Protein 9GH5 (pdb70)

Solvent-accessible surface area: 51980 Å² total; per-residue (Å²): 126,13,75,32,99,44,20,114,23,96,46,0,0,20,0,4,22,96,16,53,0,61,5,58,57,0,0,0,0,0,28,48,0,59,0,71,58,89,19,0,0,0,0,0,2,6,0,63,0,57,5,60,7,0,1,0,0,0,3,53,0,72,0,30,80,53,5,1,2,0,0,0,2,16,1,20,0,45,5,49,8,1,1,0,1,0,2,28,0,21,0,59,3,47,4,0,4,0,6,0,1,11,0,29,0,48,2,55,40,1,0,0,8,3,10,2,7,18,0,6,44,23,28,26,72,0,63,0,60,40,0,3,0,1,0,3,42,0,79,2,33,80,49,0,34,27,0,0,0,1,0,3,63,0,88,4,36,55,63,15,56,25,0,0,0,4,0,10,68,3,59,10,99,50,41,59,10,3,0,2,0,14,92,131,52,73,0,66,6,33,22,0,7,63,15,38,26,39,74,117,15,14,7,2,2,0,0,78,26,0,53,28,0,97,48,8,34,61,69,36,0,17,127,54,1,44,2,0,72,59,80,20,3,72,70,0,64,66,22,43,72,127,75,4,78,75,88,24,80,117,13,75,31,98,44,19,113,24,96,47,0,0,19,0,4,26,93,16,53,0,62,5,56,58,0,0,0,0,0,28,47,0,59,0,71,60,92,20,0,2,0,0,0,1,9,0,61,0,58,5,61,8,1,2,0,0,0,1,53,0,69,0,31,81,50,5,0,3,0,0,0,1,14,0,19,0,46,5,50,8,1,1,0,1,0,2,28,0,20,0,58,4,46,5,0,5,0,6,0,1,12,1,30,0,48,2,55,41,1,0,0,9,3,10,2,7,19,0,6,43,22,31,27,72,0,65,0,58,40,0,2,0,1,0,3,41,0,81,2,32,78,49,0,35,28,0,0,0,2,0,3,62,0,88,3,36,55,61,16,56,25,0,0,0,2,0,10,70,3,60,10,100,51,42,58,10,3,0,3,0,14,92,132,52,74,0,66,5,35,22,0,6,61,15,38,27,38,69,117,17,15,8,2,1,0,0,76,22,0,54,28,0,98,49,8,35,61,67,37,1,16,127,54,0,44,2,1,73,72,81,19,2,55,69,1,58,63,22,52,75,143,44,6,72,77,85,26,83,119,12,76,31,98,43,19,113,24,96,46,0,0,19,1,4,24,94,17,53,0,61,6,58,58,0,0,0,0,0,29,48,0,58,0,72,63,92,19,0,3,0,0,0,2,9,0,62,0,58,5,59,7,1,1,0,0,0,3,51,0,70,0,31,82,54,5,1,3,0,0,0,1,14,0,18,0,45,4,51,9,1,1,0,1,0,2,29,0,20,0,58,3,45,4,0,4,0,6,0,1,11,0,30,0,47,2,55,40,0,0,0,9,3,9,2,5,19,0,6,46,23,29,26,67,0,66,0,59,41,0,2,0,2,0,3,39,0,81,2,32,80,48,0,34,28,0,0,0,1,0,3,61,0,87,4,36,56,62,16,58,24,1,0,0,3,0,10,70,3,61,9,98,50,40,59,10,4,0,3,0,13,93,130,60,74,0,66,6,34,23,0,7,62,14,40,26,40,69,116,18,14,7,2,2,0,0,77,25,0,53,29,0,92,47,7,36,64,69,39,0,15,125,54,0,43,3,1,75,52,79,23,2,64,49,1,59,63,18,48,74,127,58,5,82,74,82,26,83,154,19,58,20,89,12,108,61,100,45,3,13,64,46,126,96,0,54,0,55,18,81,85,54,23,164,116,40,27,0,6,0,0,0,60,15,114,167,45,47,28,114,97,2,6,5,0,29,7,55,49,49,131,75,46,17,86,11,96,40,38,69,69,54,19,58,16,81,99,91,0,4,0,22,3,82,92,0,51,95,129,14,49,19,78,4,5,0,8,0,1,57,25,26,16,72,72,58,94,13,72,10,58,1,63,5,32,38,91,15,73,114,1,43,20,53,46,127,44,103,91,9,79,62,107,127,25,64,6,22,12,36,0,78,41,101,42,141,85,25,82,36,81,9,90,32,94,128,75,66,43,74,150,42,127,68,34,70,72,41,104,67,68,10,21,12,20,13,85,57,2,57,136,144,42,64,11,55,17,40,1,15,4,59,2,79,47,40,52,95,62,9,66,85,40,98,12,70,40,137,152,19,58,21,91,11,105,60,101,45,3,12,68,46,126,90,0,54,1,55,21,83,88,46,24,165,115,40,26,0,7,0,0,0,59,14,116,168,45,41,28,109,98,3,6,7,0,30,9,53,44,48,129,74,48,18,88,11,96,39,37,68,67,59,19,64,17,82,96,92,0,2,0,26,3,93,92,0,52,93,132,14,50,18,76,4,6,0,6,0,2,55,24,26,17,72,74,56,92,13,72,10,57,1,64,5,32,38,92,13,78,134,5,44,21,54,50,120,46,88,95,10,79,60,106,127,23,64,7,21,10,36,0,76,44,103,34,146,85,21,76,32,65,14,84,28,93,113,67,70,48,77,151,42,125,69,34,68,73,43,101,71,67,12,19,7,19,6,86,59,2,57,136,143,42,66,11,57,16,38,0,12,3,65,14,86,47,40,56,61,58,13,83,85,39,97,13,72,39,134,151,19,63,21,93,12,111,68,100,47,3,10,66,39,122,96,0,57,1,55,23,86,89,46,25,167,114,35,27,0,6,1,0,0,59,15,116,159,45,49,28,113,97,3,6,6,0,27,7,56,47,44,132,72,49,14,88,12,98,40,36,68,69,59,20,59,18,87,87,92,0,6,0,25,3,84,93,0,58,94,130,14,48,19,77,3,7,0,7,0,1,56,23,27,17,71,73,56,88,13,73,9,58,1,63,4,30,39,86,13,82,127,7,45,24,50,49,129,42,92,90,9,79,62,106,125,26,63,3,22,6,34,0,75,45,93,42,144,88,28,81,35,50,13,58,35,92,123,76,60,42,81,149,44,126,64,34,68,76,48,103,66,65,11,25,12,21,10,82,56,1,57,136,142,46,61,12,59,16,40,0,7,5,69,11,83,45,36,60,60,84,14,90,83,46,94,14,79,39,136

Structure (mmCIF, N/CA/C/O backbone):
data_9GH5
#
_entry.id   9GH5
#
_cell.length_a   1.00
_cell.length_b   1.00
_cell.length_c   1.00
_cell.angle_alpha   90.00
_cell.angle_beta   90.00
_cell.angle_gamma   90.00
#
_symmetry.space_group_name_H-M   'P 1'
#
loop_
_entity.id
_entity.type
_entity.pdbx_description
1 polymer 'Cell surface protein'
2 polymer 'Carcinoembry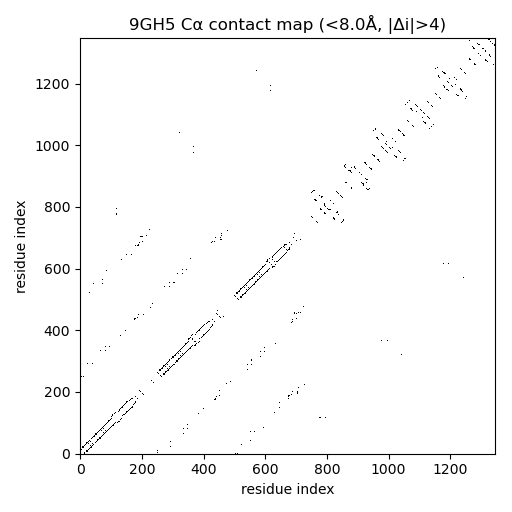onic antigen-related cell adhesion molecule 1'
3 non-polymer 2-acetamido-2-deoxy-beta-D-glucopyranose
4 water water
#
loop_
_atom_site.group_PDB
_atom_site.id
_atom_site.type_symbol
_atom_site.label_atom_id
_atom_site.label_alt_id
_atom_site.label_comp_id
_atom_site.label_asym_id
_atom_site.label_entity_id
_atom_site.label_seq_id
_atom_site.pdbx_PDB_ins_code
_atom_site.Cartn_x
_atom_site.Cartn_y
_atom_site.Cartn_z
_atom_site.occupancy
_atom_site.B_iso_or_equiv
_atom_site.auth_seq_id
_atom_site.auth_comp_id
_atom_site.auth_asym_id
_atom_site.auth_atom_id
_atom_site.pdbx_PDB_model_num
ATOM 1 N N . ALA A 1 24 ? 155.324 148.268 127.233 1.00 111.26 26 ALA A N 1
ATOM 2 C CA . ALA A 1 24 ? 156.481 149.077 127.595 1.00 113.43 26 ALA A CA 1
ATOM 3 C C . ALA A 1 24 ? 156.056 150.322 128.363 1.00 114.88 26 ALA A C 1
ATOM 4 O O . ALA A 1 24 ? 154.984 150.872 128.113 1.00 115.50 26 ALA A O 1
ATOM 6 N N . PRO A 1 25 ? 156.890 150.756 129.306 1.00 110.48 27 PRO A N 1
ATOM 7 C CA . PRO A 1 25 ? 156.580 151.976 130.059 1.00 107.81 27 PRO A CA 1
ATOM 8 C C . PRO A 1 25 ? 156.473 153.179 129.136 1.00 108.83 27 PRO A C 1
ATOM 9 O O . PRO A 1 25 ? 157.167 153.273 128.122 1.00 105.65 27 PRO A O 1
ATOM 13 N N . VAL A 1 26 ? 155.586 154.104 129.495 1.00 107.62 28 VAL A N 1
ATOM 14 C CA . VAL A 1 26 ? 155.323 155.283 128.684 1.00 105.71 28 VAL A CA 1
ATOM 15 C C . VAL A 1 26 ? 155.122 156.484 129.596 1.00 104.20 28 VAL A C 1
ATOM 16 O O . VAL A 1 26 ? 154.755 156.348 130.767 1.00 103.24 28 VAL A O 1
ATOM 20 N N . ILE A 1 27 ? 155.382 157.669 129.050 1.00 101.00 29 ILE A N 1
ATOM 21 C CA . ILE A 1 27 ? 155.073 158.939 129.696 1.00 97.15 29 ILE A CA 1
ATOM 22 C C . ILE A 1 27 ? 153.931 159.585 128.921 1.00 100.17 29 ILE A C 1
ATOM 23 O O . ILE A 1 27 ? 153.979 159.677 127.688 1.00 105.13 29 ILE A O 1
ATOM 28 N N . LYS A 1 28 ? 152.878 159.972 129.634 1.00 95.73 30 LYS A N 1
ATOM 29 C CA . LYS A 1 28 ? 151.689 160.488 128.973 1.00 94.28 30 LYS A CA 1
ATOM 30 C C . LYS A 1 28 ? 150.877 161.303 129.966 1.00 99.79 30 LYS A C 1
ATOM 31 O O . LYS A 1 28 ? 151.058 161.200 131.181 1.00 98.17 30 LYS A O 1
ATOM 37 N N . ALA A 1 29 ? 149.977 162.115 129.424 1.00 102.62 31 ALA A N 1
ATOM 38 C CA . ALA A 1 29 ? 149.085 162.916 130.245 1.00 103.43 31 ALA A CA 1
ATOM 39 C C . ALA A 1 29 ? 147.973 162.054 130.828 1.00 102.79 31 ALA A C 1
ATOM 40 O O . ALA A 1 29 ? 147.545 161.063 130.231 1.00 105.24 31 ALA A O 1
ATOM 42 N N . GLY A 1 30 ? 147.507 162.444 132.010 1.00 101.90 32 GLY A N 1
ATOM 43 C CA . GLY A 1 30 ? 146.387 161.768 132.632 1.00 103.27 32 GLY A CA 1
ATOM 44 C C . GLY A 1 30 ? 145.064 162.221 132.052 1.00 107.78 32 GLY A C 1
ATOM 45 O O . GLY A 1 30 ? 145.000 162.645 130.894 1.00 106.72 32 GLY A O 1
ATOM 46 N N . THR A 1 31 ? 143.998 162.140 132.845 1.00 110.55 33 THR A N 1
ATOM 47 C CA . THR A 1 31 ? 142.675 162.562 132.411 1.00 111.01 33 THR A CA 1
ATOM 48 C C . THR A 1 31 ? 142.342 163.986 132.829 1.00 113.54 33 THR A C 1
ATOM 49 O O . THR A 1 31 ? 141.217 164.439 132.592 1.00 115.65 33 THR A O 1
ATOM 53 N N . ALA A 1 32 ? 143.281 164.702 133.441 1.00 115.46 34 ALA A N 1
ATOM 54 C CA . ALA A 1 32 ? 143.067 166.066 133.894 1.00 113.61 34 ALA A CA 1
ATOM 55 C C . ALA A 1 32 ? 144.223 166.941 133.430 1.00 113.00 34 ALA A C 1
ATOM 56 O O . ALA A 1 32 ? 145.259 166.452 132.973 1.00 116.12 34 ALA A O 1
ATOM 58 N N . THR A 1 33 ? 144.027 168.252 133.544 1.00 110.07 35 THR A N 1
ATOM 59 C CA . THR A 1 33 ? 145.050 169.202 133.130 1.00 113.35 35 THR A CA 1
ATOM 60 C C . THR A 1 33 ? 146.308 169.043 133.974 1.00 114.62 35 THR A C 1
ATOM 61 O O . THR A 1 33 ? 146.239 168.962 135.204 1.00 114.37 35 THR A O 1
ATOM 65 N N . ASP A 1 34 ? 147.459 168.997 133.301 1.00 112.40 36 ASP A N 1
ATOM 66 C CA . ASP A 1 34 ? 148.764 168.893 133.956 1.00 109.36 36 ASP A CA 1
ATOM 67 C C . ASP A 1 34 ? 148.855 167.650 134.838 1.00 108.86 36 ASP A C 1
ATOM 68 O O . ASP A 1 34 ? 149.466 167.668 135.908 1.00 109.80 36 ASP A O 1
ATOM 73 N N . SER A 1 35 ? 148.253 166.557 134.383 1.00 105.68 37 SER A N 1
ATOM 74 C CA . SER A 1 35 ? 148.316 165.280 135.080 1.00 99.52 37 SER A CA 1
ATOM 75 C C . SER A 1 35 ? 149.272 164.357 134.337 1.00 101.07 37 SER A C 1
ATOM 76 O O . SER A 1 35 ? 149.203 164.245 133.110 1.00 106.77 37 SER A O 1
ATOM 79 N N . THR A 1 36 ? 150.157 163.701 135.081 1.00 98.19 38 THR A N 1
ATOM 80 C CA . THR A 1 36 ? 151.246 162.920 134.509 1.00 96.71 38 THR A CA 1
ATOM 81 C C . THR A 1 36 ? 151.118 161.461 134.918 1.00 99.49 38 THR A C 1
ATOM 82 O O . THR A 1 36 ? 150.835 161.160 136.082 1.00 102.66 38 THR A O 1
ATOM 86 N N . GLU A 1 37 ? 151.328 160.562 133.960 1.00 96.25 39 GLU A N 1
ATOM 87 C CA . GLU A 1 37 ? 151.414 159.130 134.214 1.00 93.54 39 GLU A CA 1
ATOM 88 C C . GLU A 1 37 ? 152.749 158.633 133.684 1.00 98.69 39 GLU A C 1
ATOM 89 O O . GLU A 1 37 ? 153.005 158.701 132.477 1.00 103.11 39 GLU A O 1
ATOM 95 N N . ALA A 1 38 ? 153.596 158.137 134.582 1.00 97.52 40 ALA A N 1
ATOM 96 C CA . ALA A 1 38 ? 154.921 157.645 134.224 1.00 90.68 40 ALA A CA 1
ATOM 97 C C . ALA A 1 38 ? 155.041 156.200 134.675 1.00 95.12 40 ALA A C 1
ATOM 98 O O . ALA A 1 38 ? 154.896 155.905 135.865 1.00 98.51 40 ALA A O 1
ATOM 100 N N . GLY A 1 39 ? 155.308 155.306 133.730 1.00 92.47 41 GLY A N 1
ATOM 101 C CA . GLY A 1 39 ? 155.417 153.900 134.052 1.00 96.25 41 GLY A CA 1
ATOM 102 C C . GLY A 1 39 ? 154.426 153.052 133.287 1.00 103.19 41 GLY A C 1
ATOM 103 O O . GLY A 1 39 ? 154.062 153.378 132.154 1.00 108.11 41 GLY A O 1
ATOM 104 N N . VAL A 1 40 ? 153.977 151.962 133.901 1.00 103.09 42 VAL A N 1
ATOM 105 C CA . VAL A 1 40 ? 153.065 151.015 133.273 1.00 106.49 42 VAL A CA 1
ATOM 106 C C . VAL A 1 40 ? 151.819 150.893 134.137 1.00 107.59 42 VAL A C 1
ATOM 107 O O . VAL A 1 40 ? 151.918 150.690 135.353 1.00 107.36 42 VAL A O 1
ATOM 111 N N . ASP A 1 41 ? 150.650 151.038 133.508 1.00 109.29 43 ASP A N 1
ATOM 112 C CA . ASP A 1 41 ? 149.352 150.844 134.155 1.00 111.27 43 ASP A CA 1
ATOM 113 C C . ASP A 1 41 ? 149.138 151.847 135.291 1.00 110.90 43 ASP A C 1
ATOM 114 O O . ASP A 1 41 ? 148.794 151.488 136.417 1.00 108.95 43 ASP A O 1
ATOM 119 N N . ASN A 1 42 ? 149.330 153.121 134.971 1.00 105.17 44 ASN A N 1
ATOM 120 C CA . ASN A 1 42 ? 149.125 154.202 135.921 1.00 96.71 44 ASN A CA 1
ATOM 121 C C . ASN A 1 42 ? 147.855 154.970 135.578 1.00 99.52 44 ASN A C 1
ATOM 122 O O . ASN A 1 42 ? 147.430 155.013 134.420 1.00 107.60 44 ASN A O 1
ATOM 127 N N . VAL A 1 43 ? 147.250 155.570 136.599 1.00 97.56 45 VAL A N 1
ATOM 128 C CA . VAL A 1 43 ? 146.046 156.377 136.443 1.00 92.88 45 VAL A CA 1
ATOM 129 C C . VAL A 1 43 ? 146.226 157.668 137.226 1.00 94.05 45 VAL A C 1
ATOM 130 O O . VAL A 1 43 ? 146.523 157.635 138.425 1.00 95.61 45 VAL A O 1
ATOM 134 N N . ALA A 1 44 ? 146.047 158.801 136.550 1.00 95.87 46 ALA A N 1
ATOM 135 C CA . ALA A 1 44 ? 146.083 160.113 137.184 1.00 97.61 46 ALA A CA 1
ATOM 136 C C . ALA A 1 44 ? 144.843 160.880 136.758 1.00 103.62 46 ALA A C 1
ATOM 137 O O . ALA A 1 44 ? 144.656 161.144 135.566 1.00 107.37 46 ALA A O 1
ATOM 139 N N . ASN A 1 45 ? 144.001 161.241 137.727 1.00 100.41 47 ASN A N 1
ATOM 140 C CA . ASN A 1 45 ? 142.726 161.877 137.436 1.00 94.64 47 ASN A CA 1
ATOM 141 C C . ASN A 1 45 ? 142.578 163.278 138.005 1.00 101.16 47 ASN A C 1
ATOM 142 O O . ASN A 1 45 ? 141.722 164.027 137.523 1.00 107.45 47 ASN A O 1
ATOM 147 N N . GLY A 1 46 ? 143.364 163.651 139.008 1.00 100.92 48 GLY A N 1
ATOM 148 C CA . GLY A 1 46 ? 143.284 164.985 139.555 1.00 97.48 48 GLY A CA 1
ATOM 149 C C . GLY A 1 46 ? 144.073 166.000 138.751 1.00 100.55 48 GLY A C 1
ATOM 150 O O . GLY A 1 46 ? 145.004 165.662 138.024 1.00 105.06 48 GLY A O 1
ATOM 151 N N . VAL A 1 47 ? 143.682 167.266 138.889 1.00 98.45 49 VAL A N 1
ATOM 152 C CA . VAL A 1 47 ? 144.418 168.347 138.249 1.00 96.67 49 VAL A CA 1
ATOM 153 C C . VAL A 1 47 ? 145.762 168.513 138.942 1.00 97.47 49 VAL A C 1
ATOM 154 O O . VAL A 1 47 ? 145.844 168.516 140.177 1.00 102.81 49 VAL A O 1
ATOM 158 N N . LYS A 1 48 ? 146.824 168.645 138.146 1.00 95.38 50 LYS A N 1
ATOM 159 C CA . LYS A 1 48 ? 148.192 168.758 138.653 1.00 93.27 50 LYS A CA 1
ATOM 160 C C . LYS A 1 48 ? 148.582 167.554 139.505 1.00 97.68 50 LYS A C 1
ATOM 161 O O . LYS A 1 48 ? 149.360 167.676 140.453 1.00 103.88 50 LYS A O 1
ATOM 167 N N . SER A 1 49 ? 148.048 166.385 139.173 1.00 96.08 51 SER A N 1
ATOM 168 C CA . SER A 1 49 ? 148.372 165.146 139.861 1.00 89.56 51 SER A CA 1
ATOM 169 C C . SER A 1 49 ? 149.379 164.346 139.045 1.00 93.30 51 SER A C 1
ATOM 170 O O . SER A 1 49 ? 149.620 164.623 137.868 1.00 100.81 51 SER A O 1
ATOM 173 N N . SER A 1 50 ? 149.976 163.346 139.687 1.00 91.92 52 SER A N 1
ATOM 174 C CA . SER A 1 50 ? 150.993 162.541 139.029 1.00 91.75 52 SER A CA 1
ATOM 175 C C . SER A 1 50 ? 151.060 161.165 139.672 1.00 90.73 52 SER A C 1
ATOM 176 O O . SER A 1 50 ? 150.978 161.038 140.895 1.00 91.44 52 SER A O 1
ATOM 179 N N . ALA A 1 51 ? 151.215 160.142 138.834 1.00 85.80 53 ALA A N 1
ATOM 180 C CA . ALA A 1 51 ? 151.374 158.762 139.282 1.00 83.29 53 ALA A CA 1
ATOM 181 C C . ALA A 1 51 ? 152.607 158.188 138.600 1.00 88.62 53 ALA A C 1
ATOM 182 O O . ALA A 1 51 ? 152.611 157.994 137.381 1.00 92.63 53 ALA A O 1
ATOM 184 N N . PHE A 1 52 ? 153.649 157.919 139.382 1.00 87.24 54 PHE A N 1
ATOM 185 C CA . PHE A 1 52 ? 154.923 157.436 138.868 1.00 83.09 54 PHE A CA 1
ATOM 186 C C . PHE A 1 52 ? 155.203 156.056 139.441 1.00 86.72 54 PHE A C 1
ATOM 187 O O . PHE A 1 52 ? 155.178 155.871 140.662 1.00 88.72 54 PHE A O 1
ATOM 195 N N . GLY A 1 53 ? 155.475 155.095 138.564 1.00 88.34 55 GLY A N 1
ATOM 196 C CA . GLY A 1 53 ? 155.762 153.744 139.001 1.00 86.76 55 GLY A CA 1
ATOM 197 C C . GLY A 1 53 ? 154.907 152.704 138.309 1.00 89.78 55 GLY A C 1
ATOM 198 O O . GLY A 1 53 ? 154.699 152.773 137.095 1.00 90.84 55 GLY A O 1
ATOM 199 N N . TYR A 1 54 ? 154.408 151.732 139.069 1.00 93.10 56 TYR A N 1
ATOM 200 C CA . TYR A 1 54 ? 153.563 150.674 138.533 1.00 94.71 56 TYR A CA 1
ATOM 201 C C . TYR A 1 54 ? 152.262 150.608 139.317 1.00 96.78 56 TYR A C 1
ATOM 202 O O . TYR A 1 54 ? 152.282 150.513 140.548 1.00 97.06 56 TYR A O 1
ATOM 211 N N . ASP A 1 55 ? 151.140 150.644 138.597 1.00 94.04 57 ASP A N 1
ATOM 212 C CA . ASP A 1 55 ? 149.808 150.479 139.183 1.00 94.02 57 ASP A CA 1
ATOM 213 C C . ASP A 1 55 ? 149.518 151.538 140.243 1.00 97.82 57 ASP A C 1
ATOM 214 O O . ASP A 1 55 ? 148.987 151.240 141.314 1.00 97.20 57 ASP A O 1
ATOM 219 N N . ASN A 1 56 ? 149.847 152.788 139.938 1.00 93.59 58 ASN A N 1
ATOM 220 C CA . ASN A 1 56 ? 149.619 153.899 140.850 1.00 88.98 58 ASN A CA 1
ATOM 221 C C . ASN A 1 56 ? 148.392 154.687 140.414 1.00 92.90 58 ASN A C 1
ATOM 222 O O . ASN A 1 56 ? 148.157 154.879 139.218 1.00 98.85 58 ASN A O 1
ATOM 227 N N . LYS A 1 57 ? 147.607 155.137 141.392 1.00 91.45 59 LYS A N 1
ATOM 228 C CA . LYS A 1 57 ? 146.419 155.940 141.136 1.00 87.45 59 LYS A CA 1
ATOM 229 C C . LYS A 1 57 ? 146.489 157.226 141.944 1.00 93.39 59 LYS A C 1
ATOM 230 O O . LYS A 1 57 ? 146.647 157.188 143.168 1.00 97.12 59 LYS A O 1
ATOM 236 N N . ALA A 1 58 ? 146.371 158.358 141.255 1.00 93.03 60 ALA A N 1
ATOM 237 C CA . ALA A 1 58 ? 146.270 159.674 141.877 1.00 90.28 60 ALA A CA 1
ATOM 238 C C . ALA A 1 58 ? 145.000 160.323 141.346 1.00 95.44 60 ALA A C 1
ATOM 239 O O . ALA A 1 58 ? 144.954 160.752 140.188 1.00 99.29 60 ALA A O 1
ATOM 241 N N . ILE A 1 59 ? 143.973 160.399 142.189 1.00 95.59 61 ILE A N 1
ATOM 242 C CA . ILE A 1 59 ? 142.626 160.729 141.735 1.00 95.12 61 ILE A CA 1
ATOM 243 C C . ILE A 1 59 ? 142.165 162.109 142.178 1.00 102.34 61 ILE A C 1
ATOM 244 O O . ILE A 1 59 ? 141.096 162.558 141.733 1.00 105.69 61 ILE A O 1
ATOM 249 N N . GLU A 1 60 ? 142.922 162.801 143.019 1.00 102.59 62 GLU A N 1
ATOM 250 C CA . GLU A 1 60 ? 142.519 164.109 143.511 1.00 103.07 62 GLU A CA 1
ATOM 251 C C . GLU A 1 60 ? 143.512 165.180 143.079 1.00 101.58 62 GLU A C 1
ATOM 252 O O . GLU A 1 60 ? 144.608 164.894 142.591 1.00 104.01 62 GLU A O 1
ATOM 258 N N . LYS A 1 61 ? 143.097 166.432 143.264 1.00 98.63 63 LYS A N 1
ATOM 259 C CA . LYS A 1 61 ? 143.899 167.572 142.844 1.00 93.47 63 LYS A CA 1
ATOM 260 C C . LYS A 1 61 ? 145.223 167.615 143.596 1.00 95.30 63 LYS A C 1
ATOM 261 O O . LYS A 1 61 ? 145.257 167.492 144.823 1.00 99.15 63 LYS A O 1
ATOM 267 N N . GLU A 1 62 ? 146.312 167.803 142.847 1.00 92.71 64 GLU A N 1
ATOM 268 C CA . GLU A 1 62 ? 147.661 167.914 143.408 1.00 90.45 64 GLU A CA 1
ATOM 269 C C . GLU A 1 62 ? 147.982 166.744 144.333 1.00 93.60 64 GLU A C 1
ATOM 270 O O . GLU A 1 62 ? 148.564 166.912 145.406 1.00 97.97 64 GLU A O 1
ATOM 276 N N . SER A 1 63 ? 147.597 165.544 143.912 1.00 92.15 65 SER A N 1
ATOM 277 C CA . SER A 1 63 ? 147.894 164.322 144.641 1.00 86.91 65 SER A CA 1
ATOM 278 C C . SER A 1 63 ? 148.931 163.518 143.871 1.00 91.29 65 SER A C 1
ATOM 279 O O . SER A 1 63 ? 148.862 163.415 142.643 1.00 97.77 65 SER A O 1
ATOM 282 N N . SER A 1 64 ? 149.890 162.950 144.595 1.00 88.67 66 SER A N 1
ATOM 283 C CA . SER A 1 64 ? 150.990 162.220 143.987 1.00 85.48 66 SER A CA 1
ATOM 284 C C . SER A 1 64 ? 151.066 160.819 144.569 1.00 86.59 66 SER A C 1
ATOM 285 O O . SER A 1 64 ? 150.945 160.632 145.782 1.00 87.81 66 SER A O 1
ATOM 288 N N . ALA A 1 65 ? 151.270 159.837 143.695 1.00 84.81 67 ALA A N 1
ATOM 289 C CA . ALA A 1 65 ? 151.446 158.445 144.090 1.00 80.83 67 ALA A CA 1
ATOM 290 C C . ALA A 1 65 ? 152.692 157.921 143.393 1.00 85.31 67 ALA A C 1
ATOM 291 O O . ALA A 1 65 ? 152.674 157.681 142.182 1.00 92.62 67 ALA A O 1
ATOM 293 N N . PHE A 1 66 ? 153.769 157.746 144.151 1.00 82.22 68 PHE A N 1
ATOM 294 C CA . PHE A 1 66 ? 155.052 157.316 143.615 1.00 76.28 68 PHE A CA 1
ATOM 295 C C . PHE A 1 66 ? 155.424 155.977 144.232 1.00 79.95 68 PHE A C 1
ATOM 296 O O . PHE A 1 66 ? 155.422 155.834 145.458 1.00 81.96 68 PHE A O 1
ATOM 304 N N . GLY A 1 67 ? 155.748 155.005 143.386 1.00 80.55 69 GLY A N 1
ATOM 305 C CA . GLY A 1 67 ? 156.114 153.690 143.871 1.00 79.64 69 GLY A CA 1
ATOM 306 C C . GLY A 1 67 ? 155.380 152.568 143.170 1.00 81.72 69 GLY A C 1
ATOM 307 O O . GLY A 1 67 ? 155.207 152.602 141.949 1.00 85.02 69 GLY A O 1
ATOM 308 N N . THR A 1 68 ? 154.940 151.567 143.929 1.00 85.00 70 THR A N 1
ATOM 309 C CA . THR A 1 68 ? 154.258 150.403 143.379 1.00 88.51 70 THR A CA 1
ATOM 310 C C . THR A 1 68 ? 152.904 150.246 144.055 1.00 85.88 70 THR A C 1
ATOM 311 O O . THR A 1 68 ? 152.834 150.040 145.271 1.00 88.20 70 THR A O 1
ATOM 315 N N . GLY A 1 69 ? 151.838 150.332 143.266 1.00 83.24 71 GLY A N 1
ATOM 316 C CA . GLY A 1 69 ? 150.498 150.079 143.773 1.00 85.06 71 GLY A CA 1
ATOM 317 C C . GLY A 1 69 ? 150.018 151.046 144.832 1.00 86.86 71 GLY A C 1
ATOM 318 O O . GLY A 1 69 ? 149.315 150.639 145.764 1.00 85.92 71 GLY A O 1
ATOM 319 N N . ASN A 1 70 ? 150.367 152.321 144.707 1.00 84.88 72 ASN A N 1
ATOM 320 C CA . ASN A 1 70 ? 149.944 153.321 145.674 1.00 79.19 72 ASN A CA 1
ATOM 321 C C . ASN A 1 70 ? 148.622 153.949 145.256 1.00 83.77 72 ASN A C 1
ATOM 322 O O . ASN A 1 70 ? 148.263 153.963 144.076 1.00 89.81 72 ASN A O 1
ATOM 327 N N . ARG A 1 71 ? 147.895 154.467 146.243 1.00 82.63 73 ARG A N 1
ATOM 328 C CA . ARG A 1 71 ? 146.619 155.130 146.013 1.00 80.54 73 ARG A CA 1
ATOM 329 C C . ARG A 1 71 ? 146.596 156.447 146.770 1.00 88.48 73 ARG A C 1
ATOM 330 O O . ARG A 1 71 ? 146.806 156.471 147.986 1.00 92.80 73 ARG A O 1
ATOM 338 N N . ALA A 1 72 ? 146.338 157.536 146.052 1.00 87.33 74 ALA A N 1
ATOM 339 C CA . ALA A 1 72 ? 146.214 158.868 146.637 1.00 84.05 74 ALA A CA 1
ATOM 340 C C . ALA A 1 72 ? 144.837 159.400 146.260 1.00 90.72 74 ALA A C 1
ATOM 341 O O . ALA A 1 72 ? 144.644 159.921 145.157 1.00 95.47 74 ALA A O 1
ATOM 343 N N . THR A 1 73 ? 143.880 159.271 147.179 1.00 89.73 75 THR A N 1
ATOM 344 C CA . THR A 1 73 ? 142.487 159.606 146.916 1.00 90.90 75 THR A CA 1
ATOM 345 C C . THR A 1 73 ? 142.048 160.878 147.631 1.00 93.92 75 THR A C 1
ATOM 346 O O . THR A 1 73 ? 140.847 161.152 147.719 1.00 100.19 75 THR A O 1
ATOM 350 N N . GLY A 1 74 ? 142.990 161.657 148.143 1.00 89.89 76 GLY A N 1
ATOM 351 C CA . GLY A 1 74 ? 142.668 162.908 148.796 1.00 88.52 76 GLY A CA 1
ATOM 352 C C . GLY A 1 74 ? 143.468 164.047 148.202 1.00 93.54 76 GLY A C 1
ATOM 353 O O . GLY A 1 74 ? 144.551 163.853 147.651 1.00 97.20 76 GLY A O 1
ATOM 354 N N . GLU A 1 75 ? 142.905 165.248 148.308 1.00 95.15 77 GLU A N 1
ATOM 355 C CA . GLU A 1 75 ? 143.594 166.434 147.823 1.00 94.40 77 GLU A CA 1
ATOM 356 C C . GLU A 1 75 ? 144.914 166.609 148.560 1.00 92.01 77 GLU A C 1
ATOM 357 O O . GLU A 1 75 ? 145.031 166.290 149.743 1.00 97.32 77 GLU A O 1
ATOM 363 N N . PHE A 1 76 ? 145.925 167.084 147.831 1.00 87.98 78 PHE A N 1
ATOM 364 C CA . PHE A 1 76 ? 147.235 167.405 148.403 1.00 86.01 78 PHE A CA 1
ATOM 365 C C . PHE A 1 76 ? 147.821 166.233 149.188 1.00 89.98 78 PHE A C 1
ATOM 366 O O . PHE A 1 76 ? 148.646 166.420 150.085 1.00 98.34 78 PHE A O 1
ATOM 374 N N . SER A 1 77 ? 147.400 165.018 148.862 1.00 88.55 79 SER A N 1
ATOM 375 C CA . SER A 1 77 ? 147.853 163.827 149.562 1.00 83.96 79 SER A CA 1
ATOM 376 C C . SER A 1 77 ? 148.902 163.097 148.736 1.00 83.31 79 SER A C 1
ATOM 377 O O . SER A 1 77 ? 148.867 163.090 147.504 1.00 91.03 79 SER A O 1
ATOM 380 N N . SER A 1 78 ? 149.844 162.474 149.438 1.00 78.87 80 SER A N 1
ATOM 381 C CA . SER A 1 78 ? 150.952 161.787 148.794 1.00 79.16 80 SER A CA 1
ATOM 382 C C . SER A 1 78 ? 151.109 160.403 149.400 1.00 83.17 80 SER A C 1
ATOM 383 O O . SER A 1 78 ? 151.061 160.247 150.623 1.00 87.21 80 SER A O 1
ATOM 386 N N . ALA A 1 79 ? 151.295 159.406 148.539 1.00 79.34 81 ALA A N 1
ATOM 387 C CA . ALA A 1 79 ? 151.544 158.031 148.956 1.00 74.51 81 ALA A CA 1
ATOM 388 C C . ALA A 1 79 ? 152.804 157.557 148.249 1.00 78.37 81 ALA A C 1
ATOM 389 O O . ALA A 1 79 ? 152.792 157.338 147.034 1.00 83.81 81 ALA A O 1
ATOM 391 N N . PHE A 1 80 ? 153.887 157.402 149.004 1.00 75.31 82 PHE A N 1
ATOM 392 C CA . PHE A 1 80 ? 155.186 157.040 148.456 1.00 70.31 82 PHE A CA 1
ATOM 393 C C . PHE A 1 80 ? 155.623 155.709 149.044 1.00 74.73 82 PHE A C 1
ATOM 394 O O . PHE A 1 80 ? 155.670 155.553 150.268 1.00 82.28 82 PHE A O 1
ATOM 402 N N . GLY A 1 81 ? 155.946 154.755 148.177 1.00 71.73 83 GLY A N 1
ATOM 403 C CA . GLY A 1 81 ? 156.417 153.467 148.643 1.00 73.54 83 GLY A CA 1
ATOM 404 C C . GLY A 1 81 ? 155.746 152.284 147.978 1.00 75.87 83 GLY A C 1
ATOM 405 O O . GLY A 1 81 ? 155.736 152.175 146.749 1.00 79.20 83 GLY A O 1
ATOM 406 N N . PHE A 1 82 ? 155.180 151.389 148.785 1.00 77.70 84 PHE A N 1
ATOM 407 C CA . PHE A 1 82 ? 154.590 150.150 148.294 1.00 77.93 84 PHE A CA 1
ATOM 408 C C . PHE A 1 82 ? 153.206 149.977 148.898 1.00 80.96 84 PHE A C 1
ATOM 409 O O . PHE A 1 82 ? 153.072 149.847 150.119 1.00 85.46 84 PHE A O 1
ATOM 417 N N . HIS A 1 83 ? 152.185 149.969 148.041 1.00 79.06 85 HIS A N 1
ATOM 418 C CA . HIS A 1 83 ? 150.803 149.702 148.440 1.00 79.55 85 HIS A CA 1
ATOM 419 C C . HIS A 1 83 ? 150.342 150.645 149.548 1.00 83.81 85 HIS A C 1
ATOM 420 O O . HIS A 1 83 ? 149.746 150.233 150.544 1.00 87.39 85 HIS A O 1
ATOM 427 N N . ASN A 1 84 ? 150.614 151.930 149.362 1.00 81.16 86 ASN A N 1
ATOM 428 C CA . ASN A 1 84 ? 150.249 152.951 150.331 1.00 78.89 86 ASN A CA 1
ATOM 429 C C . ASN A 1 84 ? 148.934 153.608 149.932 1.00 81.18 86 ASN A C 1
ATOM 430 O O . ASN A 1 84 ? 148.594 153.690 148.749 1.00 89.74 86 ASN A O 1
ATOM 435 N N . ILE A 1 85 ? 148.191 154.074 150.933 1.00 78.44 87 ILE A N 1
ATOM 436 C CA . ILE A 1 85 ? 146.894 154.705 150.720 1.00 79.20 87 ILE A CA 1
ATOM 437 C C . ILE A 1 85 ? 146.834 155.996 151.523 1.00 86.35 87 ILE A C 1
ATOM 438 O O . ILE A 1 85 ? 147.046 155.986 152.740 1.00 91.03 87 ILE A O 1
ATOM 443 N N . ALA A 1 86 ? 146.544 157.103 150.841 1.00 85.05 88 ALA A N 1
ATOM 444 C CA . ALA A 1 86 ? 146.297 158.393 151.471 1.00 82.33 88 ALA A CA 1
ATOM 445 C C . ALA A 1 86 ? 144.933 158.885 151.017 1.00 89.09 88 ALA A C 1
ATOM 446 O O . ALA A 1 86 ? 144.637 158.872 149.818 1.00 94.02 88 ALA A O 1
ATOM 448 N N . SER A 1 87 ? 144.102 159.321 151.966 1.00 85.85 89 SER A N 1
ATOM 449 C CA . SER A 1 87 ? 142.694 159.551 151.676 1.00 82.17 89 SER A CA 1
ATOM 450 C C . SER A 1 87 ? 142.149 160.914 152.082 1.00 88.80 89 SER A C 1
ATOM 451 O O . SER A 1 87 ? 140.957 161.154 151.868 1.00 95.21 89 SER A O 1
ATOM 454 N N . LYS A 1 88 ? 142.954 161.808 152.656 1.00 88.44 90 LYS A N 1
ATOM 455 C CA . LYS A 1 88 ? 142.385 163.059 153.145 1.00 87.44 90 LYS A CA 1
ATOM 456 C C . LYS A 1 88 ? 143.135 164.290 152.646 1.00 91.13 90 LYS A C 1
ATOM 457 O O . LYS A 1 88 ? 144.020 164.186 151.791 1.00 94.81 90 LYS A O 1
ATOM 463 N N . ILE A 1 89 ? 142.781 165.461 153.185 1.00 90.19 91 ILE A N 1
ATOM 464 C CA . ILE A 1 89 ? 143.169 166.733 152.580 1.00 89.82 91 ILE A CA 1
ATOM 465 C C . ILE A 1 89 ? 144.671 166.974 152.686 1.00 91.64 91 ILE A C 1
ATOM 466 O O . ILE A 1 89 ? 145.242 167.722 151.884 1.00 98.62 91 ILE A O 1
ATOM 471 N N . HIS A 1 90 ? 145.336 166.381 153.674 1.00 82.31 92 HIS A N 1
ATOM 472 C CA . HIS A 1 90 ? 146.800 166.406 153.741 1.00 78.40 92 HIS A CA 1
ATOM 473 C C . HIS A 1 90 ? 147.220 165.100 154.408 1.00 86.38 92 HIS A C 1
ATOM 474 O O . HIS A 1 90 ? 147.298 165.014 155.634 1.00 97.37 92 HIS A O 1
ATOM 481 N N . SER A 1 91 ? 147.508 164.090 153.598 1.00 81.49 93 SER A N 1
ATOM 482 C CA . SER A 1 91 ? 147.822 162.768 154.114 1.00 79.98 93 SER A CA 1
ATOM 483 C C . SER A 1 91 ? 149.128 162.278 153.515 1.00 86.53 93 SER A C 1
ATOM 484 O O . SER A 1 91 ? 149.367 162.427 152.314 1.00 93.71 93 SER A O 1
ATOM 487 N N . SER A 1 92 ? 149.969 161.692 154.361 1.00 82.92 94 SER A N 1
ATOM 488 C CA . SER A 1 92 ? 151.249 161.144 153.938 1.00 81.28 94 SER A CA 1
ATOM 489 C C . SER A 1 92 ? 151.317 159.692 154.375 1.00 83.71 94 SER A C 1
ATOM 490 O O . SER A 1 92 ? 151.173 159.391 155.564 1.00 88.58 94 SER A O 1
ATOM 493 N N . ALA A 1 93 ? 151.531 158.797 153.416 1.00 77.31 95 ALA A N 1
ATOM 494 C CA . ALA A 1 93 ? 151.710 157.372 153.680 1.00 72.54 95 ALA A CA 1
ATOM 495 C C . ALA A 1 93 ? 153.019 156.967 153.016 1.00 78.33 95 ALA A C 1
ATOM 496 O O . ALA A 1 93 ? 153.046 156.654 151.822 1.00 88.64 95 ALA A O 1
ATOM 498 N N . PHE A 1 94 ? 154.102 156.977 153.785 1.00 74.78 96 PHE A N 1
ATOM 499 C CA . PHE A 1 94 ? 155.436 156.700 153.273 1.00 72.48 96 PHE A CA 1
ATOM 500 C C . PHE A 1 94 ? 155.930 155.396 153.883 1.00 75.05 96 PHE A C 1
ATOM 501 O O . PHE A 1 94 ? 156.029 155.280 155.109 1.00 80.42 96 PHE A O 1
ATOM 509 N N . GLY A 1 95 ? 156.242 154.425 153.032 1.00 71.34 97 GLY A N 1
ATOM 510 C CA . GLY A 1 95 ? 156.687 153.131 153.506 1.00 74.53 97 GLY A CA 1
ATOM 511 C C . GLY A 1 95 ? 156.016 151.978 152.792 1.00 79.23 97 GLY A C 1
ATOM 512 O O . GLY A 1 95 ? 155.905 151.983 151.563 1.00 82.10 97 GLY A O 1
ATOM 513 N N . SER A 1 96 ? 155.560 150.983 153.549 1.00 79.43 98 SER A N 1
ATOM 514 C CA . SER A 1 96 ? 154.932 149.792 152.991 1.00 78.28 98 SER A CA 1
ATOM 515 C C . SER A 1 96 ? 153.568 149.588 153.634 1.00 80.09 98 SER A C 1
ATOM 516 O O . SER A 1 96 ? 153.469 149.464 154.860 1.00 82.59 98 SER A O 1
ATOM 519 N N . ASN A 1 97 ? 152.525 149.549 152.803 1.00 78.38 99 ASN A N 1
ATOM 520 C CA . ASN A 1 97 ? 151.165 149.214 153.232 1.00 76.52 99 ASN A CA 1
ATOM 521 C C . ASN A 1 97 ? 150.659 150.142 154.333 1.00 79.25 99 ASN A C 1
ATOM 522 O O . ASN A 1 97 ? 149.933 149.722 155.235 1.00 85.11 99 ASN A O 1
ATOM 527 N N . ASN A 1 98 ? 151.026 151.415 154.256 1.00 77.72 100 ASN A N 1
ATOM 528 C CA . ASN A 1 98 ? 150.522 152.405 155.195 1.00 74.30 100 ASN A CA 1
ATOM 529 C C . ASN A 1 98 ? 149.224 153.002 154.673 1.00 79.09 100 ASN A C 1
ATOM 530 O O . ASN A 1 98 ? 149.079 153.254 153.474 1.00 88.02 100 ASN A O 1
ATOM 535 N N . ALA A 1 99 ? 148.279 153.221 155.582 1.00 76.26 101 ALA A N 1
ATOM 536 C CA . ALA A 1 99 ? 146.987 153.813 155.255 1.00 77.01 101 ALA A CA 1
ATOM 537 C C . ALA A 1 99 ? 146.781 155.024 156.152 1.00 83.80 101 ALA A C 1
ATOM 538 O O . ALA A 1 99 ? 146.503 154.877 157.346 1.00 87.03 101 ALA A O 1
ATOM 540 N N . ALA A 1 100 ? 146.914 156.216 155.581 1.00 87.22 102 ALA A N 1
ATOM 541 C CA . ALA A 1 100 ? 146.728 157.464 156.318 1.00 84.34 102 ALA A CA 1
ATOM 542 C C . ALA A 1 100 ? 145.376 158.037 155.913 1.00 90.99 102 ALA A C 1
ATOM 543 O O . ALA A 1 100 ? 145.253 158.742 154.912 1.00 93.37 102 ALA A O 1
ATOM 545 N N . ASP A 1 101 ? 144.352 157.731 156.704 1.00 91.69 103 ASP A N 1
ATOM 546 C CA . ASP A 1 101 ? 142.997 158.210 156.457 1.00 88.05 103 ASP A CA 1
ATOM 547 C C . ASP A 1 101 ? 142.632 159.155 157.596 1.00 93.34 103 ASP A C 1
ATOM 548 O O . ASP A 1 101 ? 141.976 158.778 158.565 1.00 94.59 103 ASP A O 1
ATOM 553 N N . GLY A 1 102 ? 143.047 160.408 157.455 1.00 91.34 104 GLY A N 1
ATOM 554 C CA . GLY A 1 102 ? 142.813 161.416 158.467 1.00 83.14 104 GLY A CA 1
ATOM 555 C C . GLY A 1 102 ? 143.369 162.753 158.032 1.00 87.22 104 GLY A C 1
ATOM 556 O O . GLY A 1 102 ? 144.398 162.808 157.353 1.00 90.53 104 GLY A O 1
ATOM 557 N N . VAL A 1 103 ? 142.696 163.840 158.405 1.00 89.76 105 VAL A N 1
ATOM 558 C CA . VAL A 1 103 ? 143.137 165.164 157.992 1.00 86.88 105 VAL A CA 1
ATOM 559 C C . VAL A 1 103 ? 144.460 165.490 158.669 1.00 86.68 105 VAL A C 1
ATOM 560 O O . VAL A 1 103 ? 144.596 165.361 159.893 1.00 91.67 105 VAL A O 1
ATOM 564 N N . ASN A 1 104 ? 145.442 165.912 157.871 1.00 78.99 106 ASN A N 1
ATOM 565 C CA . ASN A 1 104 ? 146.775 166.256 158.365 1.00 78.39 106 ASN A CA 1
ATOM 566 C C . ASN A 1 104 ? 147.388 165.103 159.155 1.00 86.58 106 ASN A C 1
ATOM 567 O O . ASN A 1 104 ? 148.040 165.300 160.182 1.00 95.31 106 ASN A O 1
ATOM 572 N N . SER A 1 105 ? 147.180 163.884 158.667 1.00 84.97 107 SER A N 1
ATOM 573 C CA . SER A 1 105 ? 147.656 162.678 159.327 1.00 83.49 107 SER A CA 1
ATOM 574 C C . SER A 1 105 ? 148.792 162.057 158.528 1.00 86.17 107 SER A C 1
ATOM 575 O O . SER A 1 105 ? 148.789 162.094 157.294 1.00 91.44 107 SER A O 1
ATOM 578 N N . SER A 1 106 ? 149.762 161.484 159.238 1.00 81.68 108 SER A N 1
ATOM 579 C CA . SER A 1 106 ? 150.946 160.900 158.624 1.00 75.62 108 SER A CA 1
ATOM 580 C C . SER A 1 106 ? 151.131 159.478 159.128 1.00 77.08 108 SER A C 1
ATOM 581 O O . SER A 1 106 ? 151.076 159.232 160.337 1.00 82.05 108 SER A O 1
ATOM 584 N N . ALA A 1 107 ? 151.351 158.548 158.203 1.00 75.11 109 ALA A N 1
ATOM 585 C CA . ALA A 1 107 ? 151.626 157.151 158.523 1.00 71.28 109 ALA A CA 1
ATOM 586 C C . ALA A 1 107 ? 152.943 156.772 157.862 1.00 74.51 109 ALA A C 1
ATOM 587 O O . ALA A 1 107 ? 153.016 156.657 156.635 1.00 81.09 109 ALA A O 1
ATOM 589 N N . PHE A 1 108 ? 153.980 156.579 158.672 1.00 70.88 110 PHE A N 1
ATOM 590 C CA . PHE A 1 108 ? 155.318 156.288 158.176 1.00 69.07 110 PHE A CA 1
ATOM 591 C C . PHE A 1 108 ? 155.785 154.969 158.767 1.00 75.83 110 PHE A C 1
ATOM 592 O O . PHE A 1 108 ? 155.625 154.734 159.968 1.00 83.62 110 PHE A O 1
ATOM 600 N N . GLY A 1 109 ? 156.361 154.108 157.926 1.00 72.83 111 GLY A N 1
ATOM 601 C CA . GLY A 1 109 ? 156.866 152.819 158.357 1.00 74.36 111 GLY A CA 1
ATOM 602 C C . GLY A 1 109 ? 156.218 151.683 157.580 1.00 77.74 111 GLY A C 1
ATOM 603 O O . GLY A 1 109 ? 156.015 151.780 156.364 1.00 81.62 111 GLY A O 1
ATOM 604 N N . PHE A 1 110 ? 155.894 150.608 158.292 1.00 76.42 112 PHE A N 1
ATOM 605 C CA . PHE A 1 110 ? 155.324 149.406 157.698 1.00 75.05 112 PHE A CA 1
ATOM 606 C C . PHE A 1 110 ? 153.948 149.145 158.293 1.00 79.66 112 PHE A C 1
ATOM 607 O O . PHE A 1 110 ? 153.819 148.975 159.509 1.00 81.40 112 PHE A O 1
ATOM 615 N N . LYS A 1 111 ? 152.934 149.094 157.431 1.00 79.80 113 LYS A N 1
ATOM 616 C CA . LYS A 1 111 ? 151.556 148.769 157.803 1.00 78.26 113 LYS A CA 1
ATOM 617 C C . LYS A 1 111 ? 151.106 149.569 159.029 1.00 80.02 113 LYS A C 1
ATOM 618 O O . LYS A 1 111 ? 150.822 149.035 160.099 1.00 84.06 113 LYS A O 1
ATOM 624 N N . ASN A 1 112 ? 151.062 150.881 158.844 1.00 77.17 114 ASN A N 1
ATOM 625 C CA . ASN A 1 112 ? 150.548 151.792 159.855 1.00 77.02 114 ASN A CA 1
ATOM 626 C C . ASN A 1 112 ? 149.255 152.410 159.349 1.00 81.19 114 ASN A C 1
ATOM 627 O O . ASN A 1 112 ? 149.191 152.879 158.208 1.00 89.17 114 ASN A O 1
ATOM 632 N N . THR A 1 113 ? 148.228 152.403 160.192 1.00 77.85 115 THR A N 1
ATOM 633 C CA . THR A 1 113 ? 146.929 152.972 159.854 1.00 79.56 115 THR A CA 1
ATOM 634 C C . THR A 1 113 ? 146.639 154.107 160.824 1.00 80.69 115 THR A C 1
ATOM 635 O O . THR A 1 113 ? 146.591 153.894 162.039 1.00 85.80 115 THR A O 1
ATOM 639 N N . VAL A 1 114 ? 146.449 155.308 160.292 1.00 79.49 116 VAL A N 1
ATOM 640 C CA . VAL A 1 114 ? 146.103 156.478 161.088 1.00 79.76 116 VAL A CA 1
ATOM 641 C C . VAL A 1 114 ? 144.728 156.947 160.644 1.00 84.00 116 VAL A C 1
ATOM 642 O O . VAL A 1 114 ? 144.541 157.338 159.485 1.00 87.37 116 VAL A O 1
ATOM 646 N N . SER A 1 115 ? 143.767 156.909 161.563 1.00 83.19 117 SER A N 1
ATOM 647 C CA . SER A 1 115 ? 142.388 157.265 161.260 1.00 85.42 117 SER A CA 1
ATOM 648 C C . SER A 1 115 ? 141.938 158.529 161.977 1.00 88.66 117 SER A C 1
ATOM 649 O O . SER A 1 115 ? 140.760 158.894 161.886 1.00 99.89 117 SER A O 1
ATOM 652 N N . GLY A 1 116 ? 142.840 159.209 162.684 1.00 84.94 118 GLY A N 1
ATOM 653 C CA . GLY A 1 116 ? 142.486 160.363 163.476 1.00 86.98 118 GLY A CA 1
ATOM 654 C C . GLY A 1 116 ? 142.825 161.682 162.797 1.00 89.26 118 GLY A C 1
ATOM 655 O O . GLY A 1 116 ? 143.333 161.742 161.681 1.00 91.72 118 GLY A O 1
ATOM 656 N N . PHE A 1 117 ? 142.529 162.758 163.518 1.00 89.15 119 PHE A N 1
ATOM 657 C CA . PHE A 1 117 ? 142.738 164.117 163.035 1.00 86.81 119 PHE A CA 1
ATOM 658 C C . PHE A 1 117 ? 144.069 164.638 163.564 1.00 86.41 119 PHE A C 1
ATOM 659 O O . PHE A 1 117 ? 144.284 164.680 164.780 1.00 94.01 119 PHE A O 1
ATOM 667 N N . ASN A 1 118 ? 144.962 165.023 162.648 1.00 79.40 120 ASN A N 1
ATOM 668 C CA . ASN A 1 118 ? 146.289 165.538 162.992 1.00 79.51 120 ASN A CA 1
ATOM 669 C C . ASN A 1 118 ? 147.109 164.530 163.792 1.00 84.04 120 ASN A C 1
ATOM 670 O O . ASN A 1 118 ? 147.940 164.912 164.619 1.00 90.76 120 ASN A O 1
ATOM 675 N N . SER A 1 119 ? 146.894 163.242 163.554 1.00 83.72 121 SER A N 1
ATOM 676 C CA . SER A 1 119 ? 147.598 162.193 164.276 1.00 80.59 121 SER A CA 1
ATOM 677 C C . SER A 1 119 ? 148.682 161.578 163.401 1.00 83.50 121 SER A C 1
ATOM 678 O O . SER A 1 119 ? 148.601 161.599 162.171 1.00 90.45 121 SER A O 1
ATOM 681 N N . SER A 1 120 ? 149.698 161.020 164.053 1.00 81.07 122 SER A N 1
ATOM 682 C CA . SER A 1 120 ? 150.862 160.477 163.372 1.00 75.87 122 SER A CA 1
ATOM 683 C C . SER A 1 120 ? 151.178 159.093 163.919 1.00 75.78 122 SER A C 1
ATOM 684 O O . SER A 1 120 ? 150.772 158.733 165.025 1.00 82.42 122 SER A O 1
ATOM 687 N N . ALA A 1 121 ? 151.903 158.312 163.122 1.00 74.87 123 ALA A N 1
ATOM 688 C CA . ALA A 1 121 ? 152.331 156.987 163.548 1.00 73.26 123 ALA A CA 1
ATOM 689 C C . ALA A 1 121 ? 153.605 156.619 162.808 1.00 75.62 123 ALA A C 1
ATOM 690 O O . ALA A 1 121 ? 153.672 156.755 161.583 1.00 83.07 123 ALA A O 1
ATOM 692 N N . PHE A 1 122 ? 154.609 156.161 163.551 1.00 69.00 124 PHE A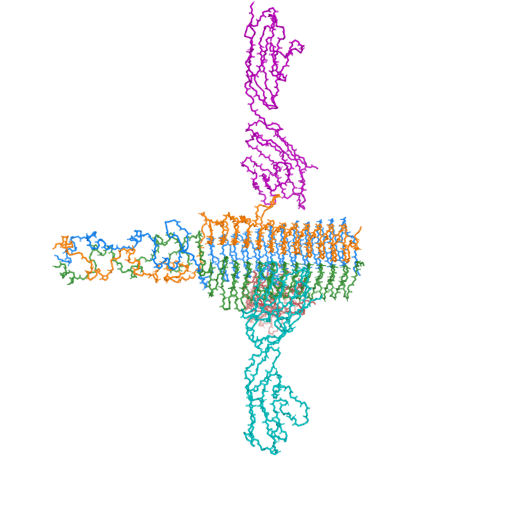 N 1
ATOM 693 C CA . PHE A 1 122 ? 155.864 155.699 162.978 1.00 67.28 124 PHE A CA 1
ATOM 694 C C . PHE A 1 122 ? 156.215 154.358 163.598 1.00 75.05 124 PHE A C 1
ATOM 695 O O . PHE A 1 122 ? 156.147 154.201 164.820 1.00 80.43 124 PHE A O 1
ATOM 703 N N . GLY A 1 123 ? 156.587 153.396 162.761 1.00 73.89 125 GLY A N 1
ATOM 704 C CA . GLY A 1 123 ? 156.892 152.066 163.248 1.00 74.75 125 GLY A CA 1
ATOM 705 C C . GLY A 1 123 ? 156.294 150.976 162.386 1.00 81.75 125 GLY A C 1
ATOM 706 O O . GLY A 1 123 ? 156.223 151.119 161.162 1.00 90.19 125 GLY A O 1
ATOM 707 N N . SER A 1 124 ? 155.859 149.881 163.006 1.00 78.77 126 SER A N 1
ATOM 708 C CA . SER A 1 124 ? 155.304 148.757 162.266 1.00 80.14 126 SER A CA 1
ATOM 709 C C . SER A 1 124 ? 154.032 148.263 162.936 1.00 80.83 126 SER A C 1
ATOM 710 O O . SER A 1 124 ? 154.008 148.058 164.152 1.00 84.92 126 SER A O 1
ATOM 713 N N . GLN A 1 125 ? 152.983 148.078 162.133 1.00 78.83 127 GLN A N 1
ATOM 714 C CA . GLN A 1 125 ? 151.756 147.400 162.557 1.00 79.37 127 GLN A CA 1
ATOM 715 C C . GLN A 1 125 ? 151.096 148.103 163.743 1.00 83.05 127 GLN A C 1
ATOM 716 O O . GLN A 1 125 ? 150.743 147.480 164.745 1.00 88.65 127 GLN A O 1
ATOM 722 N N . TYR A 1 126 ? 150.913 149.414 163.616 1.00 82.39 128 TYR A N 1
ATOM 723 C CA . TYR A 1 126 ? 150.271 150.213 164.649 1.00 79.29 128 TYR A CA 1
ATOM 724 C C . TYR A 1 126 ? 149.106 150.985 164.052 1.00 80.49 128 TYR A C 1
ATOM 725 O O . TYR A 1 126 ? 149.173 151.439 162.906 1.00 85.68 128 TYR A O 1
ATOM 734 N N . GLN A 1 127 ? 148.038 151.130 164.832 1.00 76.96 129 GLN A N 1
ATOM 735 C CA . GLN A 1 127 ? 146.864 151.886 164.425 1.00 76.19 129 GLN A CA 1
ATOM 736 C C . GLN A 1 127 ? 146.583 152.986 165.437 1.00 80.61 129 GLN A C 1
ATOM 737 O O . GLN A 1 127 ? 146.669 152.765 166.648 1.00 86.15 129 GLN A O 1
ATOM 743 N N . VAL A 1 128 ? 146.249 154.171 164.934 1.00 81.93 130 VAL A N 1
ATOM 744 C CA . VAL A 1 128 ? 145.965 155.337 165.765 1.00 81.20 130 VAL A CA 1
ATOM 745 C C . VAL A 1 128 ? 144.622 155.890 165.307 1.00 82.42 130 VAL A C 1
ATOM 746 O O . VAL A 1 128 ? 144.544 156.582 164.286 1.00 85.18 130 VAL A O 1
ATOM 750 N N . THR A 1 129 ? 143.563 155.587 166.053 1.00 82.50 131 THR A N 1
ATOM 751 C CA . THR A 1 129 ? 142.239 156.110 165.753 1.00 83.70 131 THR A CA 1
ATOM 752 C C . THR A 1 129 ? 141.890 157.349 166.564 1.00 88.60 131 THR A C 1
ATOM 753 O O . THR A 1 129 ? 140.836 157.947 166.327 1.00 94.01 131 THR A O 1
ATOM 757 N N . GLY A 1 130 ? 142.741 157.748 167.506 1.00 87.43 132 GLY A N 1
ATOM 758 C CA . GLY A 1 130 ? 142.471 158.924 168.302 1.00 86.80 132 GLY A CA 1
ATOM 759 C C . GLY A 1 130 ? 142.801 160.210 167.574 1.00 89.17 132 GLY A C 1
ATOM 760 O O . GLY A 1 130 ? 143.441 160.224 166.524 1.00 90.82 132 GLY A O 1
ATOM 761 N N . ASN A 1 131 ? 142.355 161.315 168.160 1.00 90.44 133 ASN A N 1
ATOM 762 C CA . ASN A 1 131 ? 142.569 162.642 167.601 1.00 87.60 133 ASN A CA 1
ATOM 763 C C . ASN A 1 131 ? 143.764 163.291 168.284 1.00 92.08 133 ASN A C 1
ATOM 764 O O . ASN A 1 131 ? 143.868 163.268 169.514 1.00 94.81 133 ASN A O 1
ATOM 769 N N . PHE A 1 132 ? 144.659 163.868 167.480 1.00 88.93 134 PHE A N 1
ATOM 770 C CA . PHE A 1 132 ? 145.888 164.486 167.978 1.00 84.95 134 PHE A CA 1
ATOM 771 C C . PHE A 1 132 ? 146.710 163.496 168.797 1.00 85.55 134 PHE A C 1
ATOM 772 O O . PHE A 1 132 ? 147.299 163.846 169.821 1.00 89.30 134 PHE A O 1
ATOM 780 N N . SER A 1 133 ? 146.749 162.249 168.346 1.00 84.40 135 SER A N 1
ATOM 781 C CA . SER A 1 133 ? 147.447 161.175 169.032 1.00 81.16 135 SER A CA 1
ATOM 782 C C . SER A 1 133 ? 148.629 160.707 168.191 1.00 83.19 135 SER A C 1
ATOM 783 O O . SER A 1 133 ? 148.829 161.142 167.055 1.00 91.47 135 SER A O 1
ATOM 786 N N . GLY A 1 134 ? 149.424 159.810 168.764 1.00 79.24 136 GLY A N 1
ATOM 787 C CA . GLY A 1 134 ? 150.586 159.300 168.064 1.00 73.45 136 GLY A CA 1
ATOM 788 C C . GLY A 1 134 ? 151.060 157.994 168.652 1.00 75.27 136 GLY A C 1
ATOM 789 O O . GLY A 1 134 ? 150.760 157.659 169.801 1.00 81.87 136 GLY A O 1
ATOM 790 N N . ALA A 1 135 ? 151.812 157.254 167.842 1.00 73.06 137 ALA A N 1
ATOM 791 C CA . ALA A 1 135 ? 152.378 155.980 168.253 1.00 70.66 137 ALA A CA 1
ATOM 792 C C . ALA A 1 135 ? 153.728 155.795 167.583 1.00 75.21 137 ALA A C 1
ATOM 793 O O . ALA A 1 135 ? 153.878 156.062 166.388 1.00 79.71 137 ALA A O 1
ATOM 795 N N . PHE A 1 136 ? 154.707 155.334 168.358 1.00 72.89 138 PHE A N 1
ATOM 796 C CA . PHE A 1 136 ? 156.060 155.102 167.854 1.00 68.39 138 PHE A CA 1
ATOM 797 C C . PHE A 1 136 ? 156.537 153.772 168.425 1.00 72.49 138 PHE A C 1
ATOM 798 O O . PHE A 1 136 ? 156.930 153.695 169.592 1.00 77.55 138 PHE A O 1
ATOM 806 N N . GLY A 1 137 ? 156.502 152.735 167.603 1.00 70.95 139 GLY A N 1
ATOM 807 C CA . GLY A 1 137 ? 156.883 151.407 168.052 1.00 74.23 139 GLY A CA 1
ATOM 808 C C . GLY A 1 137 ? 156.300 150.350 167.131 1.00 81.52 139 GLY A C 1
ATOM 809 O O . GLY A 1 137 ? 156.013 150.617 165.965 1.00 87.72 139 GLY A O 1
ATOM 810 N N . MET A 1 138 ? 156.135 149.152 167.682 1.00 79.16 140 MET A N 1
ATOM 811 C CA . MET A 1 138 ? 155.603 148.019 166.943 1.00 80.23 140 MET A CA 1
ATOM 812 C C . MET A 1 138 ? 154.369 147.471 167.643 1.00 84.61 140 MET A C 1
ATOM 813 O O . MET A 1 138 ? 154.374 147.266 168.860 1.00 88.30 140 MET A O 1
ATOM 818 N N . GLY A 1 139 ? 153.316 147.236 166.868 1.00 80.83 141 GLY A N 1
ATOM 819 C CA . GLY A 1 139 ? 152.126 146.593 167.385 1.00 81.35 141 GLY A CA 1
ATOM 820 C C . GLY A 1 139 ? 151.997 145.177 166.866 1.00 90.36 141 GLY A C 1
ATOM 821 O O . GLY A 1 139 ? 152.971 144.419 166.880 1.00 96.21 141 GLY A O 1
ATOM 822 N N . GLU A 1 140 ? 150.807 144.804 166.404 1.00 93.48 142 GLU A N 1
ATOM 823 C CA . GLU A 1 140 ? 150.600 143.479 165.842 1.00 92.68 142 GLU A CA 1
ATOM 824 C C . GLU A 1 140 ? 149.408 143.515 164.899 1.00 93.32 142 GLU A C 1
ATOM 825 O O . GLU A 1 140 ? 148.399 144.164 165.186 1.00 97.19 142 GLU A O 1
ATOM 831 N N . PHE A 1 141 ? 149.535 142.814 163.774 1.00 88.05 143 PHE A N 1
ATOM 832 C CA . PHE A 1 141 ? 148.480 142.751 162.764 1.00 88.69 143 PHE A CA 1
ATOM 833 C C . PHE A 1 141 ? 148.432 141.326 162.222 1.00 97.01 143 PHE A C 1
ATOM 834 O O . PHE A 1 141 ? 149.180 140.982 161.304 1.00 104.57 143 PHE A O 1
ATOM 842 N N . ASN A 1 142 ? 147.558 140.499 162.798 1.00 94.28 144 ASN A N 1
ATOM 843 C CA . ASN A 1 142 ? 147.356 139.157 162.263 1.00 94.47 144 ASN A CA 1
ATOM 844 C C . ASN A 1 142 ? 146.399 139.190 161.077 1.00 94.19 144 ASN A C 1
ATOM 845 O O . ASN A 1 142 ? 146.771 138.833 159.955 1.00 99.22 144 ASN A O 1
ATOM 850 N N . GLY A 1 143 ? 145.159 139.605 161.314 1.00 95.09 145 GLY A N 1
ATOM 851 C CA . GLY A 1 143 ? 144.244 139.950 160.245 1.00 96.28 145 GLY A CA 1
ATOM 852 C C . GLY A 1 143 ? 143.584 141.280 160.539 1.00 97.82 145 GLY A C 1
ATOM 853 O O . GLY A 1 143 ? 142.982 141.907 159.663 1.00 94.32 145 GLY A O 1
ATOM 854 N N . GLN A 1 144 ? 143.702 141.712 161.793 1.00 99.56 146 GLN A N 1
ATOM 855 C CA . GLN A 1 144 ? 143.220 143.004 162.252 1.00 92.95 146 GLN A CA 1
ATOM 856 C C . GLN A 1 144 ? 144.245 143.583 163.212 1.00 89.55 146 GLN A C 1
ATOM 857 O O . GLN A 1 144 ? 145.048 142.852 163.797 1.00 94.91 146 GLN A O 1
ATOM 863 N N . TYR A 1 145 ? 144.217 144.902 163.368 1.00 85.04 147 TYR A N 1
ATOM 864 C CA . TYR A 1 145 ? 145.115 145.556 164.309 1.00 85.66 147 TYR A CA 1
ATOM 865 C C . TYR A 1 145 ? 144.727 145.176 165.732 1.00 88.90 147 TYR A C 1
ATOM 866 O O . TYR A 1 145 ? 143.629 145.503 166.193 1.00 94.45 147 TYR A O 1
ATOM 875 N N . GLN A 1 146 ? 145.626 144.480 166.425 1.00 86.69 148 GLN A N 1
ATOM 876 C CA . GLN A 1 146 ? 145.360 144.029 167.783 1.00 89.79 148 GLN A CA 1
ATOM 877 C C . GLN A 1 146 ? 145.684 145.079 168.833 1.00 92.98 148 GLN A C 1
ATOM 878 O O . GLN A 1 146 ? 145.088 145.056 169.916 1.00 93.04 148 GLN A O 1
ATOM 884 N N . TYR A 1 147 ? 146.606 145.993 168.545 1.00 92.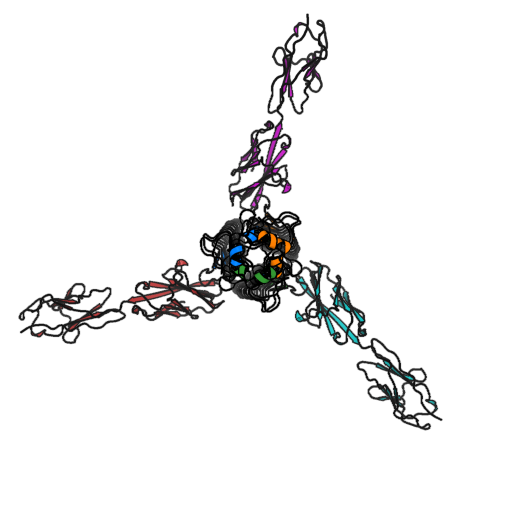34 149 TYR A N 1
ATOM 885 C CA . TYR A 1 147 ? 146.992 147.044 169.477 1.00 94.89 149 TYR A CA 1
ATOM 886 C C . TYR A 1 147 ? 146.820 148.384 168.782 1.00 92.14 149 TYR A C 1
ATOM 887 O O . TYR A 1 147 ? 147.480 148.649 167.773 1.00 93.26 149 TYR A O 1
ATOM 896 N N . LYS A 1 148 ? 145.940 149.224 169.320 1.00 86.74 150 LYS A N 1
ATOM 897 C CA . LYS A 1 148 ? 145.616 150.496 168.695 1.00 86.75 150 LYS A CA 1
ATOM 898 C C . LYS A 1 148 ? 145.547 151.587 169.751 1.00 90.05 150 LYS A C 1
ATOM 899 O O . LYS A 1 148 ? 145.277 151.330 170.926 1.00 91.27 150 LYS A O 1
ATOM 905 N N . ASN A 1 149 ? 145.793 152.817 169.310 1.00 87.83 151 ASN A N 1
ATOM 906 C CA . ASN A 1 149 ? 145.656 154.003 170.146 1.00 84.72 151 ASN A CA 1
ATOM 907 C C . ASN A 1 149 ? 144.321 154.659 169.815 1.00 88.76 151 ASN A C 1
ATOM 908 O O . ASN A 1 149 ? 144.167 155.264 168.750 1.00 91.62 151 ASN A O 1
ATOM 913 N N . GLU A 1 150 ? 143.359 154.540 170.727 1.00 87.89 152 GLU A N 1
ATOM 914 C CA . GLU A 1 150 ? 142.028 155.097 170.531 1.00 90.72 152 GLU A CA 1
ATOM 915 C C . GLU A 1 150 ? 141.769 156.319 171.400 1.00 93.73 152 GLU A C 1
ATOM 916 O O . GLU A 1 150 ? 140.641 156.819 171.429 1.00 102.68 152 GLU A O 1
ATOM 922 N N . GLY A 1 151 ? 142.780 156.811 172.106 1.00 87.88 153 GLY A N 1
ATOM 923 C CA . GLY A 1 151 ? 142.630 157.961 172.973 1.00 93.13 153 GLY A CA 1
ATOM 924 C C . GLY A 1 151 ? 143.041 159.250 172.287 1.00 95.88 153 GLY A C 1
ATOM 925 O O . GLY A 1 151 ? 143.878 159.254 171.389 1.00 102.04 153 GLY A O 1
ATOM 926 N N . ASN A 1 152 ? 142.435 160.349 172.724 1.00 94.00 154 ASN A N 1
ATOM 927 C CA . ASN A 1 152 ? 142.754 161.665 172.195 1.00 89.64 154 ASN A CA 1
ATOM 928 C C . ASN A 1 152 ? 143.906 162.276 172.979 1.00 92.92 154 ASN A C 1
ATOM 929 O O . ASN A 1 152 ? 144.004 162.100 174.197 1.00 97.56 154 ASN A O 1
ATOM 934 N N . ASN A 1 153 ? 144.774 162.997 172.269 1.00 88.20 155 ASN A N 1
ATOM 935 C CA . ASN A 1 153 ? 145.918 163.678 172.876 1.00 85.38 155 ASN A CA 1
ATOM 936 C C . ASN A 1 153 ? 146.783 162.707 173.675 1.00 88.21 155 ASN A C 1
ATOM 937 O O . ASN A 1 153 ? 147.259 163.023 174.766 1.00 98.34 155 ASN A O 1
ATOM 942 N N . SER A 1 154 ? 146.991 161.513 173.126 1.00 84.34 156 SER A N 1
ATOM 943 C CA . SER A 1 154 ? 147.727 160.460 173.807 1.00 81.15 156 SER A CA 1
ATOM 944 C C . SER A 1 154 ? 148.823 159.925 172.898 1.00 78.86 156 SER A C 1
ATOM 945 O O . SER A 1 154 ? 148.668 159.873 171.676 1.00 83.10 156 SER A O 1
ATOM 948 N N . TYR A 1 155 ? 149.935 159.520 173.507 1.00 78.48 157 TYR A N 1
ATOM 949 C CA . TYR A 1 155 ? 151.097 159.062 172.761 1.00 74.36 157 TYR A CA 1
ATOM 950 C C . TYR A 1 155 ? 151.661 157.807 173.406 1.00 75.90 157 TYR A C 1
ATOM 951 O O . TYR A 1 155 ? 151.753 157.716 174.632 1.00 81.77 157 TYR A O 1
ATOM 960 N N . MET A 1 156 ? 152.038 156.842 172.570 1.00 73.25 158 MET A N 1
ATOM 961 C CA . MET A 1 156 ? 152.615 155.585 173.026 1.00 72.37 158 MET A CA 1
ATOM 962 C C . MET A 1 156 ? 153.948 155.364 172.331 1.00 75.60 158 MET A C 1
ATOM 963 O O . MET A 1 156 ? 154.031 155.442 171.102 1.00 80.66 158 MET A O 1
ATOM 968 N N . ILE A 1 157 ? 154.986 155.089 173.116 1.00 75.18 159 ILE A N 1
ATOM 969 C CA . ILE A 1 157 ? 156.295 154.715 172.596 1.00 71.36 159 ILE A CA 1
ATOM 970 C C . ILE A 1 157 ? 156.650 153.373 173.218 1.00 76.83 159 ILE A C 1
ATOM 971 O O . ILE A 1 157 ? 156.851 153.283 174.436 1.00 83.44 159 ILE A O 1
ATOM 976 N N . GLY A 1 158 ? 156.727 152.340 172.398 1.00 69.47 160 GLY A N 1
ATOM 977 C CA . GLY A 1 158 ? 157.006 151.007 172.884 1.00 75.02 160 GLY A CA 1
ATOM 978 C C . GLY A 1 158 ? 156.350 149.973 171.994 1.00 79.94 160 GLY A C 1
ATOM 979 O O . GLY A 1 158 ? 155.870 150.275 170.907 1.00 82.53 160 GLY A O 1
ATOM 980 N N . ASN A 1 159 ? 156.335 148.739 172.488 1.00 82.08 161 ASN A N 1
ATOM 981 C CA . ASN A 1 159 ? 155.846 147.593 171.736 1.00 81.51 161 ASN A CA 1
ATOM 982 C C . ASN A 1 159 ? 154.551 147.080 172.346 1.00 85.09 161 ASN A C 1
ATOM 983 O O . ASN A 1 159 ? 154.461 146.907 173.566 1.00 86.45 161 ASN A O 1
ATOM 988 N N . LYS A 1 160 ? 153.556 146.833 171.492 1.00 84.45 162 LYS A N 1
ATOM 989 C CA . LYS A 1 160 ? 152.308 146.178 171.881 1.00 87.29 162 LYS A CA 1
ATOM 990 C C . LYS A 1 160 ? 151.617 146.931 173.020 1.00 89.19 162 LYS A C 1
ATOM 991 O O . LYS A 1 160 ? 151.402 146.406 174.113 1.00 93.64 162 LYS A O 1
ATOM 997 N N . ASN A 1 161 ? 151.266 148.181 172.738 1.00 82.61 163 ASN A N 1
ATOM 998 C CA . ASN A 1 161 ? 150.623 149.055 173.706 1.00 82.34 163 ASN A CA 1
ATOM 999 C C . ASN A 1 161 ? 149.194 149.344 173.270 1.00 89.13 163 ASN A C 1
ATOM 1000 O O . ASN A 1 161 ? 148.908 149.482 172.078 1.00 97.05 163 ASN A O 1
ATOM 1005 N N . LYS A 1 162 ? 148.298 149.437 174.249 1.00 87.16 164 LYS A N 1
ATOM 1006 C CA . LYS A 1 162 ? 146.882 149.646 173.992 1.00 84.36 164 LYS A CA 1
ATOM 1007 C C . LYS A 1 162 ? 146.360 150.800 174.831 1.00 89.11 164 LYS A C 1
ATOM 1008 O O . LYS A 1 162 ? 146.694 150.923 176.013 1.00 98.00 164 LYS A O 1
ATOM 1014 N N . ILE A 1 163 ? 145.538 151.644 174.212 1.00 84.44 165 ILE A N 1
ATOM 1015 C CA . ILE A 1 163 ? 144.810 152.698 174.906 1.00 89.67 165 ILE A CA 1
ATOM 1016 C C . ILE A 1 163 ? 143.350 152.597 174.489 1.00 98.71 165 ILE A C 1
ATOM 1017 O O . ILE A 1 163 ? 143.030 152.737 173.303 1.00 102.71 165 ILE A O 1
ATOM 1022 N N . ALA A 1 164 ? 142.472 152.355 175.457 1.00 101.07 166 ALA A N 1
ATOM 1023 C CA . ALA A 1 164 ? 141.062 152.177 175.157 1.00 103.46 166 ALA A CA 1
ATOM 1024 C C . ALA A 1 164 ? 140.413 153.509 174.796 1.00 108.61 166 ALA A C 1
ATOM 1025 O O . ALA A 1 164 ? 140.903 154.588 175.141 1.00 110.86 166 ALA A O 1
ATOM 1027 N N . SER A 1 165 ? 139.295 153.421 174.082 1.00 111.36 167 SER A N 1
ATOM 1028 C CA . SER A 1 165 ? 138.550 154.613 173.707 1.00 112.91 167 SER A CA 1
ATOM 1029 C C . SER A 1 165 ? 137.960 155.279 174.943 1.00 116.63 167 SER A C 1
ATOM 1030 O O . SER A 1 165 ? 137.468 154.609 175.855 1.00 116.39 167 SER A O 1
ATOM 1033 N N . GLY A 1 166 ? 138.010 156.608 174.969 1.00 113.49 168 GLY A N 1
ATOM 1034 C CA . GLY A 1 166 ? 137.557 157.379 176.104 1.00 111.66 168 GLY A CA 1
ATOM 1035 C C . GLY A 1 166 ? 138.629 157.687 177.127 1.00 112.06 168 GLY A C 1
ATOM 1036 O O . GLY A 1 166 ? 138.374 158.471 178.050 1.00 111.22 168 GLY A O 1
ATOM 1037 N N . SER A 1 167 ? 139.814 157.096 176.995 1.00 110.78 169 SER A N 1
ATOM 1038 C CA . SER A 1 167 ? 140.943 157.380 177.873 1.00 105.46 169 SER A CA 1
ATOM 1039 C C . SER A 1 167 ? 141.876 158.335 177.138 1.00 107.14 169 SER A C 1
ATOM 1040 O O . SER A 1 167 ? 142.550 157.941 176.182 1.00 109.63 169 SER A O 1
ATOM 1043 N N . ASP A 1 168 ? 141.918 159.585 177.587 1.00 104.85 170 ASP A N 1
ATOM 1044 C CA . ASP A 1 168 ? 142.612 160.649 176.880 1.00 104.54 170 ASP A CA 1
ATOM 1045 C C . ASP A 1 168 ? 143.738 161.215 177.736 1.00 104.86 170 ASP A C 1
ATOM 1046 O O . ASP A 1 168 ? 143.788 161.019 178.953 1.00 103.63 170 ASP A O 1
ATOM 1051 N N . ASP A 1 169 ? 144.645 161.931 177.071 1.00 105.86 171 ASP A N 1
ATOM 1052 C CA . ASP A 1 169 ? 145.796 162.570 177.711 1.00 103.14 171 ASP A CA 1
ATOM 1053 C C . ASP A 1 169 ? 146.635 161.559 178.489 1.00 100.05 171 ASP A C 1
ATOM 1054 O O . ASP A 1 169 ? 147.043 161.793 179.627 1.00 104.23 171 ASP A O 1
ATOM 1059 N N . ASN A 1 170 ? 146.898 160.421 177.856 1.00 93.97 172 ASN A N 1
ATOM 1060 C CA . ASN A 1 170 ? 147.700 159.359 178.446 1.00 87.17 172 ASN A CA 1
ATOM 1061 C C . ASN A 1 170 ? 148.998 159.211 177.670 1.00 84.29 172 ASN A C 1
ATOM 1062 O O . ASN A 1 170 ? 149.018 159.349 176.445 1.00 89.18 172 ASN A O 1
ATOM 1067 N N . PHE A 1 171 ? 150.084 158.935 178.383 1.00 80.25 173 PHE A N 1
ATOM 1068 C CA . PHE A 1 171 ? 151.384 158.755 177.757 1.00 74.43 173 PHE A CA 1
ATOM 1069 C C . PHE A 1 171 ? 152.008 157.458 178.241 1.00 75.82 173 PHE A C 1
ATOM 1070 O O . PHE A 1 171 ? 151.978 157.150 179.435 1.00 79.65 173 PHE A O 1
ATOM 1078 N N . ILE A 1 172 ? 152.569 156.699 177.304 1.00 74.36 174 ILE A N 1
ATOM 1079 C CA . ILE A 1 172 ? 153.135 155.387 177.583 1.00 74.23 174 ILE A CA 1
ATOM 1080 C C . ILE A 1 172 ? 154.571 155.361 177.084 1.00 78.05 174 ILE A C 1
ATOM 1081 O O . ILE A 1 172 ? 154.840 155.719 175.932 1.00 83.94 174 ILE A O 1
ATOM 1086 N N . LEU A 1 173 ? 155.489 154.937 177.951 1.00 72.95 175 LEU A N 1
ATOM 1087 C CA . LEU A 1 173 ? 156.883 154.687 177.587 1.00 73.15 175 LEU A CA 1
ATOM 1088 C C . LEU A 1 173 ? 157.219 153.295 178.112 1.00 80.14 175 LEU A C 1
ATOM 1089 O O . LEU A 1 173 ? 157.779 153.143 179.199 1.00 85.36 175 LEU A O 1
ATOM 1094 N N . GLY A 1 174 ? 156.871 152.280 177.334 1.00 79.65 176 GLY A N 1
ATOM 1095 C CA . GLY A 1 174 ? 157.066 150.912 177.764 1.00 84.90 176 GLY A CA 1
ATOM 1096 C C . GLY A 1 174 ? 156.396 149.952 176.807 1.00 89.21 176 GLY A C 1
ATOM 1097 O O . GLY A 1 174 ? 155.825 150.347 175.786 1.00 93.01 176 GLY A O 1
ATOM 1098 N N . ASN A 1 175 ? 156.475 148.675 177.162 1.00 86.95 177 ASN A N 1
ATOM 1099 C CA . ASN A 1 175 ? 155.893 147.604 176.370 1.00 84.04 177 ASN A CA 1
ATOM 1100 C C . ASN A 1 175 ? 154.783 146.913 177.149 1.00 89.28 177 ASN A C 1
ATOM 1101 O O . ASN A 1 175 ? 154.791 146.887 178.383 1.00 95.02 177 ASN A O 1
ATOM 1106 N N . ASN A 1 176 ? 153.828 146.352 176.406 1.00 87.95 178 ASN A N 1
ATOM 1107 C CA . ASN A 1 176 ? 152.741 145.553 176.974 1.00 90.88 178 ASN A CA 1
ATOM 1108 C C . ASN A 1 176 ? 151.949 146.340 178.014 1.00 93.39 178 ASN A C 1
ATOM 1109 O O . ASN A 1 176 ? 151.541 145.804 179.046 1.00 98.68 178 ASN A O 1
ATOM 1114 N N . VAL A 1 177 ? 151.728 147.621 177.744 1.00 85.81 179 VAL A N 1
ATOM 1115 C CA . VAL A 1 177 ? 150.965 148.488 178.632 1.00 86.62 179 VAL A CA 1
ATOM 1116 C C . VAL A 1 177 ? 149.586 148.692 178.026 1.00 92.80 179 VAL A C 1
ATOM 1117 O O . VAL A 1 177 ? 149.451 149.311 176.964 1.00 93.35 179 VAL A O 1
ATOM 1121 N N . HIS A 1 178 ? 148.563 148.176 178.698 1.00 94.52 180 HIS A N 1
ATOM 1122 C CA . HIS A 1 178 ? 147.182 148.313 178.261 1.00 91.86 180 HIS A CA 1
ATOM 1123 C C . HIS A 1 178 ? 146.449 149.246 179.212 1.00 93.65 180 HIS A C 1
ATOM 1124 O O . HIS A 1 178 ? 146.451 149.026 180.428 1.00 102.34 180 HIS A O 1
ATOM 1131 N N . ILE A 1 179 ? 145.825 150.280 178.659 1.00 90.90 181 ILE A N 1
ATOM 1132 C CA . ILE A 1 179 ? 145.076 151.261 179.435 1.00 94.94 181 ILE A CA 1
ATOM 1133 C C . ILE A 1 179 ? 143.598 151.052 179.145 1.00 100.65 181 ILE A C 1
ATOM 1134 O O . ILE A 1 179 ? 143.175 151.082 177.982 1.00 100.35 181 ILE A O 1
ATOM 1139 N N . GLY A 1 180 ? 142.815 150.838 180.196 1.00 101.98 182 GLY A N 1
ATOM 1140 C CA . GLY A 1 180 ? 141.394 150.603 180.058 1.00 104.20 182 GLY A CA 1
ATOM 1141 C C . GLY A 1 180 ? 140.619 151.893 179.897 1.00 112.68 182 GLY A C 1
ATOM 1142 O O . GLY A 1 180 ? 141.179 152.972 179.690 1.00 117.60 182 GLY A O 1
ATOM 1143 N N . GLY A 1 181 ? 139.299 151.772 179.992 1.00 113.79 183 GLY A N 1
ATOM 1144 C CA . GLY A 1 181 ? 138.426 152.916 179.848 1.00 113.05 183 GLY A CA 1
ATOM 1145 C C . GLY A 1 181 ? 138.394 153.787 181.091 1.00 116.53 183 GLY A C 1
ATOM 1146 O O . GLY A 1 181 ? 138.581 153.316 182.209 1.00 115.68 183 GLY A O 1
ATOM 1147 N N . GLY A 1 182 ? 138.148 155.075 180.875 1.00 114.42 184 GLY A N 1
ATOM 1148 C CA . GLY A 1 182 ? 138.043 156.015 181.981 1.00 111.42 184 GLY A CA 1
ATOM 1149 C C . GLY A 1 182 ? 139.322 156.207 182.764 1.00 110.79 184 GLY A C 1
ATOM 1150 O O . GLY A 1 182 ? 139.294 156.219 184.001 1.00 111.43 184 GLY A O 1
ATOM 1151 N N . ILE A 1 183 ? 140.450 156.354 182.073 1.00 109.40 185 ILE A N 1
ATOM 1152 C CA . ILE A 1 183 ? 141.745 156.593 182.703 1.00 105.10 185 ILE A CA 1
ATOM 1153 C C . ILE A 1 183 ? 142.389 157.752 181.953 1.00 106.68 185 ILE A C 1
ATOM 1154 O O . ILE A 1 183 ? 142.932 157.567 180.858 1.00 110.78 185 ILE A O 1
ATOM 1159 N N . ASN A 1 184 ? 142.325 158.947 182.529 1.00 105.31 186 ASN A N 1
ATOM 1160 C CA . ASN A 1 184 ? 142.864 160.149 181.915 1.00 101.50 186 ASN A CA 1
ATOM 1161 C C . ASN A 1 184 ? 144.048 160.672 182.717 1.00 101.07 186 ASN A C 1
ATOM 1162 O O . ASN A 1 184 ? 144.188 160.397 183.911 1.00 102.39 186 ASN A O 1
ATOM 1167 N N . ASN A 1 185 ? 144.903 161.436 182.034 1.00 98.59 187 ASN A N 1
ATOM 1168 C CA . ASN A 1 185 ? 146.029 162.128 182.663 1.00 96.17 187 ASN A CA 1
ATOM 1169 C C . ASN A 1 185 ? 146.950 161.153 183.394 1.00 98.27 187 ASN A C 1
ATOM 1170 O O . ASN A 1 185 ? 147.257 161.320 184.574 1.00 101.25 187 ASN A O 1
ATOM 1175 N N . SER A 1 186 ? 147.405 160.130 182.678 1.00 92.77 188 SER A N 1
ATOM 1176 C CA . SER A 1 186 ? 148.227 159.090 183.273 1.00 87.31 188 SER A CA 1
ATOM 1177 C C . SER A 1 186 ? 149.477 158.866 182.438 1.00 86.20 188 SER A C 1
ATOM 1178 O O . SER A 1 186 ? 149.471 159.044 181.218 1.00 92.99 188 SER A O 1
ATOM 1181 N N . VAL A 1 187 ? 150.555 158.478 183.115 1.00 80.12 189 VAL A N 1
ATOM 1182 C CA . VAL A 1 187 ? 151.833 158.182 182.480 1.00 76.17 189 VAL A CA 1
ATOM 1183 C C . VAL A 1 187 ? 152.277 156.797 182.923 1.00 79.41 189 VAL A C 1
ATOM 1184 O O . VAL A 1 187 ? 152.258 156.489 184.120 1.00 85.15 189 VAL A O 1
ATOM 1188 N N . ALA A 1 188 ? 152.674 155.966 181.964 1.00 75.75 190 ALA A N 1
ATOM 1189 C CA . ALA A 1 188 ? 153.185 154.631 182.236 1.00 76.32 190 ALA A CA 1
ATOM 1190 C C . ALA A 1 188 ? 154.622 154.542 181.747 1.00 80.80 190 ALA A C 1
ATOM 1191 O O . ALA A 1 188 ? 154.910 154.872 180.593 1.00 84.38 190 ALA A O 1
ATOM 1193 N N . LEU A 1 189 ? 155.517 154.094 182.622 1.00 78.01 191 LEU A N 1
ATOM 1194 C CA . LEU A 1 189 ? 156.938 154.008 182.320 1.00 76.23 191 LEU A CA 1
ATOM 1195 C C . LEU A 1 189 ? 157.421 152.581 182.523 1.00 83.07 191 LEU A C 1
ATOM 1196 O O . LEU A 1 189 ? 157.116 151.957 183.544 1.00 90.03 191 LEU A O 1
ATOM 1201 N N . GLY A 1 190 ? 158.171 152.070 181.554 1.00 82.14 192 GLY A N 1
ATOM 1202 C CA . GLY A 1 190 ? 158.878 150.816 181.704 1.00 87.38 192 GLY A CA 1
ATOM 1203 C C . GLY A 1 190 ? 158.137 149.638 181.096 1.00 91.35 192 GLY A C 1
ATOM 1204 O O . GLY A 1 190 ? 156.955 149.701 180.751 1.00 90.95 192 GLY A O 1
ATOM 1205 N N . ASN A 1 191 ? 158.877 148.540 180.974 1.00 94.06 193 ASN A N 1
ATOM 1206 C CA . ASN A 1 191 ? 158.327 147.295 180.459 1.00 93.95 193 ASN A CA 1
ATOM 1207 C C . ASN A 1 191 ? 157.255 146.747 181.392 1.00 97.48 193 ASN A C 1
ATOM 1208 O O . ASN A 1 191 ? 157.423 146.726 182.614 1.00 101.39 193 ASN A O 1
ATOM 1213 N N . ASN A 1 192 ? 156.144 146.304 180.801 1.00 92.80 194 ASN A N 1
ATOM 1214 C CA . ASN A 1 192 ? 155.071 145.621 181.525 1.00 95.35 194 ASN A CA 1
ATOM 1215 C C . ASN A 1 192 ? 154.495 146.475 182.650 1.00 99.56 194 ASN A C 1
ATOM 1216 O O . ASN A 1 192 ? 154.110 145.955 183.700 1.00 102.65 194 ASN A O 1
ATOM 1221 N N . SER A 1 193 ? 154.431 147.787 182.449 1.00 99.19 195 SER A N 1
ATOM 1222 C CA . SER A 1 193 ? 153.831 148.657 183.445 1.00 99.56 195 SER A CA 1
ATOM 1223 C C . SER A 1 193 ? 152.310 148.538 183.408 1.00 103.44 195 SER A C 1
ATOM 1224 O O . SER A 1 193 ? 151.724 148.021 182.453 1.00 104.25 195 SER A O 1
ATOM 1227 N N . THR A 1 194 ? 151.670 149.027 184.467 1.00 104.06 196 THR A N 1
ATOM 1228 C CA . THR A 1 194 ? 150.226 148.908 184.614 1.00 111.14 196 THR A CA 1
ATOM 1229 C C . THR A 1 194 ? 149.655 150.211 185.147 1.00 111.09 196 THR A C 1
ATOM 1230 O O . THR A 1 194 ? 150.153 150.747 186.140 1.00 118.40 196 THR A O 1
ATOM 1234 N N . VAL A 1 195 ? 148.609 150.709 184.493 1.00 108.19 197 VAL A N 1
ATOM 1235 C CA . VAL A 1 195 ? 147.893 151.905 184.922 1.00 109.24 197 VAL A CA 1
ATOM 1236 C C . VAL A 1 195 ? 146.496 151.490 185.356 1.00 113.27 197 VAL A C 1
ATOM 1237 O O . VAL A 1 195 ? 145.789 150.797 184.614 1.00 117.05 197 VAL A O 1
ATOM 1241 N N . SER A 1 196 ? 146.097 151.914 186.555 1.00 110.07 198 SER A N 1
ATOM 1242 C CA . SER A 1 196 ? 144.808 151.530 187.108 1.00 117.26 198 SER A CA 1
ATOM 1243 C C . SER A 1 196 ? 143.959 152.705 187.571 1.00 118.29 198 SER A C 1
ATOM 1244 O O . SER A 1 196 ? 142.846 152.481 188.059 1.00 124.23 198 SER A O 1
ATOM 1247 N N . ALA A 1 197 ? 144.437 153.938 187.436 1.00 113.17 199 ALA A N 1
ATOM 1248 C CA . ALA A 1 197 ? 143.686 155.094 187.903 1.00 109.01 199 ALA A CA 1
ATOM 1249 C C . ALA A 1 197 ? 144.132 156.321 187.122 1.00 107.15 199 ALA A C 1
ATOM 1250 O O . ALA A 1 197 ? 145.116 156.288 186.379 1.00 110.51 199 ALA A O 1
ATOM 1252 N N . SER A 1 198 ? 143.389 157.406 187.300 1.00 103.66 200 SER A N 1
ATOM 1253 C CA . SER A 1 198 ? 143.676 158.667 186.637 1.00 101.88 200 SER A CA 1
ATOM 1254 C C . SER A 1 198 ? 144.594 159.531 187.495 1.00 103.03 200 SER A C 1
ATOM 1255 O O . SER A 1 198 ? 144.696 159.356 188.712 1.00 105.21 200 SER A O 1
ATOM 1258 N N . ASN A 1 199 ? 145.263 160.478 186.835 1.00 100.40 201 ASN A N 1
ATOM 1259 C CA . ASN A 1 199 ? 146.162 161.426 187.495 1.00 97.98 201 ASN A CA 1
ATOM 1260 C C . ASN A 1 199 ? 147.238 160.708 188.305 1.00 98.65 201 ASN A C 1
ATOM 1261 O O . ASN A 1 199 ? 147.541 161.074 189.442 1.00 103.52 201 ASN A O 1
ATOM 1266 N N . THR A 1 200 ? 147.823 159.669 187.712 1.00 94.21 202 THR A N 1
ATOM 1267 C CA . THR A 1 200 ? 148.886 158.914 188.357 1.00 93.05 202 THR A CA 1
ATOM 1268 C C . THR A 1 200 ? 150.004 158.659 187.358 1.00 87.31 202 THR A C 1
ATOM 1269 O O . THR A 1 200 ? 149.786 158.616 186.146 1.00 87.85 202 THR A O 1
ATOM 1273 N N . VAL A 1 201 ? 151.211 158.490 187.888 1.00 83.13 203 VAL A N 1
ATOM 1274 C CA . VAL A 1 201 ? 152.367 158.062 187.112 1.00 78.16 203 VAL A CA 1
ATOM 1275 C C . VAL A 1 201 ? 152.747 156.676 187.606 1.00 84.71 203 VAL A C 1
ATOM 1276 O O . VAL A 1 201 ? 153.077 156.501 188.785 1.00 90.46 203 VAL A O 1
ATOM 1280 N N . SER A 1 202 ? 152.697 155.694 186.714 1.00 83.58 204 SER A N 1
ATOM 1281 C CA . SER A 1 202 ? 152.932 154.305 187.077 1.00 83.75 204 SER A CA 1
ATOM 1282 C C . SER A 1 202 ? 154.327 153.891 186.634 1.00 88.44 204 SER A C 1
ATOM 1283 O O . SER A 1 202 ? 154.719 154.133 185.488 1.00 89.50 204 SER A O 1
ATOM 1286 N N . VAL A 1 203 ? 155.067 153.264 187.545 1.00 89.40 205 VAL A N 1
ATOM 1287 C CA . VAL A 1 203 ? 156.438 152.845 187.306 1.00 85.33 205 VAL A CA 1
ATOM 1288 C C . VAL A 1 203 ? 156.543 151.332 187.145 1.00 91.69 205 VAL A C 1
ATOM 1289 O O . VAL A 1 203 ? 157.520 150.833 186.585 1.00 94.39 205 VAL A O 1
ATOM 1293 N N . GLY A 1 204 ? 155.527 150.596 187.576 1.00 92.92 206 GLY A N 1
ATOM 1294 C CA . GLY A 1 204 ? 155.525 149.157 187.425 1.00 94.44 206 GLY A CA 1
ATOM 1295 C C . GLY A 1 204 ? 154.119 148.616 187.583 1.00 102.96 206 GLY A C 1
ATOM 1296 O O . GLY A 1 204 ? 153.140 149.365 187.561 1.00 102.58 206 GLY A O 1
ATOM 1297 N N . SER A 1 205 ? 154.040 147.301 187.735 1.00 107.40 207 SER A N 1
ATOM 1298 C CA . SER A 1 205 ? 152.779 146.606 187.949 1.00 105.63 207 SER A CA 1
ATOM 1299 C C . SER A 1 205 ? 152.731 146.071 189.376 1.00 108.82 207 SER A C 1
ATOM 1300 O O . SER A 1 205 ? 153.647 146.279 190.174 1.00 112.34 207 SER A O 1
ATOM 1303 N N . SER A 1 206 ? 151.639 145.374 189.695 1.00 111.70 208 SER A N 1
ATOM 1304 C CA . SER A 1 206 ? 151.499 144.783 191.020 1.00 116.26 208 SER A CA 1
ATOM 1305 C C . SER A 1 206 ? 152.495 143.657 191.259 1.00 119.51 208 SER A C 1
ATOM 1306 O O . SER A 1 206 ? 152.772 143.327 192.417 1.00 120.59 208 SER A O 1
ATOM 1309 N N . THR A 1 207 ? 153.038 143.064 190.198 1.00 118.63 209 THR A N 1
ATOM 1310 C CA . THR A 1 207 ? 154.015 141.989 190.310 1.00 120.11 209 THR A CA 1
ATOM 1311 C C . THR A 1 207 ? 155.450 142.502 190.300 1.00 122.72 209 THR A C 1
ATOM 1312 O O . THR A 1 207 ? 156.265 142.078 191.123 1.00 121.31 209 THR A O 1
ATOM 1316 N N . LEU A 1 208 ? 155.773 143.408 189.382 1.00 121.08 210 LEU A N 1
ATOM 1317 C CA . LEU A 1 208 ? 157.103 143.993 189.280 1.00 115.68 210 LEU A CA 1
ATOM 1318 C C . LEU A 1 208 ? 157.022 145.467 189.646 1.00 113.44 210 LEU A C 1
ATOM 1319 O O . LEU A 1 208 ? 156.345 146.244 188.963 1.00 113.51 210 LEU A O 1
ATOM 1324 N N . LYS A 1 209 ? 157.710 145.848 190.717 1.00 109.53 211 LYS A N 1
ATOM 1325 C CA . LYS A 1 209 ? 157.753 147.225 191.183 1.00 105.12 211 LYS A CA 1
ATOM 1326 C C . LYS A 1 209 ? 159.181 147.739 191.080 1.00 105.86 211 LYS A C 1
ATOM 1327 O O . LYS A 1 209 ? 160.106 147.121 191.616 1.00 105.54 211 LYS A O 1
ATOM 1333 N N . ARG A 1 210 ? 159.355 148.863 190.396 1.00 101.63 212 ARG A N 1
ATOM 1334 C CA . ARG A 1 210 ? 160.677 149.420 190.160 1.00 91.75 212 ARG A CA 1
ATOM 1335 C C . ARG A 1 210 ? 161.052 150.407 191.256 1.00 93.76 212 ARG A C 1
ATOM 1336 O O . ARG A 1 210 ? 160.191 151.037 191.876 1.00 95.40 212 ARG A O 1
ATOM 1344 N N . LYS A 1 211 ? 162.352 150.536 191.487 1.00 93.90 213 LYS A N 1
ATOM 1345 C CA . LYS A 1 211 ? 162.882 151.563 192.367 1.00 90.03 213 LYS A CA 1
ATOM 1346 C C . LYS A 1 211 ? 163.195 152.816 191.562 1.00 97.38 213 LYS A C 1
ATOM 1347 O O . LYS A 1 211 ? 163.490 152.751 190.366 1.00 105.38 213 LYS A O 1
ATOM 1353 N N . ILE A 1 212 ? 163.131 153.962 192.229 1.00 94.87 214 ILE A N 1
ATOM 1354 C CA . ILE A 1 212 ? 163.516 155.236 191.635 1.00 96.63 214 ILE A CA 1
ATOM 1355 C C . ILE A 1 212 ? 164.813 155.663 192.306 1.00 101.79 214 ILE A C 1
ATOM 1356 O O . ILE A 1 212 ? 164.827 155.998 193.497 1.00 104.32 214 ILE A O 1
ATOM 1361 N N . VAL A 1 213 ? 165.899 155.656 191.545 1.00 98.38 215 VAL A N 1
ATOM 1362 C CA . VAL A 1 213 ? 167.221 155.891 192.082 1.00 98.15 215 VAL A CA 1
ATOM 1363 C C . VAL A 1 213 ? 167.696 157.278 191.665 1.00 103.19 215 VAL A C 1
ATOM 1364 O O . VAL A 1 213 ? 167.125 157.917 190.785 1.00 109.07 215 VAL A O 1
ATOM 1368 N N . ASN A 1 214 ? 168.764 157.750 192.312 1.00 97.95 216 ASN A N 1
ATOM 1369 C CA . ASN A 1 214 ? 169.397 159.027 191.979 1.00 102.15 216 ASN A CA 1
ATOM 1370 C C . ASN A 1 214 ? 168.409 160.186 192.077 1.00 107.82 216 ASN A C 1
ATOM 1371 O O . ASN A 1 214 ? 168.352 161.054 191.205 1.00 109.17 216 ASN A O 1
ATOM 1376 N N . VAL A 1 215 ? 167.626 160.200 193.148 1.00 108.20 217 VAL A N 1
ATOM 1377 C CA . VAL A 1 215 ? 166.654 161.259 193.389 1.00 108.16 217 VAL A CA 1
ATOM 1378 C C . VAL A 1 215 ? 167.289 162.309 194.287 1.00 115.47 217 VAL A C 1
ATOM 1379 O O . VAL A 1 215 ? 167.899 161.979 195.310 1.00 117.18 217 VAL A O 1
ATOM 1383 N N . GLY A 1 216 ? 167.154 163.575 193.903 1.00 114.08 218 GLY A N 1
ATOM 1384 C CA . GLY A 1 216 ? 167.642 164.647 194.739 1.00 115.06 218 GLY A CA 1
ATOM 1385 C C . GLY A 1 216 ? 166.844 164.775 196.021 1.00 121.89 218 GLY A C 1
ATOM 1386 O O . GLY A 1 216 ? 165.710 164.310 196.134 1.00 127.29 218 GLY A O 1
ATOM 1387 N N . ASP A 1 217 ? 167.462 165.416 197.009 1.00 121.43 219 ASP A N 1
ATOM 1388 C CA . ASP A 1 217 ? 166.821 165.572 198.307 1.00 119.91 219 ASP A CA 1
ATOM 1389 C C . ASP A 1 217 ? 165.545 166.391 198.180 1.00 122.30 219 ASP A C 1
ATOM 1390 O O . ASP A 1 217 ? 165.471 167.342 197.399 1.00 128.49 219 ASP A O 1
ATOM 1395 N N . GLY A 1 218 ? 164.535 166.012 198.957 1.00 117.71 220 GLY A N 1
ATOM 1396 C CA . GLY A 1 218 ? 163.267 166.710 198.929 1.00 115.92 220 GLY A CA 1
ATOM 1397 C C . GLY A 1 218 ? 163.322 168.066 199.600 1.00 120.29 220 GLY A C 1
ATOM 1398 O O . GLY A 1 218 ? 164.401 168.635 199.788 1.00 128.66 220 GLY A O 1
ATOM 1399 N N . ALA A 1 219 ? 162.159 168.589 199.970 1.00 110.84 221 ALA A N 1
ATOM 1400 C CA . ALA A 1 219 ? 162.017 169.931 200.521 1.00 109.85 221 ALA A CA 1
ATOM 1401 C C . ALA A 1 219 ? 161.116 169.909 201.745 1.00 112.20 221 ALA A C 1
ATOM 1402 O O . ALA A 1 219 ? 160.145 170.661 201.834 1.00 120.76 221 ALA A O 1
ATOM 1404 N N . ILE A 1 220 ? 161.421 169.024 202.698 1.00 110.27 222 ILE A N 1
ATOM 1405 C CA . ILE A 1 220 ? 160.551 168.752 203.841 1.00 111.42 222 ILE A CA 1
ATOM 1406 C C . ILE A 1 220 ? 160.072 170.055 204.464 1.00 119.01 222 ILE A C 1
ATOM 1407 O O . ILE A 1 220 ? 160.876 170.870 204.931 1.00 121.23 222 ILE A O 1
ATOM 1412 N N . SER A 1 221 ? 158.758 170.247 204.482 1.00 120.28 223 SER A N 1
ATOM 1413 C CA . SER A 1 221 ? 158.137 171.502 204.891 1.00 115.91 223 SER A CA 1
ATOM 1414 C C . SER A 1 221 ? 156.634 171.267 204.987 1.00 118.44 223 SER A C 1
ATOM 1415 O O . SER A 1 221 ? 156.147 170.150 204.788 1.00 122.13 223 SER A O 1
ATOM 1418 N N . ALA A 1 222 ? 155.898 172.340 205.280 1.00 120.80 224 ALA A N 1
ATOM 1419 C CA . ALA A 1 222 ? 154.464 172.211 205.513 1.00 121.77 224 ALA A CA 1
ATOM 1420 C C . ALA A 1 222 ? 153.700 171.954 204.220 1.00 121.46 224 ALA A C 1
ATOM 1421 O O . ALA A 1 222 ? 152.715 171.207 204.215 1.00 122.96 224 ALA A O 1
ATOM 1423 N N . ASN A 1 223 ? 154.132 172.560 203.116 1.00 120.44 225 ASN A N 1
ATOM 1424 C CA . ASN A 1 223 ? 153.362 172.540 201.881 1.00 121.94 225 ASN A CA 1
ATOM 1425 C C . ASN A 1 223 ? 154.109 171.959 200.691 1.00 122.94 225 ASN A C 1
ATOM 1426 O O . ASN A 1 223 ? 153.534 171.887 199.599 1.00 124.39 225 ASN A O 1
ATOM 1431 N N . SER A 1 224 ? 155.363 171.550 200.857 1.00 120.02 226 SER A N 1
ATOM 1432 C CA . SER A 1 224 ? 156.145 171.083 199.723 1.00 121.18 226 SER A CA 1
ATOM 1433 C C . SER A 1 224 ? 155.593 169.774 199.178 1.00 123.52 226 SER A C 1
ATOM 1434 O O . SER A 1 224 ? 155.210 168.877 199.934 1.00 128.58 226 SER A O 1
ATOM 1437 N N . SER A 1 225 ? 155.556 169.668 197.853 1.00 117.46 227 SER A N 1
ATOM 1438 C CA . SER A 1 225 ? 155.169 168.444 197.159 1.00 115.15 227 SER A CA 1
ATOM 1439 C C . SER A 1 225 ? 156.403 167.958 196.408 1.00 115.80 227 SER A C 1
ATOM 1440 O O . SER A 1 225 ? 156.595 168.272 195.231 1.00 118.87 227 SER A O 1
ATOM 1443 N N . ASP A 1 226 ? 157.237 167.186 197.098 1.00 113.52 228 ASP A N 1
ATOM 1444 C CA . ASP A 1 226 ? 158.464 166.659 196.520 1.00 109.95 228 ASP A CA 1
ATOM 1445 C C . ASP A 1 226 ? 158.519 165.153 196.722 1.00 111.04 228 ASP A C 1
ATOM 1446 O O . ASP A 1 226 ? 157.514 164.537 197.085 1.00 117.19 228 ASP A O 1
ATOM 1451 N N . ALA A 1 227 ? 159.674 164.547 196.474 1.00 105.79 229 ALA A N 1
ATOM 1452 C CA . ALA A 1 227 ? 159.877 163.123 196.716 1.00 96.27 229 ALA A CA 1
ATOM 1453 C C . ALA A 1 227 ? 161.028 162.974 197.700 1.00 102.44 229 ALA A C 1
ATOM 1454 O O . ALA A 1 227 ? 162.187 163.210 197.344 1.00 114.34 229 ALA A O 1
ATOM 1456 N N . VAL A 1 228 ? 160.711 162.587 198.937 1.00 96.22 230 VAL A N 1
ATOM 1457 C CA . VAL A 1 228 ? 161.762 162.398 199.924 1.00 100.18 230 VAL A CA 1
ATOM 1458 C C . VAL A 1 228 ? 162.578 161.159 199.572 1.00 103.40 230 VAL A C 1
ATOM 1459 O O . VAL A 1 228 ? 162.109 160.233 198.898 1.00 105.38 230 VAL A O 1
ATOM 1463 N N . THR A 1 229 ? 163.827 161.151 200.019 1.00 105.20 231 THR A N 1
ATOM 1464 C CA . THR A 1 229 ? 164.769 160.105 199.660 1.00 101.02 231 THR A CA 1
ATOM 1465 C C . THR A 1 229 ? 165.051 159.213 200.863 1.00 99.37 231 THR A C 1
ATOM 1466 O O . THR A 1 229 ? 164.518 159.411 201.958 1.00 100.19 231 THR A O 1
ATOM 1470 N N . GLY A 1 230 ? 165.900 158.210 200.640 1.00 95.80 232 GLY A N 1
ATOM 1471 C CA . GLY A 1 230 ? 166.244 157.294 201.713 1.00 96.59 232 GLY A CA 1
ATOM 1472 C C . GLY A 1 230 ? 166.979 157.976 202.850 1.00 99.18 232 GLY A C 1
ATOM 1473 O O . GLY A 1 230 ? 166.705 157.716 204.022 1.00 101.04 232 GLY A O 1
ATOM 1474 N N . ARG A 1 231 ? 167.923 158.859 202.519 1.00 98.06 233 ARG A N 1
ATOM 1475 C CA . ARG A 1 231 ? 168.670 159.563 203.556 1.00 99.19 233 ARG A CA 1
ATOM 1476 C C . ARG A 1 231 ? 167.774 160.516 204.336 1.00 102.42 233 ARG A C 1
ATOM 1477 O O . ARG A 1 231 ? 167.945 160.684 205.549 1.00 102.76 233 ARG A O 1
ATOM 1485 N N . GLN A 1 232 ? 166.820 161.155 203.656 1.00 103.13 234 GLN A N 1
ATOM 1486 C CA . GLN A 1 232 ? 165.921 162.088 204.328 1.00 98.27 234 GLN A CA 1
ATOM 1487 C C . GLN A 1 232 ? 165.074 161.378 205.375 1.00 100.45 234 GLN A C 1
ATOM 1488 O O . GLN A 1 232 ? 164.929 161.856 206.505 1.00 101.65 234 GLN A O 1
ATOM 1494 N N . LEU A 1 233 ? 164.502 160.229 205.012 1.00 101.90 235 LEU A N 1
ATOM 1495 C CA . LEU A 1 233 ? 163.712 159.462 205.967 1.00 102.03 235 LEU A CA 1
ATOM 1496 C C . LEU A 1 233 ? 164.601 158.805 207.015 1.00 101.62 235 LEU A C 1
ATOM 1497 O O . LEU A 1 233 ? 164.161 158.580 208.148 1.00 103.01 235 LEU A O 1
ATOM 1502 N N . TYR A 1 234 ? 165.849 158.497 206.659 1.00 99.67 236 TYR A N 1
ATOM 1503 C CA . TYR A 1 234 ? 166.776 157.901 207.614 1.00 99.88 236 TYR A CA 1
ATOM 1504 C C . TYR A 1 234 ? 167.123 158.881 208.726 1.00 103.33 236 TYR A C 1
ATOM 1505 O O . TYR A 1 234 ? 167.032 158.551 209.914 1.00 102.70 236 TYR A O 1
ATOM 1514 N N . SER A 1 235 ? 167.526 160.096 208.358 1.00 103.80 237 SER A N 1
ATOM 1515 C CA . SER A 1 235 ? 167.920 161.101 209.335 1.00 100.70 237 SER A CA 1
ATOM 1516 C C . SER A 1 235 ? 166.725 161.854 209.902 1.00 104.58 237 SER A C 1
ATOM 1517 O O . SER A 1 235 ? 166.709 162.182 211.093 1.00 105.82 237 SER A O 1
ATOM 1520 N N . GLY A 1 236 ? 165.722 162.134 209.074 1.00 108.11 238 GLY A N 1
ATOM 1521 C CA . GLY A 1 236 ? 164.545 162.834 209.547 1.00 109.49 238 GLY A CA 1
ATOM 1522 C C . GLY A 1 236 ? 164.742 164.314 209.773 1.00 107.64 238 GLY A C 1
ATOM 1523 O O . GLY A 1 236 ? 164.026 164.910 210.582 1.00 108.10 238 GLY A O 1
ATOM 1524 N N . ASN A 1 237 ? 165.715 164.922 209.101 1.00 110.93 239 ASN A N 1
ATOM 1525 C CA . ASN A 1 237 ? 165.955 166.348 209.270 1.00 112.17 239 ASN A CA 1
ATOM 1526 C C . ASN A 1 237 ? 164.790 167.156 208.715 1.00 116.44 239 ASN A C 1
ATOM 1527 O O . ASN A 1 237 ? 164.261 166.859 207.641 1.00 117.83 239 ASN A O 1
ATOM 1532 N N . GLY A 1 238 ? 164.391 168.185 209.457 1.00 114.22 240 GLY A N 1
ATOM 1533 C CA . GLY A 1 238 ? 163.345 169.084 209.022 1.00 116.14 240 GLY A CA 1
ATOM 1534 C C . GLY A 1 238 ? 161.930 168.638 209.316 1.00 114.07 240 GLY A C 1
ATOM 1535 O O . GLY A 1 238 ? 160.988 169.320 208.894 1.00 116.33 240 GLY A O 1
ATOM 1536 N N . ILE A 1 239 ? 161.744 167.521 210.022 1.00 112.01 241 ILE A N 1
ATOM 1537 C CA . ILE A 1 239 ? 160.394 167.093 210.370 1.00 106.65 241 ILE A CA 1
ATOM 1538 C C . ILE A 1 239 ? 159.788 168.058 211.383 1.00 106.63 241 ILE A C 1
ATOM 1539 O O . ILE A 1 239 ? 160.483 168.818 212.066 1.00 107.85 241 ILE A O 1
ATOM 1544 N N . ASP A 1 240 ? 158.464 168.020 211.480 1.00 103.87 242 ASP A N 1
ATOM 1545 C CA . ASP A 1 240 ? 157.752 168.814 212.476 1.00 107.90 242 ASP A CA 1
ATOM 1546 C C . ASP A 1 240 ? 157.969 168.169 213.835 1.00 108.21 242 ASP A C 1
ATOM 1547 O O . ASP A 1 240 ? 157.269 167.227 214.211 1.00 113.11 242 ASP A O 1
ATOM 1552 N N . THR A 1 241 ? 158.950 168.678 214.582 1.00 105.53 243 THR A N 1
ATOM 1553 C CA . THR A 1 241 ? 159.281 168.105 215.880 1.00 107.48 243 THR A CA 1
ATOM 1554 C C . THR A 1 241 ? 158.159 168.253 216.896 1.00 110.26 243 THR A C 1
ATOM 1555 O O . THR A 1 241 ? 158.190 167.570 217.922 1.00 110.06 243 THR A O 1
ATOM 1559 N N . ALA A 1 242 ? 157.181 169.120 216.647 1.00 111.31 244 ALA A N 1
ATOM 1560 C CA . ALA A 1 242 ? 156.045 169.283 217.545 1.00 110.47 244 ALA A CA 1
ATOM 1561 C C . ALA A 1 242 ? 154.849 168.431 217.148 1.00 112.29 244 ALA A C 1
ATOM 1562 O O . ALA A 1 242 ? 154.190 167.855 218.019 1.00 111.64 244 ALA A O 1
ATOM 1564 N N . ALA A 1 243 ? 154.547 168.342 215.850 1.00 114.45 245 ALA A N 1
ATOM 1565 C CA . ALA A 1 243 ? 153.448 167.491 215.405 1.00 115.13 245 ALA A CA 1
ATOM 1566 C C . ALA A 1 243 ? 153.751 166.019 215.655 1.00 114.44 245 ALA A C 1
ATOM 1567 O O . ALA A 1 243 ? 152.881 165.270 216.116 1.00 113.20 245 ALA A O 1
ATOM 1569 N N . TRP A 1 244 ? 154.977 165.586 215.352 1.00 110.79 246 TRP A N 1
ATOM 1570 C CA . TRP A 1 244 ? 155.358 164.197 215.577 1.00 100.16 246 TRP A CA 1
ATOM 1571 C C . TRP A 1 244 ? 155.329 163.827 217.052 1.00 100.29 246 TRP A C 1
ATOM 1572 O O . TRP A 1 244 ? 155.082 162.663 217.385 1.00 104.14 246 TRP A O 1
ATOM 1583 N N . GLN A 1 245 ? 155.572 164.786 217.939 1.00 99.88 247 GLN A N 1
ATOM 1584 C CA . GLN A 1 245 ? 155.547 164.551 219.374 1.00 102.52 247 GLN A CA 1
ATOM 1585 C C . GLN A 1 245 ? 154.135 164.470 219.934 1.00 108.32 247 GLN A C 1
ATOM 1586 O O . GLN A 1 245 ? 153.971 164.174 221.122 1.00 109.95 247 GLN A O 1
ATOM 1592 N N . ASN A 1 246 ? 153.120 164.737 219.119 1.00 110.47 248 ASN A N 1
ATOM 1593 C CA . ASN A 1 246 ? 151.729 164.525 219.498 1.00 111.75 248 ASN A CA 1
ATOM 1594 C C . ASN A 1 246 ? 151.146 163.256 218.903 1.00 114.19 248 ASN A C 1
ATOM 1595 O O . ASN A 1 246 ? 150.371 162.567 219.569 1.00 117.24 248 ASN A O 1
ATOM 1600 N N . LYS A 1 247 ? 151.500 162.936 217.656 1.00 111.61 249 LYS A N 1
ATOM 1601 C CA . LYS A 1 247 ? 151.104 161.657 217.077 1.00 110.97 249 LYS A CA 1
ATOM 1602 C C . LYS A 1 247 ? 151.714 160.500 217.853 1.00 106.15 249 LYS A C 1
ATOM 1603 O O . LYS A 1 247 ? 151.030 159.519 218.166 1.00 108.99 249 LYS A O 1
ATOM 1609 N N . LEU A 1 248 ? 152.999 160.599 218.171 1.00 99.00 250 LEU A N 1
ATOM 1610 C CA . LEU A 1 248 ? 153.657 159.694 219.100 1.00 96.68 250 LEU A CA 1
ATOM 1611 C C . LEU A 1 248 ? 153.704 160.391 220.451 1.00 100.90 250 LEU A C 1
ATOM 1612 O O . LEU A 1 248 ? 154.318 161.454 220.581 1.00 107.78 250 LEU A O 1
ATOM 1617 N N . ASN A 1 249 ? 153.054 159.803 221.452 1.00 97.79 251 ASN A N 1
ATOM 1618 C CA . ASN A 1 249 ? 153.001 160.417 222.777 1.00 103.07 251 ASN A CA 1
ATOM 1619 C C . ASN A 1 249 ? 154.371 160.256 223.424 1.00 109.64 251 ASN A C 1
ATOM 1620 O O . ASN A 1 249 ? 154.617 159.357 224.229 1.00 116.73 251 ASN A O 1
ATOM 1625 N N . VAL A 1 250 ? 155.286 161.139 223.056 1.00 106.40 252 VAL A N 1
ATOM 1626 C CA . VAL A 1 250 ? 156.628 161.095 223.611 1.00 96.83 252 VAL A CA 1
ATOM 1627 C C . VAL A 1 250 ? 156.644 161.867 224.922 1.00 100.18 252 VAL A C 1
ATOM 1628 O O . VAL A 1 250 ? 155.782 162.705 225.197 1.00 108.11 252 VAL A O 1
ATOM 1632 N N . THR A 1 251 ? 157.639 161.572 225.744 1.00 99.70 253 THR A N 1
ATOM 1633 C CA . THR A 1 251 ? 157.892 162.293 226.986 1.00 110.35 253 THR A CA 1
ATOM 1634 C C . THR A 1 251 ? 159.229 163.002 226.824 1.00 127.10 253 THR A C 1
ATOM 1635 O O . THR A 1 251 ? 160.287 162.372 226.900 1.00 136.31 253 THR A O 1
ATOM 1639 N N . ARG A 1 252 ? 159.176 164.310 226.590 1.00 126.27 254 ARG A N 1
ATOM 1640 C CA . ARG A 1 252 ? 160.397 165.067 226.363 1.00 127.86 254 ARG A CA 1
ATOM 1641 C C . ARG A 1 252 ? 161.303 164.992 227.583 1.00 136.65 254 ARG A C 1
ATOM 1642 O O . ARG A 1 252 ? 160.842 165.040 228.727 1.00 137.02 254 ARG A O 1
ATOM 1650 N N . LYS A 1 253 ? 162.605 164.855 227.327 1.00 135.85 255 LYS A N 1
ATOM 1651 C CA . LYS A 1 253 ? 163.573 164.714 228.407 1.00 139.60 255 LYS A CA 1
ATOM 1652 C C . LYS A 1 253 ? 163.579 165.922 229.331 1.00 145.29 255 LYS A C 1
ATOM 1653 O O . LYS A 1 253 ? 163.926 165.785 230.509 1.00 145.44 255 LYS A O 1
ATOM 1659 N N . ASN A 1 254 ? 163.206 167.098 228.823 1.00 147.39 256 ASN A N 1
ATOM 1660 C CA . ASN A 1 254 ? 163.112 168.278 229.675 1.00 146.04 256 ASN A CA 1
ATOM 1661 C C . ASN A 1 254 ? 162.049 168.109 230.751 1.00 152.36 256 ASN A C 1
ATOM 1662 O O . ASN A 1 254 ? 162.310 168.387 231.927 1.00 155.17 256 ASN A O 1
ATOM 1667 N N . ASP A 1 255 ? 160.853 167.656 230.374 1.00 154.71 257 ASP A N 1
ATOM 1668 C CA . ASP A 1 255 ? 159.795 167.388 231.341 1.00 158.66 257 ASP A CA 1
ATOM 1669 C C . ASP A 1 255 ? 160.115 166.188 232.221 1.00 156.16 257 ASP A C 1
ATOM 1670 O O . ASP A 1 255 ? 159.800 166.196 233.416 1.00 160.70 257 ASP A O 1
ATOM 1675 N N . TYR A 1 256 ? 160.727 165.151 231.645 1.00 147.97 258 TYR A N 1
ATOM 1676 C CA . TYR A 1 256 ? 161.107 163.983 232.431 1.00 147.84 258 TYR A CA 1
ATOM 1677 C C . TYR A 1 256 ? 162.092 164.374 233.524 1.00 149.73 258 TYR A C 1
ATOM 1678 O O . TYR A 1 256 ? 161.957 163.949 234.678 1.00 145.79 258 TYR A O 1
ATOM 1687 N N . LYS A 1 257 ? 163.079 165.200 233.181 1.00 150.26 259 LYS A N 1
ATOM 1688 C CA . LYS A 1 257 ? 164.079 165.658 234.134 1.00 150.87 259 LYS A CA 1
ATOM 1689 C C . LYS A 1 257 ? 163.549 166.723 235.084 1.00 158.13 259 LYS A C 1
ATOM 1690 O O . LYS A 1 257 ? 164.231 167.052 236.060 1.00 159.05 259 LYS A O 1
ATOM 1696 N N . ASP A 1 258 ? 162.353 167.266 234.833 1.00 161.86 260 ASP A N 1
ATOM 1697 C CA . ASP A 1 258 ? 161.819 168.348 235.653 1.00 165.23 260 ASP A CA 1
ATOM 1698 C C . ASP A 1 258 ? 160.410 168.050 236.158 1.00 165.43 260 ASP A C 1
ATOM 1699 O O . ASP A 1 258 ? 159.760 168.938 236.719 1.00 168.23 260 ASP A O 1
ATOM 1704 N N . ALA A 1 259 ? 159.934 166.815 235.982 1.00 163.39 261 ALA A N 1
ATOM 1705 C CA . ALA A 1 259 ? 158.658 166.352 236.533 1.00 164.20 261 ALA A CA 1
ATOM 1706 C C . ALA A 1 259 ? 157.475 167.181 236.043 1.00 165.67 261 ALA A C 1
ATOM 1707 O O . ALA A 1 259 ? 156.465 167.306 236.738 1.00 160.99 261 ALA A O 1
ATOM 1709 N N . ASN A 1 260 ? 157.583 167.763 234.854 1.00 167.28 262 ASN A N 1
ATOM 1710 C CA . ASN A 1 260 ? 156.435 168.432 234.263 1.00 168.42 262 ASN A CA 1
ATOM 1711 C C . ASN A 1 260 ? 155.401 167.405 233.823 1.00 175.59 262 ASN A C 1
ATOM 1712 O O . ASN A 1 260 ? 155.746 166.325 233.334 1.00 177.92 262 ASN A O 1
ATOM 1717 N N . ASP A 1 261 ? 154.124 167.747 234.008 1.00 180.47 263 ASP A N 1
ATOM 1718 C CA . ASP A 1 261 ? 152.996 166.935 233.551 1.00 183.43 263 ASP A CA 1
ATOM 1719 C C . ASP A 1 261 ? 153.036 165.539 234.187 1.00 179.93 263 ASP A C 1
ATOM 1720 O O . ASP A 1 261 ? 153.204 164.515 233.522 1.00 181.20 263 ASP A O 1
ATOM 1725 N N . ILE A 1 262 ? 152.897 165.531 235.514 1.00 174.13 264 ILE A N 1
ATOM 1726 C CA . ILE A 1 262 ? 152.780 164.297 236.279 1.00 168.20 264 ILE A CA 1
ATOM 1727 C C . ILE A 1 262 ? 151.618 164.427 237.252 1.00 168.85 264 ILE A C 1
ATOM 1728 O O . ILE A 1 262 ? 151.167 165.527 237.582 1.00 173.72 264 ILE A O 1
ATOM 1733 N N . ASP A 1 263 ? 151.127 163.278 237.702 1.00 166.71 265 ASP A N 1
ATOM 1734 C CA . ASP A 1 263 ? 150.203 163.224 238.822 1.00 169.78 265 ASP A CA 1
ATOM 1735 C C . ASP A 1 263 ? 150.987 163.063 240.116 1.00 172.17 265 ASP A C 1
ATOM 1736 O O . ASP A 1 263 ? 151.928 162.271 240.198 1.00 175.77 265 ASP A O 1
ATOM 1741 N N . VAL A 1 264 ? 150.603 163.836 241.129 1.00 172.10 266 VAL A N 1
ATOM 1742 C CA . VAL A 1 264 ? 151.281 163.795 242.412 1.00 173.95 266 VAL A CA 1
ATOM 1743 C C . VAL A 1 264 ? 150.493 163.026 243.468 1.00 175.75 266 VAL A C 1
ATOM 1744 O O . VAL A 1 264 ? 151.090 162.543 244.437 1.00 172.95 266 VAL A O 1
ATOM 1748 N N . ASN A 1 265 ? 149.175 162.892 243.310 1.00 178.80 267 ASN A N 1
ATOM 1749 C CA . ASN A 1 265 ? 148.373 162.200 244.310 1.00 181.58 267 ASN A CA 1
ATOM 1750 C C . ASN A 1 265 ? 148.529 160.687 244.248 1.00 180.45 267 ASN A C 1
ATOM 1751 O O . ASN A 1 265 ? 148.195 160.004 245.222 1.00 180.33 267 ASN A O 1
ATOM 1756 N N . LYS A 1 266 ? 149.025 160.147 243.136 1.00 175.90 268 LYS A N 1
ATOM 1757 C CA . LYS A 1 266 ? 149.073 158.699 242.973 1.00 174.45 268 LYS A CA 1
ATOM 1758 C C . LYS A 1 266 ? 150.474 158.213 242.621 1.00 173.44 268 LYS A C 1
ATOM 1759 O O . LYS A 1 266 ? 150.785 157.031 242.797 1.00 170.15 268 LYS A O 1
ATOM 1765 N N . TRP A 1 267 ? 151.327 159.108 242.117 1.00 173.35 269 TRP A N 1
ATOM 1766 C CA . TRP A 1 267 ? 152.751 158.794 242.077 1.00 168.23 269 TRP A CA 1
ATOM 1767 C C . TRP A 1 267 ? 153.299 158.619 243.485 1.00 170.89 269 TRP A C 1
ATOM 1768 O O . TRP A 1 267 ? 154.164 157.767 243.717 1.00 170.94 269 TRP A O 1
ATOM 1779 N N . LYS A 1 268 ? 152.804 159.416 244.435 1.00 173.48 270 LYS A N 1
ATOM 1780 C CA . LYS A 1 268 ? 153.123 159.232 245.844 1.00 171.26 270 LYS A CA 1
ATOM 1781 C C . LYS A 1 268 ? 152.604 157.912 246.396 1.00 171.49 270 LYS A C 1
ATOM 1782 O O . LYS A 1 268 ? 153.085 157.470 247.443 1.00 168.98 270 LYS A O 1
ATOM 1788 N N . ALA A 1 269 ? 151.636 157.282 245.730 1.00 174.10 271 ALA A N 1
ATOM 1789 C CA . ALA A 1 269 ? 151.099 156.015 246.216 1.00 172.99 271 ALA A CA 1
ATOM 1790 C C . ALA A 1 269 ? 152.058 154.866 245.929 1.00 173.54 271 ALA A C 1
ATOM 1791 O O . ALA A 1 269 ? 152.476 154.147 246.843 1.00 170.95 271 ALA A O 1
ATOM 1793 N N . LYS A 1 270 ? 152.411 154.674 244.656 1.00 172.94 272 LYS A N 1
ATOM 1794 C CA . LYS A 1 270 ? 153.334 153.602 244.298 1.00 167.97 272 LYS A CA 1
ATOM 1795 C C . LYS A 1 270 ? 154.719 153.841 244.886 1.00 164.73 272 LYS A C 1
ATOM 1796 O O . LYS A 1 270 ? 155.389 152.894 245.315 1.00 159.84 272 LYS A O 1
ATOM 1802 N N . LEU A 1 271 ? 155.165 155.094 244.916 1.00 165.17 273 LEU A N 1
ATOM 1803 C CA . LEU A 1 271 ? 156.494 155.432 245.404 1.00 164.64 273 LEU A CA 1
ATOM 1804 C C . LEU A 1 271 ? 156.520 155.792 246.884 1.00 165.70 273 LEU A C 1
ATOM 1805 O O . LEU A 1 271 ? 157.582 156.161 247.396 1.00 166.39 273 LEU A O 1
ATOM 1810 N N . GLY A 1 272 ? 155.393 155.697 247.581 1.00 164.58 274 GLY A N 1
ATOM 1811 C CA . GLY A 1 272 ? 155.354 156.002 248.999 1.00 157.97 274 GLY A CA 1
ATOM 1812 C C . GLY A 1 272 ? 155.530 157.478 249.298 1.00 150.32 274 GLY A C 1
ATOM 1813 O O . GLY A 1 272 ? 155.532 157.892 250.457 1.00 129.49 274 GLY A O 1
ATOM 1814 N N . ALA B 1 24 ? 151.783 168.410 127.250 1.00 122.30 26 ALA B N 1
ATOM 1815 C CA . ALA B 1 24 ? 151.904 167.002 127.604 1.00 124.59 26 ALA B CA 1
ATOM 1816 C C . ALA B 1 24 ? 153.195 166.743 128.371 1.00 121.62 26 ALA B C 1
ATOM 1817 O O . ALA B 1 24 ? 154.205 167.404 128.130 1.00 118.47 26 ALA B O 1
ATOM 1819 N N . PRO B 1 25 ? 153.157 165.791 129.301 1.00 116.98 27 PRO B N 1
ATOM 1820 C CA . PRO B 1 25 ? 154.369 165.445 130.050 1.00 113.46 27 PRO B CA 1
ATOM 1821 C C . PRO B 1 25 ? 155.466 164.948 129.122 1.00 112.83 27 PRO B C 1
ATOM 1822 O O . PRO B 1 25 ? 155.202 164.324 128.093 1.00 108.59 27 PRO B O 1
ATOM 1826 N N . VAL B 1 26 ? 156.711 165.236 129.496 1.00 111.47 28 VAL B N 1
ATOM 1827 C CA . VAL B 1 26 ? 157.865 164.886 128.682 1.00 108.13 28 VAL B CA 1
ATOM 1828 C C . VAL B 1 26 ? 159.015 164.483 129.594 1.00 105.26 28 VAL B C 1
ATOM 1829 O O . VAL B 1 26 ? 159.086 164.891 130.758 1.00 105.50 28 VAL B O 1
ATOM 1833 N N . ILE B 1 27 ? 159.911 163.658 129.059 1.00 101.78 29 ILE B N 1
ATOM 1834 C CA . ILE B 1 27 ? 161.167 163.305 129.708 1.00 98.37 29 ILE B CA 1
ATOM 1835 C C . ILE B 1 27 ? 162.294 163.972 128.930 1.00 103.18 29 ILE B C 1
ATOM 1836 O O . ILE B 1 27 ? 162.344 163.889 127.697 1.00 106.03 29 ILE B O 1
ATOM 1841 N N . LYS B 1 28 ? 163.165 164.681 129.642 1.00 98.93 30 LYS B N 1
ATOM 1842 C CA . LYS B 1 28 ? 164.202 165.459 128.981 1.00 98.00 30 LYS B CA 1
ATOM 1843 C C . LYS B 1 28 ? 165.314 165.759 129.972 1.00 104.04 30 LYS B C 1
ATOM 1844 O O . LYS B 1 28 ? 165.132 165.669 131.188 1.00 102.03 30 LYS B O 1
ATOM 1850 N N . ALA B 1 29 ? 166.471 166.120 129.427 1.00 108.02 31 ALA B N 1
ATOM 1851 C CA . ALA B 1 29 ? 167.611 166.497 130.245 1.00 108.27 31 ALA B CA 1
ATOM 1852 C C . ALA B 1 29 ? 167.422 167.893 130.822 1.00 106.05 31 ALA B C 1
ATOM 1853 O O . ALA B 1 29 ? 166.808 168.767 130.205 1.00 106.88 31 ALA B O 1
ATOM 1855 N N . GLY B 1 30 ? 167.958 168.096 132.021 1.00 106.49 32 GLY B N 1
ATOM 1856 C CA . GLY B 1 30 ? 167.928 169.404 132.641 1.00 109.21 32 GLY B CA 1
ATOM 1857 C C . GLY B 1 30 ? 168.976 170.331 132.061 1.00 115.60 32 GLY B C 1
ATOM 1858 O O . GLY B 1 30 ? 169.362 170.189 130.898 1.00 115.96 32 GLY B O 1
ATOM 1859 N N . THR B 1 31 ? 169.447 171.285 132.860 1.00 116.81 33 THR B N 1
ATOM 1860 C CA . THR B 1 31 ? 170.470 172.225 132.427 1.00 117.69 33 THR B CA 1
ATOM 1861 C C . THR B 1 31 ? 171.873 171.803 132.835 1.00 120.67 33 THR B C 1
ATOM 1862 O O . THR B 1 31 ? 172.826 172.548 132.583 1.00 125.16 33 THR B O 1
ATOM 1866 N N . ALA B 1 32 ? 172.028 170.636 133.453 1.00 121.65 34 ALA B N 1
ATOM 1867 C CA . ALA B 1 32 ? 173.321 170.141 133.895 1.00 120.41 34 ALA B CA 1
ATOM 1868 C C . ALA B 1 32 ? 173.499 168.704 133.429 1.00 120.88 34 ALA B C 1
ATOM 1869 O O . ALA B 1 32 ? 172.558 168.053 132.968 1.00 123.52 34 ALA B O 1
ATOM 1871 N N . THR B 1 33 ? 174.731 168.214 133.546 1.00 117.76 35 THR B N 1
ATOM 1872 C CA . THR B 1 33 ? 175.041 166.854 133.128 1.00 119.36 35 THR B CA 1
ATOM 1873 C C . THR B 1 33 ? 174.277 165.843 133.973 1.00 121.06 35 THR B C 1
ATOM 1874 O O . THR B 1 33 ? 174.245 165.941 135.203 1.00 121.26 35 THR B O 1
ATOM 1878 N N . ASP B 1 34 ? 173.662 164.868 133.301 1.00 119.64 36 ASP B N 1
ATOM 1879 C CA . ASP B 1 34 ? 172.924 163.787 133.956 1.00 117.89 36 ASP B CA 1
ATOM 1880 C C . ASP B 1 34 ? 171.802 164.325 134.841 1.00 117.31 36 ASP B C 1
ATOM 1881 O O . ASP B 1 34 ? 171.516 163.785 135.911 1.00 116.31 36 ASP B O 1
ATOM 1886 N N . SER B 1 35 ? 171.153 165.393 134.388 1.00 113.45 37 SER B N 1
ATOM 1887 C CA . SER B 1 35 ? 170.017 165.974 135.089 1.00 104.91 37 SER B CA 1
ATOM 1888 C C . SER B 1 35 ? 168.738 165.610 134.347 1.00 106.59 37 SER B C 1
ATOM 1889 O O . SER B 1 35 ? 168.675 165.726 133.120 1.00 110.89 37 SER B O 1
ATOM 1892 N N . THR B 1 36 ? 167.727 165.173 135.091 1.00 104.40 38 THR B N 1
ATOM 1893 C CA . THR B 1 36 ? 166.505 164.628 134.519 1.00 101.52 38 THR B CA 1
ATOM 1894 C C . THR B 1 36 ? 165.302 165.464 134.927 1.00 100.84 38 THR B C 1
ATOM 1895 O O . THR B 1 36 ? 165.174 165.863 136.089 1.00 103.87 38 THR B O 1
ATOM 1899 N N . GLU B 1 37 ? 164.422 165.727 133.964 1.00 98.01 39 GLU B N 1
ATOM 1900 C CA . GLU B 1 37 ? 163.137 166.366 134.214 1.00 95.45 39 GLU B CA 1
ATOM 1901 C C . GLU B 1 37 ? 162.041 165.450 133.692 1.00 100.13 39 GLU B C 1
ATOM 1902 O O . GLU B 1 37 ? 161.986 165.167 132.491 1.00 103.55 39 GLU B O 1
ATOM 1908 N N . ALA B 1 38 ? 161.174 164.990 134.590 1.00 98.37 40 ALA B N 1
ATOM 1909 C CA . ALA B 1 38 ? 160.077 164.098 134.240 1.00 92.66 40 ALA B CA 1
ATOM 1910 C C . ALA B 1 38 ? 158.774 164.732 134.693 1.00 97.88 40 ALA B C 1
ATOM 1911 O O . ALA B 1 38 ? 158.651 165.142 135.852 1.00 102.76 40 ALA B O 1
ATOM 1913 N N . GLY B 1 39 ? 157.802 164.807 133.785 1.00 97.24 41 GLY B N 1
ATOM 1914 C CA . GLY B 1 39 ? 156.537 165.450 134.061 1.00 99.48 41 GLY B CA 1
ATOM 1915 C C . GLY B 1 39 ? 156.371 166.715 133.239 1.00 104.52 41 GLY B C 1
ATOM 1916 O O . GLY B 1 39 ? 156.889 166.821 132.121 1.00 109.57 41 GLY B O 1
ATOM 1917 N N . VAL B 1 40 ? 155.647 167.673 133.808 1.00 103.84 42 VAL B N 1
ATOM 1918 C CA . VAL B 1 40 ? 155.371 168.945 133.155 1.00 109.47 42 VAL B CA 1
ATOM 1919 C C . VAL B 1 40 ? 155.835 170.075 134.065 1.00 108.92 42 VAL B C 1
ATOM 1920 O O . VAL B 1 40 ? 155.641 170.020 135.286 1.00 107.52 42 VAL B O 1
ATOM 1924 N N . ASP B 1 41 ? 156.498 171.069 133.471 1.00 110.72 43 ASP B N 1
ATOM 1925 C CA . ASP B 1 41 ? 156.940 172.280 134.164 1.00 110.09 43 ASP B CA 1
ATOM 1926 C C . ASP B 1 41 ? 157.920 171.953 135.293 1.00 112.27 43 ASP B C 1
ATOM 1927 O O . ASP B 1 41 ? 157.752 172.369 136.438 1.00 109.70 43 ASP B O 1
ATOM 1932 N N . ASN B 1 42 ? 158.967 171.212 134.945 1.00 108.64 44 ASN B N 1
ATOM 1933 C CA . ASN B 1 42 ? 160.005 170.843 135.894 1.00 100.29 44 ASN B CA 1
ATOM 1934 C C . ASN B 1 42 ? 161.307 171.556 135.555 1.00 102.14 44 ASN B C 1
ATOM 1935 O O . ASN B 1 42 ? 161.562 171.907 134.400 1.00 108.60 44 ASN B O 1
ATOM 1940 N N . VAL B 1 43 ? 162.128 171.772 136.580 1.00 99.65 45 VAL B N 1
ATOM 1941 C CA . VAL B 1 43 ? 163.433 172.405 136.432 1.00 95.97 45 VAL B CA 1
ATOM 1942 C C . VAL B 1 43 ? 164.452 171.596 137.219 1.00 98.60 45 VAL B C 1
ATOM 1943 O O . VAL B 1 43 ? 164.261 171.342 138.413 1.00 100.05 45 VAL B O 1
ATOM 1947 N N . ALA B 1 44 ? 165.531 171.191 136.552 1.00 101.60 46 ALA B N 1
ATOM 1948 C CA . ALA B 1 44 ? 166.638 170.484 137.187 1.00 102.06 46 ALA B CA 1
ATOM 1949 C C . ALA B 1 44 ? 167.931 171.162 136.761 1.00 108.24 46 ALA B C 1
ATOM 1950 O O . ALA B 1 44 ? 168.271 171.164 135.573 1.00 112.31 46 ALA B O 1
ATOM 1952 N N . ASN B 1 45 ? 168.654 171.734 137.725 1.00 105.35 47 ASN B N 1
ATOM 1953 C CA . ASN B 1 45 ? 169.842 172.520 137.430 1.00 100.80 47 ASN B CA 1
ATOM 1954 C C . ASN B 1 45 ? 171.132 171.946 137.990 1.00 107.84 47 ASN B C 1
ATOM 1955 O O . ASN B 1 45 ? 172.207 172.339 137.526 1.00 112.84 47 ASN B O 1
ATOM 1960 N N . GLY B 1 46 ? 171.066 171.045 138.965 1.00 107.57 48 GLY B N 1
ATOM 1961 C CA . GLY B 1 46 ? 172.267 170.463 139.517 1.00 102.65 48 GLY B CA 1
ATOM 1962 C C . GLY B 1 46 ? 172.754 169.260 138.731 1.00 104.85 48 GLY B C 1
ATOM 1963 O O . GLY B 1 46 ? 171.998 168.607 138.016 1.00 109.96 48 GLY B O 1
ATOM 1964 N N . VAL B 1 47 ? 174.049 168.975 138.871 1.00 102.87 49 VAL B N 1
ATOM 1965 C CA . VAL B 1 47 ? 174.625 167.795 138.240 1.00 101.61 49 VAL B CA 1
ATOM 1966 C C . VAL B 1 47 ? 174.099 166.550 138.939 1.00 104.33 49 VAL B C 1
ATOM 1967 O O . VAL B 1 47 ? 174.060 166.484 140.174 1.00 110.10 49 VAL B O 1
ATOM 1971 N N . LYS B 1 48 ? 173.688 165.559 138.147 1.00 103.30 50 LYS B N 1
ATOM 1972 C CA . LYS B 1 48 ? 173.108 164.316 138.659 1.00 100.03 50 LYS B CA 1
ATOM 1973 C C . LYS B 1 48 ? 171.873 164.577 139.515 1.00 103.50 50 LYS B C 1
ATOM 1974 O O . LYS B 1 48 ? 171.594 163.840 140.463 1.00 107.88 50 LYS B O 1
ATOM 1980 N N . SER B 1 49 ? 171.125 165.624 139.190 1.00 102.63 51 SER B N 1
ATOM 1981 C CA . SER B 1 49 ? 169.890 165.956 139.881 1.00 96.07 51 SER B CA 1
ATOM 1982 C C . SER B 1 49 ? 168.694 165.491 139.061 1.00 99.41 51 SER B C 1
ATOM 1983 O O . SER B 1 49 ? 168.818 165.124 137.891 1.00 106.16 51 SER B O 1
ATOM 1986 N N . SER B 1 50 ? 167.523 165.503 139.693 1.00 97.54 52 SER B N 1
ATOM 1987 C CA . SER B 1 50 ? 166.314 165.036 139.034 1.00 97.67 52 SER B CA 1
ATOM 1988 C C . SER B 1 50 ? 165.095 165.673 139.680 1.00 95.70 52 SER B C 1
ATOM 1989 O O . SER B 1 50 ? 165.049 165.848 140.900 1.00 94.49 52 SER B O 1
ATOM 1992 N N . ALA B 1 51 ? 164.111 166.013 138.850 1.00 90.23 53 ALA B N 1
ATOM 1993 C CA . ALA B 1 51 ? 162.844 166.577 139.302 1.00 87.19 53 ALA B CA 1
ATOM 1994 C C . ALA B 1 51 ? 161.721 165.816 138.613 1.00 92.65 53 ALA B C 1
ATOM 1995 O O . ALA B 1 51 ? 161.539 165.940 137.398 1.00 99.04 53 ALA B O 1
ATOM 1997 N N . PHE B 1 52 ? 160.973 165.033 139.384 1.00 88.29 54 PHE B N 1
ATOM 1998 C CA . PHE B 1 52 ? 159.917 164.178 138.860 1.00 84.16 54 PHE B CA 1
ATOM 1999 C C . PHE B 1 52 ? 158.581 164.626 139.433 1.00 87.66 54 PHE B C 1
ATOM 2000 O O . PHE B 1 52 ? 158.429 164.731 140.654 1.00 93.90 54 PHE B O 1
ATOM 2008 N N . GLY B 1 53 ? 157.617 164.883 138.554 1.00 87.26 55 GLY B N 1
ATOM 2009 C CA . GLY B 1 53 ? 156.302 165.306 138.988 1.00 87.99 55 GLY B CA 1
ATOM 2010 C C . GLY B 1 53 ? 155.828 166.573 138.309 1.00 91.68 55 GLY B C 1
ATOM 2011 O O . GLY B 1 53 ? 156.000 166.735 137.098 1.00 91.60 55 GLY B O 1
ATOM 2012 N N . TYR B 1 54 ? 155.227 167.479 139.078 1.00 95.72 56 TYR B N 1
ATOM 2013 C CA . TYR B 1 54 ? 154.726 168.742 138.554 1.00 95.89 56 TYR B CA 1
ATOM 2014 C C . TYR B 1 54 ? 155.321 169.899 139.342 1.00 98.32 56 TYR B C 1
ATOM 2015 O O . TYR B 1 54 ? 155.231 169.925 140.573 1.00 100.32 56 TYR B O 1
ATOM 2024 N N . ASP B 1 55 ? 155.909 170.857 138.624 1.00 95.56 57 ASP B N 1
ATOM 2025 C CA . ASP B 1 55 ? 156.430 172.092 139.213 1.00 95.71 57 ASP B CA 1
ATOM 2026 C C . ASP B 1 55 ? 157.500 171.814 140.266 1.00 98.26 57 ASP B C 1
ATOM 2027 O O . ASP B 1 55 ? 157.543 172.456 141.316 1.00 99.36 57 ASP B O 1
ATOM 2032 N N . ASN B 1 56 ? 158.385 170.867 139.976 1.00 94.61 58 ASN B N 1
ATOM 2033 C CA . ASN B 1 56 ? 159.467 170.508 140.880 1.00 91.94 58 ASN B CA 1
ATOM 2034 C C . ASN B 1 56 ? 160.763 171.169 140.430 1.00 96.97 58 ASN B C 1
ATOM 2035 O O . ASN B 1 56 ? 161.052 171.242 139.232 1.00 100.83 58 ASN B O 1
ATOM 2040 N N . LYS B 1 57 ? 161.538 171.656 141.398 1.00 96.67 59 LYS B N 1
ATOM 2041 C CA . LYS B 1 57 ? 162.823 172.291 141.131 1.00 92.18 59 LYS B CA 1
ATOM 2042 C C . LYS B 1 57 ? 163.902 171.592 141.942 1.00 98.59 59 LYS B C 1
ATOM 2043 O O . LYS B 1 57 ? 163.806 171.514 143.170 1.00 101.63 59 LYS B O 1
ATOM 2049 N N . ALA B 1 58 ? 164.925 171.090 141.255 1.00 97.62 60 ALA B N 1
ATOM 2050 C CA . ALA B 1 58 ? 166.115 170.523 141.882 1.00 95.40 60 ALA B CA 1
ATOM 2051 C C . ALA B 1 58 ? 167.313 171.295 141.350 1.00 102.76 60 ALA B C 1
ATOM 2052 O O . ALA B 1 58 ? 167.718 171.106 140.198 1.00 105.97 60 ALA B O 1
ATOM 2054 N N . ILE B 1 59 ? 167.884 172.159 142.187 1.00 104.38 61 ILE B N 1
ATOM 2055 C CA . ILE B 1 59 ? 168.839 173.162 141.727 1.00 101.95 61 ILE B CA 1
ATOM 2056 C C . ILE B 1 59 ? 170.270 172.867 142.151 1.00 106.93 61 ILE B C 1
ATOM 2057 O O . ILE B 1 59 ? 171.195 173.520 141.640 1.00 110.98 61 ILE B O 1
ATOM 2062 N N . GLU B 1 60 ? 170.493 171.911 143.043 1.00 106.37 62 GLU B N 1
ATOM 2063 C CA . GLU B 1 60 ? 171.828 171.625 143.542 1.00 107.86 62 GLU B CA 1
ATOM 2064 C C . GLU B 1 60 ? 172.280 170.235 143.111 1.00 107.90 62 GLU B C 1
ATOM 2065 O O . GLU B 1 60 ? 171.496 169.418 142.622 1.00 111.22 62 GLU B O 1
ATOM 2071 N N . LYS B 1 61 ? 173.574 169.984 143.298 1.00 105.25 63 LYS B N 1
ATOM 2072 C CA . LYS B 1 61 ? 174.176 168.726 142.876 1.00 97.54 63 LYS B CA 1
ATOM 2073 C C . LYS B 1 61 ? 173.569 167.549 143.628 1.00 100.66 63 LYS B C 1
ATOM 2074 O O . LYS B 1 61 ? 173.451 167.576 144.856 1.00 104.98 63 LYS B O 1
ATOM 2080 N N . GLU B 1 62 ? 173.193 166.511 142.879 1.00 97.25 64 GLU B N 1
ATOM 2081 C CA . GLU B 1 62 ? 172.627 165.284 143.441 1.00 95.23 64 GLU B CA 1
ATOM 2082 C C . GLU B 1 62 ? 171.442 165.579 144.356 1.00 97.82 64 GLU B C 1
ATOM 2083 O O . GLU B 1 62 ? 171.300 164.999 145.434 1.00 102.02 64 GLU B O 1
ATOM 2089 N N . SER B 1 63 ? 170.579 166.490 143.920 1.00 96.42 65 SER B N 1
ATOM 2090 C CA . SER B 1 63 ? 169.372 166.841 144.651 1.00 92.23 65 SER B CA 1
ATOM 2091 C C . SER B 1 63 ? 168.159 166.285 143.919 1.00 94.40 65 SER B C 1
ATOM 2092 O O . SER B 1 63 ? 168.111 166.290 142.686 1.00 97.92 65 SER B O 1
ATOM 2095 N N . SER B 1 64 ? 167.184 165.804 144.683 1.00 92.33 66 SER B N 1
ATOM 2096 C CA . SER B 1 64 ? 166.000 165.164 144.131 1.00 86.28 66 SER B CA 1
ATOM 2097 C C . SER B 1 64 ? 164.747 165.856 144.644 1.00 88.13 66 SER B C 1
ATOM 2098 O O . SER B 1 64 ? 164.651 166.191 145.828 1.00 93.32 66 SER B O 1
ATOM 2101 N N . ALA B 1 65 ? 163.789 166.067 143.744 1.00 83.85 67 ALA B N 1
ATOM 2102 C CA . ALA B 1 65 ? 162.503 166.668 144.092 1.00 82.82 67 ALA B CA 1
ATOM 2103 C C . ALA B 1 65 ? 161.424 165.851 143.390 1.00 88.91 67 ALA B C 1
ATOM 2104 O O . ALA B 1 65 ? 161.205 166.008 142.186 1.00 95.38 67 ALA B O 1
ATOM 2106 N N . PHE B 1 66 ? 160.757 164.983 144.144 1.00 84.74 68 PHE B N 1
ATOM 2107 C CA . PHE B 1 66 ? 159.746 164.083 143.607 1.00 76.87 68 PHE B CA 1
ATOM 2108 C C . PHE B 1 66 ? 158.399 164.420 144.228 1.00 80.64 68 PHE B C 1
ATOM 2109 O O . PHE B 1 66 ? 158.267 164.445 145.455 1.00 83.85 68 PHE B O 1
ATOM 2117 N N . GLY B 1 67 ? 157.403 164.669 143.383 1.00 79.96 69 GLY B N 1
ATOM 2118 C CA . GLY B 1 67 ? 156.079 164.994 143.872 1.00 78.15 69 GLY B CA 1
ATOM 2119 C C . GLY B 1 67 ? 155.453 166.180 143.170 1.00 80.92 69 GLY B C 1
ATOM 2120 O O . GLY B 1 67 ? 155.492 166.270 141.941 1.00 81.67 69 GLY B O 1
ATOM 2121 N N . THR B 1 68 ? 154.871 167.098 143.939 1.00 86.20 70 THR B N 1
ATOM 2122 C CA . THR B 1 68 ? 154.191 168.263 143.386 1.00 86.78 70 THR B CA 1
ATOM 2123 C C . THR B 1 68 ? 154.721 169.521 144.058 1.00 86.51 70 THR B C 1
ATOM 2124 O O . THR B 1 68 ? 154.558 169.695 145.270 1.00 90.36 70 THR B O 1
ATOM 2128 N N . GLY B 1 69 ? 155.343 170.393 143.272 1.00 84.89 71 GLY B N 1
ATOM 2129 C CA . GLY B 1 69 ? 155.779 171.686 143.774 1.00 86.48 71 GLY B CA 1
ATOM 2130 C C . GLY B 1 69 ? 156.859 171.631 144.833 1.00 87.47 71 GLY B C 1
ATOM 2131 O O . GLY B 1 69 ? 156.851 172.446 145.763 1.00 86.74 71 GLY B O 1
ATOM 2132 N N . ASN B 1 70 ? 157.797 170.700 144.708 1.00 84.84 72 ASN B N 1
ATOM 2133 C CA . ASN B 1 70 ? 158.880 170.581 145.671 1.00 79.87 72 ASN B CA 1
ATOM 2134 C C . ASN B 1 70 ? 160.080 171.410 145.236 1.00 86.12 72 ASN B C 1
ATOM 2135 O O . ASN B 1 70 ? 160.257 171.711 144.053 1.00 91.73 72 ASN B O 1
ATOM 2140 N N . ARG B 1 71 ? 160.905 171.782 146.212 1.00 84.00 73 ARG B N 1
ATOM 2141 C CA . ARG B 1 71 ? 162.125 172.541 145.965 1.00 82.36 73 ARG B CA 1
ATOM 2142 C C . ARG B 1 71 ? 163.264 171.913 146.751 1.00 92.65 73 ARG B C 1
ATOM 2143 O O . ARG B 1 71 ? 163.185 171.799 147.978 1.00 97.67 73 ARG B O 1
ATOM 2151 N N . ALA B 1 72 ? 164.317 171.512 146.047 1.00 91.44 74 ALA B N 1
ATOM 2152 C CA . ALA B 1 72 ? 165.529 170.970 146.656 1.00 89.41 74 ALA B CA 1
ATOM 2153 C C . ALA B 1 72 ? 166.677 171.898 146.278 1.00 98.28 74 ALA B C 1
ATOM 2154 O O . ALA B 1 72 ? 167.236 171.790 145.182 1.00 103.84 74 ALA B O 1
ATOM 2156 N N . THR B 1 73 ? 167.026 172.809 147.185 1.00 99.05 75 THR B N 1
ATOM 2157 C CA . THR B 1 73 ? 168.007 173.851 146.915 1.00 100.51 75 THR B CA 1
ATOM 2158 C C . THR B 1 73 ? 169.343 173.586 147.600 1.00 102.44 75 THR B C 1
ATOM 2159 O O . THR B 1 73 ? 170.209 174.466 147.622 1.00 109.79 75 THR B O 1
ATOM 2163 N N . GLY B 1 74 ? 169.527 172.398 148.158 1.00 98.47 76 GLY B N 1
ATOM 2164 C CA . GLY B 1 74 ? 170.778 172.046 148.795 1.00 96.86 76 GLY B CA 1
ATOM 2165 C C . GLY B 1 74 ? 171.348 170.777 148.199 1.00 101.67 76 GLY B C 1
ATOM 2166 O O . GLY B 1 74 ? 170.626 169.943 147.654 1.00 106.03 76 GLY B O 1
ATOM 2167 N N . GLU B 1 75 ? 172.669 170.650 148.296 1.00 100.85 77 GLU B N 1
ATOM 2168 C CA . GLU B 1 75 ? 173.336 169.455 147.803 1.00 100.17 77 GLU B CA 1
ATOM 2169 C C . GLU B 1 75 ? 172.826 168.230 148.547 1.00 97.08 77 GLU B C 1
ATOM 2170 O O . GLU B 1 75 ? 172.464 168.302 149.722 1.00 102.77 77 GLU B O 1
ATOM 2176 N N . PHE B 1 76 ? 172.758 167.105 147.833 1.00 91.05 78 PHE B N 1
ATOM 2177 C CA . PHE B 1 76 ? 172.382 165.814 148.416 1.00 90.87 78 PHE B CA 1
ATOM 2178 C C . PHE B 1 76 ? 171.078 165.898 149.206 1.00 95.25 78 PHE B C 1
ATOM 2179 O O . PHE B 1 76 ? 170.849 165.122 150.135 1.00 102.42 78 PHE B O 1
ATOM 2187 N N . SER B 1 77 ? 170.216 166.840 148.847 1.00 93.93 79 SER B N 1
ATOM 2188 C CA . SER B 1 77 ? 168.963 167.053 149.553 1.00 88.77 79 SER B CA 1
ATOM 2189 C C . SER B 1 77 ? 167.797 166.531 148.727 1.00 87.69 79 SER B C 1
ATOM 2190 O O . SER B 1 77 ? 167.803 166.578 147.495 1.00 94.35 79 SER B O 1
ATOM 2193 N N . SER B 1 78 ? 166.784 166.030 149.428 1.00 82.78 80 SER B N 1
ATOM 2194 C CA . SER B 1 78 ? 165.635 165.415 148.784 1.00 82.48 80 SER B CA 1
ATOM 2195 C C . SER B 1 78 ? 164.357 165.953 149.402 1.00 85.24 80 SER B C 1
ATOM 2196 O O . SER B 1 78 ? 164.233 166.014 150.628 1.00 88.87 80 SER B O 1
ATOM 2199 N N . ALA B 1 79 ? 163.413 166.340 148.549 1.00 81.13 81 ALA B N 1
ATOM 2200 C CA . ALA B 1 79 ? 162.091 166.790 148.968 1.00 78.28 81 ALA B CA 1
ATOM 2201 C C . ALA B 1 79 ? 161.063 165.924 148.254 1.00 82.62 81 ALA B C 1
ATOM 2202 O O . ALA B 1 79 ? 160.881 166.046 147.039 1.00 87.92 81 ALA B O 1
ATOM 2204 N N . PHE B 1 80 ? 160.397 165.053 149.005 1.00 79.16 82 PHE B N 1
ATOM 2205 C CA . PHE B 1 80 ? 159.443 164.100 148.452 1.00 73.18 82 PHE B CA 1
ATOM 2206 C C . PHE B 1 80 ? 158.071 164.384 149.040 1.00 76.52 82 PHE B C 1
ATOM 2207 O O . PHE B 1 80 ? 157.905 164.375 150.264 1.00 81.38 82 PHE B O 1
ATOM 2215 N N . GLY B 1 81 ? 157.092 164.629 148.176 1.00 73.77 83 GLY B N 1
ATOM 2216 C CA . GLY B 1 81 ? 155.743 164.872 148.641 1.00 75.05 83 GLY B CA 1
ATOM 2217 C C . GLY B 1 81 ? 155.060 166.047 147.976 1.00 78.25 83 GLY B C 1
ATOM 2218 O O . GLY B 1 81 ? 155.004 166.129 146.746 1.00 80.42 83 GLY B O 1
ATOM 2219 N N . PHE B 1 82 ? 154.536 166.967 148.783 1.00 81.74 84 PHE B N 1
ATOM 2220 C CA . PHE B 1 82 ? 153.758 168.097 148.291 1.00 81.87 84 PHE B CA 1
ATOM 2221 C C . PHE B 1 82 ? 154.301 169.383 148.892 1.00 83.33 84 PHE B C 1
ATOM 2222 O O . PHE B 1 82 ? 154.252 169.567 150.112 1.00 86.51 84 PHE B O 1
ATOM 2230 N N . HIS B 1 83 ? 154.810 170.267 148.034 1.00 81.47 85 HIS B N 1
ATOM 2231 C CA . HIS B 1 83 ? 155.271 171.598 148.432 1.00 82.27 85 HIS B CA 1
ATOM 2232 C C . HIS B 1 83 ? 156.311 171.525 149.547 1.00 85.37 85 HIS B C 1
ATOM 2233 O O . HIS B 1 83 ? 156.222 172.218 150.562 1.00 89.58 85 HIS B O 1
ATOM 2240 N N . ASN B 1 84 ? 157.316 170.682 149.347 1.00 82.51 86 ASN B N 1
ATOM 2241 C CA . ASN B 1 84 ? 158.370 170.480 150.329 1.00 80.07 86 ASN B CA 1
ATOM 2242 C C . ASN B 1 84 ? 159.609 171.270 149.934 1.00 82.73 86 ASN B C 1
ATOM 2243 O O . ASN B 1 84 ? 159.869 171.481 148.746 1.00 87.87 86 ASN B O 1
ATOM 2248 N N . ILE B 1 85 ? 160.370 171.709 150.934 1.00 82.26 87 ILE B N 1
ATOM 2249 C CA . ILE B 1 85 ? 161.570 172.506 150.716 1.00 82.41 87 ILE B CA 1
ATOM 2250 C C . ILE B 1 85 ? 162.714 171.907 151.522 1.00 90.89 87 ILE B C 1
ATOM 2251 O O . ILE B 1 85 ? 162.597 171.736 152.740 1.00 96.23 87 ILE B O 1
ATOM 2256 N N . ALA B 1 86 ? 163.814 171.591 150.842 1.00 88.04 88 ALA B N 1
ATOM 2257 C CA . ALA B 1 86 ? 165.052 171.156 151.474 1.00 86.34 88 ALA B CA 1
ATOM 2258 C C . ALA B 1 86 ? 166.164 172.083 151.014 1.00 93.27 88 ALA B C 1
ATOM 2259 O O . ALA B 1 86 ? 166.303 172.337 149.813 1.00 99.00 88 ALA B O 1
ATOM 2261 N N . SER B 1 87 ? 166.958 172.589 151.960 1.00 91.23 89 SER B N 1
ATOM 2262 C CA . SER B 1 87 ? 167.853 173.699 151.667 1.00 90.46 89 SER B CA 1
ATOM 2263 C C . SER B 1 87 ? 169.308 173.503 152.068 1.00 95.81 89 SER B C 1
ATOM 2264 O O . SER B 1 87 ? 170.108 174.412 151.825 1.00 101.36 89 SER B O 1
ATOM 2267 N N . LYS B 1 88 ? 169.687 172.378 152.664 1.00 96.06 90 LYS B N 1
ATOM 2268 C CA . LYS B 1 88 ? 171.044 172.244 153.179 1.00 93.67 90 LYS B CA 1
ATOM 2269 C C . LYS B 1 88 ? 171.705 170.964 152.658 1.00 95.40 90 LYS B C 1
ATOM 2270 O O . LYS B 1 88 ? 171.162 170.258 151.805 1.00 98.58 90 LYS B O 1
ATOM 2276 N N . ILE B 1 89 ? 172.894 170.676 153.195 1.00 92.23 91 ILE B N 1
ATOM 2277 C CA . ILE B 1 89 ? 173.799 169.705 152.583 1.00 90.18 91 ILE B CA 1
ATOM 2278 C C . ILE B 1 89 ? 173.258 168.282 152.683 1.00 92.63 91 ILE B C 1
ATOM 2279 O O . ILE B 1 89 ? 173.583 167.430 151.849 1.00 100.94 91 ILE B O 1
ATOM 2284 N N . HIS B 1 90 ? 172.472 167.976 153.711 1.00 84.60 92 HIS B N 1
ATOM 2285 C CA . HIS B 1 90 ? 171.756 166.699 153.766 1.00 82.14 92 HIS B CA 1
ATOM 2286 C C . HIS B 1 90 ? 170.407 166.978 154.421 1.00 89.36 92 HIS B C 1
ATOM 2287 O O . HIS B 1 90 ? 170.273 166.906 155.643 1.00 98.88 92 HIS B O 1
ATOM 2294 N N . SER B 1 91 ? 169.404 167.276 153.604 1.00 83.73 93 SER B N 1
ATOM 2295 C CA . SER B 1 91 ? 168.097 167.654 154.114 1.00 82.70 93 SER B CA 1
ATOM 2296 C C . SER B 1 91 ? 167.028 166.762 153.507 1.00 88.43 93 SER B C 1
ATOM 2297 O O . SER B 1 91 ? 167.054 166.472 152.308 1.00 95.47 93 SER B O 1
ATOM 2300 N N . SER B 1 92 ? 166.089 166.333 154.344 1.00 84.22 94 SER B N 1
ATOM 2301 C CA . SER B 1 92 ? 164.985 165.486 153.917 1.00 82.23 94 SER B CA 1
ATOM 2302 C C . SER B 1 92 ? 163.685 166.125 154.373 1.00 86.32 94 SER B C 1
ATOM 2303 O O . SER B 1 92 ? 163.480 166.330 155.573 1.00 91.93 94 SER B O 1
ATOM 2306 N N . ALA B 1 93 ? 162.818 166.442 153.419 1.00 78.49 95 ALA B N 1
ATOM 2307 C CA . ALA B 1 93 ? 161.494 166.991 153.695 1.00 73.37 95 ALA B CA 1
ATOM 2308 C C . ALA B 1 93 ? 160.485 166.068 153.025 1.00 79.43 95 ALA B C 1
ATOM 2309 O O . ALA B 1 93 ? 160.187 166.220 151.837 1.00 88.30 95 ALA B O 1
ATOM 2311 N N . PHE B 1 94 ? 159.962 165.112 153.785 1.00 76.83 96 PHE B N 1
ATOM 2312 C CA . PHE B 1 94 ? 159.048 164.104 153.269 1.00 74.23 96 PHE B CA 1
ATOM 2313 C C . PHE B 1 94 ? 157.674 164.335 153.881 1.00 75.37 96 PHE B C 1
ATOM 2314 O O . PHE B 1 94 ? 157.535 164.359 155.108 1.00 80.12 96 PHE B O 1
ATOM 2322 N N . GLY B 1 95 ? 156.666 164.497 153.030 1.00 71.72 97 GLY B N 1
ATOM 2323 C CA . GLY B 1 95 ? 155.325 164.770 153.504 1.00 75.12 97 GLY B CA 1
ATOM 2324 C C . GLY B 1 95 ? 154.671 165.932 152.788 1.00 79.22 97 GLY B C 1
ATOM 2325 O O . GLY B 1 95 ? 154.758 166.039 151.562 1.00 82.07 97 GLY B O 1
ATOM 2326 N N . SER B 1 96 ? 154.016 166.812 153.540 1.00 78.99 98 SER B N 1
ATOM 2327 C CA . SER B 1 96 ? 153.297 167.949 152.978 1.00 78.75 98 SER B CA 1
ATOM 2328 C C . SER B 1 96 ? 153.789 169.233 153.628 1.00 80.58 98 SER B C 1
ATOM 2329 O O . SER B 1 96 ? 153.735 169.371 154.855 1.00 82.11 98 SER B O 1
ATOM 2332 N N . ASN B 1 97 ? 154.263 170.167 152.802 1.00 80.12 99 ASN B N 1
ATOM 2333 C CA . ASN B 1 97 ? 154.651 171.510 153.238 1.00 77.29 99 ASN B CA 1
ATOM 2334 C C . ASN B 1 97 ? 155.717 171.490 154.328 1.00 79.11 99 ASN B C 1
ATOM 2335 O O . ASN B 1 97 ? 155.728 172.348 155.212 1.00 86.90 99 ASN B O 1
ATOM 2340 N N . ASN B 1 98 ? 156.632 170.529 154.273 1.00 77.26 100 ASN B N 1
ATOM 2341 C CA . ASN B 1 98 ? 157.742 170.486 155.211 1.00 73.90 100 ASN B CA 1
ATOM 2342 C C . ASN B 1 98 ? 158.901 171.318 154.683 1.00 81.66 100 ASN B C 1
ATOM 2343 O O . ASN B 1 98 ? 159.176 171.332 153.481 1.00 90.96 100 ASN B O 1
ATOM 2348 N N . ALA B 1 99 ? 159.575 172.017 155.592 1.00 79.26 101 ALA B N 1
ATOM 2349 C CA . ALA B 1 99 ? 160.730 172.841 155.255 1.00 81.17 101 ALA B CA 1
ATOM 2350 C C . ALA B 1 99 ? 161.884 172.427 156.154 1.00 88.90 101 ALA B C 1
ATOM 2351 O O . ALA B 1 99 ? 161.887 172.740 157.348 1.00 91.55 101 ALA B O 1
ATOM 2353 N N . ALA B 1 100 ? 162.859 171.729 155.586 1.00 91.02 102 ALA B N 1
ATOM 2354 C CA . ALA B 1 100 ? 164.029 171.260 156.322 1.00 89.77 102 ALA B CA 1
ATOM 2355 C C . ALA B 1 100 ? 165.207 172.141 155.919 1.00 96.64 102 ALA B C 1
ATOM 2356 O O . ALA B 1 100 ? 165.899 171.868 154.938 1.00 99.42 102 ALA B O 1
ATOM 2358 N N . ASP B 1 101 ? 165.431 173.203 156.687 1.00 99.38 103 ASP B N 1
ATOM 2359 C CA . ASP B 1 101 ? 166.528 174.133 156.443 1.00 98.48 103 ASP B CA 1
ATOM 2360 C C . ASP B 1 101 ? 167.524 173.973 157.586 1.00 100.62 103 ASP B C 1
ATOM 2361 O O . ASP B 1 101 ? 167.525 174.731 158.555 1.00 98.83 103 ASP B O 1
ATOM 2366 N N . GLY B 1 102 ? 168.397 172.982 157.450 1.00 98.89 104 GLY B N 1
ATOM 2367 C CA . GLY B 1 102 ? 169.376 172.675 158.469 1.00 90.10 104 GLY B CA 1
ATOM 2368 C C . GLY B 1 102 ? 170.263 171.528 158.039 1.00 94.30 104 GLY B C 1
ATOM 2369 O O . GLY B 1 102 ? 169.800 170.602 157.367 1.00 99.90 104 GLY B O 1
ATOM 2370 N N . VAL B 1 103 ? 171.541 171.580 158.407 1.00 96.17 105 VAL B N 1
ATOM 2371 C CA . VAL B 1 103 ? 172.476 170.541 157.996 1.00 92.08 105 VAL B CA 1
ATOM 2372 C C . VAL B 1 103 ? 172.102 169.230 158.671 1.00 93.71 105 VAL B C 1
ATOM 2373 O O . VAL B 1 103 ? 171.914 169.175 159.893 1.00 98.82 105 VAL B O 1
ATOM 2377 N N . ASN B 1 104 ? 171.990 168.167 157.872 1.00 85.53 106 ASN B N 1
ATOM 2378 C CA . ASN B 1 104 ? 171.634 166.835 158.362 1.00 87.12 106 ASN B CA 1
ATOM 2379 C C . ASN B 1 104 ? 170.318 166.858 159.136 1.00 93.83 106 ASN B C 1
ATOM 2380 O O . ASN B 1 104 ? 170.150 166.157 160.135 1.00 101.46 106 ASN B O 1
ATOM 2385 N N . SER B 1 105 ? 169.372 167.666 158.667 1.00 90.17 107 SER B N 1
ATOM 2386 C CA . SER B 1 105 ? 168.081 167.826 159.317 1.00 88.43 107 SER B CA 1
ATOM 2387 C C . SER B 1 105 ? 166.995 167.123 158.515 1.00 90.28 107 SER B C 1
ATOM 2388 O O . SER B 1 105 ? 167.079 167.008 157.289 1.00 94.59 107 SER B O 1
ATOM 2391 N N . SER B 1 106 ? 165.968 166.657 159.221 1.00 86.43 108 SER B N 1
ATOM 2392 C CA . SER B 1 106 ? 164.876 165.906 158.616 1.00 81.48 108 SER B CA 1
ATOM 2393 C C . SER B 1 106 ? 163.547 166.439 159.125 1.00 82.80 108 SER B C 1
ATOM 2394 O O . SER B 1 106 ? 163.355 166.584 160.336 1.00 87.73 108 SER B O 1
ATOM 2397 N N . ALA B 1 107 ? 162.635 166.728 158.201 1.00 76.55 109 ALA B N 1
ATOM 2398 C CA . ALA B 1 107 ? 161.283 167.173 158.523 1.00 71.11 109 ALA B CA 1
ATOM 2399 C C . ALA B 1 107 ? 160.305 166.214 157.862 1.00 79.50 109 ALA B C 1
ATOM 2400 O O . ALA B 1 107 ? 160.174 166.202 156.634 1.00 86.36 109 ALA B O 1
ATOM 2402 N N . PHE B 1 108 ? 159.622 165.410 158.672 1.00 77.50 110 PHE B N 1
ATOM 2403 C CA . PHE B 1 108 ? 158.703 164.395 158.177 1.00 75.34 110 PHE B CA 1
ATOM 2404 C C . PHE B 1 108 ? 157.327 164.650 158.768 1.00 79.94 110 PHE B C 1
ATOM 2405 O O . PHE B 1 108 ? 157.208 164.938 159.963 1.00 87.74 110 PHE B O 1
ATOM 2413 N N . GLY B 1 109 ? 156.290 164.549 157.935 1.00 74.98 111 GLY B N 1
ATOM 2414 C CA . GLY B 1 109 ? 154.923 164.764 158.366 1.00 76.05 111 GLY B CA 1
ATOM 2415 C C . GLY B 1 109 ? 154.269 165.895 157.585 1.00 78.70 111 GLY B C 1
ATOM 2416 O O . GLY B 1 109 ? 154.440 166.009 156.369 1.00 81.48 111 GLY B O 1
ATOM 2417 N N . PHE B 1 110 ? 153.518 166.730 158.302 1.00 78.03 112 PHE B N 1
ATOM 2418 C CA . PHE B 1 110 ? 152.760 167.822 157.704 1.00 74.34 112 PHE B CA 1
ATOM 2419 C C . PHE B 1 110 ? 153.226 169.145 158.293 1.00 80.67 112 PHE B C 1
ATOM 2420 O O . PHE B 1 110 ? 153.152 169.344 159.510 1.00 83.62 112 PHE B O 1
ATOM 2428 N N . LYS B 1 111 ? 153.681 170.047 157.426 1.00 80.94 113 LYS B N 1
ATOM 2429 C CA . LYS B 1 111 ? 154.091 171.402 157.797 1.00 79.10 113 LYS B CA 1
ATOM 2430 C C . LYS B 1 111 ? 155.019 171.395 159.012 1.00 81.81 113 LYS B C 1
ATOM 2431 O O . LYS B 1 111 ? 154.698 171.901 160.086 1.00 86.77 113 LYS B O 1
ATOM 2437 N N . ASN B 1 112 ? 156.187 170.794 158.827 1.00 77.16 114 ASN B N 1
ATOM 2438 C CA . ASN B 1 112 ? 157.229 170.791 159.842 1.00 77.29 114 ASN B CA 1
ATOM 2439 C C . ASN B 1 112 ? 158.410 171.606 159.340 1.00 83.74 114 ASN B C 1
ATOM 2440 O O . ASN B 1 112 ? 158.862 171.417 158.207 1.00 91.51 114 ASN B O 1
ATOM 2445 N N . THR B 1 113 ? 158.900 172.512 160.179 1.00 80.88 115 THR B N 1
ATOM 2446 C CA . THR B 1 113 ? 160.046 173.346 159.848 1.00 82.87 115 THR B CA 1
ATOM 2447 C C . THR B 1 113 ? 161.170 173.032 160.821 1.00 83.81 115 THR B C 1
ATOM 2448 O O . THR B 1 113 ? 161.009 173.193 162.034 1.00 87.06 115 THR B O 1
ATOM 2452 N N . VAL B 1 114 ? 162.303 172.584 160.291 1.00 81.26 116 VAL B N 1
ATOM 2453 C CA . VAL B 1 114 ? 163.483 172.286 161.091 1.00 81.84 116 VAL B CA 1
ATOM 2454 C C . VAL B 1 114 ? 164.587 173.233 160.651 1.00 87.21 116 VAL B C 1
ATOM 2455 O O . VAL B 1 114 ? 165.020 173.200 159.493 1.00 93.20 116 VAL B O 1
ATOM 2459 N N . SER B 1 115 ? 165.042 174.076 161.575 1.00 88.10 117 SER B N 1
ATOM 2460 C CA . SER B 1 115 ? 166.048 175.080 161.276 1.00 93.11 117 SER B CA 1
ATOM 2461 C C . SER B 1 115 ? 167.370 174.834 161.984 1.00 94.85 117 SER B C 1
ATOM 2462 O O . SER B 1 115 ? 168.290 175.648 161.845 1.00 103.66 117 SER B O 1
ATOM 2465 N N . GLY B 1 116 ? 167.497 173.740 162.734 1.00 89.17 118 GLY B N 1
ATOM 2466 C CA . GLY B 1 116 ? 168.686 173.470 163.508 1.00 89.43 118 GLY B CA 1
ATOM 2467 C C . GLY B 1 116 ? 169.653 172.528 162.806 1.00 95.47 118 GLY B C 1
ATOM 2468 O O . GLY B 1 116 ? 169.450 172.089 161.677 1.00 100.76 118 GLY B O 1
ATOM 2469 N N . PHE B 1 117 ? 170.730 172.219 163.520 1.00 94.79 119 PHE B N 1
ATOM 2470 C CA . PHE B 1 117 ? 171.799 171.362 163.028 1.00 90.89 119 PHE B CA 1
ATOM 2471 C C . PHE B 1 117 ? 171.588 169.950 163.561 1.00 91.40 119 PHE B C 1
ATOM 2472 O O . PHE B 1 117 ? 171.527 169.747 164.779 1.00 98.92 119 PHE B O 1
ATOM 2480 N N . ASN B 1 118 ? 171.465 168.983 162.648 1.00 83.59 120 ASN B N 1
ATOM 2481 C CA . ASN B 1 118 ? 171.237 167.578 162.996 1.00 85.64 120 ASN B CA 1
ATOM 2482 C C . ASN B 1 118 ? 169.955 167.385 163.800 1.00 89.61 120 ASN B C 1
ATOM 2483 O O . ASN B 1 118 ? 169.864 166.480 164.631 1.00 96.56 120 ASN B O 1
ATOM 2488 N N . SER B 1 119 ? 168.952 168.223 163.561 1.00 89.15 121 SER B N 1
ATOM 2489 C CA . SER B 1 119 ? 167.691 168.144 164.280 1.00 88.22 121 SER B CA 1
ATOM 2490 C C . SER B 1 119 ? 166.614 167.520 163.402 1.00 88.43 121 SER B C 1
ATOM 2491 O O . SER B 1 119 ? 166.670 167.591 162.173 1.00 93.38 121 SER B O 1
ATOM 2494 N N . SER B 1 120 ? 165.626 166.909 164.050 1.00 86.71 122 SER B N 1
ATOM 2495 C CA . SER B 1 120 ? 164.573 166.179 163.365 1.00 81.93 122 SER B CA 1
ATOM 2496 C C . SER B 1 120 ? 163.218 166.583 163.926 1.00 80.54 122 SER B C 1
ATOM 2497 O O . SER B 1 120 ? 163.112 167.090 165.044 1.00 87.90 122 SER B O 1
ATOM 2500 N N . ALA B 1 121 ? 162.176 166.360 163.129 1.00 79.48 123 ALA B N 1
ATOM 2501 C CA . ALA B 1 121 ? 160.816 166.643 163.565 1.00 78.32 123 ALA B CA 1
ATOM 2502 C C . ALA B 1 121 ? 159.859 165.736 162.811 1.00 81.76 123 ALA B C 1
ATOM 2503 O O . ALA B 1 121 ? 159.933 165.640 161.583 1.00 87.09 123 ALA B O 1
ATOM 2505 N N . PHE B 1 122 ? 158.969 165.074 163.546 1.00 75.58 124 PHE B N 1
ATOM 2506 C CA . PHE B 1 122 ? 157.946 164.220 162.961 1.00 75.31 124 PHE B CA 1
ATOM 2507 C C . PHE B 1 122 ? 156.606 164.563 163.590 1.00 81.92 124 PHE B C 1
ATOM 2508 O O . PHE B 1 122 ? 156.497 164.639 164.816 1.00 87.61 124 PHE B O 1
ATOM 2516 N N . GLY B 1 123 ? 155.593 164.766 162.755 1.00 78.13 125 GLY B N 1
ATOM 2517 C CA . GLY B 1 123 ? 154.285 165.139 163.252 1.00 77.75 125 GLY B CA 1
ATOM 2518 C C . GLY B 1 123 ? 153.604 166.177 162.387 1.00 84.96 125 GLY B C 1
ATOM 2519 O O . GLY B 1 123 ? 153.697 166.122 161.158 1.00 90.86 125 GLY B O 1
ATOM 2520 N N . SER B 1 124 ? 152.915 167.129 163.012 1.00 82.39 126 SER B N 1
ATOM 2521 C CA . SER B 1 124 ? 152.200 168.161 162.275 1.00 79.12 126 SER B CA 1
ATOM 2522 C C . SER B 1 124 ? 152.407 169.514 162.935 1.00 83.23 126 SER B C 1
ATOM 2523 O O . SER B 1 124 ? 152.239 169.646 164.150 1.00 88.50 126 SER B O 1
ATOM 2526 N N . GLN B 1 125 ? 152.770 170.511 162.126 1.00 81.68 127 GLN B N 1
ATOM 2527 C CA . GLN B 1 125 ? 152.806 171.912 162.547 1.00 82.00 127 GLN B CA 1
ATOM 2528 C C . GLN B 1 125 ? 153.742 172.127 163.735 1.00 85.95 127 GLN B C 1
ATOM 2529 O O . GLN B 1 125 ? 153.366 172.707 164.755 1.00 93.32 127 GLN B O 1
ATOM 2535 N N . TYR B 1 126 ? 154.981 171.666 163.593 1.00 81.33 128 TYR B N 1
ATOM 2536 C CA . TYR B 1 126 ? 155.992 171.817 164.628 1.00 79.90 128 TYR B CA 1
ATOM 2537 C C . TYR B 1 126 ? 157.244 172.446 164.038 1.00 82.27 128 TYR B C 1
ATOM 2538 O O . TYR B 1 126 ? 157.621 172.148 162.901 1.00 87.70 128 TYR B O 1
ATOM 2547 N N . GLN B 1 127 ? 157.885 173.314 164.815 1.00 80.30 129 GLN B N 1
ATOM 2548 C CA . GLN B 1 127 ? 159.129 173.955 164.418 1.00 78.21 129 GLN B CA 1
ATOM 2549 C C . GLN B 1 127 ? 160.219 173.629 165.427 1.00 85.38 129 GLN B C 1
ATOM 2550 O O . GLN B 1 127 ? 159.986 173.657 166.638 1.00 91.34 129 GLN B O 1
ATOM 2556 N N . VAL B 1 128 ? 161.409 173.317 164.922 1.00 87.62 130 VAL B N 1
ATOM 2557 C CA . VAL B 1 128 ? 162.559 172.969 165.750 1.00 84.05 130 VAL B CA 1
ATOM 2558 C C . VAL B 1 128 ? 163.714 173.850 165.295 1.00 87.39 130 VAL B C 1
ATOM 2559 O O . VAL B 1 128 ? 164.347 173.573 164.270 1.00 91.61 130 VAL B O 1
ATOM 2563 N N . THR B 1 129 ? 163.991 174.912 166.047 1.00 86.83 131 THR B N 1
ATOM 2564 C CA . THR B 1 129 ? 165.102 175.802 165.748 1.00 90.16 131 THR B CA 1
ATOM 2565 C C . THR B 1 129 ? 166.349 175.496 166.565 1.00 93.00 131 THR B C 1
ATOM 2566 O O . THR B 1 129 ? 167.392 176.112 166.324 1.00 94.47 131 THR B O 1
ATOM 2570 N N . GLY B 1 130 ? 166.270 174.569 167.515 1.00 90.91 132 GLY B N 1
ATOM 2571 C CA . GLY B 1 130 ? 167.425 174.220 168.311 1.00 90.67 132 GLY B CA 1
ATOM 2572 C C . GLY B 1 130 ? 168.369 173.283 167.587 1.00 94.52 132 GLY B C 1
ATOM 2573 O O . GLY B 1 130 ? 168.054 172.708 166.547 1.00 96.47 132 GLY B O 1
ATOM 2574 N N . ASN B 1 131 ? 169.554 173.125 168.166 1.00 97.87 133 ASN B N 1
ATOM 2575 C CA . ASN B 1 131 ? 170.594 172.275 167.606 1.00 91.05 133 ASN B CA 1
ATOM 2576 C C . ASN B 1 131 ? 170.554 170.913 168.283 1.00 96.35 133 ASN B C 1
ATOM 2577 O O . ASN B 1 131 ? 170.471 170.830 169.513 1.00 101.82 133 ASN B O 1
ATOM 2582 N N . PHE B 1 132 ? 170.612 169.853 167.476 1.00 92.39 134 PHE B N 1
ATOM 2583 C CA . PHE B 1 132 ? 170.531 168.476 167.967 1.00 92.44 134 PHE B CA 1
ATOM 2584 C C . PHE B 1 132 ? 169.265 168.257 168.789 1.00 92.92 134 PHE B C 1
ATOM 2585 O O . PHE B 1 132 ? 169.281 167.582 169.820 1.00 96.08 134 PHE B O 1
ATOM 2593 N N . SER B 1 133 ? 168.159 168.831 168.332 1.00 88.04 135 SER B N 1
ATOM 2594 C CA . SER B 1 133 ? 166.882 168.750 169.022 1.00 87.42 135 SER B CA 1
ATOM 2595 C C . SER B 1 133 ? 165.886 167.956 168.189 1.00 89.53 135 SER B C 1
ATOM 2596 O O . SER B 1 133 ? 166.154 167.575 167.048 1.00 96.40 135 SER B O 1
ATOM 2599 N N . GLY B 1 134 ? 164.722 167.703 168.777 1.00 85.82 136 GLY B N 1
ATOM 2600 C CA . GLY B 1 134 ? 163.698 166.945 168.087 1.00 78.73 136 GLY B CA 1
ATOM 2601 C C . GLY B 1 134 ? 162.327 167.213 168.657 1.00 78.47 136 GLY B C 1
ATOM 2602 O O . GLY B 1 134 ? 162.181 167.678 169.792 1.00 85.72 136 GLY B O 1
ATOM 2603 N N . ALA B 1 135 ? 161.315 166.910 167.850 1.00 78.19 137 ALA B N 1
ATOM 2604 C CA . ALA B 1 135 ? 159.928 167.070 168.257 1.00 74.26 137 ALA B CA 1
ATOM 2605 C C . ALA B 1 135 ? 159.096 165.986 167.593 1.00 80.75 137 ALA B C 1
ATOM 2606 O O . ALA B 1 135 ? 159.282 165.689 166.410 1.00 86.60 137 ALA B O 1
ATOM 2608 N N . PHE B 1 136 ? 158.177 165.403 168.359 1.00 77.40 138 PHE B N 1
ATOM 2609 C CA . PHE B 1 136 ? 157.302 164.342 167.860 1.00 74.12 138 PHE B CA 1
ATOM 2610 C C . PHE B 1 136 ? 155.909 164.596 168.424 1.00 78.08 138 PHE B C 1
ATOM 2611 O O . PHE B 1 136 ? 155.631 164.269 169.581 1.00 83.96 138 PHE B O 1
ATOM 2619 N N . GLY B 1 137 ? 155.041 165.176 167.607 1.00 76.69 139 GLY B N 1
ATOM 2620 C CA . GLY B 1 137 ? 153.702 165.510 168.051 1.00 77.05 139 GLY B CA 1
ATOM 2621 C C . GLY B 1 137 ? 153.083 166.542 167.127 1.00 83.06 139 GLY B C 1
ATOM 2622 O O . GLY B 1 137 ? 153.463 166.659 165.965 1.00 89.81 139 GLY B O 1
ATOM 2623 N N . MET B 1 138 ? 152.124 167.282 167.675 1.00 81.05 140 MET B N 1
ATOM 2624 C CA . MET B 1 138 ? 151.403 168.306 166.934 1.00 82.58 140 MET B CA 1
ATOM 2625 C C . MET B 1 138 ? 151.541 169.645 167.641 1.00 87.87 140 MET B C 1
ATOM 2626 O O . MET B 1 138 ? 151.368 169.728 168.861 1.00 91.98 140 MET B O 1
ATOM 2631 N N . GLY B 1 139 ? 151.851 170.686 166.874 1.00 84.38 141 GLY B N 1
ATOM 2632 C CA . GLY B 1 139 ? 151.870 172.035 167.401 1.00 85.11 141 GLY B CA 1
ATOM 2633 C C . GLY B 1 139 ? 150.715 172.854 166.866 1.00 93.15 141 GLY B C 1
ATOM 2634 O O . GLY B 1 139 ? 149.575 172.383 166.842 1.00 99.71 141 GLY B O 1
ATOM 2635 N N . GLU B 1 140 ? 150.991 174.082 166.433 1.00 95.17 142 GLU B N 1
ATOM 2636 C CA . GLU B 1 140 ? 149.957 174.933 165.865 1.00 97.36 142 GLU B CA 1
ATOM 2637 C C . GLU B 1 140 ? 150.596 175.923 164.904 1.00 99.02 142 GLU B C 1
ATOM 2638 O O . GLU B 1 140 ? 151.678 176.454 165.166 1.00 102.12 142 GLU B O 1
ATOM 2644 N N . PHE B 1 141 ? 149.912 176.166 163.786 1.00 93.44 143 PHE B N 1
ATOM 2645 C CA . PHE B 1 141 ? 150.399 177.102 162.775 1.00 91.90 143 PHE B CA 1
ATOM 2646 C C . PHE B 1 141 ? 149.197 177.873 162.238 1.00 99.67 143 PHE B C 1
ATOM 2647 O O . PHE B 1 141 ? 148.514 177.401 161.324 1.00 105.17 143 PHE B O 1
ATOM 2655 N N . ASN B 1 142 ? 148.940 179.049 162.811 1.00 97.75 144 ASN B N 1
ATOM 2656 C CA . ASN B 1 142 ? 147.893 179.914 162.277 1.00 96.17 144 ASN B CA 1
ATOM 2657 C C . ASN B 1 142 ? 148.412 180.710 161.085 1.00 97.13 144 ASN B C 1
ATOM 2658 O O . ASN B 1 142 ? 147.910 180.571 159.966 1.00 101.80 144 ASN B O 1
ATOM 2663 N N . GLY B 1 143 ? 149.409 181.559 161.314 1.00 99.08 145 GLY B N 1
ATOM 2664 C CA . GLY B 1 143 ? 150.173 182.153 160.235 1.00 99.51 145 GLY B CA 1
ATOM 2665 C C . GLY B 1 143 ? 151.655 182.036 160.518 1.00 101.63 145 GLY B C 1
ATOM 2666 O O . GLY B 1 143 ? 152.494 182.204 159.628 1.00 101.54 145 GLY B O 1
ATOM 2667 N N . GLN B 1 144 ? 151.978 181.744 161.776 1.00 102.03 146 GLN B N 1
ATOM 2668 C CA . GLN B 1 144 ? 153.335 181.467 162.219 1.00 97.64 146 GLN B CA 1
ATOM 2669 C C . GLN B 1 144 ? 153.290 180.329 163.226 1.00 94.82 146 GLN B C 1
ATOM 2670 O O . GLN B 1 144 ? 152.255 180.057 163.837 1.00 100.07 146 GLN B O 1
ATOM 2676 N N . TYR B 1 145 ? 154.427 179.662 163.390 1.00 90.21 147 TYR B N 1
ATOM 2677 C CA . TYR B 1 145 ? 154.519 178.572 164.350 1.00 90.51 147 TYR B CA 1
ATOM 2678 C C . TYR B 1 145 ? 154.393 179.125 165.764 1.00 95.15 147 TYR B C 1
ATOM 2679 O O . TYR B 1 145 ? 155.239 179.906 166.211 1.00 103.36 147 TYR B O 1
ATOM 2688 N N . GLN B 1 146 ? 153.334 178.725 166.463 1.00 94.35 148 GLN B N 1
ATOM 2689 C CA . GLN B 1 146 ? 153.097 179.191 167.821 1.00 94.66 148 GLN B CA 1
ATOM 2690 C C . GLN B 1 146 ? 153.833 178.371 168.868 1.00 97.09 148 GLN B C 1
ATOM 2691 O O . GLN B 1 146 ? 154.094 178.881 169.963 1.00 96.21 148 GLN B O 1
ATOM 2697 N N . TYR B 1 147 ? 154.172 177.121 168.562 1.00 97.27 149 TYR B N 1
ATOM 2698 C CA . TYR B 1 147 ? 154.891 176.251 169.483 1.00 101.02 149 TYR B CA 1
ATOM 2699 C C . TYR B 1 147 ? 156.131 175.732 168.773 1.00 99.65 149 TYR B C 1
ATOM 2700 O O . TYR B 1 147 ? 156.021 175.074 167.734 1.00 99.50 149 TYR B O 1
ATOM 2709 N N . LYS B 1 148 ? 157.304 176.025 169.330 1.00 95.68 150 LYS B N 1
ATOM 2710 C CA . LYS B 1 148 ? 158.561 175.679 168.686 1.00 94.95 150 LYS B CA 1
ATOM 2711 C C . LYS B 1 148 ? 159.554 175.171 169.720 1.00 96.65 150 LYS B C 1
ATOM 2712 O O . LYS B 1 148 ? 159.449 175.460 170.913 1.00 97.74 150 LYS B O 1
ATOM 2718 N N . ASN B 1 149 ? 160.528 174.402 169.237 1.00 93.73 151 ASN B N 1
ATOM 2719 C CA . ASN B 1 149 ? 161.633 173.908 170.054 1.00 88.36 151 ASN B CA 1
ATOM 2720 C C . ASN B 1 149 ? 162.844 174.784 169.764 1.00 93.11 151 ASN B C 1
ATOM 2721 O O . ASN B 1 149 ? 163.465 174.672 168.704 1.00 97.93 151 ASN B O 1
ATOM 2726 N N . GLU B 1 150 ? 163.183 175.656 170.709 1.00 92.40 152 GLU B N 1
ATOM 2727 C CA . GLU B 1 150 ? 164.307 176.566 170.557 1.00 97.44 152 GLU B CA 1
ATOM 2728 C C . GLU B 1 150 ? 165.503 176.168 171.410 1.00 99.06 152 GLU B C 1
ATOM 2729 O O . GLU B 1 150 ? 166.507 176.887 171.425 1.00 106.16 152 GLU B O 1
ATOM 2735 N N . GLY B 1 151 ? 165.422 175.046 172.115 1.00 94.75 153 GLY B N 1
ATOM 2736 C CA . GLY B 1 151 ? 166.496 174.591 172.973 1.00 97.92 153 GLY B CA 1
ATOM 2737 C C . GLY B 1 151 ? 167.396 173.585 172.281 1.00 101.11 153 GLY B C 1
ATOM 2738 O O . GLY B 1 151 ? 166.984 172.892 171.355 1.00 108.12 153 GLY B O 1
ATOM 2739 N N . ASN B 1 152 ? 168.640 173.516 172.744 1.00 100.60 154 ASN B N 1
ATOM 2740 C CA . ASN B 1 152 ? 169.614 172.581 172.204 1.00 94.95 154 ASN B CA 1
ATOM 2741 C C . ASN B 1 152 ? 169.582 171.278 172.989 1.00 98.91 154 ASN B C 1
ATOM 2742 O O . ASN B 1 152 ? 169.387 171.279 174.207 1.00 104.99 154 ASN B O 1
ATOM 2747 N N . ASN B 1 153 ? 169.775 170.167 172.277 1.00 93.99 155 ASN B N 1
ATOM 2748 C CA . ASN B 1 153 ? 169.806 168.838 172.887 1.00 93.55 155 ASN B CA 1
ATOM 2749 C C . ASN B 1 153 ? 168.535 168.569 173.688 1.00 95.14 155 ASN B C 1
ATOM 2750 O O . ASN B 1 153 ? 168.569 167.984 174.772 1.00 101.60 155 ASN B O 1
ATOM 2755 N N . SER B 1 154 ? 167.399 169.000 173.147 1.00 90.11 156 SER B N 1
ATOM 2756 C CA . SER B 1 154 ? 166.121 168.899 173.832 1.00 87.88 156 SER B CA 1
ATOM 2757 C C . SER B 1 154 ? 165.103 168.223 172.927 1.00 86.50 156 SER B C 1
ATOM 2758 O O . SER B 1 154 ? 165.118 168.403 171.708 1.00 89.27 156 SER B O 1
ATOM 2761 N N . TYR B 1 155 ? 164.213 167.441 173.536 1.00 82.29 157 TYR B N 1
ATOM 2762 C CA . TYR B 1 155 ? 163.238 166.662 172.786 1.00 76.27 157 TYR B CA 1
ATOM 2763 C C . TYR B 1 155 ? 161.858 166.800 173.409 1.00 76.85 157 TYR B C 1
ATOM 2764 O O . TYR B 1 155 ? 161.717 166.841 174.634 1.00 85.33 157 TYR B O 1
ATOM 2773 N N . MET B 1 156 ? 160.846 166.871 172.549 1.00 76.92 158 MET B N 1
ATOM 2774 C CA . MET B 1 156 ? 159.456 167.027 172.949 1.00 76.51 158 MET B CA 1
ATOM 2775 C C . MET B 1 156 ? 158.618 165.943 172.295 1.00 79.08 158 MET B C 1
ATOM 2776 O O . MET B 1 156 ? 158.716 165.727 171.083 1.00 82.30 158 MET B O 1
ATOM 2781 N N . ILE B 1 157 ? 157.798 165.264 173.092 1.00 77.51 159 ILE B N 1
ATOM 2782 C CA . ILE B 1 157 ? 156.831 164.296 172.591 1.00 75.15 159 ILE B CA 1
ATOM 2783 C C . ILE B 1 157 ? 155.489 164.656 173.210 1.00 82.73 159 ILE B C 1
ATOM 2784 O O . ILE B 1 157 ? 155.290 164.472 174.417 1.00 87.74 159 ILE B O 1
ATOM 2789 N N . GLY B 1 158 ? 154.581 165.174 172.401 1.00 77.99 160 GLY B N 1
ATOM 2790 C CA . GLY B 1 158 ? 153.286 165.595 172.888 1.00 80.06 160 GLY B CA 1
ATOM 2791 C C . GLY B 1 158 ? 152.711 166.677 171.998 1.00 83.85 160 GLY B C 1
ATOM 2792 O O . GLY B 1 158 ? 153.198 166.932 170.902 1.00 87.15 160 GLY B O 1
ATOM 2793 N N . ASN B 1 159 ? 151.659 167.315 172.503 1.00 86.23 161 ASN B N 1
ATOM 2794 C CA . ASN B 1 159 ? 150.907 168.312 171.756 1.00 86.41 161 ASN B CA 1
ATOM 2795 C C . ASN B 1 159 ? 151.108 169.689 172.371 1.00 90.57 161 ASN B C 1
ATOM 2796 O O . ASN B 1 159 ? 151.011 169.846 173.592 1.00 94.94 161 ASN B O 1
ATOM 2801 N N . LYS B 1 160 ? 151.383 170.677 171.522 1.00 87.74 162 LYS B N 1
ATOM 2802 C CA . LYS B 1 160 ? 151.427 172.085 171.911 1.00 90.22 162 LYS B CA 1
ATOM 2803 C C . LYS B 1 160 ? 152.401 172.315 173.066 1.00 93.05 162 LYS B C 1
ATOM 2804 O O . LYS B 1 160 ? 152.036 172.779 174.146 1.00 98.19 162 LYS B O 1
ATOM 2810 N N . ASN B 1 161 ? 153.663 171.985 172.816 1.00 86.86 163 ASN B N 1
ATOM 2811 C CA . ASN B 1 161 ? 154.717 172.118 173.807 1.00 87.21 163 ASN B CA 1
ATOM 2812 C C . ASN B 1 161 ? 155.703 173.188 173.358 1.00 93.82 163 ASN B C 1
ATOM 2813 O O . ASN B 1 161 ? 155.946 173.366 172.162 1.00 100.13 163 ASN B O 1
ATOM 2818 N N . LYS B 1 162 ? 156.258 173.913 174.325 1.00 95.26 164 LYS B N 1
ATOM 2819 C CA . LYS B 1 162 ? 157.160 175.020 174.043 1.00 91.21 164 LYS B CA 1
ATOM 2820 C C . LYS B 1 162 ? 158.431 174.895 174.868 1.00 93.23 164 LYS B C 1
ATOM 2821 O O . LYS B 1 162 ? 158.385 174.543 176.050 1.00 99.05 164 LYS B O 1
ATOM 2827 N N . ILE B 1 163 ? 159.566 175.184 174.235 1.00 88.75 165 ILE B N 1
ATOM 2828 C CA . ILE B 1 163 ? 160.852 175.291 174.913 1.00 93.51 165 ILE B CA 1
ATOM 2829 C C . ILE B 1 163 ? 161.490 176.604 174.486 1.00 102.24 165 ILE B C 1
ATOM 2830 O O . ILE B 1 163 ? 161.761 176.808 173.297 1.00 107.47 165 ILE B O 1
ATOM 2835 N N . ALA B 1 164 ? 161.729 177.489 175.449 1.00 105.61 166 ALA B N 1
ATOM 2836 C CA . ALA B 1 164 ? 162.276 178.799 175.143 1.00 107.81 166 ALA B CA 1
ATOM 2837 C C . ALA B 1 164 ? 163.756 178.699 174.785 1.00 111.54 166 ALA B C 1
ATOM 2838 O O . ALA B 1 164 ? 164.448 177.740 175.134 1.00 114.59 166 ALA B O 1
ATOM 2840 N N . SER B 1 165 ? 164.235 179.713 174.070 1.00 112.84 167 SER B N 1
ATOM 2841 C CA . SER B 1 165 ? 165.641 179.768 173.698 1.00 116.56 167 SER B CA 1
ATOM 2842 C C . SER B 1 165 ? 166.511 179.956 174.934 1.00 120.63 167 SER B C 1
ATOM 2843 O O . SER B 1 165 ? 166.172 180.718 175.843 1.00 120.89 167 SER B O 1
ATOM 2846 N N . GLY B 1 166 ? 167.642 179.256 174.962 1.00 118.02 168 GLY B N 1
ATOM 2847 C CA . GLY B 1 166 ? 168.537 179.272 176.097 1.00 119.39 168 GLY B CA 1
ATOM 2848 C C . GLY B 1 166 ? 168.272 178.196 177.127 1.00 118.86 168 GLY B C 1
ATOM 2849 O O . GLY B 1 166 ? 169.072 178.042 178.057 1.00 116.86 168 GLY B O 1
ATOM 2850 N N . SER B 1 167 ? 167.177 177.452 176.992 1.00 116.20 169 SER B N 1
ATOM 2851 C CA . SER B 1 167 ? 166.865 176.333 177.872 1.00 109.32 169 SER B CA 1
ATOM 2852 C C . SER B 1 167 ? 167.219 175.047 177.134 1.00 111.53 169 SER B C 1
ATOM 2853 O O . SER B 1 167 ? 166.545 174.675 176.169 1.00 117.40 169 SER B O 1
ATOM 2856 N N . ASP B 1 168 ? 168.266 174.370 177.590 1.00 108.45 170 ASP B N 1
ATOM 2857 C CA . ASP B 1 168 ? 168.833 173.235 176.880 1.00 108.55 170 ASP B CA 1
ATOM 2858 C C . ASP B 1 168 ? 168.756 171.975 177.735 1.00 108.79 170 ASP B C 1
ATOM 2859 O O . ASP B 1 168 ? 168.555 172.029 178.950 1.00 108.86 170 ASP B O 1
ATOM 2864 N N . ASP B 1 169 ? 168.926 170.832 177.069 1.00 109.11 171 ASP B N 1
ATOM 2865 C CA . ASP B 1 169 ? 168.892 169.515 177.707 1.00 107.70 171 ASP B CA 1
ATOM 2866 C C . ASP B 1 169 ? 167.597 169.305 178.488 1.00 104.65 171 ASP B C 1
ATOM 2867 O O . ASP B 1 169 ? 167.596 168.848 179.632 1.00 108.62 171 ASP B O 1
ATOM 2872 N N . ASN B 1 170 ? 166.479 169.639 177.852 1.00 97.85 172 ASN B N 1
ATOM 2873 C CA . ASN B 1 170 ? 165.161 169.482 178.448 1.00 92.34 172 ASN B CA 1
ATOM 2874 C C . ASN B 1 170 ? 164.373 168.440 177.670 1.00 89.36 172 ASN B C 1
ATOM 2875 O O . ASN B 1 170 ? 164.446 168.384 176.441 1.00 93.04 172 ASN B O 1
ATOM 2880 N N . PHE B 1 171 ? 163.620 167.612 178.387 1.00 83.26 173 PHE B N 1
ATOM 2881 C CA . PHE B 1 171 ? 162.826 166.564 177.764 1.00 77.64 173 PHE B CA 1
ATOM 2882 C C . PHE B 1 171 ? 161.389 166.667 178.241 1.00 80.56 173 PHE B C 1
ATOM 2883 O O . PHE B 1 171 ? 161.136 166.798 179.443 1.00 83.40 173 PHE B O 1
ATOM 2891 N N . ILE B 1 172 ? 160.453 166.614 177.299 1.00 79.22 174 ILE B N 1
ATOM 2892 C CA . ILE B 1 172 ? 159.033 166.770 177.579 1.00 79.01 174 ILE B CA 1
ATOM 2893 C C . ILE B 1 172 ? 158.301 165.538 177.073 1.00 83.37 174 ILE B C 1
ATOM 2894 O O . ILE B 1 172 ? 158.481 165.132 175.919 1.00 87.04 174 ILE B O 1
ATOM 2899 N N . LEU B 1 173 ? 157.479 164.945 177.937 1.00 81.12 175 LEU B N 1
ATOM 2900 C CA . LEU B 1 173 ? 156.572 163.858 177.568 1.00 82.86 175 LEU B CA 1
ATOM 2901 C C . LEU B 1 173 ? 155.195 164.249 178.095 1.00 87.85 175 LEU B C 1
ATOM 2902 O O . LEU B 1 173 ? 154.786 163.833 179.180 1.00 92.65 175 LEU B O 1
ATOM 2907 N N . GLY B 1 174 ? 154.483 165.053 177.317 1.00 85.05 176 GLY B N 1
ATOM 2908 C CA . GLY B 1 174 ? 153.195 165.556 177.744 1.00 87.98 176 GLY B CA 1
ATOM 2909 C C . GLY B 1 174 ? 152.711 166.636 176.803 1.00 92.82 176 GLY B C 1
ATOM 2910 O O . GLY B 1 174 ? 153.353 166.957 175.799 1.00 98.38 176 GLY B O 1
ATOM 2911 N N . ASN B 1 175 ? 151.558 167.197 177.153 1.00 89.31 177 ASN B N 1
ATOM 2912 C CA . ASN B 1 175 ? 150.933 168.249 176.370 1.00 85.97 177 ASN B CA 1
ATOM 2913 C C . ASN B 1 175 ? 150.904 169.550 177.158 1.00 91.92 177 ASN B C 1
ATOM 2914 O O . ASN B 1 175 ? 150.895 169.549 178.392 1.00 97.86 177 ASN B O 1
ATOM 2919 N N . ASN B 1 176 ? 150.887 170.662 176.422 1.00 90.41 178 ASN B N 1
ATOM 2920 C CA . ASN B 1 176 ? 150.738 171.999 176.998 1.00 95.22 178 ASN B CA 1
ATOM 2921 C C . ASN B 1 176 ? 151.817 172.290 178.037 1.00 95.01 178 ASN B C 1
ATOM 2922 O O . ASN B 1 176 ? 151.558 172.905 179.073 1.00 99.68 178 ASN B O 1
ATOM 2927 N N . VAL B 1 177 ? 153.038 171.846 177.761 1.00 87.87 179 VAL B N 1
ATOM 2928 C CA . VAL B 1 177 ? 154.172 172.078 178.645 1.00 88.52 179 VAL B CA 1
ATOM 2929 C C . VAL B 1 177 ? 155.035 173.169 178.031 1.00 94.60 179 VAL B C 1
ATOM 2930 O O . VAL B 1 177 ? 155.638 172.972 176.969 1.00 96.28 179 VAL B O 1
ATOM 2934 N N . HIS B 1 178 ? 155.097 174.318 178.696 1.00 97.63 180 HIS B N 1
ATOM 2935 C CA . HIS B 1 178 ? 155.907 175.443 178.254 1.00 97.08 180 HIS B CA 1
ATOM 2936 C C . HIS B 1 178 ? 157.077 175.618 179.209 1.00 98.79 180 HIS B C 1
ATOM 2937 O O . HIS B 1 178 ? 156.880 175.736 180.423 1.00 105.16 180 HIS B O 1
ATOM 2944 N N . ILE B 1 179 ? 158.287 175.639 178.661 1.00 96.84 181 ILE B N 1
ATOM 2945 C CA . ILE B 1 179 ? 159.508 175.799 179.440 1.00 98.22 181 ILE B CA 1
ATOM 2946 C C . ILE B 1 179 ? 160.061 177.186 179.152 1.00 103.46 181 ILE B C 1
ATOM 2947 O O . ILE B 1 179 ? 160.317 177.533 177.993 1.00 104.26 181 ILE B O 1
ATOM 2952 N N . GLY B 1 180 ? 160.244 177.978 180.203 1.00 104.84 182 GLY B N 1
ATOM 2953 C CA . GLY B 1 180 ? 160.739 179.330 180.066 1.00 106.23 182 GLY B CA 1
ATOM 2954 C C . GLY B 1 180 ? 162.242 179.368 179.886 1.00 112.73 182 GLY B C 1
ATOM 2955 O O . GLY B 1 180 ? 162.894 178.358 179.609 1.00 118.96 182 GLY B O 1
ATOM 2956 N N . GLY B 1 181 ? 162.798 180.564 180.047 1.00 112.58 183 GLY B N 1
ATOM 2957 C CA . GLY B 1 181 ? 164.223 180.758 179.890 1.00 115.92 183 GLY B CA 1
ATOM 2958 C C . GLY B 1 181 ? 165.010 180.325 181.115 1.00 121.55 183 GLY B C 1
ATOM 2959 O O . GLY B 1 181 ? 164.525 180.381 182.241 1.00 119.41 183 GLY B O 1
ATOM 2960 N N . GLY B 1 182 ? 166.242 179.892 180.873 1.00 122.18 184 GLY B N 1
ATOM 2961 C CA . GLY B 1 182 ? 167.131 179.494 181.951 1.00 119.30 184 GLY B CA 1
ATOM 2962 C C . GLY B 1 182 ? 166.681 178.283 182.738 1.00 115.88 184 GLY B C 1
ATOM 2963 O O . GLY B 1 182 ? 166.765 178.287 183.972 1.00 115.10 184 GLY B O 1
ATOM 2964 N N . ILE B 1 183 ? 166.203 177.244 182.058 1.00 111.73 185 ILE B N 1
ATOM 2965 C CA . ILE B 1 183 ? 165.775 176.003 182.696 1.00 107.78 185 ILE B CA 1
ATOM 2966 C C . ILE B 1 183 ? 166.461 174.867 181.947 1.00 110.82 185 ILE B C 1
ATOM 2967 O O . ILE B 1 183 ? 166.046 174.504 180.841 1.00 116.27 185 ILE B O 1
ATOM 2972 N N . ASN B 1 184 ? 167.512 174.310 182.538 1.00 109.88 186 ASN B N 1
ATOM 2973 C CA . ASN B 1 184 ? 168.291 173.247 181.923 1.00 105.93 186 ASN B CA 1
ATOM 2974 C C . ASN B 1 184 ? 168.156 171.958 182.722 1.00 104.59 186 ASN B C 1
ATOM 2975 O O . ASN B 1 184 ? 167.842 171.970 183.915 1.00 105.40 186 ASN B O 1
ATOM 2980 N N . ASN B 1 185 ? 168.399 170.838 182.039 1.00 102.71 187 ASN B N 1
ATOM 2981 C CA . ASN B 1 185 ? 168.444 169.516 182.664 1.00 99.80 187 ASN B CA 1
ATOM 2982 C C . ASN B 1 185 ? 167.140 169.194 183.392 1.00 101.19 187 ASN B C 1
ATOM 2983 O O . ASN B 1 185 ? 167.133 168.801 184.558 1.00 105.15 187 ASN B O 1
ATOM 2988 N N . SER B 1 186 ? 166.023 169.352 182.688 1.00 94.61 188 SER B N 1
ATOM 2989 C CA . SER B 1 186 ? 164.712 169.157 183.283 1.00 90.58 188 SER B CA 1
ATOM 2990 C C . SER B 1 186 ? 163.893 168.186 182.446 1.00 90.23 188 SER B C 1
ATOM 2991 O O . SER B 1 186 ? 164.051 168.104 181.226 1.00 97.95 188 SER B O 1
ATOM 2994 N N . VAL B 1 187 ? 163.018 167.445 183.122 1.00 83.86 189 VAL B N 1
ATOM 2995 C CA . VAL B 1 187 ? 162.125 166.486 182.484 1.00 80.78 189 VAL B CA 1
ATOM 2996 C C . VAL B 1 187 ? 160.703 166.784 182.931 1.00 84.62 189 VAL B C 1
ATOM 2997 O O . VAL B 1 187 ? 160.447 166.951 184.128 1.00 90.58 189 VAL B O 1
ATOM 3001 N N . ALA B 1 188 ? 159.782 166.851 181.974 1.00 81.44 190 ALA B N 1
ATOM 3002 C CA . ALA B 1 188 ? 158.369 167.071 182.249 1.00 81.14 190 ALA B CA 1
ATOM 3003 C C . ALA B 1 188 ? 157.574 165.874 181.753 1.00 86.26 190 ALA B C 1
ATOM 3004 O O . ALA B 1 188 ? 157.721 165.463 180.598 1.00 89.51 190 ALA B O 1
ATOM 3006 N N . LEU B 1 189 ? 156.734 165.322 182.623 1.00 84.86 191 LEU B N 1
ATOM 3007 C CA . LEU B 1 189 ? 155.944 164.142 182.310 1.00 82.11 191 LEU B CA 1
ATOM 3008 C C . LEU B 1 189 ? 154.464 164.433 182.506 1.00 86.22 191 LEU B C 1
ATOM 3009 O O . LEU B 1 189 ? 154.064 165.011 183.521 1.00 89.85 191 LEU B O 1
ATOM 3014 N N . GLY B 1 190 ? 153.656 164.029 181.531 1.00 85.60 192 GLY B N 1
ATOM 3015 C CA . GLY B 1 190 ? 152.217 164.052 181.671 1.00 89.78 192 GLY B CA 1
ATOM 3016 C C . GLY B 1 190 ? 151.559 165.284 181.078 1.00 94.22 192 GLY B C 1
ATOM 3017 O O . GLY B 1 190 ? 152.198 166.283 180.738 1.00 94.21 192 GLY B O 1
ATOM 3018 N N . ASN B 1 191 ? 150.238 165.193 180.959 1.00 94.36 193 ASN B N 1
ATOM 3019 C CA . ASN B 1 191 ? 149.434 166.293 180.450 1.00 93.31 193 ASN B CA 1
ATOM 3020 C C . ASN B 1 191 ? 149.491 167.491 181.390 1.00 97.35 193 ASN B C 1
ATOM 3021 O O . ASN B 1 191 ? 149.392 167.347 182.612 1.00 102.79 193 ASN B O 1
ATOM 3026 N N . ASN B 1 192 ? 149.655 168.679 180.806 1.00 92.07 194 ASN B N 1
ATOM 3027 C CA . ASN B 1 192 ? 149.590 169.946 181.536 1.00 95.86 194 ASN B CA 1
ATOM 3028 C C . ASN B 1 192 ? 150.622 170.022 182.658 1.00 98.37 194 ASN B C 1
ATOM 3029 O O . ASN B 1 192 ? 150.373 170.629 183.702 1.00 101.25 194 ASN B O 1
ATOM 3034 N N . SER B 1 193 ? 151.784 169.409 182.460 1.00 96.38 195 SER B N 1
ATOM 3035 C CA . SER B 1 193 ? 152.843 169.496 183.450 1.00 97.46 195 SER B CA 1
ATOM 3036 C C . SER B 1 193 ? 153.504 170.870 183.403 1.00 103.07 195 SER B C 1
ATOM 3037 O O . SER B 1 193 ? 153.338 171.637 182.452 1.00 106.88 195 SER B O 1
ATOM 3040 N N . THR B 1 194 ? 154.265 171.177 184.451 1.00 101.59 196 THR B N 1
ATOM 3041 C CA . THR B 1 194 ? 154.886 172.487 184.591 1.00 109.05 196 THR B CA 1
ATOM 3042 C C . THR B 1 194 ? 156.298 172.329 185.131 1.00 112.69 196 THR B C 1
ATOM 3043 O O . THR B 1 194 ? 156.511 171.623 186.120 1.00 120.42 196 THR B O 1
ATOM 3047 N N . VAL B 1 195 ? 157.254 172.992 184.484 1.00 111.19 197 VAL B N 1
ATOM 3048 C CA . VAL B 1 195 ? 158.645 173.017 184.920 1.00 109.50 197 VAL B CA 1
ATOM 3049 C C . VAL B 1 195 ? 158.979 174.435 185.355 1.00 111.96 197 VAL B C 1
ATOM 3050 O O . VAL B 1 195 ? 158.733 175.392 184.612 1.00 116.01 197 VAL B O 1
ATOM 3054 N N . SER B 1 196 ? 159.540 174.571 186.555 1.00 110.58 198 SER B N 1
ATOM 3055 C CA . SER B 1 196 ? 159.844 175.878 187.116 1.00 118.21 198 SER B CA 1
ATOM 3056 C C . SER B 1 196 ? 161.285 176.027 187.580 1.00 117.10 198 SER B C 1
ATOM 3057 O O . SER B 1 196 ? 161.648 177.101 188.074 1.00 119.50 198 SER B O 1
ATOM 3060 N N . ALA B 1 197 ? 162.115 174.998 187.438 1.00 113.34 199 ALA B N 1
ATOM 3061 C CA . ALA B 1 197 ? 163.493 175.071 187.904 1.00 108.97 199 ALA B CA 1
ATOM 3062 C C . ALA B 1 197 ? 164.332 174.077 187.116 1.00 108.05 199 ALA B C 1
ATOM 3063 O O . ALA B 1 197 ? 163.813 173.243 186.372 1.00 112.83 199 ALA B O 1
ATOM 3065 N N . SER B 1 198 ? 165.644 174.181 187.292 1.00 104.82 200 SER B N 1
ATOM 3066 C CA . SER B 1 198 ? 166.591 173.303 186.626 1.00 104.81 200 SER B CA 1
ATOM 3067 C C . SER B 1 198 ? 166.879 172.073 187.481 1.00 106.38 200 SER B C 1
ATOM 3068 O O . SER B 1 198 ? 166.683 172.072 188.699 1.00 109.43 200 SER B O 1
ATOM 3071 N N . ASN B 1 199 ? 167.357 171.019 186.817 1.00 103.12 201 ASN B N 1
ATOM 3072 C CA . ASN B 1 199 ? 167.731 169.764 187.475 1.00 101.16 201 ASN B CA 1
ATOM 3073 C C . ASN B 1 199 ? 166.572 169.183 188.281 1.00 102.92 201 ASN B C 1
ATOM 3074 O O . ASN B 1 199 ? 166.744 168.739 189.418 1.00 107.71 201 ASN B O 1
ATOM 3079 N N . THR B 1 200 ? 165.379 169.186 187.691 1.00 97.82 202 THR B N 1
ATOM 3080 C CA . THR B 1 200 ? 164.196 168.646 188.343 1.00 97.99 202 THR B CA 1
ATOM 3081 C C . THR B 1 200 ? 163.410 167.798 187.355 1.00 92.41 202 THR B C 1
ATOM 3082 O O . THR B 1 200 ? 163.521 167.959 186.137 1.00 93.78 202 THR B O 1
ATOM 3086 N N . VAL B 1 201 ? 162.613 166.885 187.900 1.00 88.63 203 VAL B N 1
ATOM 3087 C CA . VAL B 1 201 ? 161.664 166.090 187.129 1.00 84.45 203 VAL B CA 1
ATOM 3088 C C . VAL B 1 201 ? 160.276 166.413 187.660 1.00 91.50 203 VAL B C 1
ATOM 3089 O O . VAL B 1 201 ? 160.009 166.242 188.855 1.00 100.32 203 VAL B O 1
ATOM 3093 N N . SER B 1 202 ? 159.397 166.880 186.781 1.00 86.00 204 SER B N 1
ATOM 3094 C CA . SER B 1 202 ? 158.072 167.333 187.178 1.00 84.27 204 SER B CA 1
ATOM 3095 C C . SER B 1 202 ? 157.016 166.372 186.653 1.00 89.50 204 SER B C 1
ATOM 3096 O O . SER B 1 202 ? 157.037 166.000 185.475 1.00 93.30 204 SER B O 1
ATOM 3099 N N . VAL B 1 203 ? 156.096 165.976 187.528 1.00 88.68 205 VAL B N 1
ATOM 3100 C CA . VAL B 1 203 ? 155.003 165.084 187.172 1.00 85.17 205 VAL B CA 1
ATOM 3101 C C . VAL B 1 203 ? 153.650 165.774 187.328 1.00 90.68 205 VAL B C 1
ATOM 3102 O O . VAL B 1 203 ? 152.642 165.118 187.548 1.00 95.50 205 VAL B O 1
ATOM 3106 N N . GLY B 1 204 ? 153.621 167.093 187.216 1.00 88.58 206 GLY B N 1
ATOM 3107 C CA . GLY B 1 204 ? 152.383 167.829 187.350 1.00 91.88 206 GLY B CA 1
ATOM 3108 C C . GLY B 1 204 ? 152.661 169.306 187.550 1.00 101.62 206 GLY B C 1
ATOM 3109 O O . GLY B 1 204 ? 153.805 169.756 187.512 1.00 102.48 206 GLY B O 1
ATOM 3110 N N . SER B 1 205 ? 151.580 170.046 187.763 1.00 104.24 207 SER B N 1
ATOM 3111 C CA . SER B 1 205 ? 151.634 171.481 188.001 1.00 104.52 207 SER B CA 1
ATOM 3112 C C . SER B 1 205 ? 151.162 171.773 189.424 1.00 110.29 207 SER B C 1
ATOM 3113 O O . SER B 1 205 ? 150.867 170.864 190.203 1.00 114.53 207 SER B O 1
ATOM 3116 N N . SER B 1 206 ? 151.095 173.063 189.761 1.00 113.03 208 SER B N 1
ATOM 3117 C CA . SER B 1 206 ? 150.632 173.460 191.085 1.00 117.37 208 SER B CA 1
ATOM 3118 C C . SER B 1 206 ? 149.156 173.156 191.298 1.00 122.53 208 SER B C 1
ATOM 3119 O O . SER B 1 206 ? 148.717 173.058 192.449 1.00 127.02 208 SER B O 1
ATOM 3122 N N . THR B 1 207 ? 148.384 173.005 190.223 1.00 119.40 209 THR B N 1
ATOM 3123 C CA . THR B 1 207 ? 146.961 172.701 190.314 1.00 120.88 209 THR B CA 1
ATOM 3124 C C . THR B 1 207 ? 146.684 171.204 190.311 1.00 122.16 209 THR B C 1
ATOM 3125 O O . THR B 1 207 ? 145.897 170.717 191.128 1.00 120.66 209 THR B O 1
ATOM 3129 N N . LEU B 1 208 ? 147.317 170.461 189.408 1.00 120.01 210 LEU B N 1
ATOM 3130 C CA . LEU B 1 208 ? 147.155 169.017 189.314 1.00 114.37 210 LEU B CA 1
ATOM 3131 C C . LEU B 1 208 ? 148.477 168.351 189.664 1.00 109.34 210 LEU B C 1
ATOM 3132 O O . LEU B 1 208 ? 149.491 168.587 188.998 1.00 109.87 210 LEU B O 1
ATOM 3137 N N . LYS B 1 209 ? 148.464 167.521 190.703 1.00 105.56 211 LYS B N 1
ATOM 3138 C CA . LYS B 1 209 ? 149.646 166.810 191.164 1.00 104.72 211 LYS B CA 1
ATOM 3139 C C . LYS B 1 209 ? 149.399 165.315 191.043 1.00 105.89 211 LYS B C 1
ATOM 3140 O O . LYS B 1 209 ? 148.385 164.808 191.534 1.00 108.56 211 LYS B O 1
ATOM 3146 N N . ARG B 1 210 ? 150.322 164.615 190.395 1.00 101.88 212 ARG B N 1
ATOM 3147 C CA . ARG B 1 210 ? 150.167 163.193 190.137 1.00 93.33 212 ARG B CA 1
ATOM 3148 C C . ARG B 1 210 ? 150.824 162.368 191.234 1.00 98.06 212 ARG B C 1
ATOM 3149 O O . ARG B 1 210 ? 151.810 162.783 191.848 1.00 98.97 212 ARG B O 1
ATOM 3157 N N . LYS B 1 211 ? 150.263 161.189 191.473 1.00 97.81 213 LYS B N 1
ATOM 3158 C CA . LYS B 1 211 ? 150.875 160.211 192.356 1.00 94.49 213 LYS B CA 1
ATOM 3159 C C . LYS B 1 211 ? 151.797 159.304 191.556 1.00 100.26 213 LYS B C 1
ATOM 3160 O O . LYS B 1 211 ? 151.586 159.068 190.364 1.00 104.12 213 LYS B O 1
ATOM 3166 N N . ILE B 1 212 ? 152.827 158.795 192.222 1.00 98.53 214 ILE B N 1
ATOM 3167 C CA . ILE B 1 212 ? 153.741 157.827 191.632 1.00 98.65 214 ILE B CA 1
ATOM 3168 C C . ILE B 1 212 ? 153.459 156.489 192.297 1.00 101.38 214 ILE B C 1
ATOM 3169 O O . ILE B 1 212 ? 153.770 156.292 193.478 1.00 103.14 214 ILE B O 1
ATOM 3174 N N . VAL B 1 213 ? 152.873 155.569 191.542 1.00 97.70 215 VAL B N 1
ATOM 3175 C CA . VAL B 1 213 ? 152.420 154.304 192.077 1.00 99.58 215 VAL B CA 1
ATOM 3176 C C . VAL B 1 213 ? 153.387 153.204 191.659 1.00 105.16 215 VAL B C 1
ATOM 3177 O O . VAL B 1 213 ? 154.217 153.378 190.770 1.00 109.80 215 VAL B O 1
ATOM 3181 N N . ASN B 1 214 ? 153.278 152.047 192.315 1.00 100.89 216 ASN B N 1
ATOM 3182 C CA . ASN B 1 214 ? 154.074 150.865 191.986 1.00 104.56 216 ASN B CA 1
ATOM 3183 C C . ASN B 1 214 ? 155.570 151.155 192.071 1.00 108.72 216 ASN B C 1
ATOM 3184 O O . ASN B 1 214 ? 156.338 150.836 191.162 1.00 109.24 216 ASN B O 1
ATOM 3189 N N . VAL B 1 215 ? 155.986 151.770 193.171 1.00 110.18 217 VAL B N 1
ATOM 3190 C CA . VAL B 1 215 ? 157.391 152.074 193.410 1.00 110.43 217 VAL B CA 1
ATOM 3191 C C . VAL B 1 215 ? 157.974 150.999 194.313 1.00 116.87 217 VAL B C 1
ATOM 3192 O O . VAL B 1 215 ? 157.376 150.639 195.334 1.00 119.13 217 VAL B O 1
ATOM 3196 N N . GLY B 1 216 ? 159.138 150.478 193.936 1.00 115.10 218 GLY B N 1
ATOM 3197 C CA . GLY B 1 216 ? 159.817 149.523 194.782 1.00 117.62 218 GLY B CA 1
ATOM 3198 C C . GLY B 1 216 ? 160.325 150.158 196.060 1.00 122.60 218 GLY B C 1
ATOM 3199 O O . GLY B 1 216 ? 160.491 151.374 196.165 1.00 126.70 218 GLY B O 1
ATOM 3200 N N . ASP B 1 217 ? 160.567 149.309 197.055 1.00 122.15 219 ASP B N 1
ATOM 3201 C CA . ASP B 1 217 ? 161.021 149.795 198.350 1.00 124.21 219 ASP B CA 1
ATOM 3202 C C . ASP B 1 217 ? 162.370 150.489 198.218 1.00 125.11 219 ASP B C 1
ATOM 3203 O O . ASP B 1 217 ? 163.232 150.069 197.443 1.00 127.83 219 ASP B O 1
ATOM 3208 N N . GLY B 1 218 ? 162.546 151.562 198.983 1.00 122.30 220 GLY B N 1
ATOM 3209 C CA . GLY B 1 218 ? 163.783 152.313 198.953 1.00 118.97 220 GLY B CA 1
ATOM 3210 C C . GLY B 1 218 ? 164.937 151.589 199.613 1.00 123.56 220 GLY B C 1
ATOM 3211 O O . GLY B 1 218 ? 164.901 150.368 199.788 1.00 130.40 220 GLY B O 1
ATOM 3212 N N . ALA B 1 219 ? 165.966 152.339 199.989 1.00 115.46 221 ALA B N 1
ATOM 3213 C CA . ALA B 1 219 ? 167.209 151.796 200.522 1.00 115.39 221 ALA B CA 1
ATOM 3214 C C . ALA B 1 219 ? 167.642 152.570 201.756 1.00 117.58 221 ALA B C 1
ATOM 3215 O O . ALA B 1 219 ? 168.774 153.049 201.841 1.00 127.21 221 ALA B O 1
ATOM 3217 N N . ILE B 1 220 ? 166.731 152.719 202.722 1.00 113.75 222 ILE B N 1
ATOM 3218 C CA . ILE B 1 220 ? 166.932 153.593 203.877 1.00 114.67 222 ILE B CA 1
ATOM 3219 C C . ILE B 1 220 ? 168.312 153.368 204.477 1.00 123.09 222 ILE B C 1
ATOM 3220 O O . ILE B 1 220 ? 168.636 152.264 204.929 1.00 126.95 222 ILE B O 1
ATOM 3225 N N . SER B 1 221 ? 169.122 154.420 204.494 1.00 122.54 223 SER B N 1
ATOM 3226 C CA . SER B 1 221 ? 170.527 154.341 204.881 1.00 119.15 223 SER B CA 1
ATOM 3227 C C . SER B 1 221 ? 171.063 155.764 204.978 1.00 123.11 223 SER B C 1
ATOM 3228 O O . SER B 1 221 ? 170.329 156.739 204.790 1.00 126.36 223 SER B O 1
ATOM 3231 N N . ALA B 1 222 ? 172.362 155.874 205.259 1.00 124.72 224 ALA B N 1
ATOM 3232 C CA . ALA B 1 222 ? 172.960 157.184 205.492 1.00 124.06 224 ALA B CA 1
ATOM 3233 C C . ALA B 1 222 ? 173.099 157.982 204.202 1.00 123.98 224 ALA B C 1
ATOM 3234 O O . ALA B 1 222 ? 172.907 159.203 204.200 1.00 126.98 224 ALA B O 1
ATOM 3236 N N . ASN B 1 223 ? 173.431 157.318 203.096 1.00 124.13 225 ASN B N 1
ATOM 3237 C CA . ASN B 1 223 ? 173.777 158.011 201.864 1.00 125.28 225 ASN B CA 1
ATOM 3238 C C . ASN B 1 223 ? 172.913 157.628 200.672 1.00 122.92 225 ASN B C 1
ATOM 3239 O O . ASN B 1 223 ? 173.153 158.134 199.570 1.00 124.03 225 ASN B O 1
ATOM 3244 N N . SER B 1 224 ? 171.927 156.755 200.849 1.00 120.33 226 SER B N 1
ATOM 3245 C CA . SER B 1 224 ? 171.130 156.302 199.719 1.00 122.13 226 SER B CA 1
ATOM 3246 C C . SER B 1 224 ? 170.267 157.430 199.171 1.00 122.67 226 SER B C 1
ATOM 3247 O O . SER B 1 224 ? 169.678 158.209 199.925 1.00 125.64 226 SER B O 1
ATOM 3250 N N . SER B 1 225 ? 170.195 157.512 197.846 1.00 116.90 227 SER B N 1
ATOM 3251 C CA . SER B 1 225 ? 169.325 158.455 197.150 1.00 114.51 227 SER B CA 1
ATOM 3252 C C . SER B 1 225 ? 168.291 157.623 196.401 1.00 116.99 227 SER B C 1
ATOM 3253 O O . SER B 1 225 ? 168.467 157.299 195.225 1.00 120.38 227 SER B O 1
ATOM 3256 N N . ASP B 1 226 ? 167.207 157.285 197.093 1.00 116.57 228 ASP B N 1
ATOM 3257 C CA . ASP B 1 226 ? 166.137 156.484 196.516 1.00 114.00 228 ASP B CA 1
ATOM 3258 C C . ASP B 1 226 ? 164.806 157.189 196.718 1.00 116.20 228 ASP B C 1
ATOM 3259 O O . ASP B 1 226 ? 164.775 158.364 197.089 1.00 121.59 228 ASP B O 1
ATOM 3264 N N . ALA B 1 227 ? 163.704 156.495 196.464 1.00 112.44 229 ALA B N 1
ATOM 3265 C CA . ALA B 1 227 ? 162.370 157.031 196.709 1.00 104.12 229 ALA B CA 1
ATOM 3266 C C . ALA B 1 227 ? 161.666 156.105 197.689 1.00 108.89 229 ALA B C 1
ATOM 3267 O O . ALA B 1 227 ? 161.365 154.955 197.354 1.00 119.87 229 ALA B O 1
ATOM 3269 N N . VAL B 1 228 ? 161.408 156.602 198.901 1.00 100.57 230 VAL B N 1
ATOM 3270 C CA . VAL B 1 228 ? 160.712 155.784 199.881 1.00 105.57 230 VAL B CA 1
ATOM 3271 C C . VAL B 1 228 ? 159.254 155.622 199.465 1.00 109.08 230 VAL B C 1
ATOM 3272 O O . VAL B 1 228 ? 158.707 156.402 198.678 1.00 113.02 230 VAL B O 1
ATOM 3276 N N . THR B 1 229 ? 158.619 154.589 200.000 1.00 107.74 231 THR B N 1
ATOM 3277 C CA . THR B 1 229 ? 157.240 154.278 199.662 1.00 105.26 231 THR B CA 1
ATOM 3278 C C . THR B 1 229 ? 156.349 154.466 200.884 1.00 103.52 231 THR B C 1
ATOM 3279 O O . THR B 1 229 ? 156.812 154.792 201.981 1.00 102.88 231 THR B O 1
ATOM 3283 N N . GLY B 1 230 ? 155.049 154.260 200.677 1.00 100.85 232 GLY B N 1
ATOM 3284 C CA . GLY B 1 230 ? 154.105 154.414 201.770 1.00 102.22 232 GLY B CA 1
ATOM 3285 C C . GLY B 1 230 ? 154.355 153.437 202.900 1.00 104.64 232 GLY B C 1
ATOM 3286 O O . GLY B 1 230 ? 154.311 153.808 204.075 1.00 105.76 232 GLY B O 1
ATOM 3287 N N . ARG B 1 231 ? 154.627 152.175 202.562 1.00 101.86 233 ARG B N 1
ATOM 3288 C CA . ARG B 1 231 ? 154.888 151.177 203.593 1.00 104.09 233 ARG B CA 1
ATOM 3289 C C . ARG B 1 231 ? 156.180 151.478 204.342 1.00 106.84 233 ARG B C 1
ATOM 3290 O O . ARG B 1 231 ? 156.281 151.213 205.546 1.00 107.62 233 ARG B O 1
ATOM 3298 N N . GLN B 1 232 ? 157.178 152.030 203.648 1.00 107.61 234 GLN B N 1
ATOM 3299 C CA . GLN B 1 232 ? 158.456 152.321 204.287 1.00 100.53 234 GLN B CA 1
ATOM 3300 C C . GLN B 1 232 ? 158.299 153.354 205.393 1.00 102.71 234 GLN B C 1
ATOM 3301 O O . GLN B 1 232 ? 158.820 153.178 206.499 1.00 105.85 234 GLN B O 1
ATOM 3307 N N . LEU B 1 233 ? 157.583 154.443 205.115 1.00 103.69 235 LEU B N 1
ATOM 3308 C CA . LEU B 1 233 ? 157.366 155.451 206.144 1.00 103.80 235 LEU B CA 1
ATOM 3309 C C . LEU B 1 233 ? 156.327 154.994 207.161 1.00 104.02 235 LEU B C 1
ATOM 3310 O O . LEU B 1 233 ? 156.397 155.384 208.331 1.00 104.99 235 LEU B O 1
ATOM 3315 N N . TYR B 1 234 ? 155.373 154.160 206.740 1.00 102.34 236 TYR B N 1
ATOM 3316 C CA . TYR B 1 234 ? 154.389 153.622 207.672 1.00 103.50 236 TYR B CA 1
ATOM 3317 C C . TYR B 1 234 ? 155.063 152.792 208.757 1.00 108.99 236 TYR B C 1
ATOM 3318 O O . TYR B 1 234 ? 154.806 152.980 209.951 1.00 111.64 236 TYR B O 1
ATOM 3327 N N . SER B 1 235 ? 155.939 151.872 208.357 1.00 108.78 237 SER B N 1
ATOM 3328 C CA . SER B 1 235 ? 156.652 151.034 209.311 1.00 107.04 237 SER B CA 1
ATOM 3329 C C . SER B 1 235 ? 157.922 151.689 209.829 1.00 111.18 237 SER B C 1
ATOM 3330 O O . SER B 1 235 ? 158.274 151.502 210.999 1.00 107.83 237 SER B O 1
ATOM 3333 N N . GLY B 1 236 ? 158.616 152.451 208.987 1.00 115.82 238 GLY B N 1
ATOM 3334 C CA . GLY B 1 236 ? 159.817 153.131 209.424 1.00 117.42 238 GLY B CA 1
ATOM 3335 C C . GLY B 1 236 ? 161.012 152.236 209.637 1.00 115.16 238 GLY B C 1
ATOM 3336 O O . GLY B 1 236 ? 161.892 152.577 210.428 1.00 116.90 238 GLY B O 1
ATOM 3337 N N . ASN B 1 237 ? 161.059 151.083 208.977 1.00 116.83 239 ASN B N 1
ATOM 3338 C CA . ASN B 1 237 ? 162.161 150.155 209.187 1.00 117.46 239 ASN B CA 1
ATOM 3339 C C . ASN B 1 237 ? 163.461 150.731 208.645 1.00 118.65 239 ASN B C 1
ATOM 3340 O O . ASN B 1 237 ? 163.503 151.295 207.548 1.00 118.95 239 ASN B O 1
ATOM 3345 N N . GLY B 1 238 ? 164.529 150.584 209.425 1.00 114.91 240 GLY B N 1
ATOM 3346 C CA . GLY B 1 238 ? 165.843 151.036 209.026 1.00 116.78 240 GLY B CA 1
ATOM 3347 C C . GLY B 1 238 ? 166.158 152.486 209.320 1.00 117.60 240 GLY B C 1
ATOM 3348 O O . GLY B 1 238 ? 167.214 152.967 208.891 1.00 121.48 240 GLY B O 1
ATOM 3349 N N . ILE B 1 239 ? 165.286 153.202 210.033 1.00 115.40 241 ILE B N 1
ATOM 3350 C CA . ILE B 1 239 ? 165.588 154.587 210.377 1.00 110.88 241 ILE B CA 1
ATOM 3351 C C . ILE B 1 239 ? 166.711 154.635 211.406 1.00 111.33 241 ILE B C 1
ATOM 3352 O O . ILE B 1 239 ? 167.009 153.657 212.101 1.00 111.29 241 ILE B O 1
ATOM 3357 N N . ASP B 1 240 ? 167.342 155.800 211.505 1.00 108.75 242 ASP B N 1
ATOM 3358 C CA . ASP B 1 240 ? 168.369 156.029 212.516 1.00 110.63 242 ASP B CA 1
ATOM 3359 C C . ASP B 1 240 ? 167.680 156.189 213.862 1.00 112.07 242 ASP B C 1
ATOM 3360 O O . ASP B 1 240 ? 167.214 157.275 214.212 1.00 116.60 242 ASP B O 1
ATOM 3365 N N . THR B 1 241 ? 167.613 155.099 214.628 1.00 110.88 243 THR B N 1
ATOM 3366 C CA . THR B 1 241 ? 166.935 155.128 215.918 1.00 113.71 243 THR B CA 1
ATOM 3367 C C . THR B 1 241 ? 167.604 156.061 216.917 1.00 114.47 243 THR B C 1
ATOM 3368 O O . THR B 1 241 ? 166.959 156.450 217.895 1.00 112.52 243 THR B O 1
ATOM 3372 N N . ALA B 1 242 ? 168.865 156.426 216.703 1.00 115.28 244 ALA B N 1
ATOM 3373 C CA . ALA B 1 242 ? 169.570 157.339 217.593 1.00 114.87 244 ALA B CA 1
ATOM 3374 C C . ALA B 1 242 ? 169.434 158.796 217.176 1.00 117.97 244 ALA B C 1
ATOM 3375 O O . ALA B 1 242 ? 169.268 159.666 218.035 1.00 117.75 244 ALA B O 1
ATOM 3377 N N . ALA B 1 243 ? 169.511 159.085 215.875 1.00 120.20 245 ALA B N 1
ATOM 3378 C CA . ALA B 1 243 ? 169.317 160.455 215.412 1.00 119.96 245 ALA B CA 1
ATOM 3379 C C . ALA B 1 243 ? 167.890 160.926 215.658 1.00 117.82 245 ALA B C 1
ATOM 3380 O O . ALA B 1 243 ? 167.671 162.065 216.087 1.00 114.74 245 ALA B O 1
ATOM 3382 N N . TRP B 1 244 ? 166.906 160.065 215.390 1.00 113.64 246 TRP B N 1
ATOM 3383 C CA . TRP B 1 244 ? 165.512 160.426 215.617 1.00 102.34 246 TRP B CA 1
ATOM 3384 C C . TRP B 1 244 ? 165.208 160.639 217.092 1.00 105.11 246 TRP B C 1
ATOM 3385 O O . TRP B 1 244 ? 164.294 161.402 217.423 1.00 109.47 246 TRP B O 1
ATOM 3396 N N . GLN B 1 245 ? 165.951 159.988 217.981 1.00 106.03 247 GLN B N 1
ATOM 3397 C CA . GLN B 1 245 ? 165.759 160.127 219.417 1.00 108.58 247 GLN B CA 1
ATOM 3398 C C . GLN B 1 245 ? 166.399 161.387 219.981 1.00 113.20 247 GLN B C 1
ATOM 3399 O O . GLN B 1 245 ? 166.248 161.661 221.176 1.00 115.32 247 GLN B O 1
ATOM 3405 N N . ASN B 1 246 ? 167.116 162.150 219.161 1.00 115.32 248 ASN B N 1
ATOM 3406 C CA . ASN B 1 246 ? 167.630 163.455 219.555 1.00 116.63 248 ASN B CA 1
ATOM 3407 C C . ASN B 1 246 ? 166.803 164.598 218.988 1.00 119.18 248 ASN B C 1
ATOM 3408 O O . ASN B 1 246 ? 166.581 165.599 219.676 1.00 121.07 248 ASN B O 1
ATOM 3413 N N . LYS B 1 247 ? 166.345 164.464 217.742 1.00 116.99 249 LYS B N 1
ATOM 3414 C CA . LYS B 1 247 ? 165.456 165.463 217.158 1.00 116.13 249 LYS B CA 1
ATOM 3415 C C . LYS B 1 247 ? 164.138 165.528 217.915 1.00 112.52 249 LYS B C 1
ATOM 3416 O O . LYS B 1 247 ? 163.622 166.617 218.191 1.00 113.76 249 LYS B O 1
ATOM 3422 N N . LEU B 1 248 ? 163.583 164.373 218.259 1.00 106.62 250 LEU B N 1
ATOM 3423 C CA . LEU B 1 248 ? 162.489 164.276 219.213 1.00 103.17 250 LEU B CA 1
ATOM 3424 C C . LEU B 1 248 ? 163.095 163.902 220.557 1.00 107.07 250 LEU B C 1
ATOM 3425 O O . LEU B 1 248 ? 163.776 162.877 220.666 1.00 111.51 250 LEU B O 1
ATOM 3430 N N . ASN B 1 249 ? 162.858 164.725 221.575 1.00 105.15 251 ASN B N 1
ATOM 3431 C CA . ASN B 1 249 ? 163.415 164.412 222.883 1.00 108.40 251 ASN B CA 1
ATOM 3432 C C . ASN B 1 249 ? 162.673 163.215 223.452 1.00 113.42 251 ASN B C 1
ATOM 3433 O O . ASN B 1 249 ? 161.629 163.366 224.091 1.00 121.73 251 ASN B O 1
ATOM 3438 N N . VAL B 1 250 ? 163.200 162.020 223.211 1.00 110.37 252 VAL B N 1
ATOM 3439 C CA . VAL B 1 250 ? 162.532 160.778 223.571 1.00 103.18 252 VAL B CA 1
ATOM 3440 C C . VAL B 1 250 ? 163.108 160.271 224.882 1.00 108.46 252 VAL B C 1
ATOM 3441 O O . VAL B 1 250 ? 164.326 160.088 225.007 1.00 119.95 252 VAL B O 1
ATOM 3445 N N . THR B 1 251 ? 162.236 160.042 225.859 1.00 108.79 253 THR B N 1
ATOM 3446 C CA . THR B 1 251 ? 162.617 159.382 227.104 1.00 118.04 253 THR B CA 1
ATOM 3447 C C . THR B 1 251 ? 162.557 157.882 226.856 1.00 133.02 253 THR B C 1
ATOM 3448 O O . THR B 1 251 ? 161.477 157.286 226.849 1.00 139.49 253 THR B O 1
ATOM 3452 N N . ARG B 1 252 ? 163.719 157.273 226.642 1.00 134.80 254 ARG B N 1
ATOM 3453 C CA . ARG B 1 252 ? 163.764 155.854 226.327 1.00 135.06 254 ARG B CA 1
ATOM 3454 C C . ARG B 1 252 ? 163.224 155.034 227.491 1.00 141.80 254 ARG B C 1
ATOM 3455 O O . ARG B 1 252 ? 163.450 155.357 228.660 1.00 141.53 254 ARG B O 1
ATOM 3463 N N . LYS B 1 253 ? 162.489 153.969 227.158 1.00 141.94 255 LYS B N 1
ATOM 3464 C CA . LYS B 1 253 ? 161.866 153.148 228.191 1.00 143.79 255 LYS B CA 1
ATOM 3465 C C . LYS B 1 253 ? 162.901 152.509 229.104 1.00 147.22 255 LYS B C 1
ATOM 3466 O O . LYS B 1 253 ? 162.604 152.219 230.267 1.00 148.14 255 LYS B O 1
ATOM 3472 N N . ASN B 1 254 ? 164.116 152.278 228.601 1.00 148.37 256 ASN B N 1
ATOM 3473 C CA . ASN B 1 254 ? 165.176 151.757 229.457 1.00 147.60 256 ASN B CA 1
ATOM 3474 C C . ASN B 1 254 ? 165.527 152.734 230.571 1.00 154.93 256 ASN B C 1
ATOM 3475 O O . ASN B 1 254 ? 165.659 152.329 231.732 1.00 157.80 256 ASN B O 1
ATOM 3480 N N . ASP B 1 255 ? 165.677 154.020 230.246 1.00 157.16 257 ASP B N 1
ATOM 3481 C CA . ASP B 1 255 ? 165.919 155.021 231.279 1.00 160.73 257 ASP B CA 1
ATOM 3482 C C . ASP B 1 255 ? 164.691 155.224 232.156 1.00 159.06 257 ASP B C 1
ATOM 3483 O O . ASP B 1 255 ? 164.816 155.396 233.373 1.00 161.76 257 ASP B O 1
ATOM 3488 N N . TYR B 1 256 ? 163.499 155.210 231.555 1.00 152.80 258 TYR B N 1
ATOM 3489 C CA . TYR B 1 256 ? 162.263 155.318 232.317 1.00 151.58 258 TYR B CA 1
ATOM 3490 C C . TYR B 1 256 ? 162.083 154.132 233.257 1.00 153.66 258 TYR B C 1
ATOM 3491 O O . TYR B 1 256 ? 161.282 154.206 234.193 1.00 151.82 258 TYR B O 1
ATOM 3500 N N . LYS B 1 257 ? 162.801 153.037 233.017 1.00 154.52 259 LYS B N 1
ATOM 3501 C CA . LYS B 1 257 ? 162.787 151.879 233.894 1.00 156.01 259 LYS B CA 1
ATOM 3502 C C . LYS B 1 257 ? 163.929 151.881 234.900 1.00 161.55 259 LYS B C 1
ATOM 3503 O O . LYS B 1 257 ? 163.766 151.341 235.999 1.00 160.19 259 LYS B O 1
ATOM 3509 N N . ASP B 1 258 ? 165.066 152.490 234.561 1.00 166.26 260 ASP B N 1
ATOM 3510 C CA . ASP B 1 258 ? 166.255 152.439 235.402 1.00 170.50 260 ASP B CA 1
ATOM 3511 C C . ASP B 1 258 ? 166.573 153.770 236.076 1.00 170.19 260 ASP B C 1
ATOM 3512 O O . ASP B 1 258 ? 167.634 153.895 236.699 1.00 173.50 260 ASP B O 1
ATOM 3517 N N . ALA B 1 259 ? 165.685 154.761 235.970 1.00 164.66 261 ALA B N 1
ATOM 3518 C CA . ALA B 1 259 ? 165.827 156.048 236.658 1.00 163.69 261 ALA B CA 1
ATOM 3519 C C . ALA B 1 259 ? 167.088 156.796 236.238 1.00 164.42 261 ALA B C 1
ATOM 3520 O O . ALA B 1 259 ? 167.656 157.563 237.020 1.00 159.20 261 ALA B O 1
ATOM 3522 N N . ASN B 1 260 ? 167.537 156.585 235.005 1.00 165.21 262 ASN B N 1
ATOM 3523 C CA . ASN B 1 260 ? 168.690 157.316 234.502 1.00 164.76 262 ASN B CA 1
ATOM 3524 C C . ASN B 1 260 ? 168.312 158.749 234.149 1.00 170.40 262 ASN B C 1
ATOM 3525 O O . ASN B 1 260 ? 167.219 159.014 233.640 1.00 172.81 262 ASN B O 1
ATOM 3530 N N . ASP B 1 261 ? 169.234 159.673 234.424 1.00 173.52 263 ASP B N 1
ATOM 3531 C CA . ASP B 1 261 ? 169.158 161.062 233.971 1.00 177.22 263 ASP B CA 1
ATOM 3532 C C . ASP B 1 261 ? 167.873 161.718 234.500 1.00 174.84 263 ASP B C 1
ATOM 3533 O O . ASP B 1 261 ? 166.910 161.985 233.778 1.00 175.60 263 ASP B O 1
ATOM 3538 N N . ILE B 1 262 ? 167.849 161.878 235.823 1.00 170.11 264 ILE B N 1
ATOM 3539 C CA . ILE B 1 262 ? 166.832 162.678 236.493 1.00 164.55 264 ILE B CA 1
ATOM 3540 C C . ILE B 1 262 ? 167.513 163.552 237.535 1.00 165.02 264 ILE B C 1
ATOM 3541 O O . ILE B 1 262 ? 168.623 163.261 237.991 1.00 169.35 264 ILE B O 1
ATOM 3546 N N . ASP B 1 263 ? 166.842 164.639 237.903 1.00 163.75 265 ASP B N 1
ATOM 3547 C CA . ASP B 1 263 ? 167.301 165.451 239.019 1.00 166.80 265 ASP B CA 1
ATOM 3548 C C . ASP B 1 263 ? 166.857 164.830 240.338 1.00 168.59 265 ASP B C 1
ATOM 3549 O O . ASP B 1 263 ? 165.758 164.285 240.455 1.00 171.37 265 ASP B O 1
ATOM 3554 N N . VAL B 1 264 ? 167.728 164.911 241.341 1.00 168.82 266 VAL B N 1
ATOM 3555 C CA . VAL B 1 264 ? 167.397 164.430 242.670 1.00 170.48 266 VAL B CA 1
ATOM 3556 C C . VAL B 1 264 ? 167.006 165.560 243.617 1.00 174.39 266 VAL B C 1
ATOM 3557 O O . VAL B 1 264 ? 166.213 165.332 244.538 1.00 170.15 266 VAL B O 1
ATOM 3561 N N . ASN B 1 265 ? 167.527 166.771 243.418 1.00 179.33 267 ASN B N 1
ATOM 3562 C CA . ASN B 1 265 ? 167.120 167.913 244.223 1.00 181.75 267 ASN B CA 1
ATOM 3563 C C . ASN B 1 265 ? 165.782 168.489 243.785 1.00 178.01 267 ASN B C 1
ATOM 3564 O O . ASN B 1 265 ? 165.223 169.329 244.498 1.00 179.02 267 ASN B O 1
ATOM 3569 N N . LYS B 1 266 ? 165.262 168.059 242.638 1.00 172.60 268 LYS B N 1
ATOM 3570 C CA . LYS B 1 266 ? 163.993 168.536 242.107 1.00 172.84 268 LYS B CA 1
ATOM 3571 C C . LYS B 1 266 ? 162.884 167.501 242.230 1.00 174.22 268 LYS B C 1
ATOM 3572 O O . LYS B 1 266 ? 161.762 167.844 242.616 1.00 171.48 268 LYS B O 1
ATOM 3578 N N . TRP B 1 267 ? 163.164 166.238 241.895 1.00 174.44 269 TRP B N 1
ATOM 3579 C CA . TRP B 1 267 ? 162.155 165.195 242.058 1.00 168.58 269 TRP B CA 1
ATOM 3580 C C . TRP B 1 267 ? 161.766 165.041 243.521 1.00 171.06 269 TRP B C 1
ATOM 3581 O O . TRP B 1 267 ? 160.592 164.822 243.841 1.00 171.08 269 TRP B O 1
ATOM 3592 N N . LYS B 1 268 ? 162.742 165.153 244.425 1.00 173.56 270 LYS B N 1
ATOM 3593 C CA . LYS B 1 268 ? 162.458 165.083 245.853 1.00 171.61 270 LYS B CA 1
ATOM 3594 C C . LYS B 1 268 ? 161.545 166.208 246.318 1.00 172.42 270 LYS B C 1
ATOM 3595 O O . LYS B 1 268 ? 160.902 166.075 247.364 1.00 168.92 270 LYS B O 1
ATOM 3601 N N . ALA B 1 269 ? 161.478 167.314 245.576 1.00 175.25 271 ALA B N 1
ATOM 3602 C CA . ALA B 1 269 ? 160.630 168.430 245.979 1.00 174.19 271 ALA B CA 1
ATOM 3603 C C . ALA B 1 269 ? 159.153 168.102 245.787 1.00 174.98 271 ALA B C 1
ATOM 3604 O O . ALA B 1 269 ? 158.371 168.121 246.743 1.00 173.07 271 ALA B O 1
ATOM 3606 N N . LYS B 1 270 ? 158.755 167.801 244.549 1.00 173.94 272 LYS B N 1
ATOM 3607 C CA . LYS B 1 270 ? 157.349 167.525 244.274 1.00 170.13 272 LYS B CA 1
ATOM 3608 C C . LYS B 1 270 ? 156.909 166.199 244.883 1.00 166.85 272 LYS B C 1
ATOM 3609 O O . LYS B 1 270 ? 155.757 166.059 245.310 1.00 161.81 272 LYS B O 1
ATOM 3615 N N . LEU B 1 271 ? 157.805 165.217 244.932 1.00 167.50 273 LEU B N 1
ATOM 3616 C CA . LEU B 1 271 ? 157.477 163.890 245.433 1.00 167.48 273 LEU B CA 1
ATOM 3617 C C . LEU B 1 271 ? 157.854 163.694 246.897 1.00 169.38 273 LEU B C 1
ATOM 3618 O O . LEU B 1 271 ? 157.733 162.577 247.409 1.00 171.80 273 LEU B O 1
ATOM 3623 N N . GLY B 1 272 ? 158.305 164.742 247.577 1.00 166.79 274 GLY B N 1
ATOM 3624 C CA . GLY B 1 272 ? 158.647 164.639 248.984 1.00 159.90 274 GLY B CA 1
ATOM 3625 C C . GLY B 1 272 ? 159.904 163.830 249.238 1.00 153.00 274 GLY B C 1
ATOM 3626 O O . GLY B 1 272 ? 160.072 163.246 250.308 1.00 132.43 274 GLY B O 1
ATOM 3627 N N . ALA C 1 24 ? 170.975 161.424 127.230 1.00 113.26 26 ALA C N 1
ATOM 3628 C CA . ALA C 1 24 ? 169.695 162.019 127.591 1.00 112.38 26 ALA C CA 1
ATOM 3629 C C . ALA C 1 24 ? 168.833 161.028 128.364 1.00 112.91 26 ALA C C 1
ATOM 3630 O O . ALA C 1 24 ? 168.900 159.823 128.123 1.00 113.30 26 ALA C O 1
ATOM 3632 N N . PRO C 1 25 ? 168.035 161.536 129.302 1.00 109.86 27 PRO C N 1
ATOM 3633 C CA . PRO C 1 25 ? 167.135 160.658 130.057 1.00 107.05 27 PRO C CA 1
ATOM 3634 C C . PRO C 1 25 ? 166.154 159.953 129.135 1.00 108.60 27 PRO C C 1
ATOM 3635 O O . PRO C 1 25 ? 165.726 160.499 128.116 1.00 105.23 27 PRO C O 1
ATOM 3639 N N . VAL C 1 26 ? 165.802 158.723 129.501 1.00 107.94 28 VAL C N 1
ATOM 3640 C CA . VAL C 1 26 ? 164.924 157.894 128.688 1.00 104.27 28 VAL C CA 1
ATOM 3641 C C . VAL C 1 26 ? 163.977 157.125 129.599 1.00 102.26 28 VAL C C 1
ATOM 3642 O O . VAL C 1 26 ? 164.267 156.888 130.775 1.00 101.28 28 VAL C O 1
ATOM 3646 N N . ILE C 1 27 ? 162.827 156.749 129.045 1.00 98.21 29 ILE C N 1
ATOM 3647 C CA . ILE C 1 27 ? 161.873 155.859 129.695 1.00 95.45 29 ILE C CA 1
ATOM 3648 C C . ILE C 1 27 ? 161.882 154.546 128.921 1.00 98.69 29 ILE C C 1
ATOM 3649 O O . ILE C 1 27 ? 161.805 154.544 127.685 1.00 102.72 29 ILE C O 1
ATOM 3654 N N . LYS C 1 28 ? 162.051 153.438 129.636 1.00 94.81 30 LYS C N 1
ATOM 3655 C CA . LYS C 1 28 ? 162.191 152.149 128.976 1.00 93.53 30 LYS C CA 1
ATOM 3656 C C . LYS C 1 28 ? 161.884 151.040 129.969 1.00 102.04 30 LYS C C 1
ATOM 3657 O O . LYS C 1 28 ? 161.855 151.255 131.183 1.00 100.87 30 LYS C O 1
ATOM 3663 N N . ALA C 1 29 ? 161.658 149.848 129.428 1.00 104.13 31 ALA C N 1
ATOM 3664 C CA . ALA C 1 29 ? 161.415 148.674 130.248 1.00 103.11 31 ALA C CA 1
ATOM 3665 C C . ALA C 1 29 ? 162.720 148.141 130.823 1.00 101.57 31 ALA C C 1
ATOM 3666 O O . ALA C 1 29 ? 163.786 148.252 130.212 1.00 103.65 31 ALA C O 1
ATOM 3668 N N . GLY C 1 30 ? 162.627 147.558 132.014 1.00 102.05 32 GLY C N 1
ATOM 3669 C CA . GLY C 1 30 ? 163.778 146.930 132.629 1.00 103.93 32 GLY C CA 1
ATOM 3670 C C . GLY C 1 30 ? 164.049 145.557 132.051 1.00 109.20 32 GLY C C 1
ATOM 3671 O O . GLY C 1 30 ? 163.726 145.292 130.890 1.00 108.50 32 GLY C O 1
ATOM 3672 N N . THR C 1 31 ? 164.641 144.673 132.850 1.00 112.19 33 THR C N 1
ATOM 3673 C CA . THR C 1 31 ? 164.942 143.316 132.416 1.00 111.74 33 THR C CA 1
ATOM 3674 C C . THR C 1 31 ? 163.878 142.312 132.833 1.00 113.74 33 THR C C 1
ATOM 3675 O O . THR C 1 31 ? 164.054 141.112 132.597 1.00 115.79 33 THR C O 1
ATOM 3679 N N . ALA C 1 32 ? 162.786 142.764 133.441 1.00 115.82 34 ALA C N 1
ATOM 3680 C CA . ALA C 1 32 ? 161.713 141.891 133.890 1.00 114.30 34 ALA C CA 1
ATOM 3681 C C . ALA C 1 32 ? 160.377 142.448 133.422 1.00 115.17 34 ALA C C 1
ATOM 3682 O O . ALA C 1 32 ? 160.281 143.584 132.949 1.00 117.32 34 ALA C O 1
ATOM 3684 N N . THR C 1 33 ? 159.339 141.626 133.551 1.00 113.47 35 THR C N 1
ATOM 3685 C CA . THR C 1 33 ? 158.004 142.033 133.136 1.00 114.89 35 THR C CA 1
ATOM 3686 C C . THR C 1 33 ? 157.514 143.205 133.978 1.00 115.51 35 THR C C 1
ATOM 3687 O O . THR C 1 33 ? 157.627 143.192 135.207 1.00 114.89 35 THR C O 1
ATOM 3691 N N . ASP C 1 34 ? 156.969 144.219 133.303 1.00 114.60 36 ASP C N 1
ATOM 3692 C CA . ASP C 1 34 ? 156.407 145.403 133.957 1.00 111.74 36 ASP C CA 1
ATOM 3693 C C . ASP C 1 34 ? 157.440 146.106 134.834 1.00 110.51 36 ASP C C 1
ATOM 3694 O O . ASP C 1 34 ? 157.119 146.636 135.899 1.00 112.22 36 ASP C O 1
ATOM 3699 N N . SER C 1 35 ? 158.689 146.119 134.381 1.00 107.00 37 SER C N 1
ATOM 3700 C CA . SER C 1 35 ? 159.765 146.814 135.073 1.00 102.07 37 SER C CA 1
ATOM 3701 C C . SER C 1 35 ? 160.077 148.107 134.334 1.00 102.97 37 SER C C 1
ATOM 3702 O O . SER C 1 35 ? 160.195 148.110 133.105 1.00 108.35 37 SER C O 1
ATOM 3705 N N . THR C 1 36 ? 160.209 149.199 135.081 1.00 99.70 38 THR C N 1
ATOM 3706 C CA . THR C 1 36 ? 160.343 150.533 134.513 1.00 98.58 38 THR C CA 1
ATOM 3707 C C . THR C 1 36 ? 161.671 151.149 134.924 1.00 100.60 38 THR C C 1
ATOM 3708 O O . THR C 1 36 ? 162.078 151.042 136.085 1.00 103.65 38 THR C O 1
ATOM 3712 N N . GLU C 1 37 ? 162.340 151.791 133.970 1.00 96.76 39 GLU C N 1
ATOM 3713 C CA . GLU C 1 37 ? 163.541 152.576 134.226 1.00 94.06 39 GLU C CA 1
ATOM 3714 C C . GLU C 1 37 ? 163.306 153.986 133.707 1.00 97.93 39 GLU C C 1
ATOM 3715 O O . GLU C 1 37 ? 163.102 154.180 132.504 1.00 101.10 39 GLU C O 1
ATOM 3721 N N . ALA C 1 38 ? 163.335 154.964 134.609 1.00 96.72 40 ALA C N 1
ATOM 3722 C CA . ALA C 1 38 ? 163.110 156.361 134.261 1.00 90.00 40 ALA C CA 1
ATOM 3723 C C . ALA C 1 38 ? 164.314 157.174 134.702 1.00 94.28 40 ALA C C 1
ATOM 3724 O O . ALA C 1 38 ? 164.718 157.106 135.867 1.00 97.13 40 ALA C O 1
ATOM 3726 N N . GLY C 1 39 ? 164.883 157.943 133.775 1.00 93.08 41 GLY C N 1
ATOM 3727 C CA . GLY C 1 39 ? 166.055 158.743 134.053 1.00 96.19 41 GLY C CA 1
ATOM 3728 C C . GLY C 1 39 ? 167.249 158.274 133.242 1.00 102.67 41 GLY C C 1
ATOM 3729 O O . GLY C 1 39 ? 167.102 157.771 132.123 1.00 107.38 41 GLY C O 1
ATOM 3730 N N . VAL C 1 40 ? 168.431 158.439 133.826 1.00 101.61 42 VAL C N 1
ATOM 3731 C CA . VAL C 1 40 ? 169.687 158.082 133.181 1.00 106.03 42 VAL C CA 1
ATOM 3732 C C . VAL C 1 40 ? 170.434 157.097 134.072 1.00 106.09 42 VAL C C 1
ATOM 3733 O O . VAL C 1 40 ? 170.509 157.285 135.292 1.00 105.76 42 VAL C O 1
ATOM 3737 N N . ASP C 1 41 ? 170.946 156.028 133.460 1.00 107.59 43 ASP C N 1
ATOM 3738 C CA . ASP C 1 41 ? 171.764 155.020 134.135 1.00 107.84 43 ASP C CA 1
ATOM 3739 C C . ASP C 1 41 ? 170.993 154.343 135.270 1.00 109.68 43 ASP C C 1
ATOM 3740 O O . ASP C 1 41 ? 171.419 154.328 136.424 1.00 108.70 43 ASP C O 1
ATOM 3745 N N . ASN C 1 42 ? 169.853 153.760 134.918 1.00 103.83 44 ASN C N 1
ATOM 3746 C CA . ASN C 1 42 ? 169.016 153.052 135.875 1.00 94.84 44 ASN C CA 1
ATOM 3747 C C . ASN C 1 42 ? 168.980 151.566 135.549 1.00 98.12 44 ASN C C 1
ATOM 3748 O O . ASN C 1 42 ? 169.183 151.158 134.401 1.00 105.94 44 ASN C O 1
ATOM 3753 N N . VAL C 1 43 ? 168.727 150.757 136.575 1.00 96.50 45 VAL C N 1
ATOM 3754 C CA . VAL C 1 43 ? 168.621 149.309 136.433 1.00 93.82 45 VAL C CA 1
ATOM 3755 C C . VAL C 1 43 ? 167.405 148.836 137.214 1.00 94.44 45 VAL C C 1
ATOM 3756 O O . VAL C 1 43 ? 167.270 149.137 138.404 1.00 95.00 45 VAL C O 1
ATOM 3760 N N . ALA C 1 44 ? 166.520 148.098 136.547 1.00 97.60 46 ALA C N 1
ATOM 3761 C CA . ALA C 1 44 ? 165.354 147.493 137.181 1.00 99.02 46 ALA C CA 1
ATOM 3762 C C . ALA C 1 44 ? 165.296 146.033 136.756 1.00 104.19 46 ALA C C 1
ATOM 3763 O O . ALA C 1 44 ? 165.131 145.737 135.569 1.00 107.71 46 ALA C O 1
ATOM 3765 N N . ASN C 1 45 ? 165.428 145.122 137.722 1.00 101.48 47 ASN C N 1
ATOM 3766 C CA . ASN C 1 45 ? 165.513 143.700 137.428 1.00 96.05 47 ASN C CA 1
ATOM 3767 C C . ASN C 1 45 ? 164.372 142.871 137.994 1.00 102.98 47 ASN C C 1
ATOM 3768 O O . ASN C 1 45 ? 164.157 141.753 137.515 1.00 109.19 47 ASN C O 1
ATOM 3773 N N . GLY C 1 46 ? 163.647 143.369 138.989 1.00 103.98 48 GLY C N 1
ATOM 3774 C CA . GLY C 1 46 ? 162.539 142.626 139.541 1.00 100.29 48 GLY C CA 1
ATOM 3775 C C . GLY C 1 46 ? 161.258 142.802 138.749 1.00 101.76 48 GLY C C 1
ATOM 3776 O O . GLY C 1 46 ? 161.075 143.781 138.029 1.00 105.85 48 GLY C O 1
ATOM 3777 N N . VAL C 1 47 ? 160.362 141.826 138.888 1.00 98.77 49 VAL C N 1
ATOM 3778 C CA . VAL C 1 47 ? 159.056 141.915 138.250 1.00 97.93 49 VAL C CA 1
ATOM 3779 C C . VAL C 1 47 ? 158.235 142.992 138.943 1.00 100.08 49 VAL C C 1
ATOM 3780 O O . VAL C 1 47 ? 158.184 143.056 140.178 1.00 104.56 49 VAL C O 1
ATOM 3784 N N . LYS C 1 48 ? 157.594 143.849 138.147 1.00 98.23 50 LYS C N 1
ATOM 3785 C CA . LYS C 1 48 ? 156.805 144.973 138.654 1.00 94.16 50 LYS C CA 1
ATOM 3786 C C . LYS C 1 48 ? 157.646 145.915 139.511 1.00 97.72 50 LYS C C 1
ATOM 3787 O O . LYS C 1 48 ? 157.139 146.543 140.442 1.00 101.56 50 LYS C O 1
ATOM 3793 N N . SER C 1 49 ? 158.933 146.020 139.203 1.00 98.41 51 SER C N 1
ATOM 3794 C CA . SER C 1 49 ? 159.837 146.926 139.894 1.00 92.71 51 SER C CA 1
ATOM 3795 C C . SER C 1 49 ? 160.043 148.187 139.067 1.00 96.43 51 SER C C 1
ATOM 3796 O O . SER C 1 49 ? 159.727 148.236 137.877 1.00 102.74 51 SER C O 1
ATOM 3799 N N . SER C 1 50 ? 160.575 149.220 139.714 1.00 94.78 52 SER C N 1
ATOM 3800 C CA . SER C 1 50 ? 160.775 150.496 139.045 1.00 94.01 52 SER C CA 1
ATOM 3801 C C . SER C 1 50 ? 161.937 151.236 139.686 1.00 91.90 52 SER C C 1
ATOM 3802 O O . SER C 1 50 ? 162.113 151.196 140.906 1.00 92.23 52 SER C O 1
ATOM 3805 N N . ALA C 1 51 ? 162.724 151.913 138.852 1.00 85.65 53 ALA C N 1
ATOM 3806 C CA . ALA C 1 51 ? 163.847 152.729 139.300 1.00 81.77 53 ALA C CA 1
ATOM 3807 C C . ALA C 1 51 ? 163.748 154.082 138.611 1.00 86.01 53 ALA C C 1
ATOM 3808 O O . ALA C 1 51 ? 163.921 154.175 137.391 1.00 91.01 53 ALA C O 1
ATOM 3810 N N . PHE C 1 52 ? 163.471 155.125 139.387 1.00 84.10 54 PHE C N 1
ATOM 3811 C CA . PHE C 1 52 ? 163.263 156.469 138.867 1.00 80.42 54 PHE C CA 1
ATOM 3812 C C . PHE C 1 52 ? 164.328 157.395 139.433 1.00 85.42 54 PHE C C 1
ATOM 3813 O O . PHE C 1 52 ? 164.509 157.465 140.653 1.00 89.27 54 PHE C O 1
ATOM 3821 N N . GLY C 1 53 ? 165.023 158.107 138.551 1.00 85.69 55 GLY C N 1
ATOM 3822 C CA . GLY C 1 53 ? 166.056 159.028 138.982 1.00 85.19 55 GLY C CA 1
ATOM 3823 C C . GLY C 1 53 ? 167.389 158.787 138.307 1.00 89.89 55 GLY C C 1
ATOM 3824 O O . GLY C 1 53 ? 167.442 158.517 137.104 1.00 92.06 55 GLY C O 1
ATOM 3825 N N . TYR C 1 54 ? 168.476 158.885 139.070 1.00 93.45 56 TYR C N 1
ATOM 3826 C CA . TYR C 1 54 ? 169.821 158.679 138.549 1.00 95.24 56 TYR C CA 1
ATOM 3827 C C . TYR C 1 54 ? 170.518 157.585 139.343 1.00 96.92 56 TYR C C 1
ATOM 3828 O O . TYR C 1 54 ? 170.578 157.652 140.575 1.00 98.07 56 TYR C O 1
ATOM 3837 N N . ASP C 1 55 ? 171.051 156.592 138.630 1.00 94.44 57 ASP C N 1
ATOM 3838 C CA . ASP C 1 55 ? 171.858 155.525 139.225 1.00 93.97 57 ASP C CA 1
ATOM 3839 C C . ASP C 1 55 ? 171.075 154.737 140.272 1.00 98.00 57 ASP C C 1
ATOM 3840 O O . ASP C 1 55 ? 171.596 154.397 141.335 1.00 98.62 57 ASP C O 1
ATOM 3845 N N . ASN C 1 56 ? 169.823 154.423 139.963 1.00 93.99 58 ASN C N 1
ATOM 3846 C CA . ASN C 1 56 ? 168.962 153.674 140.866 1.00 88.08 58 ASN C CA 1
ATOM 3847 C C . ASN C 1 56 ? 168.875 152.221 140.419 1.00 92.01 58 ASN C C 1
ATOM 3848 O O . ASN C 1 56 ? 168.789 151.933 139.221 1.00 97.75 58 ASN C O 1
ATOM 3853 N N . LYS C 1 57 ? 168.905 151.309 141.387 1.00 91.01 59 LYS C N 1
ATOM 3854 C CA . LYS C 1 57 ? 168.814 149.877 141.127 1.00 86.47 59 LYS C CA 1
ATOM 3855 C C . LYS C 1 57 ? 167.666 149.293 141.936 1.00 93.62 59 LYS C C 1
ATOM 3856 O O . LYS C 1 57 ? 167.641 149.419 143.165 1.00 96.03 59 LYS C O 1
ATOM 3862 N N . ALA C 1 58 ? 166.724 148.655 141.246 1.00 94.35 60 ALA C N 1
ATOM 3863 C CA . ALA C 1 58 ? 165.633 147.912 141.870 1.00 89.88 60 ALA C CA 1
ATOM 3864 C C . ALA C 1 58 ? 165.708 146.484 141.348 1.00 95.52 60 ALA C C 1
ATOM 3865 O O . ALA C 1 58 ? 165.326 146.217 140.204 1.00 99.44 60 ALA C O 1
ATOM 3867 N N . ILE C 1 59 ? 166.192 145.570 142.185 1.00 97.93 61 ILE C N 1
ATOM 3868 C CA . ILE C 1 59 ? 166.588 144.241 141.731 1.00 97.74 61 ILE C CA 1
ATOM 3869 C C . ILE C 1 59 ? 165.624 143.147 142.164 1.00 102.96 61 ILE C C 1
ATOM 3870 O O . ILE C 1 59 ? 165.734 142.016 141.664 1.00 104.94 61 ILE C O 1
ATOM 3875 N N . GLU C 1 60 ? 164.684 143.434 143.056 1.00 104.35 62 GLU C N 1
ATOM 3876 C CA . GLU C 1 60 ? 163.762 142.424 143.550 1.00 104.62 62 GLU C CA 1
ATOM 3877 C C . GLU C 1 60 ? 162.335 142.741 143.119 1.00 103.70 62 GLU C C 1
ATOM 3878 O O . GLU C 1 60 ? 162.030 143.832 142.632 1.00 105.86 62 GLU C O 1
ATOM 3884 N N . LYS C 1 61 ? 161.462 141.753 143.303 1.00 100.15 63 LYS C N 1
ATOM 3885 C CA . LYS C 1 61 ? 160.074 141.874 142.875 1.00 94.34 63 LYS C CA 1
ATOM 3886 C C . LYS C 1 61 ? 159.367 142.995 143.625 1.00 96.55 63 LYS C C 1
ATOM 3887 O O . LYS C 1 61 ? 159.456 143.089 144.853 1.00 101.01 63 LYS C O 1
ATOM 3893 N N . GLU C 1 62 ? 158.650 143.834 142.876 1.00 93.68 64 GLU C N 1
ATOM 3894 C CA . GLU C 1 62 ? 157.869 144.940 143.435 1.00 90.68 64 GLU C CA 1
ATOM 3895 C C . GLU C 1 62 ? 158.716 145.817 144.352 1.00 93.56 64 GLU C C 1
ATOM 3896 O O . GLU C 1 62 ? 158.281 146.230 145.429 1.00 97.02 64 GLU C O 1
ATOM 3902 N N . SER C 1 63 ? 159.938 146.106 143.920 1.00 93.03 65 SER C N 1
ATOM 3903 C CA . SER C 1 63 ? 160.849 146.969 144.654 1.00 88.10 65 SER C CA 1
ATOM 3904 C C . SER C 1 63 ? 160.987 148.296 143.924 1.00 90.57 65 SER C C 1
ATOM 3905 O O . SER C 1 63 ? 161.063 148.332 142.692 1.00 96.12 65 SER C O 1
ATOM 3908 N N . SER C 1 64 ? 161.017 149.384 144.687 1.00 87.22 66 SER C N 1
ATOM 3909 C CA . SER C 1 64 ? 161.063 150.729 144.134 1.00 84.68 66 SER C CA 1
ATOM 3910 C C . SER C 1 64 ? 162.295 151.458 144.645 1.00 86.80 66 SER C C 1
ATOM 3911 O O . SER C 1 64 ? 162.628 151.383 145.831 1.00 89.79 66 SER C O 1
ATOM 3914 N N . ALA C 1 65 ? 162.970 152.165 143.740 1.00 82.38 67 ALA C N 1
ATOM 3915 C CA . ALA C 1 65 ? 164.138 152.973 144.085 1.00 78.08 67 ALA C CA 1
ATOM 3916 C C . ALA C 1 65 ? 163.973 154.318 143.387 1.00 83.36 67 ALA C C 1
ATOM 3917 O O . ALA C 1 65 ? 164.213 154.430 142.182 1.00 90.48 67 ALA C O 1
ATOM 3919 N N . PHE C 1 66 ? 163.563 155.331 144.144 1.00 81.64 68 PHE C N 1
ATOM 3920 C CA . PHE C 1 66 ? 163.296 156.659 143.612 1.00 76.24 68 PHE C CA 1
ATOM 3921 C C . PHE C 1 66 ? 164.267 157.651 144.233 1.00 81.28 68 PHE C C 1
ATOM 3922 O O . PHE C 1 66 ? 164.376 157.730 145.460 1.00 83.09 68 PHE C O 1
ATOM 3930 N N . GLY C 1 67 ? 164.962 158.407 143.390 1.00 82.47 69 GLY C N 1
ATOM 3931 C CA . GLY C 1 67 ? 165.902 159.394 143.880 1.00 80.88 69 GLY C CA 1
ATOM 3932 C C . GLY C 1 67 ? 167.240 159.357 143.175 1.00 83.42 69 GLY C C 1
ATOM 3933 O O . GLY C 1 67 ? 167.297 159.320 141.943 1.00 85.55 69 GLY C O 1
ATOM 3934 N N . THR C 1 68 ? 168.327 159.366 143.943 1.00 85.88 70 THR C N 1
ATOM 3935 C CA . THR C 1 68 ? 169.676 159.372 143.391 1.00 87.62 70 THR C CA 1
ATOM 3936 C C . THR C 1 68 ? 170.500 158.289 144.069 1.00 84.87 70 THR C C 1
ATOM 3937 O O . THR C 1 68 ? 170.737 158.352 145.279 1.00 86.99 70 THR C O 1
ATOM 3941 N N . GLY C 1 69 ? 170.940 157.307 143.289 1.00 82.47 71 GLY C N 1
ATOM 3942 C CA . GLY C 1 69 ? 171.824 156.273 143.805 1.00 83.86 71 GLY C CA 1
ATOM 3943 C C . GLY C 1 69 ? 171.212 155.377 144.858 1.00 86.79 71 GLY C C 1
ATOM 3944 O O . GLY C 1 69 ? 171.907 154.957 145.791 1.00 85.02 71 GLY C O 1
ATOM 3945 N N . ASN C 1 70 ? 169.929 155.059 144.726 1.00 85.89 72 ASN C N 1
ATOM 3946 C CA . ASN C 1 70 ? 169.259 154.192 145.682 1.00 79.67 72 ASN C CA 1
ATOM 3947 C C . ASN C 1 70 ? 169.338 152.738 145.237 1.00 84.10 72 ASN C C 1
ATOM 3948 O O . ASN C 1 70 ? 169.399 152.435 144.042 1.00 90.77 72 ASN C O 1
ATOM 3953 N N . ARG C 1 71 ? 169.341 151.837 146.215 1.00 81.93 73 ARG C N 1
ATOM 3954 C CA . ARG C 1 71 ? 169.369 150.403 145.962 1.00 79.91 73 ARG C CA 1
ATOM 3955 C C . ARG C 1 71 ? 168.256 149.732 146.749 1.00 87.73 73 ARG C C 1
ATOM 3956 O O . ARG C 1 71 ? 168.174 149.887 147.971 1.00 91.54 73 ARG C O 1
ATOM 3964 N N . ALA C 1 72 ? 167.406 148.987 146.049 1.00 86.86 74 ALA C N 1
ATOM 3965 C CA . ALA C 1 72 ? 166.326 148.214 146.659 1.00 82.08 74 ALA C CA 1
ATOM 3966 C C . ALA C 1 72 ? 166.550 146.754 146.285 1.00 89.84 74 ALA C C 1
ATOM 3967 O O . ALA C 1 72 ? 166.148 146.314 145.204 1.00 96.20 74 ALA C O 1
ATOM 3969 N N . THR C 1 73 ? 167.191 146.004 147.181 1.00 89.33 75 THR C N 1
ATOM 3970 C CA . THR C 1 73 ? 167.601 144.633 146.910 1.00 90.81 75 THR C CA 1
ATOM 3971 C C . THR C 1 73 ? 166.702 143.608 147.593 1.00 94.52 75 THR C C 1
ATOM 3972 O O . THR C 1 73 ? 167.030 142.418 147.612 1.00 100.47 75 THR C O 1
ATOM 3976 N N . GLY C 1 74 ? 165.575 144.044 148.154 1.00 90.11 76 GLY C N 1
ATOM 3977 C CA . GLY C 1 74 ? 164.649 143.137 148.790 1.00 87.47 76 GLY C CA 1
ATOM 3978 C C . GLY C 1 74 ? 163.262 143.281 148.197 1.00 93.63 76 GLY C C 1
ATOM 3979 O O . GLY C 1 74 ? 162.900 144.320 147.647 1.00 99.29 76 GLY C O 1
ATOM 3980 N N . GLU C 1 75 ? 162.490 142.202 148.307 1.00 93.61 77 GLU C N 1
ATOM 3981 C CA . GLU C 1 75 ? 161.119 142.219 147.820 1.00 93.52 77 GLU C CA 1
ATOM 3982 C C . GLU C 1 75 ? 160.318 143.284 148.553 1.00 90.80 77 GLU C C 1
ATOM 3983 O O . GLU C 1 75 ? 160.568 143.577 149.723 1.00 96.30 77 GLU C O 1
ATOM 3989 N N . PHE C 1 76 ? 159.377 143.898 147.835 1.00 87.55 78 PHE C N 1
ATOM 3990 C CA . PHE C 1 76 ? 158.444 144.872 148.409 1.00 86.07 78 PHE C CA 1
ATOM 3991 C C . PHE C 1 76 ? 159.164 145.963 149.198 1.00 88.09 78 PHE C C 1
ATOM 3992 O O . PHE C 1 76 ? 158.597 146.562 150.114 1.00 95.26 78 PHE C O 1
ATOM 4000 N N . SER C 1 77 ? 160.417 146.229 148.853 1.00 85.39 79 SER C N 1
ATOM 4001 C CA . SER C 1 77 ? 161.223 147.212 149.556 1.00 82.81 79 SER C CA 1
ATOM 4002 C C . SER C 1 77 ? 161.335 148.488 148.734 1.00 84.24 79 SER C C 1
ATOM 4003 O O . SER C 1 77 ? 161.336 148.466 147.502 1.00 92.56 79 SER C O 1
ATOM 4006 N N . SER C 1 78 ? 161.432 149.611 149.439 1.00 79.42 80 SER C N 1
ATOM 4007 C CA . SER C 1 78 ? 161.470 150.916 148.800 1.00 79.47 80 SER C CA 1
ATOM 4008 C C . SER C 1 78 ? 162.587 151.747 149.407 1.00 82.91 80 SER C C 1
ATOM 4009 O O . SER C 1 78 ? 162.712 151.824 150.633 1.00 86.37 80 SER C O 1
ATOM 4012 N N . ALA C 1 79 ? 163.390 152.365 148.547 1.00 79.43 81 ALA C N 1
ATOM 4013 C CA . ALA C 1 79 ? 164.453 153.276 148.955 1.00 74.86 81 ALA C CA 1
ATOM 4014 C C . ALA C 1 79 ? 164.219 154.601 148.246 1.00 78.83 81 ALA C C 1
ATOM 4015 O O . ALA C 1 79 ? 164.394 154.697 147.027 1.00 83.43 81 ALA C O 1
ATOM 4017 N N . PHE C 1 80 ? 163.822 155.619 149.005 1.00 76.40 82 PHE C N 1
ATOM 4018 C CA . PHE C 1 80 ? 163.468 156.921 148.457 1.00 71.69 82 PHE C CA 1
ATOM 4019 C C . PHE C 1 80 ? 164.400 157.969 149.044 1.00 75.79 82 PHE C C 1
ATOM 4020 O O . PHE C 1 80 ? 164.493 158.103 150.268 1.00 81.18 82 PHE C O 1
ATOM 4028 N N . GLY C 1 81 ? 165.081 158.711 148.177 1.00 74.50 83 GLY C N 1
ATOM 4029 C CA . GLY C 1 81 ? 165.961 159.764 148.640 1.00 75.01 83 GLY C CA 1
ATOM 4030 C C . GLY C 1 81 ? 167.323 159.768 147.980 1.00 76.56 83 GLY C C 1
ATOM 4031 O O . GLY C 1 81 ? 167.427 159.808 146.751 1.00 80.86 83 GLY C O 1
ATOM 4032 N N . PHE C 1 82 ? 168.378 159.726 148.790 1.00 77.88 84 PHE C N 1
ATOM 4033 C CA . PHE C 1 82 ? 169.748 159.837 148.305 1.00 79.49 84 PHE C CA 1
ATOM 4034 C C . PHE C 1 82 ? 170.586 158.721 148.907 1.00 81.23 84 PHE C C 1
ATOM 4035 O O . PHE C 1 82 ? 170.782 158.678 150.125 1.00 83.91 84 PHE C O 1
ATOM 4043 N N . HIS C 1 83 ? 171.083 157.827 148.049 1.00 79.88 85 HIS C N 1
ATOM 4044 C CA . HIS C 1 83 ? 171.992 156.751 148.450 1.00 80.51 85 HIS C CA 1
ATOM 4045 C C . HIS C 1 83 ? 171.394 155.889 149.560 1.00 82.52 85 HIS C C 1
ATOM 4046 O O . HIS C 1 83 ? 172.039 155.596 150.568 1.00 85.72 85 HIS C O 1
ATOM 4053 N N . ASN C 1 84 ? 170.149 155.471 149.364 1.00 79.48 86 ASN C N 1
ATOM 4054 C CA . ASN C 1 84 ? 169.436 154.661 150.339 1.00 77.88 86 ASN C CA 1
ATOM 4055 C C . ASN C 1 84 ? 169.500 153.192 149.942 1.00 82.05 86 ASN C C 1
ATOM 4056 O O . ASN C 1 84 ? 169.546 152.862 148.754 1.00 90.57 86 ASN C O 1
ATOM 4061 N N . ILE C 1 85 ? 169.508 152.313 150.942 1.00 79.16 87 ILE C N 1
ATOM 4062 C CA . ILE C 1 85 ? 169.607 150.875 150.723 1.00 78.31 87 ILE C CA 1
ATOM 4063 C C . ILE C 1 85 ? 168.522 150.176 151.530 1.00 86.58 87 ILE C C 1
ATOM 4064 O O . ILE C 1 85 ? 168.425 150.370 152.747 1.00 92.05 87 ILE C O 1
ATOM 4069 N N . ALA C 1 86 ? 167.712 149.366 150.852 1.00 83.61 88 ALA C N 1
ATOM 4070 C CA . ALA C 1 86 ? 166.720 148.506 151.485 1.00 80.89 88 ALA C CA 1
ATOM 4071 C C . ALA C 1 86 ? 166.965 147.081 151.018 1.00 86.79 88 ALA C C 1
ATOM 4072 O O . ALA C 1 86 ? 167.112 146.840 149.816 1.00 91.83 88 ALA C O 1
ATOM 4074 N N . SER C 1 87 ? 167.007 146.136 151.959 1.00 83.84 89 SER C N 1
ATOM 4075 C CA . SER C 1 87 ? 167.523 144.808 151.663 1.00 81.15 89 SER C CA 1
ATOM 4076 C C . SER C 1 87 ? 166.623 143.647 152.062 1.00 88.31 89 SER C C 1
ATOM 4077 O O . SER C 1 87 ? 167.003 142.497 151.819 1.00 94.11 89 SER C O 1
ATOM 4080 N N . LYS C 1 88 ? 165.461 143.886 152.660 1.00 87.54 90 LYS C N 1
ATOM 4081 C CA . LYS C 1 88 ? 164.662 142.781 153.176 1.00 85.44 90 LYS C CA 1
ATOM 4082 C C . LYS C 1 88 ? 163.224 142.852 152.655 1.00 89.81 90 LYS C C 1
ATOM 4083 O O . LYS C 1 88 ? 162.887 143.672 151.797 1.00 93.42 90 LYS C O 1
ATOM 4089 N N . ILE C 1 89 ? 162.376 141.972 153.195 1.00 88.41 91 ILE C N 1
ATOM 4090 C CA . ILE C 1 89 ? 161.083 141.675 152.582 1.00 87.54 91 ILE C CA 1
ATOM 4091 C C . ILE C 1 89 ? 160.124 142.858 152.675 1.00 91.01 91 ILE C C 1
ATOM 4092 O O . ILE C 1 89 ? 159.233 143.007 151.832 1.00 97.21 91 ILE C O 1
ATOM 4097 N N . HIS C 1 90 ? 160.246 143.690 153.705 1.00 81.79 92 HIS C N 1
ATOM 4098 C CA . HIS C 1 90 ? 159.497 144.949 153.756 1.00 76.91 92 HIS C CA 1
ATOM 4099 C C . HIS C 1 90 ? 160.412 145.977 154.415 1.00 84.82 92 HIS C C 1
ATOM 4100 O O . HIS C 1 90 ? 160.411 146.130 155.636 1.00 95.86 92 HIS C O 1
ATOM 4107 N N . SER C 1 91 ? 161.176 146.694 153.601 1.00 80.25 93 SER C N 1
ATOM 4108 C CA . SER C 1 91 ? 162.161 147.631 154.116 1.00 77.80 93 SER C CA 1
ATOM 4109 C C . SER C 1 91 ? 161.935 149.004 153.508 1.00 86.34 93 SER C C 1
ATOM 4110 O O . SER C 1 91 ? 161.700 149.130 152.303 1.00 94.98 93 SER C O 1
ATOM 4113 N N . SER C 1 92 ? 162.010 150.029 154.350 1.00 82.45 94 SER C N 1
ATOM 4114 C CA . SER C 1 92 ? 161.840 151.410 153.920 1.00 79.90 94 SER C CA 1
ATOM 4115 C C . SER C 1 92 ? 163.055 152.204 154.368 1.00 82.75 94 SER C C 1
ATOM 4116 O O . SER C 1 92 ? 163.376 152.232 155.560 1.00 88.06 94 SER C O 1
ATOM 4119 N N . ALA C 1 93 ? 163.727 152.842 153.414 1.00 77.00 95 ALA C N 1
ATOM 4120 C CA . ALA C 1 93 ? 164.866 153.712 153.690 1.00 72.10 95 ALA C CA 1
ATOM 4121 C C . ALA C 1 93 ? 164.573 155.049 153.021 1.00 78.89 95 ALA C C 1
ATOM 4122 O O . ALA C 1 93 ? 164.854 155.230 151.833 1.00 88.91 95 ALA C O 1
ATOM 4124 N N . PHE C 1 94 ? 164.006 155.979 153.780 1.00 75.41 96 PHE C N 1
ATOM 4125 C CA . PHE C 1 94 ? 163.594 157.277 153.263 1.00 73.99 96 PHE C CA 1
ATOM 4126 C C . PHE C 1 94 ? 164.483 158.348 153.878 1.00 75.43 96 PHE C C 1
ATOM 4127 O O . PHE C 1 94 ? 164.544 158.479 155.104 1.00 80.59 96 PHE C O 1
ATOM 4135 N N . GLY C 1 95 ? 165.162 159.113 153.029 1.00 71.58 97 GLY C N 1
ATOM 4136 C CA . GLY C 1 95 ? 166.056 160.147 153.507 1.00 72.87 97 GLY C CA 1
ATOM 4137 C C . GLY C 1 95 ? 167.390 160.158 152.792 1.00 76.90 97 GLY C C 1
ATOM 4138 O O . GLY C 1 95 ? 167.439 160.086 151.561 1.00 80.99 97 GLY C O 1
ATOM 4139 N N . SER C 1 96 ? 168.481 160.243 153.550 1.00 77.18 98 SER C N 1
ATOM 4140 C CA . SER C 1 96 ? 169.823 160.314 152.986 1.00 77.07 98 SER C CA 1
ATOM 4141 C C . SER C 1 96 ? 170.698 159.248 153.626 1.00 78.75 98 SER C C 1
ATOM 4142 O O . SER C 1 96 ? 170.851 159.222 154.852 1.00 81.18 98 SER C O 1
ATOM 4145 N N . ASN C 1 97 ? 171.269 158.376 152.794 1.00 78.37 99 ASN C N 1
ATOM 4146 C CA . ASN C 1 97 ? 172.237 157.364 153.223 1.00 76.97 99 ASN C CA 1
ATOM 4147 C C . ASN C 1 97 ? 171.690 156.456 154.319 1.00 79.03 99 ASN C C 1
ATOM 4148 O O . ASN C 1 97 ? 172.429 156.031 155.209 1.00 86.13 99 ASN C O 1
ATOM 4153 N N . ASN C 1 98 ? 170.404 156.133 154.263 1.00 77.59 100 ASN C N 1
ATOM 4154 C CA . ASN C 1 98 ? 169.820 155.188 155.202 1.00 73.35 100 ASN C CA 1
ATOM 4155 C C . ASN C 1 98 ? 169.994 153.769 154.682 1.00 78.62 100 ASN C C 1
ATOM 4156 O O . ASN C 1 98 ? 169.974 153.531 153.472 1.00 87.33 100 ASN C O 1
ATOM 4161 N N . ALA C 1 99 ? 170.170 152.829 155.606 1.00 76.24 101 ALA C N 1
ATOM 4162 C CA . ALA C 1 99 ? 170.338 151.416 155.274 1.00 76.44 101 ALA C CA 1
ATOM 4163 C C . ALA C 1 99 ? 169.401 150.613 156.167 1.00 82.38 101 ALA C C 1
ATOM 4164 O O . ALA C 1 99 ? 169.693 150.392 157.345 1.00 85.98 101 ALA C O 1
ATOM 4166 N N . ALA C 1 100 ? 168.278 150.175 155.607 1.00 83.49 102 ALA C N 1
ATOM 4167 C CA . ALA C 1 100 ? 167.295 149.381 156.339 1.00 82.16 102 ALA C CA 1
ATOM 4168 C C . ALA C 1 100 ? 167.479 147.926 155.925 1.00 88.25 102 ALA C C 1
ATOM 4169 O O . ALA C 1 100 ? 166.909 147.464 154.937 1.00 91.13 102 ALA C O 1
ATOM 4171 N N . ASP C 1 101 ? 168.285 147.200 156.693 1.00 89.00 103 ASP C N 1
ATOM 4172 C CA . ASP C 1 101 ? 168.549 145.787 156.443 1.00 85.49 103 ASP C CA 1
ATOM 4173 C C . ASP C 1 101 ? 167.920 144.995 157.584 1.00 89.86 103 ASP C C 1
ATOM 4174 O O . ASP C 1 101 ? 168.581 144.614 158.548 1.00 92.77 103 ASP C O 1
ATOM 4179 N N . GLY C 1 102 ? 166.627 144.729 157.451 1.00 88.26 104 GLY C N 1
ATOM 4180 C CA . GLY C 1 102 ? 165.879 144.017 158.465 1.00 81.27 104 GLY C CA 1
ATOM 4181 C C . GLY C 1 102 ? 164.444 143.818 158.035 1.00 84.43 104 GLY C C 1
ATOM 4182 O O . GLY C 1 102 ? 163.873 144.679 157.360 1.00 88.51 104 GLY C O 1
ATOM 4183 N N . VAL C 1 103 ? 163.850 142.686 158.407 1.00 86.78 105 VAL C N 1
ATOM 4184 C CA . VAL C 1 103 ? 162.484 142.396 157.996 1.00 84.51 105 VAL C CA 1
ATOM 4185 C C . VAL C 1 103 ? 161.535 143.374 158.672 1.00 85.56 105 VAL C C 1
ATOM 4186 O O . VAL C 1 103 ? 161.579 143.561 159.895 1.00 89.82 105 VAL C O 1
ATOM 4190 N N . ASN C 1 104 ? 160.674 144.007 157.873 1.00 79.00 106 ASN C N 1
ATOM 4191 C CA . ASN C 1 104 ? 159.704 144.987 158.364 1.00 78.83 106 ASN C CA 1
ATOM 4192 C C . ASN C 1 104 ? 160.390 146.108 159.142 1.00 84.97 106 ASN C C 1
ATOM 4193 O O . ASN C 1 104 ? 159.876 146.594 160.151 1.00 94.59 106 ASN C O 1
ATOM 4198 N N . SER C 1 105 ? 161.558 146.527 158.666 1.00 82.82 107 SER C N 1
ATOM 4199 C CA . SER C 1 105 ? 162.347 147.560 159.316 1.00 82.53 107 SER C CA 1
ATOM 4200 C C . SER C 1 105 ? 162.288 148.853 158.514 1.00 85.65 107 SER C C 1
ATOM 4201 O O . SER C 1 105 ? 162.186 148.837 157.284 1.00 91.33 107 SER C O 1
ATOM 4204 N N . SER C 1 106 ? 162.358 149.976 159.225 1.00 81.52 108 SER C N 1
ATOM 4205 C CA . SER C 1 106 ? 162.255 151.296 158.619 1.00 77.24 108 SER C CA 1
ATOM 4206 C C . SER C 1 106 ? 163.381 152.181 159.129 1.00 79.57 108 SER C C 1
ATOM 4207 O O . SER C 1 106 ? 163.604 152.270 160.340 1.00 83.80 108 SER C O 1
ATOM 4210 N N . ALA C 1 107 ? 164.083 152.833 158.206 1.00 77.65 109 ALA C N 1
ATOM 4211 C CA . ALA C 1 107 ? 165.149 153.775 158.531 1.00 71.02 109 ALA C CA 1
ATOM 4212 C C . ALA C 1 107 ? 164.818 155.103 157.868 1.00 74.51 109 ALA C C 1
ATOM 4213 O O . ALA C 1 107 ? 164.887 155.224 156.641 1.00 81.07 109 ALA C O 1
ATOM 4215 N N . PHE C 1 108 ? 164.457 156.097 158.675 1.00 70.97 110 PHE C N 1
ATOM 4216 C CA . PHE C 1 108 ? 164.038 157.399 158.177 1.00 69.83 110 PHE C CA 1
ATOM 4217 C C . PHE C 1 108 ? 164.945 158.466 158.766 1.00 76.38 110 PHE C C 1
ATOM 4218 O O . PHE C 1 108 ? 165.225 158.450 159.968 1.00 84.70 110 PHE C O 1
ATOM 4226 N N . GLY C 1 109 ? 165.406 159.390 157.922 1.00 71.91 111 GLY C N 1
ATOM 4227 C CA . GLY C 1 109 ? 166.274 160.470 158.349 1.00 73.52 111 GLY C CA 1
ATOM 4228 C C . GLY C 1 109 ? 167.585 160.463 157.574 1.00 77.62 111 GLY C C 1
ATOM 4229 O O . GLY C 1 109 ? 167.609 160.196 156.370 1.00 81.28 111 GLY C O 1
ATOM 4230 N N . PHE C 1 110 ? 168.672 160.758 158.282 1.00 76.00 112 PHE C N 1
ATOM 4231 C CA . PHE C 1 110 ? 169.999 160.856 157.688 1.00 74.82 112 PHE C CA 1
ATOM 4232 C C . PHE C 1 110 ? 170.906 159.790 158.287 1.00 80.22 112 PHE C C 1
ATOM 4233 O O . PHE C 1 110 ? 171.120 159.768 159.503 1.00 83.15 112 PHE C O 1
ATOM 4241 N N . LYS C 1 111 ? 171.449 158.929 157.428 1.00 80.32 113 LYS C N 1
ATOM 4242 C CA . LYS C 1 111 ? 172.410 157.890 157.804 1.00 78.30 113 LYS C CA 1
ATOM 4243 C C . LYS C 1 111 ? 171.938 157.108 159.034 1.00 80.85 113 LYS C C 1
ATOM 4244 O O . LYS C 1 111 ? 172.545 157.130 160.102 1.00 84.01 113 LYS C O 1
ATOM 4250 N N . ASN C 1 112 ? 170.821 156.417 158.851 1.00 77.82 114 ASN C N 1
ATOM 4251 C CA . ASN C 1 112 ? 170.291 155.516 159.862 1.00 76.41 114 ASN C CA 1
ATOM 4252 C C . ASN C 1 112 ? 170.403 154.087 159.356 1.00 80.39 114 ASN C C 1
ATOM 4253 O O . ASN C 1 112 ? 170.000 153.791 158.226 1.00 88.84 114 ASN C O 1
ATOM 4258 N N . THR C 1 113 ? 170.955 153.208 160.187 1.00 76.10 115 THR C N 1
ATOM 4259 C CA . THR C 1 113 ? 171.109 151.798 159.849 1.00 78.01 115 THR C CA 1
ATOM 4260 C C . THR C 1 113 ? 170.271 150.983 160.822 1.00 80.58 115 THR C C 1
ATOM 4261 O O . THR C 1 113 ? 170.482 151.047 162.036 1.00 84.55 115 THR C O 1
ATOM 4265 N N . VAL C 1 114 ? 169.321 150.221 160.292 1.00 79.82 116 VAL C N 1
ATOM 4266 C CA . VAL C 1 114 ? 168.477 149.343 161.090 1.00 79.64 116 VAL C CA 1
ATOM 4267 C C . VAL C 1 114 ? 168.746 147.915 160.645 1.00 83.25 116 VAL C C 1
ATOM 4268 O O . VAL C 1 114 ? 168.482 147.556 159.491 1.00 87.06 116 VAL C O 1
ATOM 4272 N N . SER C 1 115 ? 169.274 147.103 161.557 1.00 84.42 117 SER C N 1
ATOM 4273 C CA . SER C 1 115 ? 169.648 145.729 161.256 1.00 86.76 117 SER C CA 1
ATOM 4274 C C . SER C 1 115 ? 168.774 144.714 161.977 1.00 88.59 117 SER C C 1
ATOM 4275 O O . SER C 1 115 ? 169.011 143.508 161.853 1.00 96.43 117 SER C O 1
ATOM 4278 N N . GLY C 1 116 ? 167.768 145.168 162.723 1.00 85.16 118 GLY C N 1
ATOM 4279 C CA . GLY C 1 116 ? 166.935 144.290 163.510 1.00 86.05 118 GLY C CA 1
ATOM 4280 C C . GLY C 1 116 ? 165.635 143.917 162.812 1.00 88.14 118 GLY C C 1
ATOM 4281 O O . GLY C 1 116 ? 165.344 144.324 161.691 1.00 90.94 118 GLY C O 1
ATOM 4282 N N . PHE C 1 117 ? 164.843 143.121 163.522 1.00 88.69 119 PHE C N 1
ATOM 4283 C CA . PHE C 1 117 ? 163.568 142.616 163.032 1.00 87.05 119 PHE C CA 1
ATOM 4284 C C . PHE C 1 117 ? 162.447 143.501 163.562 1.00 86.24 119 PHE C C 1
ATOM 4285 O O . PHE C 1 117 ? 162.301 143.657 164.779 1.00 92.98 119 PHE C O 1
ATOM 4293 N N . ASN C 1 118 ? 161.670 144.086 162.648 1.00 79.97 120 ASN C N 1
ATOM 4294 C CA . ASN C 1 118 ? 160.556 144.973 162.992 1.00 79.62 120 ASN C CA 1
ATOM 4295 C C . ASN C 1 118 ? 161.012 146.190 163.790 1.00 84.42 120 ASN C C 1
ATOM 4296 O O . ASN C 1 118 ? 160.252 146.737 164.591 1.00 92.34 120 ASN C O 1
ATOM 4301 N N . SER C 1 119 ? 162.246 146.632 163.580 1.00 83.53 121 SER C N 1
ATOM 4302 C CA . SER C 1 119 ? 162.787 147.779 164.292 1.00 80.65 121 SER C CA 1
ATOM 4303 C C . SER C 1 119 ? 162.766 149.019 163.408 1.00 84.86 121 SER C C 1
ATOM 4304 O O . SER C 1 119 ? 162.752 148.938 162.178 1.00 91.53 121 SER C O 1
ATOM 4307 N N . SER C 1 120 ? 162.772 150.180 164.057 1.00 82.18 122 SER C N 1
ATOM 4308 C CA . SER C 1 120 ? 162.654 151.459 163.376 1.00 76.90 122 SER C CA 1
ATOM 4309 C C . SER C 1 120 ? 163.690 152.430 163.922 1.00 75.39 122 SER C C 1
ATOM 4310 O O . SER C 1 120 ? 164.224 152.250 165.018 1.00 80.87 122 SER C O 1
ATOM 4313 N N . ALA C 1 121 ? 163.979 153.464 163.136 1.00 75.03 123 ALA C N 1
ATOM 4314 C CA . ALA C 1 121 ? 164.911 154.500 163.559 1.00 74.19 123 ALA C CA 1
ATOM 4315 C C . ALA C 1 121 ? 164.592 155.784 162.813 1.00 77.21 123 ALA C C 1
ATOM 4316 O O . ALA C 1 121 ? 164.450 155.771 161.587 1.00 83.84 123 ALA C O 1
ATOM 4318 N N . PHE C 1 122 ? 164.476 156.884 163.552 1.00 71.41 124 PHE C N 1
ATOM 4319 C CA . PHE C 1 122 ? 164.252 158.200 162.972 1.00 67.78 124 PHE C CA 1
ATOM 4320 C C . PHE C 1 122 ? 165.226 159.182 163.600 1.00 75.64 124 PHE C C 1
ATOM 4321 O O . PHE C 1 122 ? 165.354 159.232 164.826 1.00 80.29 124 PHE C O 1
ATOM 4329 N N . GLY C 1 123 ? 165.907 159.960 162.765 1.00 73.66 125 GLY C N 1
ATOM 4330 C CA . GLY C 1 123 ? 166.885 160.905 163.262 1.00 75.25 125 GLY C CA 1
ATOM 4331 C C . GLY C 1 123 ? 168.121 160.982 162.394 1.00 80.89 125 GLY C C 1
ATOM 4332 O O . GLY C 1 123 ? 168.018 161.019 161.165 1.00 87.77 125 GLY C O 1
ATOM 4333 N N . SER C 1 124 ? 169.299 161.008 163.015 1.00 78.79 126 SER C N 1
ATOM 4334 C CA . SER C 1 124 ? 170.548 161.110 162.275 1.00 81.13 126 SER C CA 1
ATOM 4335 C C . SER C 1 124 ? 171.624 160.270 162.942 1.00 82.77 126 SER C C 1
ATOM 4336 O O . SER C 1 124 ? 171.806 160.344 164.160 1.00 85.31 126 SER C O 1
ATOM 4339 N N . GLN C 1 125 ? 172.331 159.475 162.136 1.00 80.93 127 GLN C N 1
ATOM 4340 C CA . GLN C 1 125 ? 173.533 158.761 162.567 1.00 79.92 127 GLN C CA 1
ATOM 4341 C C . GLN C 1 125 ? 173.256 157.839 163.753 1.00 82.88 127 GLN C C 1
ATOM 4342 O O . GLN C 1 125 ? 173.978 157.839 164.751 1.00 88.84 127 GLN C O 1
ATOM 4348 N N . TYR C 1 126 ? 172.202 157.037 163.634 1.00 82.13 128 TYR C N 1
ATOM 4349 C CA . TYR C 1 126 ? 171.829 156.080 164.665 1.00 79.39 128 TYR C CA 1
ATOM 4350 C C . TYR C 1 126 ? 171.737 154.688 164.061 1.00 80.19 128 TYR C C 1
ATOM 4351 O O . TYR C 1 126 ? 171.271 154.523 162.930 1.00 85.61 128 TYR C O 1
ATOM 4360 N N . GLN C 1 127 ? 172.181 153.690 164.820 1.00 76.99 129 GLN C N 1
ATOM 4361 C CA . GLN C 1 127 ? 172.111 152.298 164.404 1.00 76.06 129 GLN C CA 1
ATOM 4362 C C . GLN C 1 127 ? 171.293 151.501 165.408 1.00 79.89 129 GLN C C 1
ATOM 4363 O O . GLN C 1 127 ? 171.472 151.642 166.621 1.00 85.38 129 GLN C O 1
ATOM 4369 N N . VAL C 1 128 ? 170.394 150.666 164.897 1.00 81.39 130 VAL C N 1
ATOM 4370 C CA . VAL C 1 128 ? 169.539 149.818 165.719 1.00 81.95 130 VAL C CA 1
ATOM 4371 C C . VAL C 1 128 ? 169.733 148.390 165.229 1.00 84.73 130 VAL C C 1
ATOM 4372 O O . VAL C 1 128 ? 169.266 148.030 164.143 1.00 88.45 130 VAL C O 1
ATOM 4376 N N . THR C 1 129 ? 170.421 147.573 166.021 1.00 83.07 131 THR C N 1
ATOM 4377 C CA . THR C 1 129 ? 170.637 146.172 165.694 1.00 84.07 131 THR C CA 1
ATOM 4378 C C . THR C 1 129 ? 169.796 145.233 166.545 1.00 88.11 131 THR C C 1
ATOM 4379 O O . THR C 1 129 ? 169.811 144.022 166.306 1.00 93.54 131 THR C O 1
ATOM 4383 N N . GLY C 1 130 ? 169.065 145.757 167.525 1.00 87.21 132 GLY C N 1
ATOM 4384 C CA . GLY C 1 130 ? 168.193 144.928 168.325 1.00 89.47 132 GLY C CA 1
ATOM 4385 C C . GLY C 1 130 ? 166.906 144.587 167.605 1.00 90.17 132 GLY C C 1
ATOM 4386 O O . GLY C 1 130 ? 166.561 145.159 166.572 1.00 92.68 132 GLY C O 1
ATOM 4387 N N . ASN C 1 131 ? 166.179 143.634 168.176 1.00 89.47 133 ASN C N 1
ATOM 4388 C CA . ASN C 1 131 ? 164.923 143.164 167.611 1.00 86.06 133 ASN C CA 1
ATOM 4389 C C . ASN C 1 131 ? 163.764 143.877 168.292 1.00 89.87 133 ASN C C 1
ATOM 4390 O O . ASN C 1 131 ? 163.730 143.978 169.523 1.00 93.72 133 ASN C O 1
ATOM 4395 N N . PHE C 1 132 ? 162.821 144.368 167.487 1.00 87.01 134 PHE C N 1
ATOM 4396 C CA . PHE C 1 132 ? 161.669 145.123 167.982 1.00 83.84 134 PHE C CA 1
ATOM 4397 C C . PHE C 1 132 ? 162.112 146.331 168.802 1.00 85.70 134 PHE C C 1
ATOM 4398 O O . PHE C 1 132 ? 161.516 146.660 169.828 1.00 89.29 134 PHE C O 1
ATOM 4406 N N . SER C 1 133 ? 163.166 146.997 168.348 1.00 84.34 135 SER C N 1
ATOM 4407 C CA . SER C 1 133 ? 163.739 148.142 169.035 1.00 80.58 135 SER C CA 1
ATOM 4408 C C . SER C 1 133 ? 163.529 149.403 168.205 1.00 84.23 135 SER C C 1
ATOM 4409 O O . SER C 1 133 ? 162.996 149.365 167.094 1.00 92.99 135 SER C O 1
ATOM 4412 N N . GLY C 1 134 ? 163.953 150.534 168.758 1.00 80.17 136 GLY C N 1
ATOM 4413 C CA . GLY C 1 134 ? 163.799 151.799 168.068 1.00 75.66 136 GLY C CA 1
ATOM 4414 C C . GLY C 1 134 ? 164.697 152.862 168.651 1.00 76.08 136 GLY C C 1
ATOM 4415 O O . GLY C 1 134 ? 165.149 152.765 169.796 1.00 83.33 136 GLY C O 1
ATOM 4416 N N . ALA C 1 135 ? 164.951 153.888 167.844 1.00 73.02 137 ALA C N 1
ATOM 4417 C CA . ALA C 1 135 ? 165.769 155.014 168.264 1.00 70.43 137 ALA C CA 1
ATOM 4418 C C . ALA C 1 135 ? 165.251 156.275 167.593 1.00 75.00 137 ALA C C 1
ATOM 4419 O O . ALA C 1 135 ? 164.953 156.271 166.396 1.00 79.96 137 ALA C O 1
ATOM 4421 N N . PHE C 1 136 ? 165.151 157.351 168.369 1.00 73.01 138 PHE C N 1
ATOM 4422 C CA . PHE C 1 136 ? 164.673 158.639 167.865 1.00 69.29 138 PHE C CA 1
ATOM 4423 C C . PHE C 1 136 ? 165.589 159.721 168.426 1.00 74.72 138 PHE C C 1
ATOM 4424 O O . PHE C 1 136 ? 165.443 160.128 169.581 1.00 80.56 138 PHE C O 1
ATOM 4432 N N . GLY C 1 137 ? 166.522 160.181 167.608 1.00 71.80 139 GLY C N 1
ATOM 4433 C CA . GLY C 1 137 ? 167.482 161.178 168.050 1.00 73.09 139 GLY C CA 1
ATOM 4434 C C . GLY C 1 137 ? 168.686 161.199 167.124 1.00 80.98 139 GLY C C 1
ATOM 4435 O O . GLY C 1 137 ? 168.592 160.817 165.959 1.00 88.05 139 GLY C O 1
ATOM 4436 N N . MET C 1 138 ? 169.809 161.650 167.671 1.00 76.77 140 MET C N 1
ATOM 4437 C CA . MET C 1 138 ? 171.054 161.747 166.926 1.00 79.96 140 MET C CA 1
ATOM 4438 C C . MET C 1 138 ? 172.149 160.968 167.639 1.00 85.19 140 MET C C 1
ATOM 4439 O O . MET C 1 138 ? 172.285 161.046 168.864 1.00 87.37 140 MET C O 1
ATOM 4444 N N . GLY C 1 139 ? 172.922 160.211 166.867 1.00 81.91 141 GLY C N 1
ATOM 4445 C CA . GLY C 1 139 ? 174.082 159.525 167.397 1.00 81.07 141 GLY C CA 1
ATOM 4446 C C . GLY C 1 139 ? 175.368 160.118 166.863 1.00 89.39 141 GLY C C 1
ATOM 4447 O O . GLY C 1 139 ? 175.527 161.341 166.836 1.00 93.54 141 GLY C O 1
ATOM 4448 N N . GLU C 1 140 ? 176.295 159.266 166.434 1.00 92.52 142 GLU C N 1
ATOM 4449 C CA . GLU C 1 140 ? 177.541 159.739 165.852 1.00 92.07 142 GLU C CA 1
ATOM 4450 C C . GLU C 1 140 ? 178.075 158.684 164.896 1.00 92.71 142 GLU C C 1
ATOM 4451 O O . GLU C 1 140 ? 177.972 157.482 165.154 1.00 95.66 142 GLU C O 1
ATOM 4457 N N . PHE C 1 141 ? 178.648 159.149 163.786 1.00 88.09 143 PHE C N 1
ATOM 4458 C CA . PHE C 1 141 ? 179.213 158.253 162.780 1.00 88.60 143 PHE C CA 1
ATOM 4459 C C . PHE C 1 141 ? 180.476 158.912 162.232 1.00 95.56 143 PHE C C 1
ATOM 4460 O O . PHE C 1 141 ? 180.398 159.741 161.320 1.00 101.03 143 PHE C O 1
ATOM 4468 N N . ASN C 1 142 ? 181.628 158.548 162.795 1.00 94.50 144 ASN C N 1
ATOM 4469 C CA . ASN C 1 142 ? 182.896 159.026 162.253 1.00 94.63 144 ASN C CA 1
ATOM 4470 C C . ASN C 1 142 ? 183.325 158.176 161.063 1.00 96.60 144 ASN C C 1
ATOM 4471 O O . ASN C 1 142 ? 183.441 158.674 159.940 1.00 101.19 144 ASN C O 1
ATOM 4476 N N . GLY C 1 143 ? 183.574 156.892 161.299 1.00 96.69 145 GLY C N 1
ATOM 4477 C CA . GLY C 1 143 ? 183.707 155.923 160.230 1.00 96.17 145 GLY C CA 1
ATOM 4478 C C . GLY C 1 143 ? 182.878 154.696 160.539 1.00 98.16 145 GLY C C 1
ATOM 4479 O O . GLY C 1 143 ? 182.609 153.865 159.667 1.00 97.89 145 GLY C O 1
ATOM 4480 N N . GLN C 1 144 ? 182.469 154.585 161.801 1.00 98.72 146 GLN C N 1
ATOM 4481 C CA . GLN C 1 144 ? 181.581 153.534 162.272 1.00 93.17 146 GLN C CA 1
ATOM 4482 C C . GLN C 1 144 ? 180.578 154.151 163.233 1.00 90.47 146 GLN C C 1
ATOM 4483 O O . GLN C 1 144 ? 180.809 155.225 163.795 1.00 94.03 146 GLN C O 1
ATOM 4489 N N . TYR C 1 145 ? 179.457 153.464 163.417 1.00 86.78 147 TYR C N 1
ATOM 4490 C CA . TYR C 1 145 ? 178.447 153.930 164.357 1.00 84.91 147 TYR C CA 1
ATOM 4491 C C . TYR C 1 145 ? 178.966 153.782 165.781 1.00 87.78 147 TYR C C 1
ATOM 4492 O O . TYR C 1 145 ? 179.188 152.664 166.256 1.00 94.71 147 TYR C O 1
ATOM 4501 N N . GLN C 1 146 ? 179.165 154.910 166.459 1.00 84.83 148 GLN C N 1
ATOM 4502 C CA . GLN C 1 146 ? 179.669 154.903 167.824 1.00 89.22 148 GLN C CA 1
ATOM 4503 C C . GLN C 1 146 ? 178.585 154.646 168.859 1.00 93.99 148 GLN C C 1
ATOM 4504 O O . GLN C 1 146 ? 178.894 154.145 169.946 1.00 94.21 148 GLN C O 1
ATOM 4510 N N . TYR C 1 147 ? 177.333 154.974 168.553 1.00 94.62 149 TYR C N 1
ATOM 4511 C CA . TYR C 1 147 ? 176.221 154.784 169.476 1.00 96.39 149 TYR C CA 1
ATOM 4512 C C . TYR C 1 147 ? 175.151 153.968 168.770 1.00 92.41 149 TYR C C 1
ATOM 4513 O O . TYR C 1 147 ? 174.619 154.399 167.743 1.00 92.65 149 TYR C O 1
ATOM 4522 N N . LYS C 1 148 ? 174.834 152.797 169.319 1.00 87.42 150 LYS C N 1
ATOM 4523 C CA . LYS C 1 148 ? 173.905 151.880 168.678 1.00 87.30 150 LYS C CA 1
ATOM 4524 C C . LYS C 1 148 ? 172.976 151.269 169.715 1.00 89.04 150 LYS C C 1
ATOM 4525 O O . LYS C 1 148 ? 173.289 151.210 170.906 1.00 91.56 150 LYS C O 1
ATOM 4531 N N . ASN C 1 149 ? 171.821 150.810 169.238 1.00 85.12 151 ASN C N 1
ATOM 4532 C CA . ASN C 1 149 ? 170.841 150.106 170.061 1.00 83.36 151 ASN C CA 1
ATOM 4533 C C . ASN C 1 149 ? 171.004 148.614 169.798 1.00 90.69 151 ASN C C 1
ATOM 4534 O O . ASN C 1 149 ? 170.570 148.104 168.763 1.00 93.36 151 ASN C O 1
ATOM 4539 N N . GLU C 1 150 ? 171.628 147.912 170.740 1.00 91.30 152 GLU C N 1
ATOM 4540 C CA . GLU C 1 150 ? 171.872 146.484 170.610 1.00 94.76 152 GLU C CA 1
ATOM 4541 C C . GLU C 1 150 ? 170.899 145.645 171.427 1.00 97.98 152 GLU C C 1
ATOM 4542 O O . GLU C 1 150 ? 171.024 144.417 171.448 1.00 105.62 152 GLU C O 1
ATOM 4548 N N . GLY C 1 151 ? 169.937 146.272 172.093 1.00 92.01 153 GLY C N 1
ATOM 4549 C CA . GLY C 1 151 ? 169.004 145.569 172.948 1.00 94.93 153 GLY C CA 1
ATOM 4550 C C . GLY C 1 151 ? 167.683 145.284 172.259 1.00 95.56 153 GLY C C 1
ATOM 4551 O O . GLY C 1 151 ? 167.277 145.991 171.340 1.00 101.06 153 GLY C O 1
ATOM 4552 N N . ASN C 1 152 ? 167.013 144.232 172.720 1.00 95.30 154 ASN C N 1
ATOM 4553 C CA . ASN C 1 152 ? 165.714 143.849 172.191 1.00 91.25 154 ASN C CA 1
ATOM 4554 C C . ASN C 1 152 ? 164.605 144.533 172.977 1.00 93.50 154 ASN C C 1
ATOM 4555 O O . ASN C 1 152 ? 164.708 144.703 174.195 1.00 99.12 154 ASN C O 1
ATOM 4560 N N . ASN C 1 153 ? 163.543 144.918 172.269 1.00 87.04 155 ASN C N 1
ATOM 4561 C CA . ASN C 1 153 ? 162.376 145.557 172.879 1.00 85.27 155 ASN C CA 1
ATOM 4562 C C . ASN C 1 153 ? 162.775 146.791 173.683 1.00 88.04 155 ASN C C 1
ATOM 4563 O O . ASN C 1 153 ? 162.257 147.039 174.772 1.00 97.99 155 ASN C O 1
ATOM 4568 N N . SER C 1 154 ? 163.703 147.575 173.140 1.00 84.37 156 SER C N 1
ATOM 4569 C CA . SER C 1 154 ? 164.236 148.741 173.825 1.00 81.79 156 SER C CA 1
ATOM 4570 C C . SER C 1 154 ? 164.153 149.956 172.914 1.00 80.17 156 SER C C 1
ATOM 4571 O O . SER C 1 154 ? 164.311 149.849 171.696 1.00 84.14 156 SER C O 1
ATOM 4574 N N . TYR C 1 155 ? 163.909 151.118 173.516 1.00 79.19 157 TYR C N 1
ATOM 4575 C CA . TYR C 1 155 ? 163.713 152.351 172.767 1.00 74.76 157 TYR C CA 1
ATOM 4576 C C . TYR C 1 155 ? 164.524 153.481 173.379 1.00 76.05 157 TYR C C 1
ATOM 4577 O O . TYR C 1 155 ? 164.624 153.600 174.603 1.00 80.87 157 TYR C O 1
ATOM 4586 N N . MET C 1 156 ? 165.103 154.305 172.510 1.00 74.83 158 MET C N 1
ATOM 4587 C CA . MET C 1 156 ? 165.955 155.419 172.897 1.00 72.64 158 MET C CA 1
ATOM 4588 C C . MET C 1 156 ? 165.434 156.697 172.262 1.00 75.49 158 MET C C 1
ATOM 4589 O O . MET C 1 156 ? 165.181 156.733 171.054 1.00 79.36 158 MET C O 1
ATOM 4594 N N . ILE C 1 157 ? 165.275 157.740 173.071 1.00 74.57 159 ILE C N 1
ATOM 4595 C CA . ILE C 1 157 ? 164.943 159.073 172.584 1.00 71.38 159 ILE C CA 1
ATOM 4596 C C . ILE C 1 157 ? 165.941 160.033 173.213 1.00 77.51 159 ILE C C 1
ATOM 4597 O O . ILE C 1 157 ? 165.924 160.240 174.432 1.00 83.62 159 ILE C O 1
ATOM 4602 N N . GLY C 1 158 ? 166.805 160.611 172.397 1.00 69.71 160 GLY C N 1
ATOM 4603 C CA . GLY C 1 158 ? 167.820 161.517 172.888 1.00 75.74 160 GLY C CA 1
ATOM 4604 C C . GLY C 1 158 ? 169.040 161.483 171.993 1.00 80.50 160 GLY C C 1
ATOM 4605 O O . GLY C 1 158 ? 169.010 160.949 170.888 1.00 83.30 160 GLY C O 1
ATOM 4606 N N . ASN C 1 159 ? 170.123 162.063 172.501 1.00 82.62 161 ASN C N 1
ATOM 4607 C CA . ASN C 1 159 ? 171.363 162.213 171.754 1.00 82.37 161 ASN C CA 1
ATOM 4608 C C . ASN C 1 159 ? 172.453 161.348 172.368 1.00 85.50 161 ASN C C 1
ATOM 4609 O O . ASN C 1 159 ? 172.636 161.350 173.590 1.00 88.62 161 ASN C O 1
ATOM 4614 N N . LYS C 1 160 ? 173.174 160.618 171.516 1.00 84.27 162 LYS C N 1
ATOM 4615 C CA . LYS C 1 160 ? 174.378 159.884 171.904 1.00 87.58 162 LYS C CA 1
ATOM 4616 C C . LYS C 1 160 ? 174.101 158.932 173.070 1.00 90.75 162 LYS C C 1
ATOM 4617 O O . LYS C 1 160 ? 174.705 159.019 174.140 1.00 94.82 162 LYS C O 1
ATOM 4623 N N . ASN C 1 161 ? 173.176 158.008 172.839 1.00 86.18 163 ASN C N 1
ATOM 4624 C CA . ASN C 1 161 ? 172.783 157.029 173.839 1.00 86.33 163 ASN C CA 1
ATOM 4625 C C . ASN C 1 161 ? 173.198 155.640 173.376 1.00 91.79 163 ASN C C 1
ATOM 4626 O O . ASN C 1 161 ? 173.243 155.357 172.176 1.00 99.02 163 ASN C O 1
ATOM 4631 N N . LYS C 1 162 ? 173.514 154.775 174.337 1.00 90.75 164 LYS C N 1
ATOM 4632 C CA . LYS C 1 162 ? 174.018 153.442 174.044 1.00 86.54 164 LYS C CA 1
ATOM 4633 C C . LYS C 1 162 ? 173.281 152.401 174.871 1.00 90.55 164 LYS C C 1
ATOM 4634 O O . LYS C 1 162 ? 173.008 152.614 176.055 1.00 100.71 164 LYS C O 1
ATOM 4640 N N . ILE C 1 163 ? 172.962 151.275 174.238 1.00 85.55 165 ILE C N 1
ATOM 4641 C CA . ILE C 1 163 ? 172.412 150.107 174.916 1.00 92.26 165 ILE C CA 1
ATOM 4642 C C . ILE C 1 163 ? 173.233 148.900 174.490 1.00 102.17 165 ILE C C 1
ATOM 4643 O O . ILE C 1 163 ? 173.278 148.565 173.301 1.00 106.39 165 ILE C O 1
ATOM 4648 N N . ALA C 1 164 ? 173.878 148.250 175.454 1.00 103.33 166 ALA C N 1
ATOM 4649 C CA . ALA C 1 164 ? 174.736 147.118 175.148 1.00 105.50 166 ALA C CA 1
ATOM 4650 C C . ALA C 1 164 ? 173.907 145.889 174.791 1.00 111.36 166 ALA C C 1
ATOM 4651 O O . ALA C 1 164 ? 172.726 145.778 175.133 1.00 113.76 166 ALA C O 1
ATOM 4653 N N . SER C 1 165 ? 174.545 144.958 174.088 1.00 113.90 167 SER C N 1
ATOM 4654 C CA . SER C 1 165 ? 173.883 143.717 173.715 1.00 115.74 167 SER C CA 1
ATOM 4655 C C . SER C 1 165 ? 173.613 142.868 174.950 1.00 120.65 167 SER C C 1
ATOM 4656 O O . SER C 1 165 ? 174.439 142.790 175.863 1.00 120.39 167 SER C O 1
ATOM 4659 N N . GLY C 1 166 ? 172.448 142.227 174.973 1.00 116.43 168 GLY C N 1
ATOM 4660 C CA . GLY C 1 166 ? 172.016 141.444 176.108 1.00 113.39 168 GLY C CA 1
ATOM 4661 C C . GLY C 1 166 ? 171.206 142.209 177.132 1.00 113.69 168 GLY C C 1
ATOM 4662 O O . GLY C 1 166 ? 170.657 141.590 178.051 1.00 114.10 168 GLY C O 1
ATOM 4663 N N . SER C 1 167 ? 171.116 143.530 177.002 1.00 111.54 169 SER C N 1
ATOM 4664 C CA . SER C 1 167 ? 170.297 144.360 177.877 1.00 104.97 169 SER C CA 1
ATOM 4665 C C . SER C 1 167 ? 169.010 144.691 177.133 1.00 106.53 169 SER C C 1
ATOM 4666 O O . SER C 1 167 ? 169.028 145.446 176.157 1.00 111.77 169 SER C O 1
ATOM 4669 N N . ASP C 1 168 ? 167.897 144.134 177.596 1.00 104.28 170 ASP C N 1
ATOM 4670 C CA . ASP C 1 168 ? 166.631 144.206 176.884 1.00 105.74 170 ASP C CA 1
ATOM 4671 C C . ASP C 1 168 ? 165.575 144.894 177.740 1.00 104.81 170 ASP C C 1
ATOM 4672 O O . ASP C 1 168 ? 165.715 145.028 178.958 1.00 104.83 170 ASP C O 1
ATOM 4677 N N . ASP C 1 169 ? 164.504 145.325 177.073 1.00 104.24 171 ASP C N 1
ATOM 4678 C CA . ASP C 1 169 ? 163.377 146.006 177.712 1.00 101.46 171 ASP C CA 1
ATOM 4679 C C . ASP C 1 169 ? 163.837 147.235 178.492 1.00 99.28 171 ASP C C 1
ATOM 4680 O O . ASP C 1 169 ? 163.455 147.455 179.642 1.00 104.71 171 ASP C O 1
ATOM 4685 N N . ASN C 1 170 ? 164.665 148.051 177.847 1.00 92.55 172 ASN C N 1
ATOM 4686 C CA . ASN C 1 170 ? 165.169 149.279 178.439 1.00 87.96 172 ASN C CA 1
ATOM 4687 C C . ASN C 1 170 ? 164.635 150.476 177.666 1.00 86.74 172 ASN C C 1
ATOM 4688 O O . ASN C 1 170 ? 164.450 150.417 176.449 1.00 91.75 172 ASN C O 1
ATOM 4693 N N . PHE C 1 171 ? 164.380 151.565 178.381 1.00 80.94 173 PHE C N 1
ATOM 4694 C CA . PHE C 1 171 ? 163.875 152.782 177.766 1.00 74.77 173 PHE C CA 1
ATOM 4695 C C . PHE C 1 171 ? 164.686 153.972 178.246 1.00 76.51 173 PHE C C 1
ATOM 4696 O O . PHE C 1 171 ? 164.955 154.112 179.442 1.00 80.02 173 PHE C O 1
ATOM 4704 N N . ILE C 1 172 ? 165.078 154.825 177.305 1.00 74.70 174 ILE C N 1
ATOM 4705 C CA . ILE C 1 172 ? 165.933 155.970 177.583 1.00 75.73 174 ILE C CA 1
ATOM 4706 C C . ILE C 1 172 ? 165.236 157.229 177.094 1.00 80.23 174 ILE C C 1
ATOM 4707 O O . ILE C 1 172 ? 164.783 157.288 175.946 1.00 84.06 174 ILE C O 1
ATOM 4712 N N . LEU C 1 173 ? 165.152 158.233 177.965 1.00 75.72 175 LEU C N 1
ATOM 4713 C CA . LEU C 1 173 ? 164.659 159.565 177.615 1.00 75.45 175 LEU C CA 1
ATOM 4714 C C . LEU C 1 173 ? 165.698 160.556 178.132 1.00 80.35 175 LEU C C 1
ATOM 4715 O O . LEU C 1 173 ? 165.564 161.104 179.228 1.00 85.87 175 LEU C O 1
ATOM 4720 N N . GLY C 1 174 ? 166.733 160.783 177.336 1.00 78.22 176 GLY C N 1
ATOM 4721 C CA . GLY C 1 174 ? 167.823 161.638 177.757 1.00 84.70 176 GLY C CA 1
ATOM 4722 C C . GLY C 1 174 ? 168.995 161.511 176.811 1.00 88.83 176 GLY C C 1
ATOM 4723 O O . GLY C 1 174 ? 168.940 160.801 175.803 1.00 92.89 176 GLY C O 1
ATOM 4724 N N . ASN C 1 175 ? 170.065 162.216 177.161 1.00 85.68 177 ASN C N 1
ATOM 4725 C CA . ASN C 1 175 ? 171.284 162.233 176.370 1.00 83.85 177 ASN C CA 1
ATOM 4726 C C . ASN C 1 175 ? 172.433 161.616 177.155 1.00 89.53 177 ASN C C 1
ATOM 4727 O O . ASN C 1 175 ? 172.447 161.636 178.389 1.00 93.58 177 ASN C O 1
ATOM 4732 N N . ASN C 1 176 ? 173.397 161.065 176.416 1.00 89.68 178 ASN C N 1
ATOM 4733 C CA . ASN C 1 176 ? 174.632 160.527 176.988 1.00 92.55 178 ASN C CA 1
ATOM 4734 C C . ASN C 1 176 ? 174.347 159.446 178.026 1.00 93.71 178 ASN C C 1
ATOM 4735 O O . ASN C 1 176 ? 175.021 159.352 179.053 1.00 98.56 178 ASN C O 1
ATOM 4740 N N . VAL C 1 177 ? 173.341 158.621 177.760 1.00 86.42 179 VAL C N 1
ATOM 4741 C CA . VAL C 1 177 ? 172.974 157.523 178.644 1.00 87.16 179 VAL C CA 1
ATOM 4742 C C . VAL C 1 177 ? 173.478 156.229 178.025 1.00 93.18 179 VAL C C 1
ATOM 4743 O O . VAL C 1 177 ? 172.998 155.809 176.965 1.00 94.06 179 VAL C O 1
ATOM 4747 N N . HIS C 1 178 ? 174.442 155.595 178.683 1.00 95.19 180 HIS C N 1
ATOM 4748 C CA . HIS C 1 178 ? 175.003 154.329 178.236 1.00 91.37 180 HIS C CA 1
ATOM 4749 C C . HIS C 1 178 ? 174.575 153.229 179.195 1.00 91.64 180 HIS C C 1
ATOM 4750 O O . HIS C 1 178 ? 174.783 153.342 180.407 1.00 98.82 180 HIS C O 1
ATOM 4757 N N . ILE C 1 179 ? 173.983 152.172 178.651 1.00 90.94 181 ILE C N 1
ATOM 4758 C CA . ILE C 1 179 ? 173.513 151.037 179.435 1.00 95.23 181 ILE C CA 1
ATOM 4759 C C . ILE C 1 179 ? 174.430 149.859 179.143 1.00 100.59 181 ILE C C 1
ATOM 4760 O O . ILE C 1 179 ? 174.590 149.460 177.984 1.00 100.75 181 ILE C O 1
ATOM 4765 N N . GLY C 1 180 ? 175.031 149.306 180.191 1.00 101.13 182 GLY C N 1
ATOM 4766 C CA . GLY C 1 180 ? 175.947 148.196 180.050 1.00 103.64 182 GLY C CA 1
ATOM 4767 C C . GLY C 1 180 ? 175.221 146.878 179.884 1.00 112.09 182 GLY C C 1
ATOM 4768 O O . GLY C 1 180 ? 174.012 146.822 179.646 1.00 118.98 182 GLY C O 1
ATOM 4769 N N . GLY C 1 181 ? 175.982 145.796 180.012 1.00 111.37 183 GLY C N 1
ATOM 4770 C CA . GLY C 1 181 ? 175.431 144.467 179.862 1.00 112.24 183 GLY C CA 1
ATOM 4771 C C . GLY C 1 181 ? 174.687 143.999 181.100 1.00 116.07 183 GLY C C 1
ATOM 4772 O O . GLY C 1 181 ? 174.996 144.392 182.221 1.00 113.09 183 GLY C O 1
ATOM 4773 N N . GLY C 1 182 ? 173.696 143.144 180.877 1.00 115.28 184 GLY C N 1
ATOM 4774 C CA . GLY C 1 182 ? 172.922 142.577 181.968 1.00 111.97 184 GLY C CA 1
ATOM 4775 C C . GLY C 1 182 ? 172.101 143.576 182.754 1.00 111.08 184 GLY C C 1
ATOM 4776 O O . GLY C 1 182 ? 172.071 143.510 183.989 1.00 112.68 184 GLY C O 1
ATOM 4777 N N . ILE C 1 183 ? 171.434 144.503 182.071 1.00 108.50 185 ILE C N 1
ATOM 4778 C CA . ILE C 1 183 ? 170.572 145.495 182.708 1.00 104.82 185 ILE C CA 1
ATOM 4779 C C . ILE C 1 183 ? 169.248 145.468 181.955 1.00 106.24 185 ILE C C 1
ATOM 4780 O O . ILE C 1 183 ? 169.140 146.019 180.854 1.00 110.48 185 ILE C O 1
ATOM 4785 N N . ASN C 1 184 ? 168.240 144.827 182.538 1.00 105.26 186 ASN C N 1
ATOM 4786 C CA . ASN C 1 184 ? 166.934 144.680 181.916 1.00 102.15 186 ASN C CA 1
ATOM 4787 C C . ASN C 1 184 ? 165.879 145.436 182.712 1.00 100.92 186 ASN C C 1
ATOM 4788 O O . ASN C 1 184 ? 166.044 145.688 183.908 1.00 100.98 186 ASN C O 1
ATOM 4793 N N . ASN C 1 185 ? 164.791 145.793 182.029 1.00 99.78 187 ASN C N 1
ATOM 4794 C CA . ASN C 1 185 ? 163.624 146.416 182.656 1.00 97.14 187 ASN C CA 1
ATOM 4795 C C . ASN C 1 185 ? 164.003 147.701 183.391 1.00 98.54 187 ASN C C 1
ATOM 4796 O O . ASN C 1 185 ? 163.693 147.884 184.568 1.00 102.55 187 ASN C O 1
ATOM 4801 N N . SER C 1 186 ? 164.667 148.607 182.680 1.00 92.85 188 SER C N 1
ATOM 4802 C CA . SER C 1 186 ? 165.155 149.839 183.278 1.00 88.84 188 SER C CA 1
ATOM 4803 C C . SER C 1 186 ? 164.735 151.033 182.437 1.00 86.53 188 SER C C 1
ATOM 4804 O O . SER C 1 186 ? 164.590 150.935 181.216 1.00 91.79 188 SER C O 1
ATOM 4807 N N . VAL C 1 187 ? 164.533 152.165 183.108 1.00 79.23 189 VAL C N 1
ATOM 4808 C CA . VAL C 1 187 ? 164.163 153.418 182.464 1.00 75.22 189 VAL C CA 1
ATOM 4809 C C . VAL C 1 187 ? 165.136 154.495 182.917 1.00 79.59 189 VAL C C 1
ATOM 4810 O O . VAL C 1 187 ? 165.405 154.630 184.115 1.00 84.48 189 VAL C O 1
ATOM 4814 N N . ALA C 1 188 ? 165.663 155.257 181.963 1.00 76.72 190 ALA C N 1
ATOM 4815 C CA . ALA C 1 188 ? 166.556 156.372 182.243 1.00 76.74 190 ALA C CA 1
ATOM 4816 C C . ALA C 1 188 ? 165.912 157.658 181.750 1.00 81.38 190 ALA C C 1
ATOM 4817 O O . ALA C 1 188 ? 165.484 157.737 180.594 1.00 84.70 190 ALA C O 1
ATOM 4819 N N . LEU C 1 189 ? 165.848 158.659 182.623 1.00 78.10 191 LEU C N 1
ATOM 4820 C CA . LEU C 1 189 ? 165.211 159.931 182.315 1.00 77.24 191 LEU C CA 1
ATOM 4821 C C . LEU C 1 189 ? 166.204 161.064 182.519 1.00 83.62 191 LEU C C 1
ATOM 4822 O O . LEU C 1 189 ? 166.890 161.116 183.544 1.00 89.93 191 LEU C O 1
ATOM 4827 N N . GLY C 1 190 ? 166.276 161.966 181.547 1.00 81.81 192 GLY C N 1
ATOM 4828 C CA . GLY C 1 190 ? 167.006 163.206 181.697 1.00 86.67 192 GLY C CA 1
ATOM 4829 C C . GLY C 1 190 ? 168.399 163.155 181.093 1.00 89.58 192 GLY C C 1
ATOM 4830 O O . GLY C 1 190 ? 168.941 162.099 180.758 1.00 88.76 192 GLY C O 1
ATOM 4831 N N . ASN C 1 191 ? 168.974 164.347 180.961 1.00 91.00 193 ASN C N 1
ATOM 4832 C CA . ASN C 1 191 ? 170.329 164.495 180.451 1.00 91.85 193 ASN C CA 1
ATOM 4833 C C . ASN C 1 191 ? 171.338 163.844 181.388 1.00 95.58 193 ASN C C 1
ATOM 4834 O O . ASN C 1 191 ? 171.266 163.999 182.610 1.00 98.28 193 ASN C O 1
ATOM 4839 N N . ASN C 1 192 ? 172.284 163.108 180.802 1.00 91.03 194 ASN C N 1
ATOM 4840 C CA . ASN C 1 192 ? 173.413 162.528 181.530 1.00 91.83 194 ASN C CA 1
ATOM 4841 C C . ASN C 1 192 ? 172.963 161.596 182.651 1.00 95.68 194 ASN C C 1
ATOM 4842 O O . ASN C 1 192 ? 173.613 161.508 183.695 1.00 97.58 194 ASN C O 1
ATOM 4847 N N . SER C 1 193 ? 171.851 160.895 182.453 1.00 96.29 195 SER C N 1
ATOM 4848 C CA . SER C 1 193 ? 171.396 159.936 183.445 1.00 96.32 195 SER C CA 1
ATOM 4849 C C . SER C 1 193 ? 172.261 158.680 183.402 1.00 99.90 195 SER C C 1
ATOM 4850 O O . SER C 1 193 ? 173.009 158.439 182.452 1.00 102.86 195 SER C O 1
ATOM 4853 N N . THR C 1 194 ? 172.149 157.871 184.454 1.00 99.02 196 THR C N 1
ATOM 4854 C CA . THR C 1 194 ? 172.977 156.681 184.598 1.00 106.07 196 THR C CA 1
ATOM 4855 C C . THR C 1 194 ? 172.139 155.535 185.139 1.00 106.58 196 THR C C 1
ATOM 4856 O O . THR C 1 194 ? 171.433 155.699 186.137 1.00 112.26 196 THR C O 1
ATOM 4860 N N . VAL C 1 195 ? 172.229 154.379 184.486 1.00 103.98 197 VAL C N 1
ATOM 4861 C CA . VAL C 1 195 ? 171.551 153.162 184.917 1.00 104.86 197 VAL C CA 1
ATOM 4862 C C . VAL C 1 195 ? 172.608 152.160 185.353 1.00 107.61 197 VAL C C 1
ATOM 4863 O O . VAL C 1 195 ? 173.566 151.900 184.615 1.00 108.43 197 VAL C O 1
ATOM 4867 N N . SER C 1 196 ? 172.434 151.597 186.548 1.00 107.32 198 SER C N 1
ATOM 4868 C CA . SER C 1 196 ? 173.411 150.675 187.103 1.00 114.57 198 SER C CA 1
ATOM 4869 C C . SER C 1 196 ? 172.820 149.354 187.573 1.00 116.56 198 SER C C 1
ATOM 4870 O O . SER C 1 196 ? 173.570 148.505 188.066 1.00 121.05 198 SER C O 1
ATOM 4873 N N . ALA C 1 197 ? 171.512 149.151 187.439 1.00 112.04 199 ALA C N 1
ATOM 4874 C CA . ALA C 1 197 ? 170.888 147.920 187.903 1.00 108.16 199 ALA C CA 1
ATOM 4875 C C . ALA C 1 197 ? 169.602 147.694 187.123 1.00 106.46 199 ALA C C 1
ATOM 4876 O O . ALA C 1 197 ? 169.129 148.569 186.395 1.00 110.08 199 ALA C O 1
ATOM 4878 N N . SER C 1 198 ? 169.045 146.500 187.286 1.00 101.41 200 SER C N 1
ATOM 4879 C CA . SER C 1 198 ? 167.805 146.123 186.629 1.00 102.00 200 SER C CA 1
ATOM 4880 C C . SER C 1 198 ? 166.603 146.501 187.489 1.00 103.92 200 SER C C 1
ATOM 4881 O O . SER C 1 198 ? 166.710 146.684 188.704 1.00 106.86 200 SER C O 1
ATOM 4884 N N . ASN C 1 199 ? 165.447 146.612 186.832 1.00 100.24 201 ASN C N 1
ATOM 4885 C CA . ASN C 1 199 ? 164.180 146.929 187.495 1.00 97.08 201 ASN C CA 1
ATOM 4886 C C . ASN C 1 199 ? 164.272 148.224 188.297 1.00 99.67 201 ASN C C 1
ATOM 4887 O O . ASN C 1 199 ? 163.810 148.304 189.437 1.00 105.16 201 ASN C O 1
ATOM 4892 N N . THR C 1 200 ? 164.878 149.248 187.701 1.00 95.99 202 THR C N 1
ATOM 4893 C CA . THR C 1 200 ? 165.014 150.545 188.345 1.00 95.88 202 THR C CA 1
ATOM 4894 C C . THR C 1 200 ? 164.679 151.646 187.351 1.00 89.30 202 THR C C 1
ATOM 4895 O O . THR C 1 200 ? 164.757 151.460 186.134 1.00 88.87 202 THR C O 1
ATOM 4899 N N . VAL C 1 201 ? 164.297 152.800 187.889 1.00 83.22 203 VAL C N 1
ATOM 4900 C CA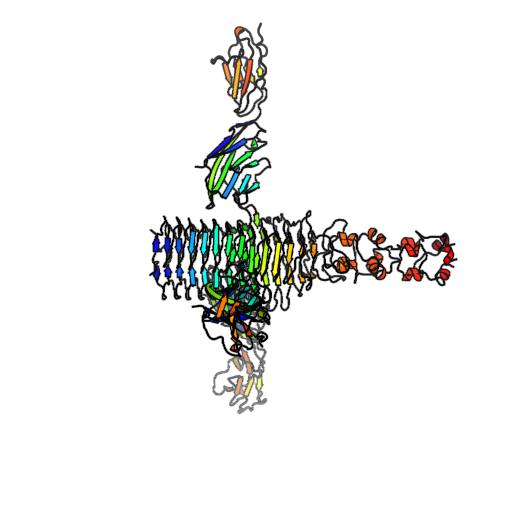 . VAL C 1 201 ? 164.097 154.016 187.111 1.00 77.52 203 VAL C CA 1
ATOM 4901 C C . VAL C 1 201 ? 165.059 155.061 187.653 1.00 84.68 203 VAL C C 1
ATOM 4902 O O . VAL C 1 201 ? 165.016 155.393 188.843 1.00 92.99 203 VAL C O 1
ATOM 4906 N N . SER C 1 202 ? 165.925 155.574 186.788 1.00 80.49 204 SER C N 1
ATOM 4907 C CA . SER C 1 202 ? 166.968 156.504 187.193 1.00 79.48 204 SER C CA 1
ATOM 4908 C C . SER C 1 202 ? 166.652 157.896 186.669 1.00 85.52 204 SER C C 1
ATOM 4909 O O . SER C 1 202 ? 166.344 158.064 185.485 1.00 87.25 204 SER C O 1
ATOM 4912 N N . VAL C 1 203 ? 166.732 158.888 187.552 1.00 86.15 205 VAL C N 1
ATOM 4913 C CA . VAL C 1 203 ? 166.496 160.278 187.195 1.00 82.32 205 VAL C CA 1
ATOM 4914 C C . VAL C 1 203 ? 167.771 161.108 187.326 1.00 88.86 205 VAL C C 1
ATOM 4915 O O . VAL C 1 203 ? 167.709 162.313 187.520 1.00 94.01 205 VAL C O 1
ATOM 4919 N N . GLY C 1 204 ? 168.926 160.468 187.223 1.00 87.50 206 GLY C N 1
ATOM 4920 C CA . GLY C 1 204 ? 170.185 161.172 187.336 1.00 91.17 206 GLY C CA 1
ATOM 4921 C C . GLY C 1 204 ? 171.324 160.193 187.542 1.00 99.29 206 GLY C C 1
ATOM 4922 O O . GLY C 1 204 ? 171.142 158.978 187.500 1.00 99.94 206 GLY C O 1
ATOM 4923 N N . SER C 1 205 ? 172.504 160.758 187.764 1.00 104.20 207 SER C N 1
ATOM 4924 C CA . SER C 1 205 ? 173.720 159.997 188.006 1.00 102.39 207 SER C CA 1
ATOM 4925 C C . SER C 1 205 ? 174.209 160.256 189.427 1.00 106.48 207 SER C C 1
ATOM 4926 O O . SER C 1 205 ? 173.573 160.967 190.208 1.00 110.57 207 SER C O 1
ATOM 4929 N N . SER C 1 206 ? 175.357 159.663 189.759 1.00 109.40 208 SER C N 1
ATOM 4930 C CA . SER C 1 206 ? 175.938 159.860 191.081 1.00 115.21 208 SER C CA 1
ATOM 4931 C C . SER C 1 206 ? 176.427 161.286 191.293 1.00 119.39 208 SER C C 1
ATOM 4932 O O . SER C 1 206 ? 176.605 161.701 192.443 1.00 120.73 208 SER C O 1
ATOM 4935 N N . THR C 1 207 ? 176.647 162.041 190.219 1.00 117.46 209 THR C N 1
ATOM 4936 C CA . THR C 1 207 ? 177.101 163.423 190.309 1.00 119.00 209 THR C CA 1
ATOM 4937 C C . THR C 1 207 ? 175.945 164.416 190.325 1.00 120.83 209 THR C C 1
ATOM 4938 O O . THR C 1 207 ? 175.915 165.318 191.165 1.00 119.79 209 THR C O 1
ATOM 4942 N N . LEU C 1 208 ? 174.992 164.266 189.410 1.00 118.21 210 LEU C N 1
ATOM 4943 C CA . LEU C 1 208 ? 173.818 165.126 189.340 1.00 114.45 210 LEU C CA 1
ATOM 4944 C C . LEU C 1 208 ? 172.585 164.304 189.683 1.00 112.52 210 LEU C C 1
ATOM 4945 O O . LEU C 1 208 ? 172.296 163.303 189.019 1.00 111.01 210 LEU C O 1
ATOM 4950 N N . LYS C 1 209 ? 171.862 164.729 190.715 1.00 109.92 211 LYS C N 1
ATOM 4951 C CA . LYS C 1 209 ? 170.652 164.058 191.166 1.00 106.09 211 LYS C CA 1
ATOM 4952 C C . LYS C 1 209 ? 169.483 165.023 191.048 1.00 107.18 211 LYS C C 1
ATOM 4953 O O . LYS C 1 209 ? 169.558 166.156 191.534 1.00 109.26 211 LYS C O 1
ATOM 4959 N N . ARG C 1 210 ? 168.411 164.574 190.407 1.00 101.48 212 ARG C N 1
ATOM 4960 C CA . ARG C 1 210 ? 167.255 165.414 190.139 1.00 93.37 212 ARG C CA 1
ATOM 4961 C C . ARG C 1 210 ? 166.200 165.245 191.223 1.00 94.78 212 ARG C C 1
ATOM 4962 O O . ARG C 1 210 ? 166.024 164.161 191.783 1.00 97.11 212 ARG C O 1
ATOM 4970 N N . LYS C 1 211 ? 165.500 166.335 191.512 1.00 92.35 213 LYS C N 1
ATOM 4971 C CA . LYS C 1 211 ? 164.341 166.297 192.387 1.00 89.01 213 LYS C CA 1
ATOM 4972 C C . LYS C 1 211 ? 163.100 165.948 191.578 1.00 94.87 213 LYS C C 1
ATOM 4973 O O . LYS C 1 211 ? 163.017 166.231 190.380 1.00 101.96 213 LYS C O 1
ATOM 4979 N N . ILE C 1 212 ? 162.132 165.329 192.244 1.00 91.43 214 ILE C N 1
ATOM 4980 C CA . ILE C 1 212 ? 160.840 165.028 191.643 1.00 93.98 214 ILE C CA 1
ATOM 4981 C C . ILE C 1 212 ? 159.818 165.940 192.305 1.00 99.06 214 ILE C C 1
ATOM 4982 O O . ILE C 1 212 ? 159.493 165.772 193.487 1.00 102.28 214 ILE C O 1
ATOM 4987 N N . VAL C 1 213 ? 159.311 166.903 191.547 1.00 96.46 215 VAL C N 1
ATOM 4988 C CA . VAL C 1 213 ? 158.442 167.930 192.078 1.00 97.95 215 VAL C CA 1
ATOM 4989 C C . VAL C 1 213 ? 157.005 167.641 191.659 1.00 103.98 215 VAL C C 1
ATOM 4990 O O . VAL C 1 213 ? 156.742 166.830 190.774 1.00 107.63 215 VAL C O 1
ATOM 4994 N N . ASN C 1 214 ? 156.058 168.321 192.308 1.00 100.20 216 ASN C N 1
ATOM 4995 C CA . ASN C 1 214 ? 154.636 168.228 191.975 1.00 102.75 216 ASN C CA 1
ATOM 4996 C C . ASN C 1 214 ? 154.135 166.788 192.066 1.00 107.88 216 ASN C C 1
ATOM 4997 O O . ASN C 1 214 ? 153.442 166.287 191.179 1.00 110.15 216 ASN C O 1
ATOM 5002 N N . VAL C 1 215 ? 154.492 166.121 193.156 1.00 108.22 217 VAL C N 1
ATOM 5003 C CA . VAL C 1 215 ? 154.070 164.748 193.402 1.00 108.68 217 VAL C CA 1
ATOM 5004 C C . VAL C 1 215 ? 152.845 164.768 194.303 1.00 116.32 217 VAL C C 1
ATOM 5005 O O . VAL C 1 215 ? 152.830 165.454 195.331 1.00 119.80 217 VAL C O 1
ATOM 5009 N N . GLY C 1 216 ? 151.815 164.024 193.915 1.00 113.64 218 GLY C N 1
ATOM 5010 C CA . GLY C 1 216 ? 150.642 163.908 194.751 1.00 115.14 218 GLY C CA 1
ATOM 5011 C C . GLY C 1 216 ? 150.928 163.146 196.028 1.00 122.48 218 GLY C C 1
ATOM 5012 O O . GLY C 1 216 ? 151.900 162.397 196.140 1.00 127.32 218 GLY C O 1
ATOM 5013 N N . ASP C 1 217 ? 150.061 163.352 197.016 1.00 121.14 219 ASP C N 1
ATOM 5014 C CA . ASP C 1 217 ? 150.243 162.710 198.310 1.00 120.44 219 ASP C CA 1
ATOM 5015 C C . ASP C 1 217 ? 150.176 161.196 198.171 1.00 125.14 219 ASP C C 1
ATOM 5016 O O . ASP C 1 217 ? 149.395 160.660 197.382 1.00 130.16 219 ASP C O 1
ATOM 5021 N N . GLY C 1 218 ? 151.006 160.507 198.947 1.00 122.57 220 GLY C N 1
ATOM 5022 C CA . GLY C 1 218 ? 151.032 159.059 198.918 1.00 119.20 220 GLY C CA 1
ATOM 5023 C C . GLY C 1 218 ? 149.825 158.437 199.585 1.00 121.39 220 GLY C C 1
ATOM 5024 O O . GLY C 1 218 ? 148.800 159.096 199.781 1.00 129.24 220 GLY C O 1
ATOM 5025 N N . ALA C 1 219 ? 149.938 157.164 199.943 1.00 111.87 221 ALA C N 1
ATOM 5026 C CA . ALA C 1 219 ? 148.840 156.381 200.497 1.00 113.22 221 ALA C CA 1
ATOM 5027 C C . ALA C 1 219 ? 149.307 155.607 201.718 1.00 114.51 221 ALA C C 1
ATOM 5028 O O . ALA C 1 219 ? 149.120 154.393 201.815 1.00 121.95 221 ALA C O 1
ATOM 5030 N N . ILE C 1 220 ? 149.940 156.309 202.663 1.00 111.64 222 ILE C N 1
ATOM 5031 C CA . ILE C 1 220 ? 150.626 155.691 203.796 1.00 112.24 222 ILE C CA 1
ATOM 5032 C C . ILE C 1 220 ? 149.740 154.631 204.437 1.00 118.51 222 ILE C C 1
ATOM 5033 O O . ILE C 1 220 ? 148.643 154.929 204.923 1.00 121.03 222 ILE C O 1
ATOM 5038 N N . SER C 1 221 ? 150.223 153.394 204.450 1.00 119.88 223 SER C N 1
ATOM 5039 C CA . SER C 1 221 ? 149.442 152.235 204.867 1.00 116.01 223 SER C CA 1
ATOM 5040 C C . SER C 1 221 ? 150.392 151.047 204.966 1.00 118.60 223 SER C C 1
ATOM 5041 O O . SER C 1 221 ? 151.605 151.180 204.783 1.00 122.13 223 SER C O 1
ATOM 5044 N N . ALA C 1 222 ? 149.822 149.874 205.246 1.00 121.43 224 ALA C N 1
ATOM 5045 C CA . ALA C 1 222 ? 150.643 148.691 205.482 1.00 122.58 224 ALA C CA 1
ATOM 5046 C C . ALA C 1 222 ? 151.273 148.171 204.195 1.00 122.26 224 ALA C C 1
ATOM 5047 O O . ALA C 1 222 ? 152.422 147.714 204.204 1.00 122.01 224 ALA C O 1
ATOM 5049 N N . ASN C 1 223 ? 150.545 148.230 203.082 1.00 122.18 225 ASN C N 1
ATOM 5050 C CA . ASN C 1 223 ? 150.978 147.586 201.851 1.00 121.94 225 ASN C CA 1
ATOM 5051 C C . ASN C 1 223 ? 151.071 148.526 200.659 1.00 120.35 225 ASN C C 1
ATOM 5052 O O . ASN C 1 223 ? 151.385 148.065 199.556 1.00 119.50 225 ASN C O 1
ATOM 5057 N N . SER C 1 224 ? 150.806 149.816 200.837 1.00 117.69 226 SER C N 1
ATOM 5058 C CA . SER C 1 224 ? 150.810 150.733 199.708 1.00 119.96 226 SER C CA 1
ATOM 5059 C C . SER C 1 224 ? 152.217 150.913 199.156 1.00 122.23 226 SER C C 1
ATOM 5060 O O . SER C 1 224 ? 153.188 151.034 199.908 1.00 126.76 226 SER C O 1
ATOM 5063 N N . SER C 1 225 ? 152.321 150.933 197.831 1.00 116.72 227 SER C N 1
ATOM 5064 C CA . SER C 1 225 ? 153.573 151.206 197.133 1.00 114.57 227 SER C CA 1
ATOM 5065 C C . SER C 1 225 ? 153.379 152.519 196.385 1.00 116.85 227 SER C C 1
ATOM 5066 O O . SER C 1 225 ? 153.009 152.534 195.210 1.00 118.91 227 SER C O 1
ATOM 5069 N N . ASP C 1 226 ? 153.638 153.624 197.079 1.00 115.57 228 ASP C N 1
ATOM 5070 C CA . ASP C 1 226 ? 153.486 154.954 196.509 1.00 113.04 228 ASP C CA 1
ATOM 5071 C C . ASP C 1 226 ? 154.769 155.744 196.713 1.00 111.51 228 ASP C C 1
ATOM 5072 O O . ASP C 1 226 ? 155.803 155.171 197.064 1.00 116.39 228 ASP C O 1
ATOM 5077 N N . ALA C 1 227 ? 154.725 157.050 196.478 1.00 105.04 229 ALA C N 1
ATOM 5078 C CA . ALA C 1 227 ? 155.860 157.928 196.735 1.00 98.12 229 ALA C CA 1
ATOM 5079 C C . ALA C 1 227 ? 155.413 158.994 197.724 1.00 105.93 229 ALA C C 1
ATOM 5080 O O . ALA C 1 227 ? 154.594 159.854 197.385 1.00 115.92 229 ALA C O 1
ATOM 5082 N N . VAL C 1 228 ? 155.944 158.936 198.947 1.00 100.50 230 VAL C N 1
ATOM 5083 C CA . VAL C 1 228 ? 155.587 159.946 199.933 1.00 102.59 230 VAL C CA 1
ATOM 5084 C C . VAL C 1 228 ? 156.201 161.284 199.537 1.00 105.40 230 VAL C C 1
ATOM 5085 O O . VAL C 1 228 ? 157.189 161.359 198.796 1.00 106.95 230 VAL C O 1
ATOM 5089 N N . THR C 1 229 ? 155.596 162.356 200.027 1.00 105.98 231 THR C N 1
ATOM 5090 C CA . THR C 1 229 ? 156.009 163.703 199.672 1.00 101.46 231 THR C CA 1
ATOM 5091 C C . THR C 1 229 ? 156.623 164.398 200.881 1.00 98.26 231 THR C C 1
ATOM 5092 O O . THR C 1 229 ? 156.704 163.841 201.979 1.00 98.41 231 THR C O 1
ATOM 5096 N N . GLY C 1 230 ? 157.064 165.637 200.662 1.00 93.78 232 GLY C N 1
ATOM 5097 C CA . GLY C 1 230 ? 157.678 166.392 201.739 1.00 95.13 232 GLY C CA 1
ATOM 5098 C C . GLY C 1 230 ? 156.718 166.672 202.878 1.00 100.87 232 GLY C C 1
ATOM 5099 O O . GLY C 1 230 ? 157.082 166.564 204.049 1.00 103.66 232 GLY C O 1
ATOM 5100 N N . ARG C 1 231 ? 155.476 167.033 202.549 1.00 99.52 233 ARG C N 1
ATOM 5101 C CA . ARG C 1 231 ? 154.491 167.314 203.589 1.00 100.20 233 ARG C CA 1
ATOM 5102 C C . ARG C 1 231 ? 154.121 166.053 204.360 1.00 103.10 233 ARG C C 1
ATOM 5103 O O . ARG C 1 231 ? 153.888 166.108 205.573 1.00 103.34 233 ARG C O 1
ATOM 5111 N N . GLN C 1 232 ? 154.053 164.911 203.673 1.00 103.92 234 GLN C N 1
ATOM 5112 C CA . GLN C 1 232 ? 153.704 163.659 204.338 1.00 98.35 234 GLN C CA 1
ATOM 5113 C C . GLN C 1 232 ? 154.744 163.284 205.383 1.00 100.81 234 GLN C C 1
ATOM 5114 O O . GLN C 1 232 ? 154.404 162.887 206.503 1.00 105.29 234 GLN C O 1
ATOM 5120 N N . LEU C 1 233 ? 156.025 163.401 205.031 1.00 100.53 235 LEU C N 1
ATOM 5121 C CA . LEU C 1 233 ? 157.083 163.099 205.986 1.00 100.34 235 LEU C CA 1
ATOM 5122 C C . LEU C 1 233 ? 157.206 164.195 207.037 1.00 100.98 235 LEU C C 1
ATOM 5123 O O . LEU C 1 233 ? 157.625 163.926 208.168 1.00 102.78 235 LEU C O 1
ATOM 5128 N N . TYR C 1 234 ? 156.842 165.429 206.685 1.00 99.66 236 TYR C N 1
ATOM 5129 C CA . TYR C 1 234 ? 156.891 166.530 207.640 1.00 101.01 236 TYR C CA 1
ATOM 5130 C C . TYR C 1 234 ? 155.868 166.342 208.751 1.00 104.32 236 TYR C C 1
ATOM 5131 O O . TYR C 1 234 ? 156.200 166.430 209.938 1.00 104.66 236 TYR C O 1
ATOM 5140 N N . SER C 1 235 ? 154.614 166.081 208.383 1.00 104.40 237 SER C N 1
ATOM 5141 C CA . SER C 1 235 ? 153.546 165.935 209.362 1.00 102.61 237 SER C CA 1
ATOM 5142 C C . SER C 1 235 ? 153.466 164.530 209.937 1.00 105.84 237 SER C C 1
ATOM 5143 O O . SER C 1 235 ? 153.115 164.369 211.111 1.00 105.12 237 SER C O 1
ATOM 5146 N N . GLY C 1 236 ? 153.780 163.514 209.139 1.00 109.62 238 GLY C N 1
ATOM 5147 C CA . GLY C 1 236 ? 153.762 162.151 209.628 1.00 110.25 238 GLY C CA 1
ATOM 5148 C C . GLY C 1 236 ? 152.388 161.560 209.820 1.00 108.12 238 GLY C C 1
ATOM 5149 O O . GLY C 1 236 ? 152.246 160.581 210.554 1.00 111.73 238 GLY C O 1
ATOM 5150 N N . ASN C 1 237 ? 151.366 162.129 209.187 1.00 109.33 239 ASN C N 1
ATOM 5151 C CA . ASN C 1 237 ? 150.013 161.615 209.343 1.00 110.48 239 ASN C CA 1
ATOM 5152 C C . ASN C 1 237 ? 149.896 160.217 208.751 1.00 112.68 239 ASN C C 1
ATOM 5153 O O . ASN C 1 237 ? 150.422 159.934 207.671 1.00 113.56 239 ASN C O 1
ATOM 5158 N N . GLY C 1 238 ? 149.200 159.339 209.469 1.00 111.96 240 GLY C N 1
ATOM 5159 C CA . GLY C 1 238 ? 148.930 158.000 208.993 1.00 115.81 240 GLY C CA 1
ATOM 5160 C C . GLY C 1 238 ? 150.000 156.971 209.280 1.00 114.89 240 GLY C C 1
ATOM 5161 O O . GLY C 1 238 ? 149.849 155.816 208.860 1.00 118.46 240 GLY C O 1
ATOM 5162 N N . ILE C 1 239 ? 151.076 157.341 209.977 1.00 113.70 241 ILE C N 1
ATOM 5163 C CA . ILE C 1 239 ? 152.109 156.365 210.300 1.00 109.72 241 ILE C CA 1
ATOM 5164 C C . ILE C 1 239 ? 151.593 155.388 211.351 1.00 109.13 241 ILE C C 1
ATOM 5165 O O . ILE C 1 239 ? 150.603 155.634 212.049 1.00 111.81 241 ILE C O 1
ATOM 5170 N N . ASP C 1 240 ? 152.284 154.258 211.463 1.00 105.09 242 ASP C N 1
ATOM 5171 C CA . ASP C 1 240 ? 151.958 153.258 212.475 1.00 107.15 242 ASP C CA 1
ATOM 5172 C C . ASP C 1 240 ? 152.425 153.779 213.826 1.00 107.57 242 ASP C C 1
ATOM 5173 O O . ASP C 1 240 ? 153.595 153.646 214.188 1.00 111.93 242 ASP C O 1
ATOM 5178 N N . THR C 1 241 ? 151.503 154.376 214.582 1.00 106.97 243 THR C N 1
ATOM 5179 C CA . THR C 1 241 ? 151.847 154.952 215.875 1.00 108.02 243 THR C CA 1
ATOM 5180 C C . THR C 1 241 ? 152.291 153.908 216.889 1.00 109.49 243 THR C C 1
ATOM 5181 O O . THR C 1 241 ? 152.889 154.278 217.903 1.00 107.71 243 THR C O 1
ATOM 5185 N N . ALA C 1 242 ? 152.016 152.628 216.652 1.00 111.23 244 ALA C N 1
ATOM 5186 C CA . ALA C 1 242 ? 152.439 151.566 217.555 1.00 110.01 244 ALA C CA 1
ATOM 5187 C C . ALA C 1 242 ? 153.769 150.943 217.157 1.00 112.53 244 ALA C C 1
ATOM 5188 O O . ALA C 1 242 ? 154.596 150.656 218.027 1.00 110.26 244 ALA C O 1
ATOM 5190 N N . ALA C 1 243 ? 153.992 150.719 215.860 1.00 115.19 245 ALA C N 1
ATOM 5191 C CA . ALA C 1 243 ? 155.274 150.181 215.415 1.00 113.57 245 ALA C CA 1
ATOM 5192 C C . ALA C 1 243 ? 156.405 151.168 215.672 1.00 112.65 245 ALA C C 1
ATOM 5193 O O . ALA C 1 243 ? 157.495 150.777 216.105 1.00 110.01 245 ALA C O 1
ATOM 5195 N N . TRP C 1 244 ? 156.165 152.454 215.406 1.00 109.67 246 TRP C N 1
ATOM 5196 C CA . TRP C 1 244 ? 157.184 153.470 215.635 1.00 98.58 246 TRP C CA 1
ATOM 5197 C C . TRP C 1 244 ? 157.519 153.624 217.111 1.00 100.68 246 TRP C C 1
ATOM 5198 O O . TRP C 1 244 ? 158.641 154.021 217.444 1.00 104.83 246 TRP C O 1
ATOM 5209 N N . GLN C 1 245 ? 156.578 153.320 218.000 1.00 101.93 247 GLN C N 1
ATOM 5210 C CA . GLN C 1 245 ? 156.783 153.444 219.437 1.00 104.80 247 GLN C CA 1
ATOM 5211 C C . GLN C 1 245 ? 157.548 152.272 220.034 1.00 109.41 247 GLN C C 1
ATOM 5212 O O . GLN C 1 245 ? 157.825 152.280 221.237 1.00 111.72 247 GLN C O 1
ATOM 5218 N N . ASN C 1 246 ? 157.884 151.266 219.233 1.00 109.94 248 ASN C N 1
ATOM 5219 C CA . ASN C 1 246 ? 158.750 150.178 219.667 1.00 110.21 248 ASN C CA 1
ATOM 5220 C C . ASN C 1 246 ? 160.172 150.342 219.155 1.00 111.45 248 ASN C C 1
ATOM 5221 O O . ASN C 1 246 ? 161.130 150.091 219.892 1.00 112.39 248 ASN C O 1
ATOM 5226 N N . LYS C 1 247 ? 160.314 150.761 217.898 1.00 109.49 249 LYS C N 1
ATOM 5227 C CA . LYS C 1 247 ? 161.628 151.044 217.333 1.00 109.10 249 LYS C CA 1
ATOM 5228 C C . LYS C 1 247 ? 162.297 152.203 218.057 1.00 106.77 249 LYS C C 1
ATOM 5229 O O . LYS C 1 247 ? 163.491 152.145 218.373 1.00 109.10 249 LYS C O 1
ATOM 5235 N N . LEU C 1 248 ? 161.545 153.263 218.324 1.00 100.58 250 LEU C N 1
ATOM 5236 C CA . LEU C 1 248 ? 161.941 154.296 219.269 1.00 99.05 250 LEU C CA 1
ATOM 5237 C C . LEU C 1 248 ? 161.272 153.966 220.595 1.00 103.42 250 LEU C C 1
ATOM 5238 O O . LEU C 1 248 ? 160.042 153.899 220.669 1.00 109.50 250 LEU C O 1
ATOM 5243 N N . ASN C 1 249 ? 162.075 153.750 221.635 1.00 96.98 251 ASN C N 1
ATOM 5244 C CA . ASN C 1 249 ? 161.549 153.283 222.918 1.00 101.46 251 ASN C CA 1
ATOM 5245 C C . ASN C 1 249 ? 160.911 154.453 223.668 1.00 108.85 251 ASN C C 1
ATOM 5246 O O . ASN C 1 249 ? 161.319 154.834 224.766 1.00 113.27 251 ASN C O 1
ATOM 5251 N N . VAL C 1 250 ? 159.871 155.018 223.056 1.00 107.40 252 VAL C N 1
ATOM 5252 C CA . VAL C 1 250 ? 159.229 156.192 223.630 1.00 101.12 252 VAL C CA 1
ATOM 5253 C C . VAL C 1 250 ? 158.530 155.818 224.933 1.00 104.83 252 VAL C C 1
ATOM 5254 O O . VAL C 1 250 ? 158.155 154.667 225.170 1.00 109.50 252 VAL C O 1
ATOM 5258 N N . THR C 1 251 ? 158.372 156.813 225.794 1.00 108.96 253 THR C N 1
ATOM 5259 C CA . THR C 1 251 ? 157.641 156.682 227.049 1.00 117.16 253 THR C CA 1
ATOM 5260 C C . THR C 1 251 ? 156.356 157.487 226.908 1.00 131.07 253 THR C C 1
ATOM 5261 O O . THR C 1 251 ? 156.376 158.719 226.971 1.00 137.74 253 THR C O 1
ATOM 5265 N N . ARG C 1 252 ? 155.242 156.787 226.713 1.00 131.52 254 ARG C N 1
ATOM 5266 C CA . ARG C 1 252 ? 153.978 157.467 226.481 1.00 133.35 254 ARG C CA 1
ATOM 5267 C C . ARG C 1 252 ? 153.562 158.270 227.706 1.00 143.03 254 ARG C C 1
ATOM 5268 O O . ARG C 1 252 ? 153.716 157.825 228.846 1.00 143.59 254 ARG C O 1
ATOM 5276 N N . LYS C 1 253 ? 153.043 159.476 227.457 1.00 143.74 255 LYS C N 1
ATOM 5277 C CA . LYS C 1 253 ? 152.572 160.320 228.549 1.00 145.84 255 LYS C CA 1
ATOM 5278 C C . LYS C 1 253 ? 151.441 159.653 229.317 1.00 150.01 255 LYS C C 1
ATOM 5279 O O . LYS C 1 253 ? 151.252 159.926 230.507 1.00 147.74 255 LYS C O 1
ATOM 5285 N N . ASN C 1 254 ? 150.680 158.780 228.654 1.00 153.73 256 ASN C N 1
ATOM 5286 C CA . ASN C 1 254 ? 149.638 158.024 229.336 1.00 153.96 256 ASN C CA 1
ATOM 5287 C C . ASN C 1 254 ? 150.203 157.125 230.426 1.00 159.01 256 ASN C C 1
ATOM 5288 O O . ASN C 1 254 ? 149.494 156.820 231.390 1.00 162.90 256 ASN C O 1
ATOM 5293 N N . ASP C 1 255 ? 151.455 156.689 230.293 1.00 158.37 257 ASP C N 1
ATOM 5294 C CA . ASP C 1 255 ? 152.130 155.903 231.319 1.00 160.45 257 ASP C CA 1
ATOM 5295 C C . ASP C 1 255 ? 153.011 156.748 232.226 1.00 156.55 257 ASP C C 1
ATOM 5296 O O . ASP C 1 255 ? 153.052 156.511 233.437 1.00 159.81 257 ASP C O 1
ATOM 5301 N N . TYR C 1 256 ? 153.726 157.724 231.661 1.00 148.57 258 TYR C N 1
ATOM 5302 C CA . TYR C 1 256 ? 154.612 158.561 232.464 1.00 149.56 258 TYR C CA 1
ATOM 5303 C C . TYR C 1 256 ? 153.823 159.334 233.512 1.00 152.32 258 TYR C C 1
ATOM 5304 O O . TYR C 1 256 ? 154.219 159.395 234.681 1.00 149.95 258 TYR C O 1
ATOM 5313 N N . LYS C 1 257 ? 152.698 159.927 233.110 1.00 153.28 259 LYS C N 1
ATOM 5314 C CA . LYS C 1 257 ? 151.827 160.609 234.056 1.00 153.82 259 LYS C CA 1
ATOM 5315 C C . LYS C 1 257 ? 151.167 159.640 235.026 1.00 158.17 259 LYS C C 1
ATOM 5316 O O . LYS C 1 257 ? 150.876 160.021 236.165 1.00 156.81 259 LYS C O 1
ATOM 5322 N N . ASP C 1 258 ? 150.933 158.399 234.604 1.00 160.64 260 ASP C N 1
ATOM 5323 C CA . ASP C 1 258 ? 150.203 157.422 235.401 1.00 164.24 260 ASP C CA 1
ATOM 5324 C C . ASP C 1 258 ? 151.122 156.453 236.135 1.00 164.88 260 ASP C C 1
ATOM 5325 O O . ASP C 1 258 ? 150.631 155.528 236.790 1.00 166.81 260 ASP C O 1
ATOM 5330 N N . ALA C 1 259 ? 152.439 156.640 236.036 1.00 162.90 261 ALA C N 1
ATOM 5331 C CA . ALA C 1 259 ? 153.438 155.816 236.717 1.00 164.45 261 ALA C CA 1
ATOM 5332 C C . ALA C 1 259 ? 153.383 154.351 236.297 1.00 167.15 261 ALA C C 1
ATOM 5333 O O . ALA C 1 259 ? 153.821 153.473 237.045 1.00 162.33 261 ALA C O 1
ATOM 5335 N N . ASN C 1 260 ? 152.855 154.059 235.111 1.00 167.66 262 ASN C N 1
ATOM 5336 C CA . ASN C 1 260 ? 152.820 152.682 234.640 1.00 165.06 262 ASN C CA 1
ATOM 5337 C C . ASN C 1 260 ? 154.214 152.209 234.250 1.00 172.00 262 ASN C C 1
ATOM 5338 O O . ASN C 1 260 ? 155.041 152.989 233.770 1.00 175.24 262 ASN C O 1
ATOM 5343 N N . ASP C 1 261 ? 154.467 150.916 234.463 1.00 176.27 263 ASP C N 1
ATOM 5344 C CA . ASP C 1 261 ? 155.653 150.225 233.954 1.00 180.55 263 ASP C CA 1
ATOM 5345 C C . ASP C 1 261 ? 156.929 150.894 234.488 1.00 178.31 263 ASP C C 1
ATOM 5346 O O . ASP C 1 261 ? 157.692 151.548 233.774 1.00 179.32 263 ASP C O 1
ATOM 5351 N N . ILE C 1 262 ? 157.104 150.763 235.803 1.00 174.39 264 ILE C N 1
ATOM 5352 C CA . ILE C 1 262 ? 158.287 151.269 236.492 1.00 169.27 264 ILE C CA 1
ATOM 5353 C C . ILE C 1 262 ? 158.744 150.239 237.513 1.00 169.48 264 ILE C C 1
ATOM 5354 O O . ILE C 1 262 ? 157.932 149.481 238.054 1.00 174.78 264 ILE C O 1
ATOM 5359 N N . ASP C 1 263 ? 160.049 150.206 237.770 1.00 165.31 265 ASP C N 1
ATOM 5360 C CA . ASP C 1 263 ? 160.554 149.485 238.928 1.00 169.24 265 ASP C CA 1
ATOM 5361 C C . ASP C 1 263 ? 160.226 150.254 240.202 1.00 171.60 265 ASP C C 1
ATOM 5362 O O . ASP C 1 263 ? 160.162 151.486 240.213 1.00 173.06 265 ASP C O 1
ATOM 5367 N N . VAL C 1 264 ? 160.013 149.513 241.286 1.00 172.12 266 VAL C N 1
ATOM 5368 C CA . VAL C 1 264 ? 159.710 150.099 242.581 1.00 174.73 266 VAL C CA 1
ATOM 5369 C C . VAL C 1 264 ? 160.855 149.910 243.569 1.00 177.35 266 VAL C C 1
ATOM 5370 O O . VAL C 1 264 ? 161.158 150.816 244.347 1.00 174.79 266 VAL C O 1
ATOM 5374 N N . ASN C 1 265 ? 161.513 148.749 243.548 1.00 182.27 267 ASN C N 1
ATOM 5375 C CA . ASN C 1 265 ? 162.649 148.514 244.429 1.00 184.37 267 ASN C CA 1
ATOM 5376 C C . ASN C 1 265 ? 163.843 149.397 244.098 1.00 182.83 267 ASN C C 1
ATOM 5377 O O . ASN C 1 265 ? 164.711 149.585 244.958 1.00 181.59 267 ASN C O 1
ATOM 5382 N N . LYS C 1 266 ? 163.906 149.938 242.886 1.00 178.63 268 LYS C N 1
ATOM 5383 C CA . LYS C 1 266 ? 165.026 150.751 242.430 1.00 175.62 268 LYS C CA 1
ATOM 5384 C C . LYS C 1 266 ? 164.719 152.238 242.392 1.00 173.10 268 LYS C C 1
ATOM 5385 O O . LYS C 1 266 ? 165.602 153.050 242.680 1.00 170.36 268 LYS C O 1
ATOM 5391 N N . TRP C 1 267 ? 163.492 152.624 242.033 1.00 172.69 269 TRP C N 1
ATOM 5392 C CA . TRP C 1 267 ? 163.089 154.018 242.191 1.00 168.24 269 TRP C CA 1
ATOM 5393 C C . TRP C 1 267 ? 163.136 154.441 243.652 1.00 172.60 269 TRP C C 1
ATOM 5394 O O . TRP C 1 267 ? 163.628 155.528 243.975 1.00 171.27 269 TRP C O 1
ATOM 5405 N N . LYS C 1 268 ? 162.632 153.593 244.552 1.00 175.22 270 LYS C N 1
ATOM 5406 C CA . LYS C 1 268 ? 162.682 153.906 245.975 1.00 173.18 270 LYS C CA 1
ATOM 5407 C C . LYS C 1 268 ? 164.110 153.999 246.493 1.00 174.39 270 LYS C C 1
ATOM 5408 O O . LYS C 1 268 ? 164.335 154.594 247.551 1.00 172.60 270 LYS C O 1
ATOM 5414 N N . ALA C 1 269 ? 165.076 153.417 245.781 1.00 176.80 271 ALA C N 1
ATOM 5415 C CA . ALA C 1 269 ? 166.470 153.516 246.197 1.00 177.06 271 ALA C CA 1
ATOM 5416 C C . ALA C 1 269 ? 167.017 154.920 245.963 1.00 177.24 271 ALA C C 1
ATOM 5417 O O . ALA C 1 269 ? 167.455 155.594 246.902 1.00 175.96 271 ALA C O 1
ATOM 5419 N N . LYS C 1 270 ? 166.999 155.376 244.709 1.00 176.03 272 LYS C N 1
ATOM 5420 C CA . LYS C 1 270 ? 167.544 156.694 244.396 1.00 172.70 272 LYS C CA 1
ATOM 5421 C C . LYS C 1 270 ? 166.647 157.807 244.929 1.00 168.61 272 LYS C C 1
ATOM 5422 O O . LYS C 1 270 ? 167.143 158.825 245.426 1.00 164.10 272 LYS C O 1
ATOM 5428 N N . LEU C 1 271 ? 165.327 157.630 244.847 1.00 166.66 273 LEU C N 1
ATOM 5429 C CA . LEU C 1 271 ? 164.395 158.641 245.332 1.00 164.11 273 LEU C CA 1
ATOM 5430 C C . LEU C 1 271 ? 164.114 158.533 246.825 1.00 164.55 273 LEU C C 1
ATOM 5431 O O . LEU C 1 271 ? 163.364 159.360 247.355 1.00 162.92 273 LEU C O 1
ATOM 5436 N N . GLY C 1 272 ? 164.683 157.548 247.510 1.00 165.32 274 GLY C N 1
ATOM 5437 C CA . GLY C 1 272 ? 164.453 157.391 248.935 1.00 161.27 274 GLY C CA 1
ATOM 5438 C C . GLY C 1 272 ? 163.064 156.875 249.254 1.00 155.82 274 GLY C C 1
ATOM 5439 O O . GLY C 1 272 ? 162.645 156.861 250.411 1.00 139.25 274 GLY C O 1
ATOM 5440 N N . GLN D 2 1 ? 143.682 127.805 144.576 1.00 133.58 35 GLN D N 1
ATOM 5441 C CA . GLN D 2 1 ? 142.431 128.173 145.230 1.00 137.22 35 GLN D CA 1
ATOM 5442 C C . GLN D 2 1 ? 142.359 127.687 146.682 1.00 129.92 35 GLN D C 1
ATOM 5443 O O . GLN D 2 1 ? 142.751 126.569 147.004 1.00 127.99 35 GLN D O 1
ATOM 5449 N N . LEU D 2 2 ? 141.877 128.560 147.562 1.00 122.36 36 LEU D N 1
ATOM 5450 C CA . LEU D 2 2 ? 141.823 128.232 148.979 1.00 113.94 36 LEU D CA 1
ATOM 5451 C C . LEU D 2 2 ? 140.471 127.629 149.339 1.00 119.22 36 LEU D C 1
ATOM 5452 O O . LEU D 2 2 ? 139.420 128.233 149.108 1.00 127.77 36 LEU D O 1
ATOM 5457 N N . THR D 2 3 ? 140.504 126.427 149.908 1.00 112.97 37 THR D N 1
ATOM 5458 C CA . THR D 2 3 ? 139.295 125.722 150.302 1.00 112.37 37 THR D CA 1
ATOM 5459 C C . THR D 2 3 ? 139.433 125.239 151.737 1.00 112.00 37 THR D C 1
ATOM 5460 O O . THR D 2 3 ? 140.510 124.818 152.166 1.00 114.68 37 THR D O 1
ATOM 5464 N N . THR D 2 4 ? 138.328 125.304 152.474 1.00 110.81 38 THR D N 1
ATOM 5465 C CA . THR D 2 4 ? 138.263 124.810 153.841 1.00 110.78 38 THR D CA 1
ATOM 5466 C C . THR D 2 4 ? 137.255 123.675 153.910 1.00 113.27 38 THR D C 1
ATOM 5467 O O . THR D 2 4 ? 136.269 123.663 153.167 1.00 115.96 38 THR D O 1
ATOM 5471 N N . GLU D 2 5 ? 137.506 122.723 154.803 1.00 112.54 39 GLU D N 1
ATOM 5472 C CA . GLU D 2 5 ? 136.671 121.539 154.937 1.00 115.34 39 GLU D CA 1
ATOM 5473 C C . GLU D 2 5 ? 136.453 121.240 156.410 1.00 117.15 39 GLU D C 1
ATOM 5474 O O . GLU D 2 5 ? 137.418 121.074 157.163 1.00 121.39 39 GLU D O 1
ATOM 5480 N N . SER D 2 6 ? 135.189 121.174 156.818 1.00 114.57 40 SER D N 1
ATOM 5481 C CA . SER D 2 6 ? 134.822 120.813 158.180 1.00 111.17 40 SER D CA 1
ATOM 5482 C C . SER D 2 6 ? 135.068 119.322 158.369 1.00 116.61 40 SER D C 1
ATOM 5483 O O . SER D 2 6 ? 135.030 118.556 157.401 1.00 122.50 40 SER D O 1
ATOM 5486 N N . MET D 2 7 ? 135.318 118.916 159.607 1.00 111.83 41 MET D N 1
ATOM 5487 C CA . MET D 2 7 ? 135.635 117.523 159.918 1.00 112.03 41 MET D CA 1
ATOM 5488 C C . MET D 2 7 ? 135.216 117.199 161.343 1.00 107.99 41 MET D C 1
ATOM 5489 O O . MET D 2 7 ? 135.949 117.538 162.292 1.00 105.65 41 MET D O 1
ATOM 5494 N N . PRO D 2 8 ? 134.064 116.556 161.557 1.00 106.22 42 PRO D N 1
ATOM 5495 C CA . PRO D 2 8 ? 133.071 116.139 160.560 1.00 108.05 42 PRO D CA 1
ATOM 5496 C C . PRO D 2 8 ? 132.127 117.274 160.183 1.00 112.53 42 PRO D C 1
ATOM 5497 O O . PRO D 2 8 ? 132.126 118.322 160.822 1.00 115.62 42 PRO D O 1
ATOM 5501 N N . PHE D 2 9 ? 131.315 117.093 159.139 1.00 115.43 43 PHE D N 1
ATOM 5502 C CA . PHE D 2 9 ? 130.374 118.138 158.745 1.00 114.07 43 PHE D CA 1
ATOM 5503 C C . PHE D 2 9 ? 129.273 118.310 159.783 1.00 114.07 43 PHE D C 1
ATOM 5504 O O . PHE D 2 9 ? 128.858 119.437 160.078 1.00 111.50 43 PHE D O 1
ATOM 5512 N N . ASN D 2 10 ? 128.785 117.209 160.345 1.00 116.17 44 ASN D N 1
ATOM 5513 C CA . ASN D 2 10 ? 127.758 117.238 161.375 1.00 114.37 44 ASN D CA 1
ATOM 5514 C C . ASN D 2 10 ? 128.355 116.776 162.696 1.00 116.46 44 ASN D C 1
ATOM 5515 O O . ASN D 2 10 ? 128.912 115.678 162.785 1.00 123.93 44 ASN D O 1
ATOM 5520 N N . VAL D 2 11 ? 128.233 117.616 163.719 1.00 110.58 45 VAL D N 1
ATOM 5521 C CA . VAL D 2 11 ? 128.854 117.369 165.013 1.00 109.44 45 VAL D CA 1
ATOM 5522 C C . VAL D 2 11 ? 127.770 117.259 166.073 1.00 120.87 45 VAL D C 1
ATOM 5523 O O . VAL D 2 11 ? 126.840 118.071 166.114 1.00 130.50 45 VAL D O 1
ATOM 5527 N N . ALA D 2 12 ? 127.888 116.247 166.924 1.00 126.79 46 ALA D N 1
ATOM 5528 C CA . ALA D 2 12 ? 127.032 116.138 168.093 1.00 144.82 46 ALA D CA 1
ATOM 5529 C C . ALA D 2 12 ? 127.341 117.263 169.073 1.00 150.19 46 ALA D C 1
ATOM 5530 O O . ALA D 2 12 ? 128.476 117.738 169.165 1.00 151.42 46 ALA D O 1
ATOM 5532 N N . GLU D 2 13 ? 126.314 117.696 169.801 1.00 146.62 47 GLU D N 1
ATOM 5533 C CA . GLU D 2 13 ? 126.496 118.761 170.778 1.00 139.71 47 GLU D CA 1
ATOM 5534 C C . GLU D 2 13 ? 127.489 118.338 171.853 1.00 146.52 47 GLU D C 1
ATOM 5535 O O . GLU D 2 13 ? 127.459 117.206 172.342 1.00 153.77 47 GLU D O 1
ATOM 5541 N N . GLY D 2 14 ? 128.376 119.262 172.219 1.00 142.96 48 GLY D N 1
ATOM 5542 C CA . GLY D 2 14 ? 129.394 119.010 173.210 1.00 142.07 48 GLY D CA 1
ATOM 5543 C C . GLY D 2 14 ? 130.653 118.356 172.681 1.00 137.91 48 GLY D C 1
ATOM 5544 O O . GLY D 2 14 ? 131.612 118.187 173.441 1.00 139.85 48 GLY D O 1
ATOM 5545 N N . LYS D 2 15 ? 130.679 117.985 171.405 1.00 133.76 49 LYS D N 1
ATOM 5546 C CA . LYS D 2 15 ? 131.864 117.409 170.790 1.00 130.60 49 LYS D CA 1
ATOM 5547 C C . LYS D 2 15 ? 132.723 118.530 170.207 1.00 131.50 49 LYS D C 1
ATOM 5548 O O . LYS D 2 15 ? 132.495 119.715 170.464 1.00 135.86 49 LYS D O 1
ATOM 5554 N N . GLU D 2 16 ? 133.726 118.167 169.412 1.00 124.89 50 GLU D N 1
ATOM 5555 C CA . GLU D 2 16 ? 134.609 119.139 168.791 1.00 121.44 50 GLU D CA 1
ATOM 5556 C C . GLU D 2 16 ? 134.570 118.994 167.276 1.00 117.13 50 GLU D C 1
ATOM 5557 O O . GLU D 2 16 ? 134.253 117.925 166.744 1.00 120.40 50 GLU D O 1
ATOM 5563 N N . VAL D 2 17 ? 134.890 120.086 166.589 1.00 112.62 51 VAL D N 1
ATOM 5564 C CA . VAL D 2 17 ? 134.942 120.126 165.134 1.00 109.47 51 VAL D CA 1
ATOM 5565 C C . VAL D 2 17 ? 136.259 120.766 164.720 1.00 106.95 51 VAL D C 1
ATOM 5566 O O . VAL D 2 17 ? 136.732 121.709 165.363 1.00 108.85 51 VAL D O 1
ATOM 5570 N N . LEU D 2 18 ? 136.863 120.238 163.660 1.00 103.21 52 LEU D N 1
ATOM 5571 C CA . LEU D 2 18 ? 138.137 120.726 163.154 1.00 104.40 52 LEU D CA 1
ATOM 5572 C C . LEU D 2 18 ? 137.981 121.122 161.693 1.00 108.41 52 LEU D C 1
ATOM 5573 O O . LEU D 2 18 ? 137.536 120.315 160.871 1.00 111.90 52 LEU D O 1
ATOM 5578 N N . LEU D 2 19 ? 138.346 122.361 161.376 1.00 102.97 53 LEU D N 1
ATOM 5579 C CA . LEU D 2 19 ? 138.259 122.883 160.019 1.00 105.28 53 LEU D CA 1
ATOM 5580 C C . LEU D 2 19 ? 139.635 122.807 159.371 1.00 109.97 53 LEU D C 1
ATOM 5581 O O . LEU D 2 19 ? 140.567 123.491 159.804 1.00 107.45 53 LEU D O 1
ATOM 5586 N N . LEU D 2 20 ? 139.758 121.984 158.335 1.00 112.74 54 LEU D N 1
ATOM 5587 C CA . LEU D 2 20 ? 141.005 121.824 157.605 1.00 104.13 54 LEU D CA 1
ATOM 5588 C C . LEU D 2 20 ? 141.133 122.895 156.529 1.00 105.50 54 LEU D C 1
ATOM 5589 O O . LEU D 2 20 ? 140.142 123.435 156.033 1.00 110.13 54 LEU D O 1
ATOM 5594 N N . VAL D 2 21 ? 142.378 123.199 156.174 1.00 103.48 55 VAL D N 1
ATOM 5595 C CA . VAL D 2 21 ? 142.691 124.176 155.139 1.00 104.40 55 VAL D CA 1
ATOM 5596 C C . VAL D 2 21 ? 143.567 123.503 154.093 1.00 111.81 55 VAL D C 1
ATOM 5597 O O . VAL D 2 21 ? 144.556 122.843 154.430 1.00 116.14 55 VAL D O 1
ATOM 5601 N N . HIS D 2 22 ? 143.204 123.669 152.824 1.00 113.49 56 HIS D N 1
ATOM 5602 C CA . HIS D 2 22 ? 143.926 123.058 151.720 1.00 114.37 56 HIS D CA 1
ATOM 5603 C C . HIS D 2 22 ? 144.436 124.135 150.773 1.00 118.69 56 HIS D C 1
ATOM 5604 O O . HIS D 2 22 ? 143.881 125.234 150.692 1.00 120.58 56 HIS D O 1
ATOM 5611 N N . ASN D 2 23 ? 145.506 123.793 150.053 1.00 118.08 57 ASN D N 1
ATOM 5612 C CA . ASN D 2 23 ? 146.111 124.675 149.053 1.00 120.60 57 ASN D CA 1
ATOM 5613 C C . ASN D 2 23 ? 146.488 126.026 149.654 1.00 115.88 57 ASN D C 1
ATOM 5614 O O . ASN D 2 23 ? 146.276 127.078 149.048 1.00 113.37 57 ASN D O 1
ATOM 5619 N N . LEU D 2 24 ? 147.041 125.997 150.858 1.00 112.24 58 LEU D N 1
ATOM 5620 C CA . LEU D 2 24 ? 147.468 127.225 151.513 1.00 111.61 58 LEU D CA 1
ATOM 5621 C C . LEU D 2 24 ? 148.620 127.847 150.730 1.00 120.44 58 LEU D C 1
ATOM 5622 O O . LEU D 2 24 ? 149.566 127.139 150.365 1.00 129.03 58 LEU D O 1
ATOM 5627 N N . PRO D 2 25 ? 148.570 129.154 150.433 1.00 118.03 59 PRO D N 1
ATOM 5628 C CA . PRO D 2 25 ? 149.624 129.778 149.616 1.00 118.04 59 PRO D CA 1
ATOM 5629 C C . PRO D 2 25 ? 151.024 129.595 150.183 1.00 124.16 59 PRO D C 1
ATOM 5630 O O . PRO D 2 25 ? 151.196 129.353 151.381 1.00 122.77 59 PRO D O 1
ATOM 5634 N N . GLN D 2 26 ? 152.032 129.703 149.313 1.00 127.38 60 GLN D N 1
ATOM 5635 C CA . GLN D 2 26 ? 153.411 129.460 149.727 1.00 131.58 60 GLN D CA 1
ATOM 5636 C C . GLN D 2 26 ? 153.875 130.470 150.771 1.00 130.67 60 GLN D C 1
ATOM 5637 O O . GLN D 2 26 ? 154.184 130.097 151.908 1.00 127.53 60 GLN D O 1
ATOM 5643 N N . GLN D 2 27 ? 153.931 131.747 150.406 1.00 130.13 61 GLN D N 1
ATOM 5644 C CA . GLN D 2 27 ? 154.420 132.801 151.284 1.00 124.35 61 GLN D CA 1
ATOM 5645 C C . GLN D 2 27 ? 153.240 133.467 151.977 1.00 120.53 61 GLN D C 1
ATOM 5646 O O . GLN D 2 27 ? 152.326 133.965 151.311 1.00 126.19 61 GLN D O 1
ATOM 5652 N N . LEU D 2 28 ? 153.264 133.479 153.307 1.00 109.92 62 LEU D N 1
ATOM 5653 C CA . LEU D 2 28 ? 152.140 133.956 154.096 1.00 106.53 62 LEU D CA 1
ATOM 5654 C C . LEU D 2 28 ? 152.616 134.935 155.158 1.00 105.50 62 LEU D C 1
ATOM 5655 O O . LEU D 2 28 ? 153.765 134.899 155.604 1.00 105.49 62 LEU D O 1
ATOM 5660 N N . PHE D 2 29 ? 151.702 135.813 155.562 1.00 104.45 63 PHE D N 1
ATOM 5661 C CA . PHE D 2 29 ? 151.929 136.753 156.648 1.00 102.93 63 PHE D CA 1
ATOM 5662 C C . PHE D 2 29 ? 151.117 136.445 157.895 1.00 102.77 63 PHE D C 1
ATOM 5663 O O . PHE D 2 29 ? 151.524 136.838 158.990 1.00 105.75 63 PHE D O 1
ATOM 5671 N N . GLY D 2 30 ? 149.993 135.752 157.764 1.00 99.30 64 GLY D N 1
ATOM 5672 C CA . GLY D 2 30 ? 149.181 135.415 158.919 1.00 97.45 64 GLY D CA 1
ATOM 5673 C C . GLY D 2 30 ? 147.790 135.013 158.482 1.00 94.71 64 GLY D C 1
ATOM 5674 O O . GLY D 2 30 ? 147.402 135.182 157.321 1.00 95.01 64 GLY D O 1
ATOM 5675 N N . TYR D 2 31 ? 147.040 134.474 159.439 1.00 94.39 65 TYR D N 1
ATOM 5676 C CA . TYR D 2 31 ? 145.683 134.007 159.205 1.00 93.36 65 TYR D CA 1
ATOM 5677 C C . TYR D 2 31 ? 144.722 134.700 160.161 1.00 94.32 65 TYR D C 1
ATOM 5678 O O . TYR D 2 31 ? 145.132 135.396 161.094 1.00 103.96 65 TYR D O 1
ATOM 5687 N N . SER D 2 32 ? 143.430 134.493 159.916 1.00 86.37 66 SER D N 1
ATOM 5688 C CA . SER D 2 32 ? 142.386 134.987 160.805 1.00 89.08 66 SER D CA 1
ATOM 5689 C C . SER D 2 32 ? 141.092 134.263 160.477 1.00 89.53 66 SER D C 1
ATOM 5690 O O . SER D 2 32 ? 140.773 134.066 159.301 1.00 94.18 66 SER D O 1
ATOM 5693 N N . TRP D 2 33 ? 140.353 133.874 161.511 1.00 85.88 67 TRP D N 1
ATOM 5694 C CA . TRP D 2 33 ? 139.078 133.188 161.356 1.00 83.57 67 TRP D CA 1
ATOM 5695 C C . TRP D 2 33 ? 137.960 134.092 161.854 1.00 92.37 67 TRP D C 1
ATOM 5696 O O . TRP D 2 33 ? 138.012 134.583 162.986 1.00 99.55 67 TRP D O 1
ATOM 5707 N N . TYR D 2 34 ? 136.956 134.307 161.010 1.00 92.64 68 TYR D N 1
ATOM 5708 C CA . TYR D 2 34 ? 135.836 135.181 161.321 1.00 93.66 68 TYR D CA 1
ATOM 5709 C C . TYR D 2 34 ? 134.545 134.378 161.331 1.00 97.82 68 TYR D C 1
ATOM 5710 O O . TYR D 2 34 ? 134.352 133.484 160.502 1.00 102.90 68 TYR D O 1
ATOM 5719 N N . LYS D 2 35 ? 133.664 134.700 162.273 1.00 92.96 69 LYS D N 1
ATOM 5720 C CA . LYS D 2 35 ? 132.351 134.072 162.336 1.00 96.44 69 LYS D CA 1
ATOM 5721 C C . LYS D 2 35 ? 131.424 134.753 161.337 1.00 107.70 69 LYS D C 1
ATOM 5722 O O . LYS D 2 35 ? 131.350 135.986 161.291 1.00 115.58 69 LYS D O 1
ATOM 5728 N N . GLY D 2 36 ? 130.724 133.959 160.542 1.00 107.07 70 GLY D N 1
ATOM 5729 C CA . GLY D 2 36 ? 129.841 134.468 159.513 1.00 106.86 70 GLY D CA 1
ATOM 5730 C C . GLY D 2 36 ? 130.531 134.549 158.161 1.00 104.25 70 GLY D C 1
ATOM 5731 O O . GLY D 2 36 ? 131.732 134.322 158.018 1.00 106.83 70 GLY D O 1
ATOM 5732 N N . GLU D 2 37 ? 129.727 134.888 157.153 1.00 104.41 71 GLU D N 1
ATOM 5733 C CA . GLU D 2 37 ? 130.212 134.966 155.782 1.00 109.82 71 GLU D CA 1
ATOM 5734 C C . GLU D 2 37 ? 131.041 136.212 155.511 1.00 110.87 71 GLU D C 1
ATOM 5735 O O . GLU D 2 37 ? 131.668 136.299 154.450 1.00 111.61 71 GLU D O 1
ATOM 5741 N N . ARG D 2 38 ? 131.061 137.168 156.432 1.00 112.66 72 ARG D N 1
ATOM 5742 C CA . ARG D 2 38 ? 131.755 138.432 156.246 1.00 117.92 72 ARG D CA 1
ATOM 5743 C C . ARG D 2 38 ? 133.072 138.425 157.006 1.00 115.39 72 ARG D C 1
ATOM 5744 O O . ARG D 2 38 ? 133.257 137.641 157.942 1.00 115.17 72 ARG D O 1
ATOM 5752 N N . VAL D 2 39 ? 133.983 139.303 156.597 1.00 116.99 73 VAL D N 1
ATOM 5753 C CA . VAL D 2 39 ? 135.216 139.536 157.339 1.00 113.34 73 VAL D CA 1
ATOM 5754 C C . VAL D 2 39 ? 135.090 140.896 158.016 1.00 119.19 73 VAL D C 1
ATOM 5755 O O . VAL D 2 39 ? 135.288 141.939 157.388 1.00 123.96 73 VAL D O 1
ATOM 5759 N N . ASP D 2 40 ? 134.725 140.885 159.295 1.00 119.52 74 ASP D N 1
ATOM 5760 C CA . ASP D 2 40 ? 134.537 142.101 160.068 1.00 121.49 74 ASP D CA 1
ATOM 5761 C C . ASP D 2 40 ? 135.352 141.987 161.346 1.00 122.87 74 ASP D C 1
ATOM 5762 O O . ASP D 2 40 ? 135.453 140.910 161.940 1.00 121.83 74 ASP D O 1
ATOM 5767 N N . GLY D 2 41 ? 135.933 143.112 161.766 1.00 124.55 75 GLY D N 1
ATOM 5768 C CA . GLY D 2 41 ? 136.808 143.088 162.927 1.00 120.52 75 GLY D CA 1
ATOM 5769 C C . GLY D 2 41 ? 136.087 142.686 164.199 1.00 120.56 75 GLY D C 1
ATOM 5770 O O . GLY D 2 41 ? 136.704 142.183 165.141 1.00 120.93 75 GLY D O 1
ATOM 5771 N N . ASN D 2 42 ? 134.771 142.899 164.245 1.00 121.81 76 ASN D N 1
ATOM 5772 C CA . ASN D 2 42 ? 133.997 142.511 165.417 1.00 120.97 76 ASN D CA 1
ATOM 5773 C C . ASN D 2 42 ? 133.740 141.012 165.468 1.00 116.10 76 ASN D C 1
ATOM 5774 O O . ASN D 2 42 ? 133.426 140.484 166.541 1.00 113.97 76 ASN D O 1
ATOM 5779 N N . ARG D 2 43 ? 133.863 140.317 164.341 1.00 115.24 77 ARG D N 1
ATOM 5780 C CA . ARG D 2 43 ? 133.596 138.887 164.270 1.00 112.76 77 ARG D CA 1
ATOM 5781 C C . ARG D 2 43 ? 134.856 138.033 164.315 1.00 110.00 77 ARG D C 1
ATOM 5782 O O . ARG D 2 43 ? 134.758 136.813 164.153 1.00 110.36 77 ARG D O 1
ATOM 5790 N N . GLN D 2 44 ? 136.027 138.630 164.518 1.00 107.15 78 GLN D N 1
ATOM 5791 C CA . GLN D 2 44 ? 137.257 137.849 164.516 1.00 101.16 78 GLN D CA 1
ATOM 5792 C C . GLN D 2 44 ? 137.289 136.901 165.704 1.00 103.74 78 GLN D C 1
ATOM 5793 O O . GLN D 2 44 ? 137.170 137.323 166.858 1.00 109.89 78 GLN D O 1
ATOM 5799 N N . ILE D 2 45 ? 137.456 135.616 165.417 1.00 96.19 79 ILE D N 1
ATOM 5800 C CA . ILE D 2 45 ? 137.554 134.588 166.444 1.00 93.61 79 ILE D CA 1
ATOM 5801 C C . ILE D 2 45 ? 138.975 134.465 166.968 1.00 97.52 79 ILE D C 1
ATOM 5802 O O . ILE D 2 45 ? 139.210 134.522 168.174 1.00 105.52 79 ILE D O 1
ATOM 5807 N N . VAL D 2 46 ? 139.939 134.297 166.064 1.00 95.33 80 VAL D N 1
ATOM 5808 C CA . VAL D 2 46 ? 141.336 134.123 166.440 1.00 97.54 80 VAL D CA 1
ATOM 5809 C C . VAL D 2 46 ? 142.187 134.527 165.248 1.00 96.71 80 VAL D C 1
ATOM 5810 O O . VAL D 2 46 ? 141.719 134.547 164.109 1.00 99.74 80 VAL D O 1
ATOM 5814 N N . GLY D 2 47 ? 143.442 134.861 165.511 1.00 92.05 81 GLY D N 1
ATOM 5815 C CA . GLY D 2 47 ? 144.354 135.257 164.456 1.00 90.63 81 GLY D CA 1
ATOM 5816 C C . GLY D 2 47 ? 145.762 134.806 164.771 1.00 92.89 81 GLY D C 1
ATOM 5817 O O . GLY D 2 47 ? 146.184 134.774 165.929 1.00 101.78 81 GLY D O 1
ATOM 5818 N N . TYR D 2 48 ? 146.491 134.453 163.717 1.00 89.04 82 TYR D N 1
ATOM 5819 C CA . TYR D 2 48 ? 147.862 133.986 163.843 1.00 93.42 82 TYR D CA 1
ATOM 5820 C C . TYR D 2 48 ? 148.770 134.899 163.038 1.00 98.21 82 TYR D C 1
ATOM 5821 O O . TYR D 2 48 ? 148.400 135.351 161.951 1.00 101.89 82 TYR D O 1
ATOM 5830 N N . ALA D 2 49 ? 149.953 135.173 163.579 1.00 101.72 83 ALA D N 1
ATOM 5831 C CA . ALA D 2 49 ? 150.958 135.999 162.919 1.00 103.79 83 ALA D CA 1
ATOM 5832 C C . ALA D 2 49 ? 152.237 135.181 162.815 1.00 108.17 83 ALA D C 1
ATOM 5833 O O . ALA D 2 49 ? 152.946 135.003 163.810 1.00 114.66 83 ALA D O 1
ATOM 5835 N N . ILE D 2 50 ? 152.528 134.686 161.609 1.00 103.99 84 ILE D N 1
ATOM 5836 C CA . ILE D 2 50 ? 153.659 133.783 161.415 1.00 105.28 84 ILE D CA 1
ATOM 5837 C C . ILE D 2 50 ? 154.975 134.454 161.781 1.00 112.42 84 ILE D C 1
ATOM 5838 O O . ILE D 2 50 ? 155.875 133.809 162.333 1.00 115.65 84 ILE D O 1
ATOM 5843 N N . GLY D 2 51 ? 155.114 135.744 161.481 1.00 115.66 85 GLY D N 1
ATOM 5844 C CA . GLY D 2 51 ? 156.321 136.486 161.794 1.00 119.97 85 GLY D CA 1
ATOM 5845 C C . GLY D 2 51 ? 156.787 136.336 163.228 1.00 117.66 85 GLY D C 1
ATOM 5846 O O . GLY D 2 51 ? 157.875 135.810 163.481 1.00 117.13 85 GLY D O 1
ATOM 5847 N N . THR D 2 52 ? 155.973 136.791 164.177 1.00 115.07 86 THR D N 1
ATOM 5848 C CA . THR D 2 52 ? 156.295 136.660 165.591 1.00 117.75 86 THR D CA 1
ATOM 5849 C C . THR D 2 52 ? 155.787 135.361 166.202 1.00 121.79 86 THR D C 1
ATOM 5850 O O . THR D 2 52 ? 156.088 135.088 167.369 1.00 123.60 86 THR D O 1
ATOM 5854 N N . GLN D 2 53 ? 155.028 134.563 165.448 1.00 121.43 87 GLN D N 1
ATOM 5855 C CA . GLN D 2 53 ? 154.499 133.278 165.909 1.00 115.97 87 GLN D CA 1
ATOM 5856 C C . GLN D 2 53 ? 153.641 133.455 167.164 1.00 114.24 87 GLN D C 1
ATOM 5857 O O . GLN D 2 53 ? 153.874 132.842 168.207 1.00 114.24 87 GLN D O 1
ATOM 5863 N N . GLN D 2 54 ? 152.632 134.314 167.037 1.00 111.87 88 GLN D N 1
ATOM 5864 C CA . GLN D 2 54 ? 151.706 134.612 168.121 1.00 112.11 88 GLN D CA 1
ATOM 5865 C C . GLN D 2 54 ? 150.288 134.301 167.669 1.00 109.71 88 GLN D C 1
ATOM 5866 O O . GLN D 2 54 ? 149.938 134.535 166.508 1.00 110.59 88 GLN D O 1
ATOM 5872 N N . ALA D 2 55 ? 149.479 133.777 168.585 1.00 108.68 89 ALA D N 1
ATOM 5873 C CA . ALA D 2 55 ? 148.077 133.456 168.324 1.00 105.85 89 ALA D CA 1
ATOM 5874 C C . ALA D 2 55 ? 147.226 134.269 169.293 1.00 107.05 89 ALA D C 1
ATOM 5875 O O . ALA D 2 55 ? 147.086 133.909 170.465 1.00 112.67 89 ALA D O 1
ATOM 5877 N N . THR D 2 56 ? 146.655 135.366 168.799 1.00 105.64 90 THR D N 1
ATOM 5878 C CA . THR D 2 56 ? 145.895 136.282 169.640 1.00 112.64 90 THR D CA 1
ATOM 5879 C C . THR D 2 56 ? 144.404 136.067 169.450 1.00 110.82 90 THR D C 1
ATOM 5880 O O . THR D 2 56 ? 143.906 136.188 168.321 1.00 110.16 90 THR D O 1
ATOM 5884 N N . PRO D 2 57 ? 143.668 135.744 170.510 1.00 110.42 91 PRO D N 1
ATOM 5885 C CA . PRO D 2 57 ? 142.212 135.623 170.389 1.00 108.39 91 PRO D CA 1
ATOM 5886 C C . PRO D 2 57 ? 141.572 136.952 170.023 1.00 105.33 91 PRO D C 1
ATOM 5887 O O . PRO D 2 57 ? 142.080 138.027 170.347 1.00 108.54 91 PRO D O 1
ATOM 5891 N N . GLY D 2 58 ? 140.439 136.864 169.332 1.00 102.67 92 GLY D N 1
ATOM 5892 C CA . GLY D 2 58 ? 139.725 138.038 168.892 1.00 105.39 92 GLY D CA 1
ATOM 5893 C C . GLY D 2 58 ? 138.535 138.355 169.773 1.00 112.23 92 GLY D C 1
ATOM 5894 O O . GLY D 2 58 ? 138.247 137.652 170.746 1.00 115.71 92 GLY D O 1
ATOM 5895 N N . PRO D 2 59 ? 137.825 139.439 169.451 1.00 112.10 93 PRO D N 1
ATOM 5896 C CA . PRO D 2 59 ? 136.644 139.806 170.250 1.00 110.85 93 PRO D CA 1
ATOM 5897 C C . PRO D 2 59 ? 135.567 138.736 170.273 1.00 109.83 93 PRO D C 1
ATOM 5898 O O . PRO D 2 59 ? 134.848 138.618 171.273 1.00 112.48 93 PRO D O 1
ATOM 5902 N N . ALA D 2 60 ? 135.430 137.955 169.205 1.00 108.10 94 ALA D N 1
ATOM 5903 C CA . ALA D 2 60 ? 134.422 136.907 169.135 1.00 106.21 94 ALA D CA 1
ATOM 5904 C C . ALA D 2 60 ? 134.864 135.612 169.804 1.00 108.47 94 ALA D C 1
ATOM 5905 O O . ALA D 2 60 ? 134.082 134.657 169.848 1.00 109.72 94 ALA D O 1
ATOM 5907 N N . ASN D 2 61 ? 136.092 135.554 170.315 1.00 112.07 95 ASN D N 1
ATOM 5908 C CA . ASN D 2 61 ? 136.575 134.345 170.966 1.00 116.37 95 ASN D CA 1
ATOM 5909 C C . ASN D 2 61 ? 135.792 134.069 172.243 1.00 117.69 95 ASN D C 1
ATOM 5910 O O . ASN D 2 61 ? 135.359 134.991 172.939 1.00 118.21 95 ASN D O 1
ATOM 5915 N N . SER D 2 62 ? 135.611 132.785 172.547 1.00 123.21 96 SER D N 1
ATOM 5916 C CA . SER D 2 62 ? 134.928 132.356 173.761 1.00 126.97 96 SER D CA 1
ATOM 5917 C C . SER D 2 62 ? 135.755 131.368 174.573 1.00 127.26 96 SER D C 1
ATOM 5918 O O . SER D 2 62 ? 135.225 130.747 175.502 1.00 126.13 96 SER D O 1
ATOM 5921 N N . GLY D 2 63 ? 137.037 131.203 174.248 1.00 125.07 97 GLY D N 1
ATOM 5922 C CA . GLY D 2 63 ? 137.900 130.284 174.954 1.00 123.42 97 GLY D CA 1
ATOM 5923 C C . GLY D 2 63 ? 137.868 128.857 174.456 1.00 125.47 97 GLY D C 1
ATOM 5924 O O . GLY D 2 63 ? 138.663 128.036 174.930 1.00 131.48 97 GLY D O 1
ATOM 5925 N N . ARG D 2 64 ? 136.981 128.531 173.520 1.00 124.64 98 ARG D N 1
ATOM 5926 C CA . ARG D 2 64 ? 136.863 127.182 172.986 1.00 124.00 98 ARG D CA 1
ATOM 5927 C C . ARG D 2 64 ? 137.558 127.009 171.643 1.00 118.91 98 ARG D C 1
ATOM 5928 O O . ARG D 2 64 ? 137.506 125.915 171.073 1.00 113.68 98 ARG D O 1
ATOM 5936 N N . GLU D 2 65 ? 138.204 128.050 171.126 1.00 119.41 99 GLU D N 1
ATOM 5937 C CA . GLU D 2 65 ? 138.755 128.045 169.779 1.00 116.52 99 GLU D CA 1
ATOM 5938 C C . GLU D 2 65 ? 140.269 128.193 169.836 1.00 119.93 99 GLU D C 1
ATOM 5939 O O . GLU D 2 65 ? 140.785 129.080 170.523 1.00 123.06 99 GLU D O 1
ATOM 5945 N N . THR D 2 66 ? 140.971 127.324 169.113 1.00 115.92 100 THR D N 1
ATOM 5946 C CA . THR D 2 66 ? 142.420 127.372 169.004 1.00 112.02 100 THR D CA 1
ATOM 5947 C C . THR D 2 66 ? 142.818 127.329 167.537 1.00 109.15 100 THR D C 1
ATOM 5948 O O . THR D 2 66 ? 142.256 126.563 166.749 1.00 107.10 100 THR D O 1
ATOM 5952 N N . ILE D 2 67 ? 143.794 128.157 167.175 1.00 107.64 101 ILE D N 1
ATOM 5953 C CA . ILE D 2 67 ? 144.346 128.190 165.826 1.00 105.24 101 ILE D CA 1
ATOM 5954 C C . ILE D 2 67 ? 145.637 127.384 165.825 1.00 107.55 101 ILE D C 1
ATOM 5955 O O . ILE D 2 67 ? 146.316 127.281 166.854 1.00 110.32 101 ILE D O 1
ATOM 5960 N N . TYR D 2 68 ? 145.956 126.788 164.683 1.00 107.69 102 TYR D N 1
ATOM 5961 C CA . TYR D 2 68 ? 147.141 125.966 164.502 1.00 109.77 102 TYR D CA 1
ATOM 5962 C C . TYR D 2 68 ? 148.066 126.565 163.454 1.00 113.01 102 TYR D C 1
ATOM 5963 O O . TYR D 2 68 ? 147.627 127.310 162.572 1.00 114.90 102 TYR D O 1
ATOM 5972 N N . PRO D 2 69 ? 149.364 126.255 163.527 1.00 115.19 103 PRO D N 1
ATOM 5973 C CA . PRO D 2 69 ? 150.303 126.788 162.527 1.00 113.53 103 PRO D CA 1
ATOM 5974 C C . PRO D 2 69 ? 149.956 126.417 161.096 1.00 111.43 103 PRO D C 1
ATOM 5975 O O . PRO D 2 69 ? 150.232 127.210 160.189 1.00 110.32 103 PRO D O 1
ATOM 5979 N N . ASN D 2 70 ? 149.353 125.253 160.855 1.00 108.51 104 ASN D N 1
ATOM 5980 C CA . ASN D 2 70 ? 148.869 124.925 159.524 1.00 107.67 104 ASN D CA 1
ATOM 5981 C C . ASN D 2 70 ? 147.420 125.373 159.292 1.00 110.36 104 ASN D C 1
ATOM 5982 O O . ASN D 2 70 ? 146.729 124.820 158.428 1.00 114.54 104 ASN D O 1
ATOM 5987 N N . ALA D 2 71 ? 146.972 126.396 160.022 1.00 108.77 105 ALA D N 1
ATOM 5988 C CA . ALA D 2 71 ? 145.783 127.208 159.766 1.00 99.61 105 ALA D CA 1
ATOM 5989 C C . ALA D 2 71 ? 144.474 126.524 160.132 1.00 99.42 105 ALA D C 1
ATOM 5990 O O . ALA D 2 71 ? 143.413 127.143 159.985 1.00 99.95 105 ALA D O 1
ATOM 5992 N N . SER D 2 72 ? 144.499 125.279 160.593 1.00 104.32 106 SER D N 1
ATOM 5993 C CA . SER D 2 72 ? 143.271 124.624 161.014 1.00 100.58 106 SER D CA 1
ATOM 5994 C C . SER D 2 72 ? 142.725 125.286 162.272 1.00 105.09 106 SER D C 1
ATOM 5995 O O . SER D 2 72 ? 143.487 125.752 163.125 1.00 108.88 106 SER D O 1
ATOM 5998 N N . LEU D 2 73 ? 141.401 125.340 162.378 1.00 105.10 107 LEU D N 1
ATOM 5999 C CA . LEU D 2 73 ? 140.725 125.873 163.553 1.00 100.01 107 LEU D CA 1
ATOM 6000 C C . LEU D 2 73 ? 140.010 124.741 164.274 1.00 102.97 107 LEU D C 1
ATOM 6001 O O . LEU D 2 73 ? 139.268 123.974 163.653 1.00 105.75 107 LEU D O 1
ATOM 6006 N N . LEU D 2 74 ? 140.239 124.636 165.580 1.00 100.63 108 LEU D N 1
ATOM 6007 C CA . LEU D 2 74 ? 139.629 123.606 166.408 1.00 100.50 108 LEU D CA 1
ATOM 6008 C C . LEU D 2 74 ? 138.666 124.264 167.383 1.00 108.69 108 LEU D C 1
ATOM 6009 O O . LEU D 2 74 ? 139.059 125.160 168.137 1.00 116.00 108 LEU D O 1
ATOM 6014 N N . ILE D 2 75 ? 137.412 123.824 167.365 1.00 109.19 109 ILE D N 1
ATOM 6015 C CA . ILE D 2 75 ? 136.381 124.329 168.265 1.00 105.39 109 ILE D CA 1
ATOM 6016 C C . ILE D 2 75 ? 135.921 123.177 169.146 1.00 113.84 109 ILE D C 1
ATOM 6017 O O . ILE D 2 75 ? 135.344 122.202 168.649 1.00 116.97 109 ILE D O 1
ATOM 6022 N N . GLN D 2 76 ? 136.163 123.296 170.446 1.00 114.96 110 GLN D N 1
ATOM 6023 C CA . GLN D 2 76 ? 135.744 122.315 171.434 1.00 120.35 110 GLN D CA 1
ATOM 6024 C C . GLN D 2 76 ? 134.484 122.809 172.132 1.00 130.03 110 GLN D C 1
ATOM 6025 O O . GLN D 2 76 ? 134.147 123.997 172.073 1.00 133.20 110 GLN D O 1
ATOM 6031 N N . ASN D 2 77 ? 133.791 121.888 172.803 1.00 132.70 111 ASN D N 1
ATOM 6032 C CA . ASN D 2 77 ? 132.562 122.216 173.522 1.00 133.72 111 ASN D CA 1
ATOM 6033 C C . ASN D 2 77 ? 131.559 122.899 172.597 1.00 135.51 111 ASN D C 1
ATOM 6034 O O . ASN D 2 77 ? 130.991 123.946 172.916 1.00 141.08 111 ASN D O 1
ATOM 6039 N N . VAL D 2 78 ? 131.350 122.297 171.425 1.00 131.12 112 VAL D N 1
ATOM 6040 C CA . VAL D 2 78 ? 130.473 122.917 170.443 1.00 128.88 112 VAL D CA 1
ATOM 6041 C C . VAL D 2 78 ? 129.028 122.887 170.943 1.00 133.58 112 VAL D C 1
ATOM 6042 O O . VAL D 2 78 ? 128.588 121.954 171.628 1.00 139.09 112 VAL D O 1
ATOM 6046 N N . THR D 2 79 ? 128.291 123.941 170.605 1.00 130.78 113 THR D N 1
ATOM 6047 C CA . THR D 2 79 ? 126.905 124.097 171.013 1.00 131.81 113 THR D CA 1
ATOM 6048 C C . THR D 2 79 ? 126.068 124.385 169.778 1.00 131.37 113 THR D C 1
ATOM 6049 O O . THR D 2 79 ? 126.594 124.666 168.698 1.00 131.94 113 THR D O 1
ATOM 6053 N N . GLN D 2 80 ? 124.748 124.302 169.945 1.00 130.29 114 GLN D N 1
ATOM 6054 C CA . GLN D 2 80 ? 123.848 124.479 168.811 1.00 128.53 114 GLN D CA 1
ATOM 6055 C C . GLN D 2 80 ? 123.883 125.912 168.293 1.00 128.14 114 GLN D C 1
ATOM 6056 O O . GLN D 2 80 ? 123.441 126.186 167.171 1.00 131.52 114 GLN D O 1
ATOM 6062 N N . ASN D 2 81 ? 124.405 126.843 169.096 1.00 126.61 115 ASN D N 1
ATOM 6063 C CA . ASN D 2 81 ? 124.509 128.231 168.660 1.00 129.35 115 ASN D CA 1
ATOM 6064 C C . ASN D 2 81 ? 125.644 128.443 167.667 1.00 129.94 115 ASN D C 1
ATOM 6065 O O . ASN D 2 81 ? 125.665 129.467 166.976 1.00 132.83 115 ASN D O 1
ATOM 6070 N N . ASP D 2 82 ? 126.584 127.502 167.574 1.00 125.33 116 ASP D N 1
ATOM 6071 C CA . ASP D 2 82 ? 127.735 127.653 166.694 1.00 117.98 116 ASP D CA 1
ATOM 6072 C C . ASP D 2 82 ? 127.427 127.341 165.235 1.00 115.83 116 ASP D C 1
ATOM 6073 O O . ASP D 2 82 ? 128.268 127.622 164.374 1.00 115.14 116 ASP D O 1
ATOM 6078 N N . THR D 2 83 ? 126.263 126.767 164.939 1.00 115.79 117 THR D N 1
ATOM 6079 C CA . THR D 2 83 ? 125.924 126.410 163.566 1.00 111.98 117 THR D CA 1
ATOM 6080 C C . THR D 2 83 ? 125.894 127.649 162.683 1.00 111.84 117 THR D C 1
ATOM 6081 O O . THR D 2 83 ? 125.079 128.553 162.894 1.00 122.56 117 THR D O 1
ATOM 6085 N N . GLY D 2 84 ? 126.780 127.691 161.696 1.00 104.58 118 GLY D N 1
ATOM 6086 C CA . GLY D 2 84 ? 126.836 128.827 160.802 1.00 108.54 118 GLY D CA 1
ATOM 6087 C C . GLY D 2 84 ? 128.044 128.737 159.892 1.00 107.81 118 GLY D C 1
ATOM 6088 O O . GLY D 2 84 ? 128.737 127.719 159.842 1.00 108.61 118 GLY D O 1
ATOM 6089 N N . PHE D 2 85 ? 128.276 129.828 159.171 1.00 103.42 119 PHE D N 1
ATOM 6090 C CA . PHE D 2 85 ? 129.394 129.927 158.248 1.00 99.62 119 PHE D CA 1
ATOM 6091 C C . PHE D 2 85 ? 130.608 130.532 158.941 1.00 99.27 119 PHE D C 1
ATOM 6092 O O . PHE D 2 85 ? 130.485 131.387 159.821 1.00 99.79 119 PHE D O 1
ATOM 6100 N N . TYR D 2 86 ? 131.788 130.067 158.541 1.00 99.60 120 TYR D N 1
ATOM 6101 C CA . TYR D 2 86 ? 133.051 130.603 159.026 1.00 94.18 120 TYR D CA 1
ATOM 6102 C C . TYR D 2 86 ? 133.945 130.925 157.840 1.00 94.38 120 TYR D C 1
ATOM 6103 O O . TYR D 2 86 ? 134.057 130.129 156.904 1.00 99.63 120 TYR D O 1
ATOM 6112 N N . THR D 2 87 ? 134.582 132.090 157.887 1.00 89.22 121 THR D N 1
ATOM 6113 C CA . THR D 2 87 ? 135.454 132.549 156.817 1.00 93.30 121 THR D CA 1
ATOM 6114 C C . THR D 2 87 ? 136.887 132.631 157.319 1.00 90.60 121 THR D C 1
ATOM 6115 O O . THR D 2 87 ? 137.140 133.099 158.433 1.00 94.54 121 THR D O 1
ATOM 6119 N N . LEU D 2 88 ? 137.818 132.172 156.491 1.00 86.43 122 LEU D N 1
ATOM 6120 C CA . LEU D 2 88 ? 139.241 132.232 156.789 1.00 84.75 122 LEU D CA 1
ATOM 6121 C C . LEU D 2 88 ? 139.883 133.305 155.925 1.00 89.62 122 LEU D C 1
ATOM 6122 O O . LEU D 2 88 ? 139.723 133.299 154.700 1.00 97.40 122 LEU D O 1
ATOM 6127 N N . GLN D 2 89 ? 140.601 134.223 156.562 1.00 88.68 123 GLN D N 1
ATOM 6128 C CA . GLN D 2 89 ? 141.359 135.253 155.867 1.00 92.87 123 GLN D CA 1
ATOM 6129 C C . GLN D 2 89 ? 142.829 134.867 155.887 1.00 94.41 123 GLN D C 1
ATOM 6130 O O . GLN D 2 89 ? 143.399 134.639 156.958 1.00 101.21 123 GLN D O 1
ATOM 6136 N N . VAL D 2 90 ? 143.435 134.796 154.708 1.00 89.29 124 VAL D N 1
ATOM 6137 C CA . VAL D 2 9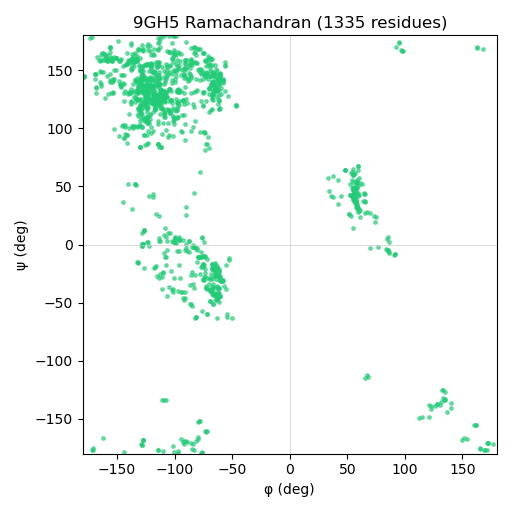0 ? 144.852 134.493 154.564 1.00 86.71 124 VAL D CA 1
ATOM 6138 C C . VAL D 2 90 ? 145.536 135.710 153.965 1.00 94.82 124 VAL D C 1
ATOM 6139 O O . VAL D 2 90 ? 145.152 136.177 152.887 1.00 102.41 124 VAL D O 1
ATOM 6143 N N . ILE D 2 91 ? 146.542 136.222 154.665 1.00 91.60 125 ILE D N 1
ATOM 6144 C CA . ILE D 2 91 ? 147.303 137.380 154.218 1.00 92.67 125 ILE D CA 1
ATOM 6145 C C . ILE D 2 91 ? 148.652 136.894 153.713 1.00 95.96 125 ILE D C 1
ATOM 6146 O O . ILE D 2 91 ? 149.456 136.353 154.481 1.00 104.70 125 ILE D O 1
ATOM 6151 N N . LYS D 2 92 ? 148.897 137.086 152.422 1.00 93.20 126 LYS D N 1
ATOM 6152 C CA . LYS D 2 92 ? 150.118 136.619 151.793 1.00 100.78 126 LYS D CA 1
ATOM 6153 C C . LYS D 2 92 ? 151.284 137.541 152.146 1.00 105.41 126 LYS D C 1
ATOM 6154 O O . LYS D 2 92 ? 151.142 138.514 152.891 1.00 106.29 126 LYS D O 1
ATOM 6160 N N . SER D 2 93 ? 152.460 137.213 151.603 1.00 107.78 127 SER D N 1
ATOM 6161 C CA . SER D 2 93 ? 153.662 137.981 151.917 1.00 105.54 127 SER D CA 1
ATOM 6162 C C . SER D 2 93 ? 153.537 139.432 151.475 1.00 106.26 127 SER D C 1
ATOM 6163 O O . SER D 2 93 ? 153.937 140.341 152.212 1.00 101.80 127 SER D O 1
ATOM 6166 N N . ASP D 2 94 ? 152.986 139.673 150.288 1.00 104.22 128 ASP D N 1
ATOM 6167 C CA . ASP D 2 94 ? 152.742 141.024 149.804 1.00 101.50 128 ASP D CA 1
ATOM 6168 C C . ASP D 2 94 ? 151.535 141.676 150.465 1.00 101.82 128 ASP D C 1
ATOM 6169 O O . ASP D 2 94 ? 151.129 142.766 150.050 1.00 103.42 128 ASP D O 1
ATOM 6174 N N . LEU D 2 95 ? 150.951 141.023 151.469 1.00 101.15 129 LEU D N 1
ATOM 6175 C CA . LEU D 2 95 ? 149.847 141.525 152.279 1.00 100.07 129 LEU D CA 1
ATOM 6176 C C . LEU D 2 95 ? 148.561 141.706 151.486 1.00 101.22 129 LEU D C 1
ATOM 6177 O O . LEU D 2 95 ? 147.730 142.547 151.850 1.00 101.70 129 LEU D O 1
ATOM 6182 N N . VAL D 2 96 ? 148.370 140.941 150.416 1.00 101.19 130 VAL D N 1
ATOM 6183 C CA . VAL D 2 96 ? 147.094 140.911 149.711 1.00 101.76 130 VAL D CA 1
ATOM 6184 C C . VAL D 2 96 ? 146.255 139.776 150.280 1.00 105.37 130 VAL D C 1
ATOM 6185 O O . VAL D 2 96 ? 146.686 138.618 150.302 1.00 107.19 130 VAL D O 1
ATOM 6189 N N . ASN D 2 97 ? 145.053 140.106 150.742 1.00 104.51 131 ASN D N 1
ATOM 6190 C CA . ASN D 2 97 ? 144.220 139.141 151.443 1.00 99.92 131 ASN D CA 1
ATOM 6191 C C . ASN D 2 97 ? 143.641 138.109 150.484 1.00 102.35 131 ASN D C 1
ATOM 6192 O O . ASN D 2 97 ? 143.307 138.419 149.337 1.00 108.08 131 ASN D O 1
ATOM 6197 N N . GLU D 2 98 ? 143.525 136.875 150.967 1.00 100.94 132 GLU D N 1
ATOM 6198 C CA . GLU D 2 98 ? 142.841 135.799 150.262 1.00 101.76 132 GLU D CA 1
ATOM 6199 C C . GLU D 2 98 ? 141.791 135.223 151.197 1.00 105.18 132 GLU D C 1
ATOM 6200 O O . GLU D 2 98 ? 142.027 135.116 152.405 1.00 109.66 132 GLU D O 1
ATOM 6206 N N . GLU D 2 99 ? 140.639 134.854 150.647 1.00 103.66 133 GLU D N 1
ATOM 6207 C CA . GLU D 2 99 ? 139.479 134.530 151.460 1.00 105.50 133 GLU D CA 1
ATOM 6208 C C . GLU D 2 99 ? 138.920 133.163 151.086 1.00 109.82 133 GLU D C 1
ATOM 6209 O O . GLU D 2 99 ? 138.954 132.746 149.925 1.00 117.27 133 GLU D O 1
ATOM 6215 N N . ALA D 2 100 ? 138.399 132.472 152.096 1.00 105.46 134 ALA D N 1
ATOM 6216 C CA . ALA D 2 100 ? 137.715 131.202 151.907 1.00 103.13 134 ALA D CA 1
ATOM 6217 C C . ALA D 2 100 ? 136.559 131.134 152.893 1.00 101.34 134 ALA D C 1
ATOM 6218 O O . ALA D 2 100 ? 136.319 132.067 153.663 1.00 107.48 134 ALA D O 1
ATOM 6220 N N . THR D 2 101 ? 135.839 130.015 152.867 1.00 97.87 135 THR D N 1
ATOM 6221 C CA . THR D 2 101 ? 134.678 129.847 153.727 1.00 97.80 135 THR D CA 1
ATOM 6222 C C . THR D 2 101 ? 134.485 128.375 154.060 1.00 98.11 135 THR D C 1
ATOM 6223 O O . THR D 2 101 ? 134.999 127.485 153.378 1.00 105.03 135 THR D O 1
ATOM 6227 N N . GLY D 2 102 ? 133.733 128.136 155.130 1.00 93.29 136 GLY D N 1
ATOM 6228 C CA . GLY D 2 102 ? 133.410 126.789 155.558 1.00 93.52 136 GLY D CA 1
ATOM 6229 C C . GLY D 2 102 ? 132.287 126.824 156.566 1.00 97.49 136 GLY D C 1
ATOM 6230 O O . GLY D 2 102 ? 132.038 127.848 157.211 1.00 102.92 136 GLY D O 1
ATOM 6231 N N . GLN D 2 103 ? 131.606 125.689 156.700 1.00 96.00 137 GLN D N 1
ATOM 6232 C CA . GLN D 2 103 ? 130.433 125.624 157.558 1.00 102.22 137 GLN D CA 1
ATOM 6233 C C . GLN D 2 103 ? 130.278 124.218 158.112 1.00 106.90 137 GLN D C 1
ATOM 6234 O O . GLN D 2 103 ? 130.824 123.250 157.577 1.00 108.81 137 GLN D O 1
ATOM 6240 N N . PHE D 2 104 ? 129.518 124.121 159.200 1.00 105.70 138 PHE D N 1
ATOM 6241 C CA . PHE D 2 104 ? 129.161 122.839 159.788 1.00 107.97 138 PHE D CA 1
ATOM 6242 C C . PHE D 2 104 ? 127.855 123.006 160.546 1.00 110.26 138 PHE D C 1
ATOM 6243 O O . PHE D 2 104 ? 127.484 124.113 160.944 1.00 114.30 138 PHE D O 1
ATOM 6251 N N . HIS D 2 105 ? 127.161 121.890 160.741 1.00 111.75 139 HIS D N 1
ATOM 6252 C CA . HIS D 2 105 ? 125.882 121.870 161.434 1.00 113.60 139 HIS D CA 1
ATOM 6253 C C . HIS D 2 105 ? 126.021 121.132 162.757 1.00 117.51 139 HIS D C 1
ATOM 6254 O O . HIS D 2 105 ? 126.680 120.091 162.833 1.00 123.03 139 HIS D O 1
ATOM 6261 N N . VAL D 2 106 ? 125.398 121.679 163.797 1.00 113.97 140 VAL D N 1
ATOM 6262 C CA . VAL D 2 106 ? 125.399 121.087 165.129 1.00 114.44 140 VAL D CA 1
ATOM 6263 C C . VAL D 2 106 ? 124.009 120.535 165.398 1.00 119.03 140 VAL D C 1
ATOM 6264 O O . VAL D 2 106 ? 123.006 121.228 165.185 1.00 126.00 140 VAL D O 1
ATOM 6268 N N . TYR D 2 107 ? 123.948 119.294 165.864 1.00 123.02 141 TYR D N 1
ATOM 6269 C CA . TYR D 2 107 ? 122.684 118.624 166.109 1.00 134.66 141 TYR D CA 1
ATOM 6270 C C . TYR D 2 107 ? 122.670 118.052 167.518 1.00 143.74 141 TYR D C 1
ATOM 6271 O O . TYR D 2 107 ? 123.723 117.699 168.058 1.00 143.73 141 TYR D O 1
ATOM 6280 N N . PRO D 2 108 ? 121.497 117.950 168.137 1.00 147.74 142 PRO D N 1
ATOM 6281 C CA . PRO D 2 108 ? 121.440 117.512 169.532 1.00 155.13 142 PRO D CA 1
ATOM 6282 C C . PRO D 2 108 ? 121.477 115.998 169.659 1.00 164.76 142 PRO D C 1
ATOM 6283 O O . PRO D 2 108 ? 121.277 115.252 168.697 1.00 167.25 142 PRO D O 1
ATOM 6287 N N . GLU D 2 109 ? 121.738 115.550 170.885 1.00 171.69 143 GLU D N 1
ATOM 6288 C CA . GLU D 2 109 ? 121.779 114.126 171.213 1.00 184.11 143 GLU D CA 1
ATOM 6289 C C . GLU D 2 109 ? 120.342 113.639 171.329 1.00 194.61 143 GLU D C 1
ATOM 6290 O O . GLU D 2 109 ? 119.703 113.792 172.373 1.00 201.92 143 GLU D O 1
ATOM 6296 N N . LEU D 2 110 ? 119.834 113.052 170.252 1.00 197.15 144 LEU D N 1
ATOM 6297 C CA . LEU D 2 110 ? 118.444 112.636 170.212 1.00 205.85 144 LEU D CA 1
ATOM 6298 C C . LEU D 2 110 ? 118.187 111.494 171.196 1.00 217.85 144 LEU D C 1
ATOM 6299 O O . LEU D 2 110 ? 118.905 110.490 171.201 1.00 222.32 144 LEU D O 1
ATOM 6304 N N . PRO D 2 111 ? 117.166 111.628 172.036 1.00 220.45 145 PRO D N 1
ATOM 6305 C CA . PRO D 2 111 ? 116.976 110.713 173.164 1.00 228.97 145 PRO D CA 1
ATOM 6306 C C . PRO D 2 111 ? 116.085 109.513 172.855 1.00 236.11 145 PRO D C 1
ATOM 6307 O O . PRO D 2 111 ? 115.702 109.252 171.713 1.00 237.04 145 PRO D O 1
ATOM 6311 N N . LYS D 2 112 ? 115.777 108.778 173.920 1.00 240.41 146 LYS D N 1
ATOM 6312 C CA . LYS D 2 112 ? 114.847 107.659 173.861 1.00 246.57 146 LYS D CA 1
ATOM 6313 C C . LYS D 2 112 ? 113.464 108.161 173.455 1.00 249.59 146 LYS D C 1
ATOM 6314 O O . LYS D 2 112 ? 112.889 109.005 174.154 1.00 246.97 146 LYS D O 1
ATOM 6320 N N . PRO D 2 113 ? 112.893 107.670 172.352 1.00 255.17 147 PRO D N 1
ATOM 6321 C CA . PRO D 2 113 ? 111.528 108.079 172.004 1.00 259.11 147 PRO D CA 1
ATOM 6322 C C . PRO D 2 113 ? 110.471 107.166 172.609 1.00 264.12 147 PRO D C 1
ATOM 6323 O O . PRO D 2 113 ? 110.797 106.141 173.215 1.00 264.54 147 PRO D O 1
ATOM 6327 N N . SER D 2 114 ? 109.200 107.528 172.443 1.00 269.06 148 SER D N 1
ATOM 6328 C CA . SER D 2 114 ? 108.092 106.747 172.974 1.00 279.56 148 SER D CA 1
ATOM 6329 C C . SER D 2 114 ? 106.894 106.880 172.044 1.00 287.10 148 SER D C 1
ATOM 6330 O O . SER D 2 114 ? 106.786 107.835 171.273 1.00 287.20 148 SER D O 1
ATOM 6333 N N . ILE D 2 115 ? 105.985 105.911 172.135 1.00 291.25 149 ILE D N 1
ATOM 6334 C CA . ILE D 2 115 ? 104.893 105.749 171.182 1.00 296.08 149 ILE D CA 1
ATOM 6335 C C . ILE D 2 115 ? 103.571 105.767 171.937 1.00 300.57 149 ILE D C 1
ATOM 6336 O O . ILE D 2 115 ? 103.522 105.448 173.130 1.00 300.08 149 ILE D O 1
ATOM 6341 N N . SER D 2 116 ? 102.499 106.141 171.238 1.00 304.73 150 SER D N 1
ATOM 6342 C CA . SER D 2 116 ? 101.169 106.223 171.822 1.00 308.75 150 SER D CA 1
ATOM 6343 C C . SER D 2 116 ? 100.117 105.815 170.799 1.00 313.17 150 SER D C 1
ATOM 6344 O O . SER D 2 116 ? 100.323 105.927 169.588 1.00 312.79 150 SER D O 1
ATOM 6347 N N . SER D 2 117 ? 98.986 105.334 171.309 1.00 316.67 151 SER D N 1
ATOM 6348 C CA . SER D 2 117 ? 97.834 104.945 170.508 1.00 322.99 151 SER D CA 1
ATOM 6349 C C . SER D 2 117 ? 96.573 105.507 171.149 1.00 329.59 151 SER D C 1
ATOM 6350 O O . SER D 2 117 ? 96.457 105.523 172.378 1.00 329.91 151 SER D O 1
ATOM 6353 N N . ASN D 2 118 ? 95.622 105.969 170.332 1.00 333.27 152 ASN D N 1
ATOM 6354 C CA . ASN D 2 118 ? 94.441 106.543 170.966 1.00 335.59 152 ASN D CA 1
ATOM 6355 C C . ASN D 2 118 ? 93.360 105.497 171.205 1.00 338.07 152 ASN D C 1
ATOM 6356 O O . ASN D 2 118 ? 92.319 105.825 171.783 1.00 338.86 152 ASN D O 1
ATOM 6361 N N . ASN D 2 119 ? 93.586 104.256 170.776 1.00 339.17 153 ASN D N 1
ATOM 6362 C CA . ASN D 2 119 ? 92.691 103.143 171.060 1.00 340.89 153 ASN D CA 1
ATOM 6363 C C . ASN D 2 119 ? 93.519 101.996 171.615 1.00 341.38 153 ASN D C 1
ATOM 6364 O O . ASN D 2 119 ? 94.340 101.417 170.897 1.00 339.96 153 ASN D O 1
ATOM 6369 N N . SER D 2 120 ? 93.302 101.673 172.890 1.00 343.44 154 SER D N 1
ATOM 6370 C CA . SER D 2 120 ? 94.075 100.642 173.569 1.00 342.97 154 SER D CA 1
ATOM 6371 C C . SER D 2 120 ? 93.679 99.226 173.178 1.00 343.04 154 SER D C 1
ATOM 6372 O O . SER D 2 120 ? 94.535 98.334 173.199 1.00 339.52 154 SER D O 1
ATOM 6375 N N . ASN D 2 121 ? 92.417 98.996 172.821 1.00 345.14 155 ASN D N 1
ATOM 6376 C CA . ASN D 2 121 ? 91.915 97.667 172.470 1.00 343.93 155 ASN D CA 1
ATOM 6377 C C . ASN D 2 121 ? 91.317 97.721 171.072 1.00 345.45 155 ASN D C 1
ATOM 6378 O O . ASN D 2 121 ? 90.113 97.962 170.907 1.00 346.34 155 ASN D O 1
ATOM 6383 N N . PRO D 2 122 ? 92.136 97.523 170.038 1.00 345.56 156 PRO D N 1
ATOM 6384 C CA . PRO D 2 122 ? 91.605 97.506 168.671 1.00 347.59 156 PRO D CA 1
ATOM 6385 C C . PRO D 2 122 ? 90.533 96.440 168.498 1.00 348.53 156 PRO D C 1
ATOM 6386 O O . PRO D 2 122 ? 90.628 95.341 169.047 1.00 345.89 156 PRO D O 1
ATOM 6390 N N . VAL D 2 123 ? 89.507 96.779 167.726 1.00 350.74 157 VAL D N 1
ATOM 6391 C CA . VAL D 2 123 ? 88.453 95.826 167.399 1.00 350.20 157 VAL D CA 1
ATOM 6392 C C . VAL D 2 123 ? 88.999 94.833 166.383 1.00 350.79 157 VAL D C 1
ATOM 6393 O O . VAL D 2 123 ? 89.604 95.225 165.377 1.00 353.19 157 VAL D O 1
ATOM 6397 N N . GLU D 2 124 ? 88.795 93.540 166.650 1.00 347.02 158 GLU D N 1
ATOM 6398 C CA . GLU D 2 124 ? 89.472 92.501 165.879 1.00 344.98 158 GLU D CA 1
ATOM 6399 C C . GLU D 2 124 ? 89.065 92.521 164.410 1.00 351.81 158 GLU D C 1
ATOM 6400 O O . GLU D 2 124 ? 89.917 92.382 163.524 1.00 352.70 158 GLU D O 1
ATOM 6406 N N . ASP D 2 125 ? 87.770 92.683 164.128 1.00 354.09 159 ASP D N 1
ATOM 6407 C CA . ASP D 2 125 ? 87.314 92.617 162.741 1.00 356.50 159 ASP D CA 1
ATOM 6408 C C . ASP D 2 125 ? 87.847 93.785 161.916 1.00 358.94 159 ASP D C 1
ATOM 6409 O O . ASP D 2 125 ? 88.275 93.595 160.771 1.00 360.41 159 ASP D O 1
ATOM 6414 N N . LYS D 2 126 ? 87.842 94.991 162.480 1.00 359.14 160 LYS D N 1
ATOM 6415 C CA . LYS D 2 126 ? 88.329 96.179 161.791 1.00 359.19 160 LYS D CA 1
ATOM 6416 C C . LYS D 2 126 ? 88.443 97.316 162.795 1.00 358.08 160 LYS D C 1
ATOM 6417 O O . LYS D 2 126 ? 87.655 97.403 163.741 1.00 357.06 160 LYS D O 1
ATOM 6423 N N . ASP D 2 127 ? 89.430 98.180 162.578 1.00 358.95 161 ASP D N 1
ATOM 6424 C CA . ASP D 2 127 ? 89.611 99.372 163.396 1.00 358.05 161 ASP D CA 1
ATOM 6425 C C . ASP D 2 127 ? 90.519 100.327 162.632 1.00 357.40 161 ASP D C 1
ATOM 6426 O O . ASP D 2 127 ? 91.193 99.938 161.675 1.00 358.16 161 ASP D O 1
ATOM 6431 N N . ALA D 2 128 ? 90.535 101.582 163.072 1.00 355.71 162 ALA D N 1
ATOM 6432 C CA . ALA D 2 128 ? 91.313 102.637 162.433 1.00 353.00 162 ALA D CA 1
ATOM 6433 C C . ALA D 2 128 ? 92.349 103.212 163.391 1.00 350.53 162 ALA D C 1
ATOM 6434 O O . ALA D 2 128 ? 92.588 104.421 163.426 1.00 348.93 162 ALA D O 1
ATOM 6436 N N . VAL D 2 129 ? 92.995 102.338 164.168 1.00 350.60 163 VAL D N 1
ATOM 6437 C CA . VAL D 2 129 ? 93.859 102.792 165.249 1.00 345.62 163 VAL D CA 1
ATOM 6438 C C . VAL D 2 129 ? 95.073 103.538 164.692 1.00 342.77 163 VAL D C 1
ATOM 6439 O O . VAL D 2 129 ? 95.593 103.221 163.615 1.00 343.29 163 VAL D O 1
ATOM 6443 N N . ALA D 2 130 ? 95.517 104.556 165.432 1.00 338.85 164 ALA D N 1
ATOM 6444 C CA . ALA D 2 130 ? 96.623 105.410 165.024 1.00 333.31 164 ALA D CA 1
ATOM 6445 C C . ALA D 2 130 ? 97.781 105.276 166.002 1.00 325.47 164 ALA D C 1
ATOM 6446 O O . ALA D 2 130 ? 97.573 105.125 167.210 1.00 325.39 164 ALA D O 1
ATOM 6448 N N . PHE D 2 131 ? 99.000 105.336 165.470 1.00 321.36 165 PHE D N 1
ATOM 6449 C CA . PHE D 2 131 ? 100.226 105.251 166.249 1.00 315.64 165 PHE D CA 1
ATOM 6450 C C . PHE D 2 131 ? 101.059 106.506 166.020 1.00 311.66 165 PHE D C 1
ATOM 6451 O O . PHE D 2 131 ? 101.183 106.986 164.890 1.00 311.76 165 PHE D O 1
ATOM 6459 N N . THR D 2 132 ? 101.630 107.038 167.100 1.00 308.77 166 THR D N 1
ATOM 6460 C CA . THR D 2 132 ? 102.368 108.292 167.024 1.00 304.65 166 THR D CA 1
ATOM 6461 C C . THR D 2 132 ? 103.495 108.286 168.046 1.00 301.69 166 THR D C 1
ATOM 6462 O O . THR D 2 132 ? 103.321 107.801 169.167 1.00 301.94 166 THR D O 1
ATOM 6466 N N . CYS D 2 133 ? 104.648 108.826 167.651 1.00 299.25 167 CYS D N 1
ATOM 6467 C CA . CYS D 2 133 ? 105.763 109.043 168.568 1.00 295.34 167 CYS D CA 1
ATOM 6468 C C . CYS D 2 133 ? 105.661 110.466 169.111 1.00 290.20 167 CYS D C 1
ATOM 6469 O O . CYS D 2 133 ? 105.842 111.436 168.370 1.00 288.06 167 CYS D O 1
ATOM 6472 N N . GLU D 2 134 ? 105.356 110.586 170.403 1.00 290.37 168 GLU D N 1
ATOM 6473 C CA . GLU D 2 134 ? 105.102 111.853 171.088 1.00 288.16 168 GLU D CA 1
ATOM 6474 C C . GLU D 2 134 ? 106.272 112.841 171.158 1.00 282.19 168 GLU D C 1
ATOM 6475 O O . GLU D 2 134 ? 106.051 114.039 170.939 1.00 280.26 168 GLU D O 1
ATOM 6481 N N . PRO D 2 135 ? 107.529 112.419 171.455 1.00 279.30 169 PRO D N 1
ATOM 6482 C CA . PRO D 2 135 ? 108.550 113.420 171.810 1.00 275.13 169 PRO D CA 1
ATOM 6483 C C . PRO D 2 135 ? 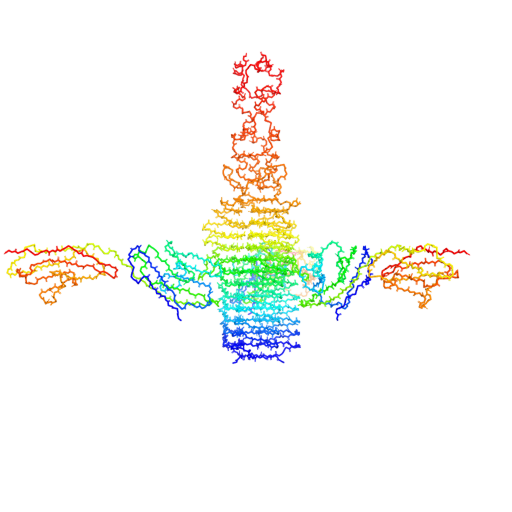109.020 114.253 170.626 1.00 272.26 169 PRO D C 1
ATOM 6484 O O . PRO D 2 135 ? 110.019 113.927 169.977 1.00 269.50 169 PRO D O 1
ATOM 6488 N N . GLU D 2 136 ? 108.295 115.334 170.341 1.00 272.09 170 GLU D N 1
ATOM 6489 C CA . GLU D 2 136 ? 108.573 116.136 169.157 1.00 269.04 170 GLU D CA 1
ATOM 6490 C C . GLU D 2 136 ? 109.855 116.946 169.312 1.00 265.19 170 GLU D C 1
ATOM 6491 O O . GLU D 2 136 ? 110.008 117.733 170.250 1.00 264.66 170 GLU D O 1
ATOM 6497 N N . THR D 2 137 ? 110.781 116.745 168.373 1.00 261.06 171 THR D N 1
ATOM 6498 C CA . THR D 2 137 ? 111.979 117.563 168.246 1.00 254.95 171 THR D CA 1
ATOM 6499 C C . THR D 2 137 ? 112.165 117.915 166.776 1.00 248.56 171 THR D C 1
ATOM 6500 O O . THR D 2 137 ? 111.553 117.304 165.896 1.00 247.36 171 THR D O 1
ATOM 6504 N N . GLN D 2 138 ? 113.016 118.904 166.517 1.00 244.11 172 GLN D N 1
ATOM 6505 C CA . GLN D 2 138 ? 113.109 119.489 165.189 1.00 236.43 172 GLN D CA 1
ATOM 6506 C C . GLN D 2 138 ? 114.066 118.707 164.290 1.00 230.28 172 GLN D C 1
ATOM 6507 O O . GLN D 2 138 ? 114.924 117.953 164.753 1.00 227.81 172 GLN D O 1
ATOM 6513 N N . ASP D 2 139 ? 113.876 118.893 162.979 1.00 227.32 173 ASP D N 1
ATOM 6514 C CA . ASP D 2 139 ? 114.718 118.409 161.883 1.00 221.72 173 ASP D CA 1
ATOM 6515 C C . ASP D 2 139 ? 115.182 116.960 162.019 1.00 219.40 173 ASP D C 1
ATOM 6516 O O . ASP D 2 139 ? 116.330 116.639 161.695 1.00 215.72 173 ASP D O 1
ATOM 6521 N N . THR D 2 140 ? 114.293 116.071 162.453 1.00 220.80 174 THR D N 1
ATOM 6522 C CA . THR D 2 140 ? 114.592 114.649 162.525 1.00 224.64 174 THR D CA 1
ATOM 6523 C C . THR D 2 140 ? 114.023 113.927 161.312 1.00 227.02 174 THR D C 1
ATOM 6524 O O . THR D 2 140 ? 113.393 114.533 160.440 1.00 227.21 174 THR D O 1
ATOM 6528 N N . THR D 2 141 ? 114.257 112.619 161.268 1.00 228.24 175 THR D N 1
ATOM 6529 C CA . THR D 2 141 ? 113.642 111.727 160.296 1.00 233.63 175 THR D CA 1
ATOM 6530 C C . THR D 2 141 ? 112.968 110.586 161.046 1.00 238.35 175 THR D C 1
ATOM 6531 O O . THR D 2 141 ? 113.544 110.038 161.992 1.00 236.91 175 THR D O 1
ATOM 6535 N N . TYR D 2 142 ? 111.757 110.232 160.628 1.00 245.40 176 TYR D N 1
ATOM 6536 C CA . TYR D 2 142 ? 110.980 109.195 161.293 1.00 251.52 176 TYR D CA 1
ATOM 6537 C C . TYR D 2 142 ? 110.808 107.999 160.369 1.00 257.15 176 TYR D C 1
ATOM 6538 O O . TYR D 2 142 ? 110.646 108.161 159.154 1.00 261.66 176 TYR D O 1
ATOM 6547 N N . LEU D 2 143 ? 110.841 106.804 160.949 1.00 257.78 177 LEU D N 1
ATOM 6548 C CA . LEU D 2 143 ? 110.575 105.564 160.234 1.00 264.85 177 LEU D CA 1
ATOM 6549 C C . LEU D 2 143 ? 110.032 104.536 161.217 1.00 269.91 177 LEU D C 1
ATOM 6550 O O . LEU D 2 143 ? 110.360 104.574 162.408 1.00 268.84 177 LEU D O 1
ATOM 6555 N N . TRP D 2 144 ? 109.191 103.635 160.720 1.00 276.69 178 TRP D N 1
ATOM 6556 C CA . TRP D 2 144 ? 108.477 102.676 161.550 1.00 281.88 178 TRP D CA 1
ATOM 6557 C C . TRP D 2 144 ? 109.027 101.275 161.325 1.00 284.17 178 TRP D C 1
ATOM 6558 O O . TRP D 2 144 ? 109.498 100.954 160.229 1.00 285.58 178 TRP D O 1
ATOM 6569 N N . TRP D 2 145 ? 108.974 100.450 162.367 1.00 285.26 179 TRP D N 1
ATOM 6570 C CA . TRP D 2 145 ? 109.434 99.071 162.309 1.00 289.22 179 TRP D CA 1
ATOM 6571 C C . TRP D 2 145 ? 108.349 98.164 162.867 1.00 294.96 179 TRP D C 1
ATOM 6572 O O . TRP D 2 145 ? 107.942 98.313 164.024 1.00 295.95 179 TRP D O 1
ATOM 6583 N N . ILE D 2 146 ? 107.888 97.226 162.046 1.00 299.90 180 ILE D N 1
ATOM 6584 C CA . ILE D 2 146 ? 106.890 96.243 162.441 1.00 302.89 180 ILE D CA 1
ATOM 6585 C C . ILE D 2 146 ? 107.526 94.869 162.322 1.00 305.22 180 ILE D C 1
ATOM 6586 O O . ILE D 2 146 ? 108.442 94.673 161.517 1.00 306.05 180 ILE D O 1
ATOM 6591 N N . ASN D 2 147 ? 107.092 93.945 163.184 1.00 305.73 181 ASN D N 1
ATOM 6592 C CA . ASN D 2 147 ? 107.576 92.566 163.286 1.00 307.25 181 ASN D CA 1
ATOM 6593 C C . ASN D 2 147 ? 109.075 92.464 163.015 1.00 307.04 181 ASN D C 1
ATOM 6594 O O . ASN D 2 147 ? 109.539 91.533 162.351 1.00 308.64 181 ASN D O 1
ATOM 6599 N N . ASN D 2 148 ? 109.834 93.416 163.564 1.00 303.88 182 ASN D N 1
ATOM 6600 C CA . ASN D 2 148 ? 111.278 93.515 163.388 1.00 301.69 182 ASN D CA 1
ATOM 6601 C C . ASN D 2 148 ? 111.624 93.538 161.892 1.00 300.65 182 ASN D C 1
ATOM 6602 O O . ASN D 2 148 ? 112.377 92.704 161.384 1.00 298.63 182 ASN D O 1
ATOM 6607 N N . GLN D 2 149 ? 111.027 94.487 161.166 1.00 300.87 183 GLN D N 1
ATOM 6608 C CA . GLN D 2 149 ? 111.177 94.616 159.720 1.00 301.72 183 GLN D CA 1
ATOM 6609 C C . GLN D 2 149 ? 110.571 95.950 159.295 1.00 301.15 183 GLN D C 1
ATOM 6610 O O . GLN D 2 149 ? 109.562 96.398 159.846 1.00 301.57 183 GLN D O 1
ATOM 6616 N N . SER D 2 150 ? 111.212 96.592 158.319 1.00 300.59 184 SER D N 1
ATOM 6617 C CA . SER D 2 150 ? 110.758 97.899 157.858 1.00 300.58 184 SER D CA 1
ATOM 6618 C C . SER D 2 150 ? 109.343 97.813 157.293 1.00 304.26 184 SER D C 1
ATOM 6619 O O . SER D 2 150 ? 108.983 96.854 156.606 1.00 306.04 184 SER D O 1
ATOM 6622 N N . LEU D 2 151 ? 108.545 98.838 157.583 1.00 303.15 185 LEU D N 1
ATOM 6623 C CA . LEU D 2 151 ? 107.118 98.792 157.284 1.00 304.64 185 LEU D CA 1
ATOM 6624 C C . LEU D 2 151 ? 106.885 98.596 155.788 1.00 306.84 185 LEU D C 1
ATOM 6625 O O . LEU D 2 151 ? 107.559 99.237 154.968 1.00 307.16 185 LEU D O 1
ATOM 6630 N N . PRO D 2 152 ? 105.975 97.703 155.392 1.00 308.17 186 PRO D N 1
ATOM 6631 C CA . PRO D 2 152 ? 105.678 97.497 153.968 1.00 311.62 186 PRO D CA 1
ATOM 6632 C C . PRO D 2 152 ? 104.792 98.612 153.434 1.00 317.25 186 PRO D C 1
ATOM 6633 O O . PRO D 2 152 ? 103.703 98.868 153.958 1.00 317.33 186 PRO D O 1
ATOM 6637 N N . VAL D 2 153 ? 105.262 99.284 152.381 1.00 321.10 187 VAL D N 1
ATOM 6638 C CA . VAL D 2 153 ? 104.532 100.421 151.834 1.00 324.30 187 VAL D CA 1
ATOM 6639 C C . VAL D 2 153 ? 103.196 99.954 151.278 1.00 328.58 187 VAL D C 1
ATOM 6640 O O . VAL D 2 153 ? 103.129 99.020 150.469 1.00 329.99 187 VAL D O 1
ATOM 6644 N N . SER D 2 154 ? 102.122 100.611 151.711 1.00 331.20 188 SER D N 1
ATOM 6645 C CA . SER D 2 154 ? 100.770 100.267 151.295 1.00 335.38 188 SER D CA 1
ATOM 6646 C C . SER D 2 154 ? 99.856 101.431 151.638 1.00 339.44 188 SER D C 1
ATOM 6647 O O . SER D 2 154 ? 100.107 102.137 152.622 1.00 339.43 188 SER D O 1
ATOM 6650 N N . PRO D 2 155 ? 98.800 101.665 150.854 1.00 341.71 189 PRO D N 1
ATOM 6651 C CA . PRO D 2 155 ? 97.821 102.692 151.246 1.00 342.47 189 PRO D CA 1
ATOM 6652 C C . PRO D 2 155 ? 97.140 102.381 152.564 1.00 342.71 189 PRO D C 1
ATOM 6653 O O . PRO D 2 155 ? 96.624 103.294 153.222 1.00 342.85 189 PRO D O 1
ATOM 6657 N N . ARG D 2 156 ? 97.123 101.108 152.964 1.00 342.69 190 ARG D N 1
ATOM 6658 C CA . ARG D 2 156 ? 96.589 100.716 154.262 1.00 341.82 190 ARG D CA 1
ATOM 6659 C C . ARG D 2 156 ? 97.340 101.372 155.416 1.00 341.06 190 ARG D C 1
ATOM 6660 O O . ARG D 2 156 ? 96.740 101.628 156.467 1.00 342.29 190 ARG D O 1
ATOM 6668 N N . LEU D 2 157 ? 98.629 101.669 155.240 1.00 338.56 191 LEU D N 1
ATOM 6669 C CA . LEU D 2 157 ? 99.423 102.354 156.261 1.00 334.85 191 LEU D CA 1
ATOM 6670 C C . LEU D 2 157 ? 99.401 103.852 155.966 1.00 333.62 191 LEU D C 1
ATOM 6671 O O . LEU D 2 157 ? 100.160 104.369 155.147 1.00 331.97 191 LEU D O 1
ATOM 6676 N N . GLN D 2 158 ? 98.506 104.554 156.656 1.00 334.59 192 GLN D N 1
ATOM 6677 C CA . GLN D 2 158 ? 98.380 105.993 156.487 1.00 332.37 192 GLN D CA 1
ATOM 6678 C C . GLN D 2 158 ? 99.363 106.726 157.392 1.00 328.58 192 GLN D C 1
ATOM 6679 O O . GLN D 2 158 ? 99.649 106.298 158.514 1.00 328.44 192 GLN D O 1
ATOM 6685 N N . LEU D 2 159 ? 99.879 107.846 156.891 1.00 325.45 193 LEU D N 1
ATOM 6686 C CA . LEU D 2 159 ? 100.812 108.678 157.634 1.00 319.90 193 LEU D CA 1
ATOM 6687 C C . LEU D 2 159 ? 100.323 110.120 157.640 1.00 319.48 193 LEU D C 1
ATOM 6688 O O . LEU D 2 159 ? 99.875 110.645 156.617 1.00 320.65 193 LEU D O 1
ATOM 6693 N N . SER D 2 160 ? 100.421 110.755 158.806 1.00 316.50 194 SER D N 1
ATOM 6694 C CA . SER D 2 160 ? 99.958 112.124 158.986 1.00 315.25 194 SER D CA 1
ATOM 6695 C C . SER D 2 160 ? 100.943 112.862 159.882 1.00 310.78 194 SER D C 1
ATOM 6696 O O . SER D 2 160 ? 101.782 112.251 160.551 1.00 308.40 194 SER D O 1
ATOM 6699 N N . ASN D 2 161 ? 100.828 114.191 159.889 1.00 311.17 195 ASN D N 1
ATOM 6700 C CA . ASN D 2 161 ? 101.791 115.075 160.545 1.00 309.77 195 ASN D CA 1
ATOM 6701 C C . ASN D 2 161 ? 103.187 114.760 160.008 1.00 307.44 195 ASN D C 1
ATOM 6702 O O . ASN D 2 161 ? 104.089 114.303 160.714 1.00 304.43 195 ASN D O 1
ATOM 6707 N N . GLY D 2 162 ? 103.328 114.974 158.704 1.00 307.35 196 GLY D N 1
ATOM 6708 C CA . GLY D 2 162 ? 104.436 114.393 157.981 1.00 304.94 196 GLY D CA 1
ATOM 6709 C C . GLY D 2 162 ? 104.249 112.891 157.969 1.00 305.09 196 GLY D C 1
ATOM 6710 O O . GLY D 2 162 ? 103.316 112.387 157.341 1.00 308.38 196 GLY D O 1
ATOM 6711 N N . ASN D 2 163 ? 105.122 112.162 158.655 1.00 301.29 197 ASN D N 1
ATOM 6712 C CA . ASN D 2 163 ? 104.933 110.734 158.872 1.00 300.70 197 ASN D CA 1
ATOM 6713 C C . ASN D 2 163 ? 105.454 110.309 160.242 1.00 296.36 197 ASN D C 1
ATOM 6714 O O . ASN D 2 163 ? 106.023 109.223 160.391 1.00 293.84 197 ASN D O 1
ATOM 6719 N N . ARG D 2 164 ? 105.269 111.176 161.245 1.00 293.91 198 ARG D N 1
ATOM 6720 C CA . ARG D 2 164 ? 105.423 110.801 162.646 1.00 291.79 198 ARG D CA 1
ATOM 6721 C C . ARG D 2 164 ? 104.215 110.032 163.176 1.00 299.12 198 ARG D C 1
ATOM 6722 O O . ARG D 2 164 ? 104.357 109.247 164.120 1.00 299.77 198 ARG D O 1
ATOM 6730 N N . THR D 2 165 ? 103.038 110.225 162.588 1.00 302.40 199 THR D N 1
ATOM 6731 C CA . THR D 2 165 ? 101.824 109.538 163.010 1.00 305.89 199 THR D CA 1
ATOM 6732 C C . THR D 2 165 ? 101.508 108.420 162.025 1.00 310.06 199 THR D C 1
ATOM 6733 O O . THR D 2 165 ? 101.370 108.669 160.823 1.00 312.36 199 THR D O 1
ATOM 6737 N N . LEU D 2 166 ? 101.385 107.197 162.537 1.00 312.42 200 LEU D N 1
ATOM 6738 C CA . LEU D 2 166 ? 101.060 106.029 161.727 1.00 316.67 200 LEU D CA 1
ATOM 6739 C C . LEU D 2 166 ? 99.642 105.587 162.058 1.00 324.94 200 LEU D C 1
ATOM 6740 O O . LEU D 2 166 ? 99.374 105.138 163.177 1.00 325.29 200 LEU D O 1
ATOM 6745 N N . THR D 2 167 ? 98.744 105.699 161.084 1.00 331.13 201 THR D N 1
ATOM 6746 C CA . THR D 2 167 ? 97.350 105.309 161.250 1.00 336.18 201 THR D CA 1
ATOM 6747 C C . THR D 2 167 ? 97.103 104.040 160.450 1.00 340.58 201 THR D C 1
ATOM 6748 O O . THR D 2 167 ? 97.441 103.975 159.263 1.00 340.13 201 THR D O 1
ATOM 6752 N N . LEU D 2 168 ? 96.515 103.040 161.098 1.00 344.68 202 LEU D N 1
ATOM 6753 C CA . LEU D 2 168 ? 96.189 101.773 160.453 1.00 346.63 202 LEU D CA 1
ATOM 6754 C C . LEU D 2 168 ? 94.718 101.807 160.057 1.00 349.47 202 LEU D C 1
ATOM 6755 O O . LEU D 2 168 ? 93.838 101.765 160.920 1.00 351.45 202 LEU D O 1
ATOM 6760 N N . LEU D 2 169 ? 94.453 101.878 158.750 1.00 350.29 203 LEU D N 1
ATOM 6761 C CA . LEU D 2 169 ? 93.089 102.102 158.277 1.00 351.31 203 LEU D CA 1
ATOM 6762 C C . LEU D 2 169 ? 92.158 100.957 158.658 1.00 354.40 203 LEU D C 1
ATOM 6763 O O . LEU D 2 169 ? 91.024 101.190 159.092 1.00 355.24 203 LEU D O 1
ATOM 6768 N N . SER D 2 170 ? 92.612 99.715 158.505 1.00 354.53 204 SER D N 1
ATOM 6769 C CA . SER D 2 170 ? 91.777 98.547 158.778 1.00 355.66 204 SER D CA 1
ATOM 6770 C C . SER D 2 170 ? 92.648 97.470 159.407 1.00 355.72 204 SER D C 1
ATOM 6771 O O . SER D 2 170 ? 93.397 96.787 158.702 1.00 354.68 204 SER D O 1
ATOM 6774 N N . VAL D 2 171 ? 92.542 97.308 160.722 1.00 356.58 205 VAL D N 1
ATOM 6775 C CA . VAL D 2 171 ? 93.381 96.357 161.439 1.00 355.80 205 VAL D CA 1
ATOM 6776 C C . VAL D 2 171 ? 92.797 94.957 161.312 1.00 355.77 205 VAL D C 1
ATOM 6777 O O . VAL D 2 171 ? 91.601 94.772 161.062 1.00 356.85 205 VAL D O 1
ATOM 6781 N N . THR D 2 172 ? 93.661 93.958 161.478 1.00 354.66 206 THR D N 1
ATOM 6782 C CA . THR D 2 172 ? 93.256 92.561 161.531 1.00 352.18 206 THR D CA 1
ATOM 6783 C C . THR D 2 172 ? 94.013 91.882 162.661 1.00 349.34 206 THR D C 1
ATOM 6784 O O . THR D 2 172 ? 95.048 92.374 163.118 1.00 349.49 206 THR D O 1
ATOM 6788 N N . ARG D 2 173 ? 93.481 90.744 163.116 1.00 345.77 207 ARG D N 1
ATOM 6789 C CA . ARG D 2 173 ? 94.153 89.994 164.172 1.00 341.53 207 ARG D CA 1
ATOM 6790 C C . ARG D 2 173 ? 95.499 89.454 163.705 1.00 342.71 207 ARG D C 1
ATOM 6791 O O . ARG D 2 173 ? 96.382 89.191 164.530 1.00 342.26 207 ARG D O 1
ATOM 6799 N N . ASN D 2 174 ? 95.676 89.284 162.393 1.00 343.78 208 ASN D N 1
ATOM 6800 C CA . ASN D 2 174 ? 96.944 88.813 161.850 1.00 342.25 208 ASN D CA 1
ATOM 6801 C C . ASN D 2 174 ? 98.037 89.872 161.891 1.00 342.73 208 ASN D C 1
ATOM 6802 O O . ASN D 2 174 ? 99.201 89.544 161.641 1.00 341.01 208 ASN D O 1
ATOM 6807 N N . ASP D 2 175 ? 97.698 91.123 162.197 1.00 344.42 209 ASP D N 1
ATOM 6808 C CA . ASP D 2 175 ? 98.678 92.201 162.241 1.00 341.55 209 ASP D CA 1
ATOM 6809 C C . ASP D 2 175 ? 99.349 92.341 163.600 1.00 336.75 209 ASP D C 1
ATOM 6810 O O . ASP D 2 175 ? 100.152 93.263 163.779 1.00 331.31 209 ASP D O 1
ATOM 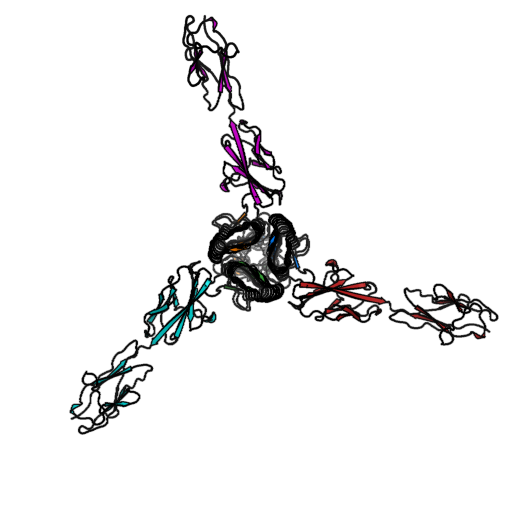6815 N N . THR D 2 176 ? 99.038 91.463 164.552 1.00 336.33 210 THR D N 1
ATOM 6816 C CA . THR D 2 176 ? 99.615 91.562 165.885 1.00 331.61 210 THR D CA 1
ATOM 6817 C C . THR D 2 176 ? 101.131 91.428 165.825 1.00 326.61 210 THR D C 1
ATOM 6818 O O . THR D 2 176 ? 101.662 90.435 165.321 1.00 326.86 210 THR D O 1
ATOM 6822 N N . GLY D 2 177 ? 101.825 92.438 166.342 1.00 320.45 211 GLY D N 1
ATOM 6823 C CA . GLY D 2 177 ? 103.267 92.451 166.346 1.00 315.93 211 GLY D CA 1
ATOM 6824 C C . GLY D 2 177 ? 103.824 93.605 167.153 1.00 311.74 211 GLY D C 1
ATOM 6825 O O . GLY D 2 177 ? 103.083 94.430 167.697 1.00 310.55 211 GLY D O 1
ATOM 6826 N N . PRO D 2 178 ? 105.152 93.684 167.248 1.00 309.28 212 PRO D N 1
ATOM 6827 C CA . PRO D 2 178 ? 105.776 94.768 168.018 1.00 306.03 212 PRO D CA 1
ATOM 6828 C C . PRO D 2 178 ? 105.913 96.029 167.175 1.00 303.15 212 PRO D C 1
ATOM 6829 O O . PRO D 2 178 ? 106.564 96.025 166.127 1.00 302.77 212 PRO D O 1
ATOM 6833 N N . TYR D 2 179 ? 105.296 97.112 167.640 1.00 301.23 213 TYR D N 1
ATOM 6834 C CA . TYR D 2 179 ? 105.365 98.410 166.981 1.00 298.45 213 TYR D CA 1
ATOM 6835 C C . TYR D 2 179 ? 106.422 99.255 167.677 1.00 294.04 213 TYR D C 1
ATOM 6836 O O . TYR D 2 179 ? 106.430 99.360 168.908 1.00 294.26 213 TYR D O 1
ATOM 6845 N N . GLU D 2 180 ? 107.305 99.854 166.885 1.00 288.64 214 GLU D N 1
ATOM 6846 C CA . GLU D 2 180 ? 108.527 100.458 167.387 1.00 283.22 214 GLU D CA 1
ATOM 6847 C C . GLU D 2 180 ? 109.007 101.488 166.374 1.00 279.87 214 GLU D C 1
ATOM 6848 O O . GLU D 2 180 ? 109.124 101.190 165.182 1.00 279.94 214 GLU D O 1
ATOM 6854 N N . CYS D 2 181 ? 109.286 102.703 166.846 1.00 277.86 215 CYS D N 1
ATOM 6855 C CA . CYS D 2 181 ? 109.576 103.817 165.951 1.00 276.49 215 CYS D CA 1
ATOM 6856 C C . CYS D 2 181 ? 110.901 104.476 166.304 1.00 270.56 215 CYS D C 1
ATOM 6857 O O . CYS D 2 181 ? 111.359 104.412 167.450 1.00 268.37 215 CYS D O 1
ATOM 6860 N N . GLU D 2 182 ? 111.505 105.112 165.301 1.00 265.57 216 GLU D N 1
ATOM 6861 C CA . GLU D 2 182 ? 112.832 105.699 165.390 1.00 257.87 216 GLU D CA 1
ATOM 6862 C C . GLU D 2 182 ? 112.756 107.185 165.079 1.00 251.05 216 GLU D C 1
ATOM 6863 O O . GLU D 2 182 ? 111.985 107.617 164.218 1.00 253.39 216 GLU D O 1
ATOM 6869 N N . ILE D 2 183 ? 113.565 107.963 165.792 1.00 242.81 217 ILE D N 1
ATOM 6870 C CA . ILE D 2 183 ? 113.760 109.380 165.513 1.00 238.44 217 ILE D CA 1
ATOM 6871 C C . ILE D 2 183 ? 115.259 109.616 165.350 1.00 231.12 217 ILE D C 1
ATOM 6872 O O . ILE D 2 183 ? 116.060 109.187 166.188 1.00 231.10 217 ILE D O 1
ATOM 6877 N N . GLN D 2 184 ? 115.637 110.238 164.232 1.00 222.99 218 GLN D N 1
ATOM 6878 C CA . GLN D 2 184 ? 116.964 110.065 163.652 1.00 211.36 218 GLN D CA 1
ATOM 6879 C C . GLN D 2 184 ? 117.436 111.377 163.039 1.00 204.84 218 GLN D C 1
ATOM 6880 O O . GLN D 2 184 ? 116.699 112.002 162.271 1.00 209.66 218 GLN D O 1
ATOM 6886 N N . ASN D 2 185 ? 118.652 111.790 163.376 1.00 192.30 219 ASN D N 1
ATOM 6887 C CA . ASN D 2 185 ? 119.303 112.955 162.798 1.00 181.28 219 ASN D CA 1
ATOM 6888 C C . ASN D 2 185 ? 120.645 112.580 162.174 1.00 173.92 219 ASN D C 1
ATOM 6889 O O . ASN D 2 185 ? 121.164 111.482 162.397 1.00 177.08 219 ASN D O 1
ATOM 6894 N N . PRO D 2 186 ? 121.244 113.479 161.384 1.00 166.77 220 PRO D N 1
ATOM 6895 C CA . PRO D 2 186 ? 122.544 113.171 160.763 1.00 167.04 220 PRO D CA 1
ATOM 6896 C C . PRO D 2 186 ? 123.635 112.700 161.721 1.00 165.61 220 PRO D C 1
ATOM 6897 O O . PRO D 2 186 ? 124.676 112.236 161.238 1.00 163.77 220 PRO D O 1
ATOM 6901 N N . VAL D 2 187 ? 123.457 112.803 163.039 1.00 167.15 221 VAL D N 1
ATOM 6902 C CA . VAL D 2 187 ? 124.558 112.489 163.945 1.00 167.88 221 VAL D CA 1
ATOM 6903 C C . VAL D 2 187 ? 124.276 111.248 164.790 1.00 173.60 221 VAL D C 1
ATOM 6904 O O . VAL D 2 187 ? 125.210 110.537 165.177 1.00 175.34 221 VAL D O 1
ATOM 6908 N N . SER D 2 188 ? 123.006 110.958 165.080 1.00 177.36 222 SER D N 1
ATOM 6909 C CA . SER D 2 188 ? 122.720 109.858 165.995 1.00 186.32 222 SER D CA 1
ATOM 6910 C C . SER D 2 188 ? 121.295 109.356 165.812 1.00 191.46 222 SER D C 1
ATOM 6911 O O . SER D 2 188 ? 120.434 110.046 165.261 1.00 192.93 222 SER D O 1
ATOM 6914 N N . ALA D 2 189 ? 121.065 108.132 166.293 1.00 199.84 223 ALA D N 1
ATOM 6915 C CA . ALA D 2 189 ? 119.745 107.516 166.334 1.00 212.71 223 ALA D CA 1
ATOM 6916 C C . ALA D 2 189 ? 119.805 106.257 167.187 1.00 226.48 223 ALA D C 1
ATOM 6917 O O . ALA D 2 189 ? 120.737 105.459 167.057 1.00 227.61 223 ALA D O 1
ATOM 6919 N N . ASN D 2 190 ? 118.809 106.086 168.050 1.00 234.02 224 ASN D N 1
ATOM 6920 C CA . ASN D 2 190 ? 118.630 104.838 168.781 1.00 241.03 224 ASN D CA 1
ATOM 6921 C C . ASN D 2 190 ? 117.162 104.696 169.165 1.00 244.63 224 ASN D C 1
ATOM 6922 O O . ASN D 2 190 ? 116.404 105.669 169.190 1.00 241.35 224 ASN D O 1
ATOM 6927 N N . ARG D 2 191 ? 116.772 103.460 169.459 1.00 249.62 225 ARG D N 1
ATOM 6928 C CA . ARG D 2 191 ? 115.425 102.975 169.196 1.00 255.55 225 ARG D CA 1
ATOM 6929 C C . ARG D 2 191 ? 114.526 103.131 170.424 1.00 259.72 225 ARG D C 1
ATOM 6930 O O . ARG D 2 191 ? 114.990 103.331 171.548 1.00 257.97 225 ARG D O 1
ATOM 6938 N N . SER D 2 192 ? 113.217 103.028 170.187 1.00 264.49 226 SER D N 1
ATOM 6939 C CA . SER D 2 192 ? 112.183 103.114 171.207 1.00 270.13 226 SER D CA 1
ATOM 6940 C C . SER D 2 192 ? 111.836 101.719 171.724 1.00 275.69 226 SER D C 1
ATOM 6941 O O . SER D 2 192 ? 112.513 100.732 171.427 1.00 275.89 226 SER D O 1
ATOM 6944 N N . ASP D 2 193 ? 110.759 101.652 172.499 1.00 279.29 227 ASP D N 1
ATOM 6945 C CA . ASP D 2 193 ? 110.338 100.392 173.096 1.00 283.11 227 ASP D CA 1
ATOM 6946 C C . ASP D 2 193 ? 109.256 99.743 172.240 1.00 287.11 227 ASP D C 1
ATOM 6947 O O . ASP D 2 193 ? 108.299 100.417 171.845 1.00 288.17 227 ASP D O 1
ATOM 6952 N N . PRO D 2 194 ? 109.376 98.453 171.921 1.00 288.54 228 PRO D N 1
ATOM 6953 C CA . PRO D 2 194 ? 108.354 97.793 171.094 1.00 291.09 228 PRO D CA 1
ATOM 6954 C C . PRO D 2 194 ? 106.978 97.878 171.741 1.00 293.68 228 PRO D C 1
ATOM 6955 O O . PRO D 2 194 ? 106.834 97.705 172.955 1.00 291.84 228 PRO D O 1
ATOM 6959 N N . VAL D 2 195 ? 105.964 98.138 170.919 1.00 296.85 229 VAL D N 1
ATOM 6960 C CA . VAL D 2 195 ? 104.580 98.205 171.372 1.00 300.41 229 VAL D CA 1
ATOM 6961 C C . VAL D 2 195 ? 103.775 97.131 170.654 1.00 304.88 229 VAL D C 1
ATOM 6962 O O . VAL D 2 195 ? 103.830 96.998 169.428 1.00 304.46 229 VAL D O 1
ATOM 6966 N N . THR D 2 196 ? 103.017 96.356 171.422 1.00 308.68 230 THR D N 1
ATOM 6967 C CA . THR D 2 196 ? 102.258 95.232 170.897 1.00 311.73 230 THR D CA 1
ATOM 6968 C C . THR D 2 196 ? 100.815 95.634 170.616 1.00 314.02 230 THR D C 1
ATOM 6969 O O . THR D 2 196 ? 100.335 96.678 171.066 1.00 312.72 230 THR D O 1
ATOM 6973 N N . LEU D 2 197 ? 100.129 94.784 169.856 1.00 317.16 231 LEU D N 1
ATOM 6974 C CA . LEU D 2 197 ? 98.702 94.916 169.600 1.00 320.56 231 LEU D CA 1
ATOM 6975 C C . LEU D 2 197 ? 97.950 93.958 170.512 1.00 324.11 231 LEU D C 1
ATOM 6976 O O . LEU D 2 197 ? 98.419 92.844 170.767 1.00 325.10 231 LEU D O 1
ATOM 6981 N N . ASN D 2 198 ? 96.792 94.390 171.001 1.00 326.77 232 ASN D N 1
ATOM 6982 C CA . ASN D 2 198 ? 95.964 93.572 171.877 1.00 328.02 232 ASN D CA 1
ATOM 6983 C C . ASN D 2 198 ? 94.730 93.114 171.109 1.00 329.22 232 ASN D C 1
ATOM 6984 O O . ASN D 2 198 ? 93.875 93.932 170.753 1.00 332.43 232 ASN D O 1
ATOM 6989 N N . VAL D 2 199 ? 94.643 91.808 170.857 1.00 328.19 233 VAL D N 1
ATOM 6990 C CA . VAL D 2 199 ? 93.483 91.182 170.234 1.00 326.17 233 VAL D CA 1
ATOM 6991 C C . VAL D 2 199 ? 93.205 89.879 170.974 1.00 322.89 233 VAL D C 1
ATOM 6992 O O . VAL D 2 199 ? 93.989 89.439 171.817 1.00 321.81 233 VAL D O 1
ATOM 6996 N N . THR D 2 200 ? 92.077 89.254 170.652 1.00 320.78 234 THR D N 1
ATOM 6997 C CA . THR D 2 200 ? 91.699 87.999 171.291 1.00 317.14 234 THR D CA 1
ATOM 6998 C C . THR D 2 200 ? 90.763 87.186 170.402 1.00 313.41 234 THR D C 1
ATOM 6999 O O . THR D 2 200 ? 91.097 86.079 169.981 1.00 310.39 234 THR D O 1
ATOM 7003 N N . GLN E 2 1 ? 139.934 188.739 144.611 1.00 133.20 35 GLN E N 1
ATOM 7004 C CA . GLN E 2 1 ? 140.820 189.696 145.266 1.00 136.66 35 GLN E CA 1
ATOM 7005 C C . GLN E 2 1 ? 140.439 189.999 146.723 1.00 131.98 35 GLN E C 1
ATOM 7006 O O . GLN E 2 1 ? 139.279 190.213 147.060 1.00 131.13 35 GLN E O 1
ATOM 7012 N N . LEU E 2 2 ? 141.443 189.967 147.596 1.00 124.80 36 LEU E N 1
ATOM 7013 C CA . LEU E 2 2 ? 141.197 190.163 149.017 1.00 117.05 36 LEU E CA 1
ATOM 7014 C C . LEU E 2 2 ? 141.344 191.633 149.386 1.00 121.08 36 LEU E C 1
ATOM 7015 O O . LEU E 2 2 ? 142.403 192.237 149.197 1.00 128.75 36 LEU E O 1
ATOM 7020 N N . THR E 2 3 ? 140.268 192.209 149.917 1.00 115.36 37 THR E N 1
ATOM 7021 C CA . THR E 2 3 ? 140.254 193.608 150.314 1.00 114.88 37 THR E CA 1
ATOM 7022 C C . THR E 2 3 ? 139.768 193.723 151.750 1.00 115.09 37 THR E C 1
ATOM 7023 O O . THR E 2 3 ? 138.881 192.984 152.184 1.00 116.74 37 THR E O 1
ATOM 7027 N N . THR E 2 4 ? 140.362 194.661 152.483 1.00 114.99 38 THR E N 1
ATOM 7028 C CA . THR E 2 4 ? 139.970 194.959 153.852 1.00 113.75 38 THR E CA 1
ATOM 7029 C C . THR E 2 4 ? 139.498 196.401 153.928 1.00 115.48 38 THR E C 1
ATOM 7030 O O . THR E 2 4 ? 139.988 197.263 153.192 1.00 118.14 38 THR E O 1
ATOM 7034 N N . GLU E 2 5 ? 138.546 196.659 154.819 1.00 114.25 39 GLU E N 1
ATOM 7035 C CA . GLU E 2 5 ? 137.939 197.975 154.951 1.00 118.42 39 GLU E CA 1
ATOM 7036 C C . GLU E 2 5 ? 137.782 198.313 156.424 1.00 120.92 39 GLU E C 1
ATOM 7037 O O . GLU E 2 5 ? 137.115 197.583 157.164 1.00 125.41 39 GLU E O 1
ATOM 7043 N N . SER E 2 6 ? 138.395 199.415 156.845 1.00 117.42 40 SER E N 1
ATOM 7044 C CA . SER E 2 6 ? 138.273 199.910 158.209 1.00 114.01 40 SER E CA 1
ATOM 7045 C C . SER E 2 6 ? 136.875 200.485 158.394 1.00 119.71 40 SER E C 1
ATOM 7046 O O . SER E 2 6 ? 136.290 201.021 157.446 1.00 124.55 40 SER E O 1
ATOM 7049 N N . MET E 2 7 ? 136.345 200.375 159.605 1.00 116.00 41 MET E N 1
ATOM 7050 C CA . MET E 2 7 ? 134.991 200.838 159.906 1.00 116.63 41 MET E CA 1
ATOM 7051 C C . MET E 2 7 ? 134.928 201.369 161.330 1.00 112.12 41 MET E C 1
ATOM 7052 O O . MET E 2 7 ? 134.862 200.568 162.282 1.00 108.95 41 MET E O 1
ATOM 7057 N N . PRO E 2 8 ? 134.945 202.690 161.538 1.00 109.62 42 PRO E N 1
ATOM 7058 C CA . PRO E 2 8 ? 135.083 203.754 160.538 1.00 111.97 42 PRO E CA 1
ATOM 7059 C C . PRO E 2 8 ? 136.541 204.012 160.174 1.00 115.86 42 PRO E C 1
ATOM 7060 O O . PRO E 2 8 ? 137.447 203.505 160.828 1.00 117.68 42 PRO E O 1
ATOM 7064 N N . PHE E 2 9 ? 136.793 204.795 159.122 1.00 118.37 43 PHE E N 1
ATOM 7065 C CA . PHE E 2 9 ? 138.169 205.096 158.738 1.00 116.49 43 PHE E CA 1
ATOM 7066 C C . PHE E 2 9 ? 138.859 205.963 159.783 1.00 116.65 43 PHE E C 1
ATOM 7067 O O . PHE E 2 9 ? 140.041 205.761 160.086 1.00 113.23 43 PHE E O 1
ATOM 7075 N N . ASN E 2 10 ? 138.143 206.933 160.341 1.00 119.36 44 ASN E N 1
ATOM 7076 C CA . ASN E 2 10 ? 138.673 207.811 161.373 1.00 117.48 44 ASN E CA 1
ATOM 7077 C C . ASN E 2 10 ? 137.969 207.526 162.692 1.00 119.33 44 ASN E C 1
ATOM 7078 O O . ASN E 2 10 ? 136.737 207.574 162.772 1.00 125.97 44 ASN E O 1
ATOM 7083 N N . VAL E 2 11 ? 138.754 207.231 163.723 1.00 114.19 45 VAL E N 1
ATOM 7084 C CA . VAL E 2 11 ? 138.226 206.821 165.018 1.00 112.99 45 VAL E CA 1
ATOM 7085 C C . VAL E 2 11 ? 138.677 207.813 166.077 1.00 123.19 45 VAL E C 1
ATOM 7086 O O . VAL E 2 11 ? 139.847 208.207 166.119 1.00 131.84 45 VAL E O 1
ATOM 7090 N N . ALA E 2 12 ? 137.741 208.225 166.925 1.00 128.37 46 ALA E N 1
ATOM 7091 C CA . ALA E 2 12 ? 138.077 209.024 168.091 1.00 145.16 46 ALA E CA 1
ATOM 7092 C C . ALA E 2 12 ? 138.893 208.194 169.074 1.00 149.35 46 ALA E C 1
ATOM 7093 O O . ALA E 2 12 ? 138.737 206.973 169.167 1.00 149.79 46 ALA E O 1
ATOM 7095 N N . GLU E 2 13 ? 139.781 208.867 169.803 1.00 145.30 47 GLU E N 1
ATOM 7096 C CA . GLU E 2 13 ? 140.619 208.175 170.773 1.00 137.29 47 GLU E CA 1
ATOM 7097 C C . GLU E 2 13 ? 139.765 207.515 171.848 1.00 142.60 47 GLU E C 1
ATOM 7098 O O . GLU E 2 13 ? 138.794 208.096 172.340 1.00 148.75 47 GLU E O 1
ATOM 7104 N N . GLY E 2 14 ? 140.135 206.289 172.211 1.00 139.12 48 GLY E N 1
ATOM 7105 C CA . GLY E 2 14 ? 139.424 205.526 173.210 1.00 139.07 48 GLY E CA 1
ATOM 7106 C C . GLY E 2 14 ? 138.233 204.746 172.693 1.00 135.54 48 GLY E C 1
ATOM 7107 O O . GLY E 2 14 ? 137.619 204.001 173.464 1.00 138.65 48 GLY E O 1
ATOM 7108 N N . LYS E 2 15 ? 137.891 204.892 171.418 1.00 132.58 49 LYS E N 1
ATOM 7109 C CA . LYS E 2 15 ? 136.797 204.143 170.820 1.00 132.09 49 LYS E CA 1
ATOM 7110 C C . LYS E 2 15 ? 137.343 202.853 170.211 1.00 133.15 49 LYS E C 1
ATOM 7111 O O . LYS E 2 15 ? 138.496 202.474 170.436 1.00 134.71 49 LYS E O 1
ATOM 7117 N N . GLU E 2 16 ? 136.518 202.160 169.432 1.00 127.95 50 GLU E N 1
ATOM 7118 C CA . GLU E 2 16 ? 136.915 200.914 168.799 1.00 123.77 50 GLU E CA 1
ATOM 7119 C C . GLU E 2 16 ? 136.809 201.034 167.286 1.00 118.90 50 GLU E C 1
ATOM 7120 O O . GLU E 2 16 ? 136.054 201.857 166.760 1.00 120.67 50 GLU E O 1
ATOM 7126 N N . VAL E 2 17 ? 137.581 200.203 166.591 1.00 114.50 51 VAL E N 1
ATOM 7127 C CA . VAL E 2 17 ? 137.578 200.143 165.136 1.00 111.79 51 VAL E CA 1
ATOM 7128 C C . VAL E 2 17 ? 137.481 198.682 164.719 1.00 110.14 51 VAL E C 1
ATOM 7129 O O . VAL E 2 17 ? 138.080 197.804 165.351 1.00 111.54 51 VAL E O 1
ATOM 7133 N N . LEU E 2 18 ? 136.707 198.419 163.672 1.00 107.06 52 LEU E N 1
ATOM 7134 C CA . LEU E 2 18 ? 136.493 197.070 163.169 1.00 107.71 52 LEU E CA 1
ATOM 7135 C C . LEU E 2 18 ? 136.927 196.998 161.712 1.00 112.24 52 LEU E C 1
ATOM 7136 O O . LEU E 2 18 ? 136.457 197.783 160.881 1.00 114.81 52 LEU E O 1
ATOM 7141 N N . LEU E 2 19 ? 137.818 196.059 161.408 1.00 108.69 53 LEU E N 1
ATOM 7142 C CA . LEU E 2 19 ? 138.315 195.855 160.054 1.00 110.29 53 LEU E CA 1
ATOM 7143 C C . LEU E 2 19 ? 137.543 194.711 159.410 1.00 114.78 53 LEU E C 1
ATOM 7144 O O . LEU E 2 19 ? 137.625 193.566 159.868 1.00 111.06 53 LEU E O 1
ATOM 7149 N N . LEU E 2 20 ? 136.801 195.020 158.353 1.00 116.14 54 LEU E N 1
ATOM 7150 C CA . LEU E 2 20 ? 136.035 194.031 157.613 1.00 108.85 54 LEU E CA 1
ATOM 7151 C C . LEU E 2 20 ? 136.899 193.391 156.533 1.00 110.50 54 LEU E C 1
ATOM 7152 O O . LEU E 2 20 ? 137.878 193.972 156.061 1.00 114.54 54 LEU E O 1
ATOM 7157 N N . VAL E 2 21 ? 136.522 192.175 156.149 1.00 107.84 55 VAL E N 1
ATOM 7158 C CA . VAL E 2 21 ? 137.204 191.430 155.099 1.00 108.53 55 VAL E CA 1
ATOM 7159 C C . VAL E 2 21 ? 136.172 191.002 154.067 1.00 114.52 55 VAL E C 1
ATOM 7160 O O . VAL E 2 21 ? 135.103 190.490 154.420 1.00 118.96 55 VAL E O 1
ATOM 7164 N N . HIS E 2 22 ? 136.491 191.212 152.793 1.00 115.36 56 HIS E N 1
ATOM 7165 C CA . HIS E 2 22 ? 135.593 190.884 151.697 1.00 116.48 56 HIS E CA 1
ATOM 7166 C C . HIS E 2 22 ? 136.271 189.904 150.752 1.00 121.04 56 HIS E C 1
ATOM 7167 O O . HIS E 2 22 ? 137.502 189.835 150.682 1.00 122.58 56 HIS E O 1
ATOM 7174 N N . ASN E 2 23 ? 135.447 189.144 150.028 1.00 119.94 57 ASN E N 1
ATOM 7175 C CA . ASN E 2 23 ? 135.918 188.199 149.013 1.00 122.05 57 ASN E CA 1
ATOM 7176 C C . ASN E 2 23 ? 136.895 187.186 149.604 1.00 118.04 57 ASN E C 1
ATOM 7177 O O . ASN E 2 23 ? 137.901 186.829 148.986 1.00 116.20 57 ASN E O 1
ATOM 7182 N N . LEU E 2 24 ? 136.599 186.724 150.810 1.00 115.22 58 LEU E N 1
ATOM 7183 C CA . LEU E 2 24 ? 137.452 185.743 151.465 1.00 115.05 58 LEU E CA 1
ATOM 7184 C C . LEU E 2 24 ? 137.404 184.426 150.697 1.00 123.56 58 LEU E C 1
ATOM 7185 O O . LEU E 2 24 ? 136.315 183.971 150.329 1.00 131.49 58 LEU E O 1
ATOM 7190 N N . PRO E 2 25 ? 138.554 183.798 150.416 1.00 121.34 59 PRO E N 1
ATOM 7191 C CA . PRO E 2 25 ? 138.552 182.538 149.656 1.00 120.90 59 PRO E CA 1
ATOM 7192 C C . PRO E 2 25 ? 137.697 181.455 150.297 1.00 128.01 59 PRO E C 1
ATOM 7193 O O . PRO E 2 25 ? 137.479 181.460 151.512 1.00 126.32 59 PRO E O 1
ATOM 7197 N N . GLN E 2 26 ? 137.195 180.527 149.478 1.00 131.50 60 GLN E N 1
ATOM 7198 C CA . GLN E 2 26 ? 136.275 179.512 149.983 1.00 136.54 60 GLN E CA 1
ATOM 7199 C C . GLN E 2 26 ? 136.974 178.530 150.916 1.00 135.78 60 GLN E C 1
ATOM 7200 O O . GLN E 2 26 ? 136.480 178.255 152.016 1.00 132.88 60 GLN E O 1
ATOM 7206 N N . GLN E 2 27 ? 138.118 177.996 150.502 1.00 134.59 61 GLN E N 1
ATOM 7207 C CA . GLN E 2 27 ? 138.847 176.997 151.272 1.00 128.34 61 GLN E CA 1
ATOM 7208 C C . GLN E 2 27 ? 140.007 177.668 151.993 1.00 123.67 61 GLN E C 1
ATOM 7209 O O . GLN E 2 27 ? 140.912 178.209 151.350 1.00 129.40 61 GLN E O 1
ATOM 7215 N N . LEU E 2 28 ? 139.981 177.626 153.323 1.00 113.06 62 LEU E N 1
ATOM 7216 C CA . LEU E 2 28 ? 140.941 178.354 154.137 1.00 109.54 62 LEU E CA 1
ATOM 7217 C C . LEU E 2 28 ? 141.565 177.437 155.177 1.00 107.78 62 LEU E C 1
ATOM 7218 O O . LEU E 2 28 ? 140.972 176.443 155.603 1.00 108.23 62 LEU E O 1
ATOM 7223 N N . PHE E 2 29 ? 142.779 177.796 155.584 1.00 106.97 63 PHE E N 1
ATOM 7224 C CA . PHE E 2 29 ? 143.486 177.126 156.664 1.00 104.49 63 PHE E CA 1
ATOM 7225 C C . PHE E 2 29 ? 143.634 177.979 157.913 1.00 104.99 63 PHE E C 1
ATOM 7226 O O . PHE E 2 29 ? 143.717 177.427 159.011 1.00 109.36 63 PHE E O 1
ATOM 7234 N N . GLY E 2 30 ? 143.665 179.299 157.779 1.00 100.79 64 GLY E N 1
ATOM 7235 C CA . GLY E 2 30 ? 143.790 180.167 158.935 1.00 101.32 64 GLY E CA 1
ATOM 7236 C C . GLY E 2 30 ? 144.108 181.580 158.501 1.00 97.63 64 GLY E C 1
ATOM 7237 O O . GLY E 2 30 ? 144.441 181.841 157.340 1.00 97.26 64 GLY E O 1
ATOM 7238 N N . TYR E 2 31 ? 143.999 182.495 159.461 1.00 97.53 65 TYR E N 1
ATOM 7239 C CA . TYR E 2 31 ? 144.260 183.908 159.238 1.00 95.84 65 TYR E CA 1
ATOM 7240 C C . TYR E 2 31 ? 145.362 184.387 160.172 1.00 97.24 65 TYR E C 1
ATOM 7241 O O . TYR E 2 31 ? 145.783 183.677 161.089 1.00 103.67 65 TYR E O 1
ATOM 7250 N N . SER E 2 32 ? 145.821 185.612 159.926 1.00 91.46 66 SER E N 1
ATOM 7251 C CA . SER E 2 32 ? 146.791 186.264 160.796 1.00 91.86 66 SER E CA 1
ATOM 7252 C C . SER E 2 32 ? 146.807 187.748 160.472 1.00 91.46 66 SER E C 1
ATOM 7253 O O . SER E 2 32 ? 146.809 188.126 159.297 1.00 96.54 66 SER E O 1
ATOM 7256 N N . TRP E 2 33 ? 146.823 188.580 161.508 1.00 88.45 67 TRP E N 1
ATOM 7257 C CA . TRP E 2 33 ? 146.861 190.027 161.358 1.00 87.51 67 TRP E CA 1
ATOM 7258 C C . TRP E 2 33 ? 148.199 190.546 161.862 1.00 96.45 67 TRP E C 1
ATOM 7259 O O . TRP E 2 33 ? 148.613 190.221 162.980 1.00 102.41 67 TRP E O 1
ATOM 7270 N N . TYR E 2 34 ? 148.869 191.347 161.041 1.00 96.49 68 TYR E N 1
ATOM 7271 C CA . TYR E 2 34 ? 150.180 191.887 161.362 1.00 97.65 68 TYR E CA 1
ATOM 7272 C C . TYR E 2 34 ? 150.122 193.406 161.386 1.00 100.92 68 TYR E C 1
ATOM 7273 O O . TYR E 2 34 ? 149.411 194.022 160.587 1.00 106.37 68 TYR E O 1
ATOM 7282 N N . LYS E 2 35 ? 150.873 194.004 162.305 1.00 94.28 69 LYS E N 1
ATOM 7283 C CA . LYS E 2 35 ? 150.991 195.454 162.369 1.00 98.02 69 LYS E CA 1
ATOM 7284 C C . LYS E 2 35 ? 152.048 195.909 161.371 1.00 108.71 69 LYS E C 1
ATOM 7285 O O . LYS E 2 35 ? 153.153 195.358 161.336 1.00 116.83 69 LYS E O 1
ATOM 7291 N N . GLY E 2 36 ? 151.714 196.906 160.567 1.00 107.96 70 GLY E N 1
ATOM 7292 C CA . GLY E 2 36 ? 152.597 197.400 159.531 1.00 108.08 70 GLY E CA 1
ATOM 7293 C C . GLY E 2 36 ? 152.307 196.760 158.184 1.00 106.18 70 GLY E C 1
ATOM 7294 O O . GLY E 2 36 ? 151.487 195.852 158.047 1.00 107.76 70 GLY E O 1
ATOM 7295 N N . GLU E 2 37 ? 153.017 197.261 157.174 1.00 107.98 71 GLU E N 1
ATOM 7296 C CA . GLU E 2 37 ? 152.824 196.809 155.802 1.00 113.33 71 GLU E CA 1
ATOM 7297 C C . GLU E 2 37 ? 153.474 195.463 155.520 1.00 116.40 71 GLU E C 1
ATOM 7298 O O . GLU E 2 37 ? 153.211 194.877 154.464 1.00 118.18 71 GLU E O 1
ATOM 7304 N N . ARG E 2 38 ? 154.307 194.964 156.425 1.00 118.33 72 ARG E N 1
ATOM 7305 C CA . ARG E 2 38 ? 155.044 193.726 156.227 1.00 122.99 72 ARG E CA 1
ATOM 7306 C C . ARG E 2 38 ? 154.378 192.589 156.986 1.00 119.48 72 ARG E C 1
ATOM 7307 O O . ARG E 2 38 ? 153.600 192.821 157.917 1.00 118.15 72 ARG E O 1
ATOM 7315 N N . VAL E 2 39 ? 154.687 191.360 156.582 1.00 120.71 73 VAL E N 1
ATOM 7316 C CA . VAL E 2 39 ? 154.301 190.179 157.345 1.00 116.73 73 VAL E CA 1
ATOM 7317 C C . VAL E 2 39 ? 155.556 189.654 158.034 1.00 123.15 73 VAL E C 1
ATOM 7318 O O . VAL E 2 39 ? 156.431 189.064 157.395 1.00 129.17 73 VAL E O 1
ATOM 7322 N N . ASP E 2 40 ? 155.660 189.900 159.337 1.00 122.26 74 ASP E N 1
ATOM 7323 C CA . ASP E 2 40 ? 156.813 189.489 160.119 1.00 123.37 74 ASP E CA 1
ATOM 7324 C C . ASP E 2 40 ? 156.318 188.828 161.395 1.00 125.10 74 ASP E C 1
ATOM 7325 O O . ASP E 2 40 ? 155.311 189.242 161.974 1.00 125.16 74 ASP E O 1
ATOM 7330 N N . GLY E 2 41 ? 157.038 187.792 161.828 1.00 125.63 75 GLY E N 1
ATOM 7331 C CA . GLY E 2 41 ? 156.614 187.053 163.005 1.00 121.76 75 GLY E CA 1
ATOM 7332 C C . GLY E 2 41 ? 156.579 187.909 164.256 1.00 122.95 75 GLY E C 1
ATOM 7333 O O . GLY E 2 41 ? 155.774 187.674 165.159 1.00 123.38 75 GLY E O 1
ATOM 7334 N N . ASN E 2 42 ? 157.451 188.917 164.325 1.00 124.14 76 ASN E N 1
ATOM 7335 C CA . ASN E 2 42 ? 157.481 189.798 165.485 1.00 123.42 76 ASN E CA 1
ATOM 7336 C C . ASN E 2 42 ? 156.294 190.751 165.517 1.00 119.81 76 ASN E C 1
ATOM 7337 O O . ASN E 2 42 ? 155.965 191.276 166.586 1.00 117.59 76 ASN E O 1
ATOM 7342 N N . ARG E 2 43 ? 155.649 190.988 164.378 1.00 118.59 77 ARG E N 1
ATOM 7343 C CA . ARG E 2 43 ? 154.540 191.929 164.289 1.00 115.72 77 ARG E CA 1
ATOM 7344 C C . ARG E 2 43 ? 153.173 191.262 164.320 1.00 113.35 77 ARG E C 1
ATOM 7345 O O . ARG E 2 43 ? 152.165 191.951 164.129 1.00 113.50 77 ARG E O 1
ATOM 7353 N N . GLN E 2 44 ? 153.102 189.952 164.542 1.00 110.61 78 GLN E N 1
ATOM 7354 C CA . GLN E 2 44 ? 151.812 189.276 164.529 1.00 105.18 78 GLN E CA 1
ATOM 7355 C C . GLN E 2 44 ? 150.963 189.723 165.710 1.00 106.91 78 GLN E C 1
ATOM 7356 O O . GLN E 2 44 ? 151.391 189.646 166.865 1.00 112.38 78 GLN E O 1
ATOM 7362 N N . ILE E 2 45 ? 149.755 190.186 165.415 1.00 99.73 79 ILE E N 1
ATOM 7363 C CA . ILE E 2 45 ? 148.810 190.622 166.435 1.00 95.96 79 ILE E CA 1
ATOM 7364 C C . ILE E 2 45 ? 147.985 189.458 166.957 1.00 99.36 79 ILE E C 1
ATOM 7365 O O . ILE E 2 45 ? 147.891 189.243 168.165 1.00 106.96 79 ILE E O 1
ATOM 7370 N N . VAL E 2 46 ? 147.379 188.692 166.051 1.00 98.81 80 VAL E N 1
ATOM 7371 C CA . VAL E 2 46 ? 146.520 187.576 166.426 1.00 99.52 80 VAL E CA 1
ATOM 7372 C C . VAL E 2 46 ? 146.455 186.627 165.241 1.00 99.69 80 VAL E C 1
ATOM 7373 O O . VAL E 2 46 ? 146.715 187.015 164.101 1.00 102.61 80 VAL E O 1
ATOM 7377 N N . GLY E 2 47 ? 146.117 185.376 165.511 1.00 95.49 81 GLY E N 1
ATOM 7378 C CA . GLY E 2 47 ? 145.998 184.383 164.462 1.00 93.87 81 GLY E CA 1
ATOM 7379 C C . GLY E 2 47 ? 144.891 183.403 164.780 1.00 96.52 81 GLY E C 1
ATOM 7380 O O . GLY E 2 47 ? 144.648 183.061 165.939 1.00 104.35 81 GLY E O 1
ATOM 7381 N N . TYR E 2 48 ? 144.217 182.951 163.727 1.00 92.87 82 TYR E N 1
ATOM 7382 C CA . TYR E 2 48 ? 143.123 182.002 163.857 1.00 95.23 82 TYR E CA 1
ATOM 7383 C C . TYR E 2 48 ? 143.453 180.757 163.050 1.00 99.66 82 TYR E C 1
ATOM 7384 O O . TYR E 2 48 ? 144.068 180.846 161.985 1.00 103.37 82 TYR E O 1
ATOM 7393 N N . ALA E 2 49 ? 143.047 179.601 163.566 1.00 102.57 83 ALA E N 1
ATOM 7394 C CA . ALA E 2 49 ? 143.243 178.319 162.898 1.00 104.14 83 ALA E CA 1
ATOM 7395 C C . ALA E 2 49 ? 141.881 177.653 162.759 1.00 109.50 83 ALA E C 1
ATOM 7396 O O . ALA E 2 49 ? 141.306 177.198 163.752 1.00 115.37 83 ALA E O 1
ATOM 7398 N N . ILE E 2 50 ? 141.369 177.599 161.528 1.00 105.53 84 ILE E N 1
ATOM 7399 C CA . ILE E 2 50 ? 140.028 177.068 161.296 1.00 106.58 84 ILE E CA 1
ATOM 7400 C C . ILE E 2 50 ? 139.955 175.597 161.686 1.00 113.54 84 ILE E C 1
ATOM 7401 O O . ILE E 2 50 ? 138.932 175.127 162.201 1.00 116.18 84 ILE E O 1
ATOM 7406 N N . GLY E 2 51 ? 141.036 174.850 161.448 1.00 117.11 85 GLY E N 1
ATOM 7407 C CA . GLY E 2 51 ? 141.020 173.422 161.734 1.00 120.91 85 GLY E CA 1
ATOM 7408 C C . GLY E 2 51 ? 140.633 173.108 163.166 1.00 120.29 85 GLY E C 1
ATOM 7409 O O . GLY E 2 51 ? 139.644 172.415 163.418 1.00 123.30 85 GLY E O 1
ATOM 7410 N N . THR E 2 52 ? 141.404 173.615 164.125 1.00 115.63 86 THR E N 1
ATOM 7411 C CA . THR E 2 52 ? 141.136 173.388 165.538 1.00 118.91 86 THR E CA 1
ATOM 7412 C C . THR E 2 52 ? 140.242 174.460 166.150 1.00 122.00 86 THR E C 1
ATOM 7413 O O . THR E 2 52 ? 139.867 174.340 167.321 1.00 124.32 86 THR E O 1
ATOM 7417 N N . GLN E 2 53 ? 139.890 175.493 165.387 1.00 120.25 87 GLN E N 1
ATOM 7418 C CA . GLN E 2 53 ? 139.048 176.594 165.857 1.00 115.73 87 GLN E CA 1
ATOM 7419 C C . GLN E 2 53 ? 139.629 177.227 167.122 1.00 112.78 87 GLN E C 1
ATOM 7420 O O . GLN E 2 53 ? 139.008 177.252 168.186 1.00 112.54 87 GLN E O 1
ATOM 7426 N N . GLN E 2 54 ? 140.847 177.743 166.984 1.00 110.82 88 GLN E N 1
ATOM 7427 C CA . GLN E 2 54 ? 141.564 178.362 168.088 1.00 110.63 88 GLN E CA 1
ATOM 7428 C C . GLN E 2 54 ? 142.130 179.703 167.648 1.00 109.10 88 GLN E C 1
ATOM 7429 O O . GLN E 2 54 ? 142.678 179.826 166.549 1.00 111.05 88 GLN E O 1
ATOM 7435 N N . ALA E 2 55 ? 141.995 180.705 168.514 1.00 107.88 89 ALA E N 1
ATOM 7436 C CA . ALA E 2 55 ? 142.539 182.039 168.282 1.00 106.64 89 ALA E CA 1
ATOM 7437 C C . ALA E 2 55 ? 143.664 182.267 169.282 1.00 107.55 89 ALA E C 1
ATOM 7438 O O . ALA E 2 55 ? 143.437 182.230 170.496 1.00 115.44 89 ALA E O 1
ATOM 7440 N N . THR E 2 56 ? 144.870 182.505 168.775 1.00 105.48 90 THR E N 1
ATOM 7441 C CA . THR E 2 56 ? 146.058 182.633 169.610 1.00 112.25 90 THR E CA 1
ATOM 7442 C C . THR E 2 56 ? 146.650 184.027 169.460 1.00 112.74 90 THR E C 1
ATOM 7443 O O . THR E 2 56 ? 147.023 184.418 168.340 1.00 112.72 90 THR E O 1
ATOM 7447 N N . PRO E 2 57 ? 146.751 184.808 170.533 1.00 112.71 91 PRO E N 1
ATOM 7448 C CA . PRO E 2 57 ? 147.389 186.123 170.431 1.00 109.95 91 PRO E CA 1
ATOM 7449 C C . PRO E 2 57 ? 148.856 186.005 170.054 1.00 108.14 91 PRO E C 1
ATOM 7450 O O . PRO E 2 57 ? 149.533 185.028 170.383 1.00 111.44 91 PRO E O 1
ATOM 7454 N N . GLY E 2 58 ? 149.343 187.021 169.347 1.00 107.03 92 GLY E N 1
ATOM 7455 C CA . GLY E 2 58 ? 150.717 187.050 168.908 1.00 108.86 92 GLY E CA 1
ATOM 7456 C C . GLY E 2 58 ? 151.585 187.922 169.791 1.00 114.35 92 GLY E C 1
ATOM 7457 O O . GLY E 2 58 ? 151.119 188.517 170.768 1.00 117.27 92 GLY E O 1
ATOM 7458 N N . PRO E 2 59 ? 152.877 188.004 169.466 1.00 112.69 93 PRO E N 1
ATOM 7459 C CA . PRO E 2 59 ? 153.781 188.848 170.263 1.00 110.22 93 PRO E CA 1
ATOM 7460 C C . PRO E 2 59 ? 153.386 190.314 170.286 1.00 110.86 93 PRO E C 1
ATOM 7461 O O . PRO E 2 59 ? 153.630 190.995 171.290 1.00 113.86 93 PRO E O 1
ATOM 7465 N N . ALA E 2 60 ? 152.787 190.823 169.214 1.00 110.87 94 ALA E N 1
ATOM 7466 C CA . ALA E 2 60 ? 152.379 192.219 169.141 1.00 110.81 94 ALA E CA 1
ATOM 7467 C C . ALA E 2 60 ? 151.037 192.481 169.812 1.00 114.27 94 ALA E C 1
ATOM 7468 O O . ALA E 2 60 ? 150.601 193.636 169.858 1.00 117.56 94 ALA E O 1
ATOM 7470 N N . ASN E 2 61 ? 150.375 191.446 170.322 1.00 115.72 95 ASN E N 1
ATOM 7471 C CA . ASN E 2 61 ? 149.086 191.630 170.974 1.00 119.41 95 ASN E CA 1
ATOM 7472 C C . ASN E 2 61 ? 149.239 192.448 172.250 1.00 121.11 95 ASN E C 1
ATOM 7473 O O . ASN E 2 61 ? 150.254 192.363 172.947 1.00 121.67 95 ASN E O 1
ATOM 7478 N N . SER E 2 62 ? 148.218 193.249 172.552 1.00 126.64 96 SER E N 1
ATOM 7479 C CA . SER E 2 62 ? 148.189 194.057 173.765 1.00 129.78 96 SER E CA 1
ATOM 7480 C C . SER E 2 62 ? 146.923 193.831 174.581 1.00 128.51 96 SER E C 1
ATOM 7481 O O . SER E 2 62 ? 146.648 194.603 175.507 1.00 125.85 96 SER E O 1
ATOM 7484 N N . GLY E 2 63 ? 146.144 192.798 174.261 1.00 125.84 97 GLY E N 1
ATOM 7485 C CA . GLY E 2 63 ? 144.918 192.509 174.969 1.00 122.43 97 GLY E CA 1
ATOM 7486 C C . GLY E 2 63 ? 143.699 193.247 174.468 1.00 123.72 97 GLY E C 1
ATOM 7487 O O . GLY E 2 63 ? 142.587 192.952 174.924 1.00 126.98 97 GLY E O 1
ATOM 7488 N N . ARG E 2 64 ? 143.863 194.194 173.550 1.00 124.64 98 ARG E N 1
ATOM 7489 C CA . ARG E 2 64 ? 142.754 194.969 173.016 1.00 124.66 98 ARG E CA 1
ATOM 7490 C C . ARG E 2 64 ? 142.260 194.454 171.671 1.00 118.10 98 ARG E C 1
ATOM 7491 O O . ARG E 2 64 ? 141.336 195.044 171.102 1.00 111.73 98 ARG E O 1
ATOM 7499 N N . GLU E 2 65 ? 142.844 193.379 171.153 1.00 118.04 99 GLU E N 1
ATOM 7500 C CA . GLU E 2 65 ? 142.560 192.902 169.808 1.00 116.06 99 GLU E CA 1
ATOM 7501 C C . GLU E 2 65 ? 141.925 191.521 169.871 1.00 119.99 99 GLU E C 1
ATOM 7502 O O . GLU E 2 65 ? 142.456 190.616 170.523 1.00 123.51 99 GLU E O 1
ATOM 7508 N N . THR E 2 66 ? 140.792 191.367 169.192 1.00 117.08 100 THR E N 1
ATOM 7509 C CA . THR E 2 66 ? 140.104 190.092 169.083 1.00 113.90 100 THR E CA 1
ATOM 7510 C C . THR E 2 66 ? 139.829 189.797 167.617 1.00 112.16 100 THR E C 1
ATOM 7511 O O . THR E 2 66 ? 139.426 190.680 166.856 1.00 110.05 100 THR E O 1
ATOM 7515 N N . ILE E 2 67 ? 140.052 188.546 167.226 1.00 111.67 101 ILE E N 1
ATOM 7516 C CA . ILE E 2 67 ? 139.804 188.090 165.864 1.00 108.44 101 ILE E CA 1
ATOM 7517 C C . ILE E 2 67 ? 138.473 187.350 165.850 1.00 108.39 101 ILE E C 1
ATOM 7518 O O . ILE E 2 67 ? 138.060 186.779 166.867 1.00 110.23 101 ILE E O 1
ATOM 7523 N N . TYR E 2 68 ? 137.790 187.391 164.712 1.00 109.01 102 TYR E N 1
ATOM 7524 C CA . TYR E 2 68 ? 136.501 186.748 164.518 1.00 111.69 102 TYR E CA 1
ATOM 7525 C C . TYR E 2 68 ? 136.588 185.654 163.466 1.00 115.44 102 TYR E C 1
ATOM 7526 O O . TYR E 2 68 ? 137.491 185.654 162.623 1.00 117.42 102 TYR E O 1
ATOM 7535 N N . PRO E 2 69 ? 135.662 184.692 163.498 1.00 116.14 103 PRO E N 1
ATOM 7536 C CA . PRO E 2 69 ? 135.669 183.633 162.477 1.00 112.89 103 PRO E CA 1
ATOM 7537 C C . PRO E 2 69 ? 135.583 184.147 161.045 1.00 112.15 103 PRO E C 1
ATOM 7538 O O . PRO E 2 69 ? 136.219 183.554 160.167 1.00 111.63 103 PRO E O 1
ATOM 7542 N N . ASN E 2 70 ? 134.846 185.228 160.771 1.00 111.01 104 ASN E N 1
ATOM 7543 C CA . ASN E 2 70 ? 134.889 185.831 159.446 1.00 111.57 104 ASN E CA 1
ATOM 7544 C C . ASN E 2 70 ? 136.075 186.796 159.272 1.00 115.54 104 ASN E C 1
ATOM 7545 O O . ASN E 2 70 ? 135.950 187.835 158.617 1.00 123.38 104 ASN E O 1
ATOM 7550 N N . ALA E 2 71 ? 137.261 186.394 159.724 1.00 112.02 105 ALA E N 1
ATOM 7551 C CA . ALA E 2 71 ? 138.538 187.064 159.502 1.00 105.37 105 ALA E CA 1
ATOM 7552 C C . ALA E 2 71 ? 138.558 188.527 159.936 1.00 104.97 105 ALA E C 1
ATOM 7553 O O . ALA E 2 71 ? 139.494 189.245 159.570 1.00 109.60 105 ALA E O 1
ATOM 7555 N N . SER E 2 72 ? 137.587 188.990 160.715 1.00 107.29 106 SER E N 1
ATOM 7556 C CA . SER E 2 72 ? 137.545 190.396 161.092 1.00 102.65 106 SER E CA 1
ATOM 7557 C C . SER E 2 72 ? 138.364 190.632 162.354 1.00 107.17 106 SER E C 1
ATOM 7558 O O . SER E 2 72 ? 138.451 189.760 163.225 1.00 112.89 106 SER E O 1
ATOM 7561 N N . LEU E 2 73 ? 138.968 191.812 162.448 1.00 107.48 107 LEU E N 1
ATOM 7562 C CA . LEU E 2 73 ? 139.758 192.203 163.608 1.00 101.75 107 LEU E CA 1
ATOM 7563 C C . LEU E 2 73 ? 139.097 193.388 164.296 1.00 105.32 107 LEU E C 1
ATOM 7564 O O . LEU E 2 73 ? 138.773 194.388 163.646 1.00 107.61 107 LEU E O 1
ATOM 7569 N N . LEU E 2 74 ? 138.899 193.272 165.605 1.00 102.59 108 LEU E N 1
ATOM 7570 C CA . LEU E 2 74 ? 138.308 194.326 166.416 1.00 103.10 108 LEU E CA 1
ATOM 7571 C C . LEU E 2 74 ? 139.347 194.837 167.401 1.00 110.55 108 LEU E C 1
ATOM 7572 O O . LEU E 2 74 ? 139.935 194.051 168.150 1.00 117.23 108 LEU E O 1
ATOM 7577 N N . ILE E 2 75 ? 139.571 196.148 167.396 1.00 110.07 109 ILE E N 1
ATOM 7578 C CA . ILE E 2 75 ? 140.533 196.793 168.282 1.00 105.92 109 ILE E CA 1
ATOM 7579 C C . ILE E 2 75 ? 139.771 197.750 169.185 1.00 114.77 109 ILE E C 1
ATOM 7580 O O . ILE E 2 75 ? 139.181 198.725 168.705 1.00 117.46 109 ILE E O 1
ATOM 7585 N N . GLN E 2 76 ? 139.794 197.479 170.485 1.00 117.48 110 GLN E N 1
ATOM 7586 C CA . GLN E 2 76 ? 139.157 198.310 171.495 1.00 120.30 110 GLN E CA 1
ATOM 7587 C C . GLN E 2 76 ? 140.216 199.149 172.197 1.00 129.83 110 GLN E C 1
ATOM 7588 O O . GLN E 2 76 ? 141.407 198.829 172.157 1.00 133.08 110 GLN E O 1
ATOM 7594 N N . ASN E 2 77 ? 139.777 200.231 172.841 1.00 132.27 111 ASN E N 1
ATOM 7595 C CA . ASN E 2 77 ? 140.702 201.194 173.441 1.00 133.65 111 ASN E CA 1
ATOM 7596 C C . ASN E 2 77 ? 141.755 201.663 172.443 1.00 134.86 111 ASN E C 1
ATOM 7597 O O . ASN E 2 77 ? 142.958 201.617 172.708 1.00 138.84 111 ASN E O 1
ATOM 7602 N N . VAL E 2 78 ? 141.296 202.118 171.275 1.00 130.43 112 VAL E N 1
ATOM 7603 C CA . VAL E 2 78 ? 142.247 202.621 170.297 1.00 130.00 112 VAL E CA 1
ATOM 7604 C C . VAL E 2 78 ? 142.936 203.873 170.847 1.00 135.16 112 VAL E C 1
ATOM 7605 O O . VAL E 2 78 ? 142.341 204.694 171.558 1.00 138.82 112 VAL E O 1
ATOM 7609 N N . THR E 2 79 ? 144.226 203.987 170.546 1.00 133.65 113 THR E N 1
ATOM 7610 C CA . THR E 2 79 ? 145.036 205.116 170.973 1.00 134.85 113 THR E CA 1
ATOM 7611 C C . THR E 2 79 ? 145.725 205.703 169.752 1.00 135.06 113 THR E C 1
ATOM 7612 O O . THR E 2 79 ? 145.742 205.104 168.673 1.00 135.94 113 THR E O 1
ATOM 7616 N N . GLN E 2 80 ? 146.304 206.892 169.932 1.00 133.28 114 GLN E N 1
ATOM 7617 C CA . GLN E 2 80 ? 146.915 207.590 168.806 1.00 131.89 114 GLN E CA 1
ATOM 7618 C C . GLN E 2 80 ? 148.148 206.852 168.299 1.00 131.68 114 GLN E C 1
ATOM 7619 O O . GLN E 2 80 ? 148.620 207.106 167.185 1.00 135.67 114 GLN E O 1
ATOM 7625 N N . ASN E 2 81 ? 148.686 205.933 169.104 1.00 129.83 115 ASN E N 1
ATOM 7626 C CA . ASN E 2 81 ? 149.837 205.149 168.674 1.00 133.61 115 ASN E CA 1
ATOM 7627 C C . ASN E 2 81 ? 149.456 204.059 167.680 1.00 133.66 115 ASN E C 1
ATOM 7628 O O . ASN E 2 81 ? 150.335 203.530 166.991 1.00 136.72 115 ASN E O 1
ATOM 7633 N N . ASP E 2 82 ? 148.172 203.713 167.586 1.00 128.13 116 ASP E N 1
ATOM 7634 C CA . ASP E 2 82 ? 147.731 202.637 166.707 1.00 121.82 116 ASP E CA 1
ATOM 7635 C C . ASP E 2 82 ? 147.614 203.056 165.248 1.00 118.67 116 ASP E C 1
ATOM 7636 O O . ASP E 2 82 ? 147.442 202.185 164.389 1.00 117.71 116 ASP E O 1
ATOM 7641 N N . THR E 2 83 ? 147.691 204.351 164.948 1.00 118.12 117 THR E N 1
ATOM 7642 C CA . THR E 2 83 ? 147.545 204.820 163.575 1.00 116.86 117 THR E CA 1
ATOM 7643 C C . THR E 2 83 ? 148.634 204.230 162.690 1.00 116.34 117 THR E C 1
ATOM 7644 O O . THR E 2 83 ? 149.823 204.492 162.896 1.00 126.75 117 THR E O 1
ATOM 7648 N N . GLY E 2 84 ? 148.228 203.436 161.707 1.00 109.04 118 GLY E N 1
ATOM 7649 C CA . GLY E 2 84 ? 149.184 202.820 160.813 1.00 111.57 118 GLY E CA 1
ATOM 7650 C C . GLY E 2 84 ? 148.504 201.814 159.907 1.00 111.35 118 GLY E C 1
ATOM 7651 O O . GLY E 2 84 ? 147.275 201.719 159.861 1.00 111.29 118 GLY E O 1
ATOM 7652 N N . PHE E 2 85 ? 149.333 201.069 159.185 1.00 107.02 119 PHE E N 1
ATOM 7653 C CA . PHE E 2 85 ? 148.860 200.049 158.264 1.00 101.88 119 PHE E CA 1
ATOM 7654 C C . PHE E 2 85 ? 148.781 198.695 158.957 1.00 101.95 119 PHE E C 1
ATOM 7655 O O . PHE E 2 85 ? 149.590 198.373 159.831 1.00 103.97 119 PHE E O 1
ATOM 7663 N N . TYR E 2 86 ? 147.786 197.906 158.563 1.00 101.45 120 TYR E N 1
ATOM 7664 C CA . TYR E 2 86 ? 147.622 196.543 159.047 1.00 95.99 120 TYR E CA 1
ATOM 7665 C C . TYR E 2 86 ? 147.453 195.610 157.860 1.00 96.45 120 TYR E C 1
ATOM 7666 O O . TYR E 2 86 ? 146.716 195.917 156.919 1.00 101.93 120 TYR E O 1
ATOM 7675 N N . THR E 2 87 ? 148.134 194.469 157.910 1.00 91.69 121 THR E N 1
ATOM 7676 C CA . THR E 2 87 ? 148.099 193.490 156.836 1.00 96.28 121 THR E CA 1
ATOM 7677 C C . THR E 2 87 ? 147.465 192.200 157.332 1.00 93.61 121 THR E C 1
ATOM 7678 O O . THR E 2 87 ? 147.751 191.743 158.443 1.00 95.77 121 THR E O 1
ATOM 7682 N N . LEU E 2 88 ? 146.605 191.621 156.503 1.00 89.02 122 LEU E N 1
ATOM 7683 C CA . LEU E 2 88 ? 145.947 190.358 156.799 1.00 87.73 122 LEU E CA 1
ATOM 7684 C C . LEU E 2 88 ? 146.557 189.266 155.934 1.00 90.97 122 LEU E C 1
ATOM 7685 O O . LEU E 2 88 ? 146.634 189.409 154.709 1.00 97.68 122 LEU E O 1
ATOM 7690 N N . GLN E 2 89 ? 146.990 188.183 156.570 1.00 90.83 123 GLN E N 1
ATOM 7691 C CA . GLN E 2 89 ? 147.497 187.010 155.873 1.00 93.91 123 GLN E CA 1
ATOM 7692 C C . GLN E 2 89 ? 146.427 185.932 155.896 1.00 95.85 123 GLN E C 1
ATOM 7693 O O . GLN E 2 89 ? 145.952 185.547 156.970 1.00 101.23 123 GLN E O 1
ATOM 7699 N N . VAL E 2 90 ? 146.051 185.450 154.718 1.00 92.22 124 VAL E N 1
ATOM 7700 C CA . VAL E 2 90 ? 145.081 184.373 154.575 1.00 88.17 124 VAL E CA 1
ATOM 7701 C C . VAL E 2 90 ? 145.794 183.173 153.977 1.00 95.13 124 VAL E C 1
ATOM 7702 O O . VAL E 2 90 ? 146.395 183.273 152.901 1.00 101.27 124 VAL E O 1
ATOM 7706 N N . ILE E 2 91 ? 145.733 182.045 154.675 1.00 93.88 125 ILE E N 1
ATOM 7707 C CA . ILE E 2 91 ? 146.350 180.805 154.224 1.00 95.60 125 ILE E CA 1
ATOM 7708 C C . ILE E 2 91 ? 145.251 179.888 153.712 1.00 98.51 125 ILE E C 1
ATOM 7709 O O . ILE E 2 91 ? 144.377 179.463 154.475 1.00 107.52 125 ILE E O 1
ATOM 7714 N N . LYS E 2 92 ? 145.297 179.585 152.419 1.00 94.43 126 LYS E N 1
ATOM 7715 C CA . LYS E 2 92 ? 144.282 178.767 151.784 1.00 103.88 126 LYS E CA 1
ATOM 7716 C C . LYS E 2 92 ? 144.489 177.295 152.136 1.00 108.79 126 LYS E C 1
ATOM 7717 O O . LYS E 2 92 ? 145.395 176.927 152.888 1.00 109.06 126 LYS E O 1
ATOM 7723 N N . SER E 2 93 ? 143.619 176.444 151.583 1.00 111.53 127 SER E N 1
ATOM 7724 C CA . SER E 2 93 ? 143.674 175.020 151.898 1.00 108.05 127 SER E CA 1
ATOM 7725 C C . SER E 2 93 ? 144.991 174.395 151.460 1.00 108.68 127 SER E C 1
ATOM 7726 O O . SER E 2 93 ? 145.568 173.586 152.196 1.00 105.54 127 SER E O 1
ATOM 7729 N N . ASP E 2 94 ? 145.484 174.754 150.278 1.00 107.18 128 ASP E N 1
ATOM 7730 C CA . ASP E 2 94 ? 146.775 174.285 149.796 1.00 105.16 128 ASP E CA 1
ATOM 7731 C C . ASP E 2 94 ? 147.944 174.995 150.463 1.00 104.88 128 ASP E C 1
ATOM 7732 O O . ASP E 2 94 ? 149.094 174.780 150.065 1.00 105.63 128 ASP E O 1
ATOM 7737 N N . LEU E 2 95 ? 147.670 175.847 151.451 1.00 104.84 129 LEU E N 1
ATOM 7738 C CA . LEU E 2 95 ? 148.655 176.549 152.266 1.00 103.75 129 LEU E CA 1
ATOM 7739 C C . LEU E 2 95 ? 149.455 177.577 151.479 1.00 104.78 129 LEU E C 1
ATOM 7740 O O . LEU E 2 95 ? 150.602 177.868 151.840 1.00 103.70 129 LEU E O 1
ATOM 7745 N N . VAL E 2 96 ? 148.886 178.136 150.416 1.00 105.71 130 VAL E N 1
ATOM 7746 C CA . VAL E 2 96 ? 149.502 179.258 149.717 1.00 105.55 130 VAL E CA 1
ATOM 7747 C C . VAL E 2 96 ? 148.952 180.553 150.298 1.00 107.62 130 VAL E C 1
ATOM 7748 O O . VAL E 2 96 ? 147.734 180.765 150.331 1.00 108.09 130 VAL E O 1
ATOM 7752 N N . ASN E 2 97 ? 149.847 181.420 150.759 1.00 106.23 131 ASN E N 1
ATOM 7753 C CA . ASN E 2 97 ? 149.442 182.628 151.463 1.00 101.71 131 ASN E CA 1
ATOM 7754 C C . ASN E 2 97 ? 148.833 183.646 150.508 1.00 102.49 131 ASN E C 1
ATOM 7755 O O . ASN E 2 97 ? 149.238 183.756 149.348 1.00 106.44 131 ASN E O 1
ATOM 7760 N N . GLU E 2 98 ? 147.850 184.390 151.009 1.00 100.64 132 GLU E N 1
ATOM 7761 C CA . GLU E 2 98 ? 147.254 185.511 150.295 1.00 101.23 132 GLU E CA 1
ATOM 7762 C C . GLU E 2 98 ? 147.276 186.722 151.212 1.00 105.43 132 GLU E C 1
ATOM 7763 O O . GLU E 2 98 ? 147.041 186.593 152.418 1.00 110.37 132 GLU E O 1
ATOM 7769 N N . GLU E 2 99 ? 147.557 187.892 150.647 1.00 106.33 133 GLU E N 1
ATOM 7770 C CA . GLU E 2 99 ? 147.830 189.083 151.434 1.00 106.85 133 GLU E CA 1
ATOM 7771 C C . GLU E 2 99 ? 146.859 190.204 151.089 1.00 111.09 133 GLU E C 1
ATOM 7772 O O . GLU E 2 99 ? 146.376 190.320 149.960 1.00 117.49 133 GLU E O 1
ATOM 7778 N N . ALA E 2 100 ? 146.585 191.034 152.093 1.00 106.72 134 ALA E N 1
ATOM 7779 C CA . ALA E 2 100 ? 145.784 192.237 151.929 1.00 103.24 134 ALA E CA 1
ATOM 7780 C C . ALA E 2 100 ? 146.272 193.266 152.938 1.00 103.28 134 ALA E C 1
ATOM 7781 O O . ALA E 2 100 ? 147.132 192.982 153.774 1.00 109.17 134 ALA E O 1
ATOM 7783 N N . THR E 2 101 ? 145.714 194.471 152.857 1.00 101.16 135 THR E N 1
ATOM 7784 C CA . THR E 2 101 ? 146.143 195.557 153.724 1.00 101.28 135 THR E CA 1
ATOM 7785 C C . THR E 2 101 ? 144.964 196.461 154.053 1.00 101.30 135 THR E C 1
ATOM 7786 O O . THR E 2 101 ? 143.950 196.482 153.352 1.00 107.03 135 THR E O 1
ATOM 7790 N N . GLY E 2 102 ? 145.116 197.206 155.144 1.00 97.31 136 GLY E N 1
ATOM 7791 C CA . GLY E 2 102 ? 144.113 198.162 155.571 1.00 98.57 136 GLY E CA 1
ATOM 7792 C C . GLY E 2 102 ? 144.705 199.112 156.583 1.00 103.46 136 GLY E C 1
ATOM 7793 O O . GLY E 2 102 ? 145.711 198.809 157.232 1.00 108.29 136 GLY E O 1
ATOM 7794 N N . GLN E 2 103 ? 144.067 200.272 156.719 1.00 101.22 137 GLN E N 1
ATOM 7795 C CA . GLN E 2 103 ? 144.599 201.315 157.581 1.00 106.02 137 GLN E CA 1
ATOM 7796 C C . GLN E 2 103 ? 143.461 202.159 158.132 1.00 110.08 137 GLN E C 1
ATOM 7797 O O . GLN E 2 103 ? 142.352 202.174 157.594 1.00 113.11 137 GLN E O 1
ATOM 7803 N N . PHE E 2 104 ? 143.758 202.864 159.221 1.00 108.85 138 PHE E N 1
ATOM 7804 C CA . PHE E 2 104 ? 142.825 203.811 159.811 1.00 111.41 138 PHE E CA 1
ATOM 7805 C C . PHE E 2 104 ? 143.621 204.863 160.568 1.00 114.43 138 PHE E C 1
ATOM 7806 O O . PHE E 2 104 ? 144.767 204.634 160.962 1.00 117.82 138 PHE E O 1
ATOM 7814 N N . HIS E 2 105 ? 142.997 206.019 160.765 1.00 115.85 139 HIS E N 1
ATOM 7815 C CA . HIS E 2 105 ? 143.616 207.140 161.456 1.00 117.71 139 HIS E CA 1
ATOM 7816 C C . HIS E 2 105 ? 142.905 207.395 162.777 1.00 121.14 139 HIS E C 1
ATOM 7817 O O . HIS E 2 105 ? 141.674 207.339 162.851 1.00 126.56 139 HIS E O 1
ATOM 7824 N N . VAL E 2 106 ? 143.688 207.674 163.815 1.00 117.66 140 VAL E N 1
ATOM 7825 C CA . VAL E 2 106 ? 143.174 207.969 165.146 1.00 118.84 140 VAL E CA 1
ATOM 7826 C C . VAL E 2 106 ? 143.393 209.449 165.418 1.00 122.92 140 VAL E C 1
ATOM 7827 O O . VAL E 2 106 ? 144.490 209.972 165.190 1.00 128.81 140 VAL E O 1
ATOM 7831 N N . TYR E 2 107 ? 142.354 210.121 165.901 1.00 125.87 141 TYR E N 1
ATOM 7832 C CA . TYR E 2 107 ? 142.408 211.553 166.132 1.00 137.27 141 TYR E CA 1
ATOM 7833 C C . TYR E 2 107 ? 141.922 211.872 167.538 1.00 146.02 141 TYR E C 1
ATOM 7834 O O . TYR E 2 107 ? 141.100 211.139 168.096 1.00 144.98 141 TYR E O 1
ATOM 7843 N N . PRO E 2 108 ? 142.414 212.955 168.135 1.00 150.56 142 PRO E N 1
ATOM 7844 C CA . PRO E 2 108 ? 142.065 213.251 169.526 1.00 156.27 142 PRO E CA 1
ATOM 7845 C C . PRO E 2 108 ? 140.760 214.022 169.641 1.00 166.95 142 PRO E C 1
ATOM 7846 O O . PRO E 2 108 ? 140.205 214.526 168.662 1.00 170.95 142 PRO E O 1
ATOM 7850 N N . GLU E 2 109 ? 140.276 214.111 170.879 1.00 173.69 143 GLU E N 1
ATOM 7851 C CA . GLU E 2 109 ? 139.018 214.786 171.196 1.00 188.88 143 GLU E CA 1
ATOM 7852 C C . GLU E 2 109 ? 139.301 216.271 171.386 1.00 202.47 143 GLU E C 1
ATOM 7853 O O . GLU E 2 109 ? 139.728 216.702 172.460 1.00 212.62 143 GLU E O 1
ATOM 7859 N N . LEU E 2 110 ? 139.063 217.056 170.339 1.00 203.58 144 LEU E N 1
ATOM 7860 C CA . LEU E 2 110 ? 139.348 218.480 170.390 1.00 213.24 144 LEU E CA 1
ATOM 7861 C C . LEU E 2 110 ? 138.363 219.199 171.315 1.00 226.25 144 LEU E C 1
ATOM 7862 O O . LEU E 2 110 ? 137.147 219.039 171.187 1.00 230.59 144 LEU E O 1
ATOM 7867 N N . PRO E 2 111 ? 138.866 219.998 172.252 1.00 230.49 145 PRO E N 1
ATOM 7868 C CA . PRO E 2 111 ? 138.004 220.675 173.224 1.00 237.23 145 PRO E CA 1
ATOM 7869 C C . PRO E 2 111 ? 137.415 221.975 172.682 1.00 243.33 145 PRO E C 1
ATOM 7870 O O . PRO E 2 111 ? 137.531 222.292 171.496 1.00 243.05 145 PRO E O 1
ATOM 7874 N N . LYS E 2 112 ? 136.755 222.721 173.578 1.00 246.45 146 LYS E N 1
ATOM 7875 C CA . LYS E 2 112 ? 136.506 224.129 173.285 1.00 250.77 146 LYS E CA 1
ATOM 7876 C C . LYS E 2 112 ? 137.832 224.822 172.995 1.00 251.79 146 LYS E C 1
ATOM 7877 O O . LYS E 2 112 ? 138.797 224.644 173.751 1.00 248.75 146 LYS E O 1
ATOM 7883 N N . PRO E 2 113 ? 137.926 225.600 171.926 1.00 257.10 147 PRO E N 1
ATOM 7884 C CA . PRO E 2 113 ? 139.059 226.517 171.789 1.00 262.26 147 PRO E CA 1
ATOM 7885 C C . PRO E 2 113 ? 138.783 227.821 172.518 1.00 268.36 147 PRO E C 1
ATOM 7886 O O . PRO E 2 113 ? 137.759 227.951 173.194 1.00 267.42 147 PRO E O 1
ATOM 7890 N N . SER E 2 114 ? 139.693 228.783 172.408 1.00 274.84 148 SER E N 1
ATOM 7891 C CA . SER E 2 114 ? 139.492 230.104 172.982 1.00 284.67 148 SER E CA 1
ATOM 7892 C C . SER E 2 114 ? 140.209 231.118 172.105 1.00 291.67 148 SER E C 1
ATOM 7893 O O . SER E 2 114 ? 141.140 230.780 171.371 1.00 292.16 148 SER E O 1
ATOM 7896 N N . ILE E 2 115 ? 139.768 232.369 172.191 1.00 295.97 149 ILE E N 1
ATOM 7897 C CA . ILE E 2 115 ? 140.199 233.423 171.282 1.00 300.86 149 ILE E CA 1
ATOM 7898 C C . ILE E 2 115 ? 140.846 234.537 172.091 1.00 305.52 149 ILE E C 1
ATOM 7899 O O . ILE E 2 115 ? 140.513 234.743 173.263 1.00 305.49 149 ILE E O 1
ATOM 7904 N N . SER E 2 116 ? 141.772 235.254 171.457 1.00 309.47 150 SER E N 1
ATOM 7905 C CA . SER E 2 116 ? 142.471 236.370 172.075 1.00 313.74 150 SER E CA 1
ATOM 7906 C C . SER E 2 116 ? 142.589 237.514 171.078 1.00 319.49 150 SER E C 1
ATOM 7907 O O . SER E 2 116 ? 142.626 237.301 169.863 1.00 318.97 150 SER E O 1
ATOM 7910 N N . SER E 2 117 ? 142.643 238.732 171.608 1.00 324.57 151 SER E N 1
ATOM 7911 C CA . SER E 2 117 ? 142.805 239.943 170.817 1.00 331.23 151 SER E CA 1
ATOM 7912 C C . SER E 2 117 ? 144.024 240.705 171.313 1.00 336.76 151 SER E C 1
ATOM 7913 O O . SER E 2 117 ? 144.245 240.811 172.523 1.00 336.33 151 SER E O 1
ATOM 7916 N N . ASN E 2 118 ? 144.818 241.236 170.382 1.00 341.35 152 ASN E N 1
ATOM 7917 C CA . ASN E 2 118 ? 145.990 241.989 170.807 1.00 343.14 152 ASN E CA 1
ATOM 7918 C C . ASN E 2 118 ? 145.682 243.468 170.991 1.00 345.42 152 ASN E C 1
ATOM 7919 O O . ASN E 2 118 ? 146.586 244.237 171.337 1.00 345.48 152 ASN E O 1
ATOM 7924 N N . ASN E 2 119 ? 144.435 243.877 170.766 1.00 346.80 153 ASN E N 1
ATOM 7925 C CA . ASN E 2 119 ? 143.967 245.222 171.072 1.00 348.22 153 ASN E CA 1
ATOM 7926 C C . ASN E 2 119 ? 142.566 245.115 171.655 1.00 348.46 153 ASN E C 1
ATOM 7927 O O . ASN E 2 119 ? 141.627 244.734 170.950 1.00 347.52 153 ASN E O 1
ATOM 7932 N N . SER E 2 120 ? 142.431 245.450 172.938 1.00 349.97 154 SER E N 1
ATOM 7933 C CA . SER E 2 120 ? 141.163 245.313 173.641 1.00 349.63 154 SER E CA 1
ATOM 7934 C C . SER E 2 120 ? 140.136 246.371 173.262 1.00 350.47 154 SER E C 1
ATOM 7935 O O . SER E 2 120 ? 138.935 246.083 173.298 1.00 346.82 154 SER E O 1
ATOM 7938 N N . ASN E 2 121 ? 140.571 247.576 172.899 1.00 352.91 155 ASN E N 1
ATOM 7939 C CA . ASN E 2 121 ? 139.672 248.679 172.561 1.00 352.15 155 ASN E CA 1
ATOM 7940 C C . ASN E 2 121 ? 140.011 249.176 171.162 1.00 354.29 155 ASN E C 1
ATOM 7941 O O . ASN E 2 121 ? 140.817 250.102 170.997 1.00 355.43 155 ASN E O 1
ATOM 7946 N N . PRO E 2 122 ? 139.429 248.566 170.129 1.00 354.94 156 PRO E N 1
ATOM 7947 C CA . PRO E 2 122 ? 139.682 249.031 168.761 1.00 356.54 156 PRO E CA 1
ATOM 7948 C C . PRO E 2 122 ? 139.299 250.493 168.584 1.00 356.51 156 PRO E C 1
ATOM 7949 O O . PRO E 2 122 ? 138.304 250.967 169.137 1.00 353.25 156 PRO E O 1
ATOM 7953 N N . VAL E 2 123 ? 140.103 251.206 167.803 1.00 358.72 157 VAL E N 1
ATOM 7954 C CA . VAL E 2 123 ? 139.810 252.596 167.475 1.00 357.67 157 VAL E CA 1
ATOM 7955 C C . VAL E 2 123 ? 138.681 252.622 166.453 1.00 357.48 157 VAL E C 1
ATOM 7956 O O . VAL E 2 123 ? 138.721 251.904 165.446 1.00 359.60 157 VAL E O 1
ATOM 7960 N N . GLU E 2 124 ? 137.663 253.447 166.717 1.00 352.99 158 GLU E N 1
ATOM 7961 C CA . GLU E 2 124 ? 136.426 253.380 165.943 1.00 350.11 158 GLU E CA 1
ATOM 7962 C C . GLU E 2 124 ? 136.651 253.724 164.475 1.00 356.70 158 GLU E C 1
ATOM 7963 O O . GLU E 2 124 ? 136.107 253.056 163.587 1.00 358.98 158 GLU E O 1
ATOM 7969 N N . ASP E 2 125 ? 137.440 254.765 164.195 1.00 358.62 159 ASP E N 1
ATOM 7970 C CA . ASP E 2 125 ? 137.614 255.194 162.809 1.00 360.48 159 ASP E CA 1
ATOM 7971 C C . ASP E 2 125 ? 138.362 254.148 161.986 1.00 362.29 159 ASP E C 1
ATOM 7972 O O . ASP E 2 125 ? 137.983 253.867 160.842 1.00 363.52 159 ASP E O 1
ATOM 7977 N N . LYS E 2 126 ? 139.413 253.556 162.550 1.00 362.20 160 LYS E N 1
ATOM 7978 C CA . LYS E 2 126 ? 140.201 252.540 161.865 1.00 362.96 160 LYS E CA 1
ATOM 7979 C C . LYS E 2 126 ? 141.122 251.874 162.875 1.00 363.13 160 LYS E C 1
ATOM 7980 O O . LYS E 2 126 ? 141.586 252.514 163.823 1.00 361.86 160 LYS E O 1
ATOM 7986 N N . ASP E 2 127 ? 141.379 250.587 162.661 1.00 365.80 161 ASP E N 1
ATOM 7987 C CA . ASP E 2 127 ? 142.315 249.838 163.490 1.00 365.98 161 ASP E CA 1
ATOM 7988 C C . ASP E 2 127 ? 142.696 248.571 162.738 1.00 367.15 161 ASP E C 1
ATOM 7989 O O . ASP E 2 127 ? 142.040 248.181 161.769 1.00 368.79 161 ASP E O 1
ATOM 7994 N N . ALA E 2 128 ? 143.766 247.928 163.199 1.00 365.83 162 ALA E N 1
ATOM 7995 C CA . ALA E 2 128 ? 144.287 246.715 162.581 1.00 364.09 162 ALA E CA 1
ATOM 7996 C C . ALA E 2 128 ? 144.321 245.560 163.577 1.00 361.75 162 ALA E C 1
ATOM 7997 O O . ALA E 2 128 ? 145.271 244.775 163.614 1.00 360.12 162 ALA E O 1
ATOM 7999 N N . VAL E 2 129 ? 143.266 245.436 164.386 1.00 361.60 163 VAL E N 1
ATOM 8000 C CA . VAL E 2 129 ? 143.248 244.430 165.440 1.00 357.26 163 VAL E CA 1
ATOM 8001 C C . VAL E 2 129 ? 143.259 243.025 164.836 1.00 354.35 163 VAL E C 1
ATOM 8002 O O . VAL E 2 129 ? 142.685 242.772 163.768 1.00 355.00 163 VAL E O 1
ATOM 8006 N N . ALA E 2 130 ? 143.940 242.106 165.520 1.00 350.24 164 ALA E N 1
ATOM 8007 C CA . ALA E 2 130 ? 144.080 240.728 165.072 1.00 344.50 164 ALA E CA 1
ATOM 8008 C C . ALA E 2 130 ? 143.394 239.790 166.054 1.00 336.48 164 ALA E C 1
ATOM 8009 O O . ALA E 2 130 ? 143.433 240.009 167.269 1.00 336.95 164 ALA E O 1
ATOM 8011 N N . PHE E 2 131 ? 142.769 238.744 165.519 1.00 330.65 165 PHE E N 1
ATOM 8012 C CA . PHE E 2 131 ? 142.082 237.731 166.304 1.00 323.46 165 PHE E CA 1
ATOM 8013 C C . PHE E 2 131 ? 142.755 236.381 166.093 1.00 318.42 165 PHE E C 1
ATOM 8014 O O . PHE E 2 131 ? 143.075 236.001 164.964 1.00 318.10 165 PHE E O 1
ATOM 8022 N N . THR E 2 132 ? 142.966 235.657 167.190 1.00 313.98 166 THR E N 1
ATOM 8023 C CA . THR E 2 132 ? 143.679 234.389 167.136 1.00 308.99 166 THR E CA 1
ATOM 8024 C C . THR E 2 132 ? 143.077 233.420 168.142 1.00 305.87 166 THR E C 1
ATOM 8025 O O . THR E 2 132 ? 142.762 233.804 169.271 1.00 306.27 166 THR E O 1
ATOM 8029 N N . CYS E 2 133 ? 142.918 232.165 167.723 1.00 303.70 167 CYS E N 1
ATOM 8030 C CA . CYS E 2 133 ? 142.538 231.084 168.627 1.00 299.99 167 CYS E CA 1
ATOM 8031 C C . CYS E 2 133 ? 143.817 230.440 169.155 1.00 295.73 167 CYS E C 1
ATOM 8032 O O . CYS E 2 133 ? 144.560 229.810 168.399 1.00 294.58 167 CYS E O 1
ATOM 8035 N N . GLU E 2 134 ? 144.079 230.616 170.450 1.00 295.37 168 GLU E N 1
ATOM 8036 C CA . GLU E 2 134 ? 145.314 230.189 171.107 1.00 293.04 168 GLU E CA 1
ATOM 8037 C C . GLU E 2 134 ? 145.584 228.680 171.150 1.00 287.75 168 GLU E C 1
ATOM 8038 O O . GLU E 2 134 ? 146.723 228.274 170.887 1.00 286.74 168 GLU E O 1
ATOM 8044 N N . PRO E 2 135 ? 144.600 227.803 171.469 1.00 283.93 169 PRO E N 1
ATOM 8045 C CA . PRO E 2 135 ? 144.964 226.417 171.812 1.00 279.69 169 PRO E CA 1
ATOM 8046 C C . PRO E 2 135 ? 145.415 225.592 170.616 1.00 277.13 169 PRO E C 1
ATOM 8047 O O . PRO E 2 135 ? 144.611 224.898 169.984 1.00 274.78 169 PRO E O 1
ATOM 8051 N N . GLU E 2 136 ? 146.707 225.669 170.301 1.00 277.48 170 GLU E N 1
ATOM 8052 C CA . GLU E 2 136 ? 147.233 225.023 169.105 1.00 275.62 170 GLU E CA 1
ATOM 8053 C C . GLU E 2 136 ? 147.175 223.505 169.214 1.00 270.59 170 GLU E C 1
ATOM 8054 O O . GLU E 2 136 ? 147.633 222.912 170.195 1.00 269.60 170 GLU E O 1
ATOM 8060 N N . THR E 2 137 ? 146.604 222.877 168.186 1.00 265.73 171 THR E N 1
ATOM 8061 C CA . THR E 2 137 ? 146.601 221.430 168.035 1.00 258.47 171 THR E CA 1
ATOM 8062 C C . THR E 2 137 ? 147.015 221.095 166.610 1.00 251.29 171 THR E C 1
ATOM 8063 O O . THR E 2 137 ? 146.907 221.927 165.706 1.00 251.88 171 THR E O 1
ATOM 8067 N N . GLN E 2 138 ? 147.496 219.871 166.418 1.00 245.64 172 GLN E N 1
ATOM 8068 C CA . GLN E 2 138 ? 147.962 219.453 165.107 1.00 239.76 172 GLN E CA 1
ATOM 8069 C C . GLN E 2 138 ? 146.793 219.025 164.222 1.00 233.44 172 GLN E C 1
ATOM 8070 O O . GLN E 2 138 ? 145.673 218.809 164.689 1.00 230.65 172 GLN E O 1
ATOM 8076 N N . ASP E 2 139 ? 147.072 218.965 162.915 1.00 231.41 173 ASP E N 1
ATOM 8077 C CA . ASP E 2 139 ? 146.212 218.421 161.862 1.00 225.41 173 ASP E CA 1
ATOM 8078 C C . ASP E 2 139 ? 144.739 218.800 162.001 1.00 222.74 173 ASP E C 1
ATOM 8079 O O . ASP E 2 139 ? 143.855 218.014 161.646 1.00 218.62 173 ASP E O 1
ATOM 8084 N N . THR E 2 140 ? 144.467 220.003 162.494 1.00 225.34 174 THR E N 1
ATOM 8085 C CA . THR E 2 140 ? 143.109 220.495 162.662 1.00 225.97 174 THR E CA 1
ATOM 8086 C C . THR E 2 140 ? 142.775 221.505 161.572 1.00 226.60 174 THR E C 1
ATOM 8087 O O . THR E 2 140 ? 143.659 222.002 160.868 1.00 227.65 174 THR E O 1
ATOM 8091 N N . THR E 2 141 ? 141.486 221.803 161.442 1.00 226.15 175 THR E N 1
ATOM 8092 C CA . THR E 2 141 ? 140.993 222.806 160.508 1.00 229.60 175 THR E CA 1
ATOM 8093 C C . THR E 2 141 ? 140.241 223.881 161.280 1.00 235.36 175 THR E C 1
ATOM 8094 O O . THR E 2 141 ? 139.388 223.567 162.118 1.00 235.75 175 THR E O 1
ATOM 8098 N N . TYR E 2 142 ? 140.559 225.140 160.998 1.00 242.84 176 TYR E N 1
ATOM 8099 C CA . TYR E 2 142 ? 139.948 226.278 161.671 1.00 249.83 176 TYR E CA 1
ATOM 8100 C C . TYR E 2 142 ? 138.976 226.964 160.722 1.00 253.80 176 TYR E C 1
ATOM 8101 O O . TYR E 2 142 ? 139.143 226.896 159.500 1.00 256.40 176 TYR E O 1
ATOM 8110 N N . LEU E 2 143 ? 137.967 227.627 161.285 1.00 258.02 177 LEU E N 1
ATOM 8111 C CA . LEU E 2 143 ? 137.041 228.451 160.520 1.00 265.39 177 LEU E CA 1
ATOM 8112 C C . LEU E 2 143 ? 136.377 229.454 161.455 1.00 270.89 177 LEU E C 1
ATOM 8113 O O . LEU E 2 143 ? 136.125 229.148 162.625 1.00 270.20 177 LEU E O 1
ATOM 8118 N N . TRP E 2 144 ? 136.121 230.654 160.941 1.00 277.20 178 TRP E N 1
ATOM 8119 C CA . TRP E 2 144 ? 135.657 231.777 161.744 1.00 282.13 178 TRP E CA 1
ATOM 8120 C C . TRP E 2 144 ? 134.183 232.037 161.471 1.00 283.20 178 TRP E C 1
ATOM 8121 O O . TRP E 2 144 ? 133.715 231.859 160.341 1.00 284.64 178 TRP E O 1
ATOM 8132 N N . TRP E 2 145 ? 133.455 232.450 162.506 1.00 283.46 179 TRP E N 1
ATOM 8133 C CA . TRP E 2 145 ? 132.025 232.704 162.411 1.00 285.91 179 TRP E CA 1
ATOM 8134 C C . TRP E 2 145 ? 131.760 234.101 162.957 1.00 291.49 179 TRP E C 1
ATOM 8135 O O . TRP E 2 145 ? 132.081 234.385 164.115 1.00 294.09 179 TRP E O 1
ATOM 8146 N N . ILE E 2 146 ? 131.175 234.968 162.132 1.00 295.62 180 ILE E N 1
ATOM 8147 C CA . ILE E 2 146 ? 130.935 236.361 162.499 1.00 300.05 180 ILE E CA 1
ATOM 8148 C C . ILE E 2 146 ? 129.453 236.663 162.333 1.00 302.19 180 ILE E C 1
ATOM 8149 O O . ILE E 2 146 ? 128.806 236.144 161.416 1.00 302.75 180 ILE E O 1
ATOM 8154 N N . ASN E 2 147 ? 128.911 237.478 163.249 1.00 303.62 181 ASN E N 1
ATOM 8155 C CA . ASN E 2 147 ? 127.472 237.671 163.439 1.00 304.22 181 ASN E CA 1
ATOM 8156 C C . ASN E 2 147 ? 126.748 236.343 163.244 1.00 303.29 181 ASN E C 1
ATOM 8157 O O . ASN E 2 147 ? 125.654 236.280 162.673 1.00 304.12 181 ASN E O 1
ATOM 8162 N N . ASN E 2 148 ? 127.372 235.288 163.774 1.00 300.59 182 ASN E N 1
ATOM 8163 C CA . ASN E 2 148 ? 127.044 233.886 163.535 1.00 297.87 182 ASN E CA 1
ATOM 8164 C C . ASN E 2 148 ? 126.637 233.664 162.071 1.00 297.92 182 ASN E C 1
ATOM 8165 O O . ASN E 2 148 ? 125.506 233.284 161.760 1.00 295.72 182 ASN E O 1
ATOM 8170 N N . GLN E 2 149 ? 127.551 233.999 161.159 1.00 297.95 183 GLN E N 1
ATOM 8171 C CA . GLN E 2 149 ? 127.470 233.622 159.755 1.00 297.66 183 GLN E CA 1
ATOM 8172 C C . GLN E 2 149 ? 128.896 233.518 159.233 1.00 297.30 183 GLN E C 1
ATOM 8173 O O . GLN E 2 149 ? 129.803 234.199 159.720 1.00 298.01 183 GLN E O 1
ATOM 8179 N N . SER E 2 150 ? 129.092 232.641 158.250 1.00 296.94 184 SER E N 1
ATOM 8180 C CA . SER E 2 150 ? 130.437 232.350 157.770 1.00 299.58 184 SER E CA 1
ATOM 8181 C C . SER E 2 150 ? 131.105 233.613 157.239 1.00 305.01 184 SER E C 1
ATOM 8182 O O . SER E 2 150 ? 130.473 234.454 156.595 1.00 306.33 184 SER E O 1
ATOM 8185 N N . LEU E 2 151 ? 132.401 233.734 157.511 1.00 306.57 185 LEU E N 1
ATOM 8186 C CA . LEU E 2 151 ? 133.106 234.984 157.260 1.00 309.90 185 LEU E CA 1
ATOM 8187 C C . LEU E 2 151 ? 133.066 235.331 155.774 1.00 314.33 185 LEU E C 1
ATOM 8188 O O . LEU E 2 151 ? 133.301 234.457 154.928 1.00 315.16 185 LEU E O 1
ATOM 8193 N N . PRO E 2 152 ? 132.740 236.573 155.415 1.00 317.08 186 PRO E N 1
ATOM 8194 C CA . PRO E 2 152 ? 132.703 236.972 154.002 1.00 321.64 186 PRO E CA 1
ATOM 8195 C C . PRO E 2 152 ? 134.113 237.157 153.456 1.00 327.75 186 PRO E C 1
ATOM 8196 O O . PRO E 2 152 ? 134.883 237.983 153.949 1.00 328.20 186 PRO E O 1
ATOM 8200 N N . VAL E 2 153 ? 134.450 236.372 152.430 1.00 332.63 187 VAL E N 1
ATOM 8201 C CA . VAL E 2 153 ? 135.796 236.413 151.871 1.00 336.12 187 VAL E CA 1
ATOM 8202 C C . VAL E 2 153 ? 136.075 237.795 151.303 1.00 339.70 187 VAL E C 1
ATOM 8203 O O . VAL E 2 153 ? 135.327 238.306 150.459 1.00 341.00 187 VAL E O 1
ATOM 8207 N N . SER E 2 154 ? 137.161 238.409 151.768 1.00 342.02 188 SER E N 1
ATOM 8208 C CA . SER E 2 154 ? 137.547 239.747 151.346 1.00 344.93 188 SER E CA 1
ATOM 8209 C C . SER E 2 154 ? 139.010 239.952 151.696 1.00 348.23 188 SER E C 1
ATOM 8210 O O . SER E 2 154 ? 139.490 239.380 152.681 1.00 348.22 188 SER E O 1
ATOM 8213 N N . PRO E 2 155 ? 139.746 240.748 150.915 1.00 348.72 189 PRO E N 1
ATOM 8214 C CA . PRO E 2 155 ? 141.123 241.080 151.314 1.00 350.20 189 PRO E CA 1
ATOM 8215 C C . PRO E 2 155 ? 141.189 241.818 152.637 1.00 351.97 189 PRO E C 1
ATOM 8216 O O . PRO E 2 155 ? 142.230 241.793 153.306 1.00 352.36 189 PRO E O 1
ATOM 8220 N N . ARG E 2 156 ? 140.099 242.482 153.028 1.00 352.68 190 ARG E N 1
ATOM 8221 C CA . ARG E 2 156 ? 140.020 243.133 154.328 1.00 353.31 190 ARG E CA 1
ATOM 8222 C C . ARG E 2 156 ? 140.198 242.149 155.480 1.00 353.18 190 ARG E C 1
ATOM 8223 O O . ARG E 2 156 ? 140.718 242.531 156.534 1.00 355.06 190 ARG E O 1
ATOM 8231 N N . LEU E 2 157 ? 139.799 240.889 155.298 1.00 350.55 191 LEU E N 1
ATOM 8232 C CA . LEU E 2 157 ? 139.985 239.854 156.314 1.00 347.50 191 LEU E CA 1
ATOM 8233 C C . LEU E 2 157 ? 141.294 239.124 156.025 1.00 346.79 191 LEU E C 1
ATOM 8234 O O . LEU E 2 157 ? 141.365 238.206 155.207 1.00 344.73 191 LEU E O 1
ATOM 8239 N N . GLN E 2 158 ? 142.348 239.548 156.716 1.00 348.10 192 GLN E N 1
ATOM 8240 C CA . GLN E 2 158 ? 143.657 238.935 156.557 1.00 345.27 192 GLN E CA 1
ATOM 8241 C C . GLN E 2 158 ? 143.791 237.717 157.463 1.00 340.63 192 GLN E C 1
ATOM 8242 O O . GLN E 2 158 ? 143.296 237.697 158.593 1.00 340.77 192 GLN E O 1
ATOM 8248 N N . LEU E 2 159 ? 144.469 236.693 156.951 1.00 336.72 193 LEU E N 1
ATOM 8249 C CA . LEU E 2 159 ? 144.728 235.475 157.702 1.00 330.28 193 LEU E CA 1
ATOM 8250 C C . LEU E 2 159 ? 146.223 235.191 157.719 1.00 328.20 193 LEU E C 1
ATOM 8251 O O . LEU E 2 159 ? 146.889 235.218 156.681 1.00 330.65 193 LEU E O 1
ATOM 8256 N N . SER E 2 160 ? 146.742 234.914 158.913 1.00 324.57 194 SER E N 1
ATOM 8257 C CA . SER E 2 160 ? 148.158 234.627 159.094 1.00 321.65 194 SER E CA 1
ATOM 8258 C C . SER E 2 160 ? 148.299 233.381 159.956 1.00 316.01 194 SER E C 1
ATOM 8259 O O . SER E 2 160 ? 147.362 232.973 160.649 1.00 314.08 194 SER E O 1
ATOM 8262 N N . ASN E 2 161 ? 149.490 232.784 159.907 1.00 315.10 195 ASN E N 1
ATOM 8263 C CA . ASN E 2 161 ? 149.772 231.509 160.564 1.00 313.30 195 ASN E CA 1
ATOM 8264 C C . ASN E 2 161 ? 148.754 230.468 160.087 1.00 311.21 195 ASN E C 1
ATOM 8265 O O . ASN E 2 161 ? 147.902 229.977 160.830 1.00 309.47 195 ASN E O 1
ATOM 8270 N N . GLY E 2 162 ? 148.834 230.178 158.788 1.00 311.50 196 GLY E N 1
ATOM 8271 C CA . GLY E 2 162 ? 147.762 229.501 158.099 1.00 309.18 196 GLY E CA 1
ATOM 8272 C C . GLY E 2 162 ? 146.551 230.408 158.088 1.00 309.94 196 GLY E C 1
ATOM 8273 O O . GLY E 2 162 ? 146.584 231.481 157.471 1.00 313.24 196 GLY E O 1
ATOM 8274 N N . ASN E 2 163 ? 145.479 230.001 158.762 1.00 305.71 197 ASN E N 1
ATOM 8275 C CA . ASN E 2 163 ? 144.372 230.911 159.028 1.00 306.52 197 ASN E CA 1
ATOM 8276 C C . ASN E 2 163 ? 143.872 230.766 160.459 1.00 302.17 197 ASN E C 1
ATOM 8277 O O . ASN E 2 163 ? 142.688 230.989 160.737 1.00 302.01 197 ASN E O 1
ATOM 8282 N N . ARG E 2 164 ? 144.768 230.410 161.381 1.00 300.59 198 ARG E N 1
ATOM 8283 C CA . ARG E 2 164 ? 144.443 230.420 162.806 1.00 296.55 198 ARG E CA 1
ATOM 8284 C C . ARG E 2 164 ? 144.372 231.836 163.366 1.00 304.05 198 ARG E C 1
ATOM 8285 O O . ARG E 2 164 ? 143.684 232.065 164.366 1.00 303.81 198 ARG E O 1
ATOM 8293 N N . THR E 2 165 ? 145.049 232.790 162.733 1.00 307.86 199 THR E N 1
ATOM 8294 C CA . THR E 2 165 ? 145.011 234.190 163.134 1.00 311.66 199 THR E CA 1
ATOM 8295 C C . THR E 2 165 ? 144.215 234.982 162.105 1.00 316.37 199 THR E C 1
ATOM 8296 O O . THR E 2 165 ? 144.514 234.927 160.908 1.00 319.05 199 THR E O 1
ATOM 8300 N N . LEU E 2 166 ? 143.208 235.714 162.574 1.00 319.16 200 LEU E N 1
ATOM 8301 C CA . LEU E 2 166 ? 142.390 236.570 161.726 1.00 325.08 200 LEU E CA 1
ATOM 8302 C C . LEU E 2 166 ? 142.694 238.017 162.084 1.00 333.51 200 LEU E C 1
ATOM 8303 O O . LEU E 2 166 ? 142.451 238.442 163.218 1.00 333.51 200 LEU E O 1
ATOM 8308 N N . THR E 2 167 ? 143.227 238.766 161.123 1.00 340.48 201 THR E N 1
ATOM 8309 C CA . THR E 2 167 ? 143.579 240.167 161.319 1.00 346.32 201 THR E CA 1
ATOM 8310 C C . THR E 2 167 ? 142.618 241.030 160.516 1.00 351.21 201 THR E C 1
ATOM 8311 O O . THR E 2 167 ? 142.421 240.796 159.318 1.00 351.22 201 THR E O 1
ATOM 8315 N N . LEU E 2 168 ? 142.025 242.022 161.174 1.00 355.78 202 LEU E N 1
ATOM 8316 C CA . LEU E 2 168 ? 141.098 242.944 160.528 1.00 360.12 202 LEU E CA 1
ATOM 8317 C C . LEU E 2 168 ? 141.870 244.199 160.136 1.00 363.55 202 LEU E C 1
ATOM 8318 O O . LEU E 2 168 ? 142.273 244.981 161.002 1.00 364.92 202 LEU E O 1
ATOM 8323 N N . LEU E 2 169 ? 142.070 244.392 158.829 1.00 364.47 203 LEU E N 1
ATOM 8324 C CA . LEU E 2 169 ? 142.948 245.461 158.359 1.00 365.53 203 LEU E CA 1
ATOM 8325 C C . LEU E 2 169 ? 142.421 246.841 158.740 1.00 368.64 203 LEU E C 1
ATOM 8326 O O . LEU E 2 169 ? 143.191 247.707 159.171 1.00 369.20 203 LEU E O 1
ATOM 8331 N N . SER E 2 170 ? 141.118 247.068 158.587 1.00 368.58 204 SER E N 1
ATOM 8332 C CA . SER E 2 170 ? 140.524 248.375 158.858 1.00 369.02 204 SER E CA 1
ATOM 8333 C C . SER E 2 170 ? 139.155 248.161 159.487 1.00 368.12 204 SER E C 1
ATOM 8334 O O . SER E 2 170 ? 138.185 247.876 158.779 1.00 367.08 204 SER E O 1
ATOM 8337 N N . VAL E 2 171 ? 139.073 248.310 160.805 1.00 368.27 205 VAL E N 1
ATOM 8338 C CA . VAL E 2 171 ? 137.827 248.060 161.520 1.00 368.26 205 VAL E CA 1
ATOM 8339 C C . VAL E 2 171 ? 136.910 249.268 161.391 1.00 368.79 205 VAL E C 1
ATOM 8340 O O . VAL E 2 171 ? 137.351 250.397 161.143 1.00 368.23 205 VAL E O 1
ATOM 8344 N N . THR E 2 172 ? 135.611 249.023 161.549 1.00 369.19 206 THR E N 1
ATOM 8345 C CA . THR E 2 172 ? 134.605 250.073 161.595 1.00 368.28 206 THR E CA 1
ATOM 8346 C C . THR E 2 172 ? 133.629 249.759 162.719 1.00 366.94 206 THR E C 1
ATOM 8347 O O . THR E 2 172 ? 133.527 248.614 163.167 1.00 366.76 206 THR E O 1
ATOM 8351 N N . ARG E 2 173 ? 132.916 250.791 163.177 1.00 364.62 207 ARG E N 1
ATOM 8352 C CA . ARG E 2 173 ? 131.925 250.585 164.228 1.00 361.18 207 ARG E CA 1
ATOM 8353 C C . ARG E 2 173 ? 130.784 249.693 163.755 1.00 363.90 207 ARG E C 1
ATOM 8354 O O . ARG E 2 173 ? 130.113 249.057 164.576 1.00 363.02 207 ARG E O 1
ATOM 8362 N N . ASN E 2 174 ? 130.551 249.629 162.442 1.00 365.87 208 ASN E N 1
ATOM 8363 C CA . ASN E 2 174 ? 129.511 248.768 161.894 1.00 365.42 208 ASN E CA 1
ATOM 8364 C C . ASN E 2 174 ? 129.883 247.292 161.932 1.00 364.19 208 ASN E C 1
ATOM 8365 O O . ASN E 2 174 ? 129.017 246.448 161.679 1.00 362.68 208 ASN E O 1
ATOM 8370 N N . ASP E 2 175 ? 131.136 246.961 162.238 1.00 364.28 209 ASP E N 1
ATOM 8371 C CA . ASP E 2 175 ? 131.577 245.573 162.286 1.00 360.51 209 ASP E CA 1
ATOM 8372 C C . ASP E 2 175 ? 131.359 244.925 163.645 1.00 354.10 209 ASP E C 1
ATOM 8373 O O . ASP E 2 175 ? 131.752 243.767 163.828 1.00 348.63 209 ASP E O 1
ATOM 8378 N N . THR E 2 176 ? 130.755 245.636 164.595 1.00 352.38 210 THR E N 1
ATOM 8379 C CA . THR E 2 176 ? 130.545 245.088 165.928 1.00 344.91 210 THR E CA 1
ATOM 8380 C C . THR E 2 176 ? 129.663 243.848 165.865 1.00 339.04 210 THR E C 1
ATOM 8381 O O . THR E 2 176 ? 128.545 243.889 165.342 1.00 340.41 210 THR E O 1
ATOM 8385 N N . GLY E 2 177 ? 130.173 242.743 166.400 1.00 330.07 211 GLY E N 1
ATOM 8386 C CA . GLY E 2 177 ? 129.451 241.496 166.412 1.00 322.57 211 GLY E CA 1
ATOM 8387 C C . GLY E 2 177 ? 130.170 240.432 167.214 1.00 316.08 211 GLY E C 1
ATOM 8388 O O . GLY E 2 177 ? 131.265 240.651 167.742 1.00 315.88 211 GLY E O 1
ATOM 8389 N N . PRO E 2 178 ? 129.563 239.249 167.322 1.00 312.15 212 PRO E N 1
ATOM 8390 C CA . PRO E 2 178 ? 130.195 238.159 168.075 1.00 309.03 212 PRO E CA 1
ATOM 8391 C C . PRO E 2 178 ? 131.200 237.407 167.212 1.00 307.21 212 PRO E C 1
ATOM 8392 O O . PRO E 2 178 ? 130.843 236.813 166.192 1.00 305.64 212 PRO E O 1
ATOM 8396 N N . TYR E 2 179 ? 132.462 237.433 167.633 1.00 306.34 213 TYR E N 1
ATOM 8397 C CA . TYR E 2 179 ? 133.541 236.724 166.958 1.00 303.79 213 TYR E CA 1
ATOM 8398 C C . TYR E 2 179 ? 133.750 235.393 167.662 1.00 298.58 213 TYR E C 1
ATOM 8399 O O . TYR E 2 179 ? 133.822 235.341 168.894 1.00 298.35 213 TYR E O 1
ATOM 8408 N N . GLU E 2 180 ? 133.849 234.324 166.879 1.00 293.30 214 GLU E N 1
ATOM 8409 C CA . GLU E 2 180 ? 133.749 232.972 167.400 1.00 287.22 214 GLU E CA 1
ATOM 8410 C C . GLU E 2 180 ? 134.377 232.015 166.396 1.00 283.90 214 GLU E C 1
ATOM 8411 O O . GLU E 2 180 ? 134.012 232.012 165.217 1.00 283.55 214 GLU E O 1
ATOM 8417 N N . CYS E 2 181 ? 135.324 231.200 166.863 1.00 281.46 215 CYS E N 1
ATOM 8418 C CA . CYS E 2 181 ? 136.105 230.345 165.977 1.00 278.65 215 CYS E CA 1
ATOM 8419 C C . CYS E 2 181 ? 135.989 228.880 166.380 1.00 271.60 215 CYS E C 1
ATOM 8420 O O . CYS E 2 181 ? 135.729 228.558 167.544 1.00 269.72 215 CYS E O 1
ATOM 8423 N N . GLU E 2 182 ? 136.190 228.003 165.395 1.00 265.80 216 GLU E N 1
ATOM 8424 C CA . GLU E 2 182 ? 136.003 226.563 165.507 1.00 257.95 216 GLU E CA 1
ATOM 8425 C C . GLU E 2 182 ? 137.306 225.841 165.202 1.00 249.98 216 GLU E C 1
ATOM 8426 O O . GLU E 2 182 ? 138.168 226.352 164.482 1.00 252.34 216 GLU E O 1
ATOM 8432 N N . ILE E 2 183 ? 137.440 224.644 165.765 1.00 243.51 217 ILE E N 1
ATOM 8433 C CA . ILE E 2 183 ? 138.464 223.686 165.369 1.00 236.50 217 ILE E CA 1
ATOM 8434 C C . ILE E 2 183 ? 137.786 222.369 165.007 1.00 230.40 217 ILE E C 1
ATOM 8435 O O . ILE E 2 183 ? 136.871 221.920 165.704 1.00 230.73 217 ILE E O 1
ATOM 8440 N N . GLN E 2 184 ? 138.175 221.792 163.875 1.00 223.89 218 GLN E N 1
ATOM 8441 C CA . GLN E 2 184 ? 137.513 220.582 163.408 1.00 210.97 218 GLN E CA 1
ATOM 8442 C C . GLN E 2 184 ? 138.530 219.615 162.828 1.00 202.92 218 GLN E C 1
ATOM 8443 O O . GLN E 2 184 ? 139.355 219.991 161.991 1.00 208.33 218 GLN E O 1
ATOM 8449 N N . ASN E 2 185 ? 138.468 218.380 163.292 1.00 187.93 219 ASN E N 1
ATOM 8450 C CA . ASN E 2 185 ? 139.204 217.253 162.761 1.00 176.85 219 ASN E CA 1
ATOM 8451 C C . ASN E 2 185 ? 138.230 216.265 162.127 1.00 168.98 219 ASN E C 1
ATOM 8452 O O . ASN E 2 185 ? 137.010 216.407 162.261 1.00 170.13 219 ASN E O 1
ATOM 8457 N N . PRO E 2 186 ? 138.732 215.264 161.397 1.00 162.99 220 PRO E N 1
ATOM 8458 C CA . PRO E 2 186 ? 137.829 214.281 160.776 1.00 162.90 220 PRO E CA 1
ATOM 8459 C C . PRO E 2 186 ? 136.831 213.625 161.725 1.00 164.95 220 PRO E C 1
ATOM 8460 O O . PRO E 2 186 ? 135.887 212.993 161.237 1.00 164.39 220 PRO E O 1
ATOM 8464 N N . VAL E 2 187 ? 136.992 213.742 163.044 1.00 166.71 221 VAL E N 1
ATOM 8465 C CA . VAL E 2 187 ? 136.166 212.948 163.949 1.00 168.06 221 VAL E CA 1
ATOM 8466 C C . VAL E 2 187 ? 135.239 213.808 164.807 1.00 174.63 221 VAL E C 1
ATOM 8467 O O . VAL E 2 187 ? 134.176 213.339 165.233 1.00 177.41 221 VAL E O 1
ATOM 8471 N N . SER E 2 188 ? 135.609 215.061 165.072 1.00 178.08 222 SER E N 1
ATOM 8472 C CA . SER E 2 188 ? 134.807 215.863 165.991 1.00 189.25 222 SER E CA 1
ATOM 8473 C C . SER E 2 188 ? 135.033 217.349 165.744 1.00 195.03 222 SER E C 1
ATOM 8474 O O . SER E 2 188 ? 136.001 217.752 165.093 1.00 193.78 222 SER E O 1
ATOM 8477 N N . ALA E 2 189 ? 134.111 218.158 166.276 1.00 204.74 223 ALA E N 1
ATOM 8478 C CA . ALA E 2 189 ? 134.170 219.613 166.186 1.00 216.65 223 ALA E CA 1
ATOM 8479 C C . ALA E 2 189 ? 133.147 220.229 167.135 1.00 228.70 223 ALA E C 1
ATOM 8480 O O . ALA E 2 189 ? 131.991 219.799 167.169 1.00 228.73 223 ALA E O 1
ATOM 8482 N N . ASN E 2 190 ? 133.576 221.249 167.877 1.00 236.34 224 ASN E N 1
ATOM 8483 C CA . ASN E 2 190 ? 132.733 221.936 168.851 1.00 242.74 224 ASN E CA 1
ATOM 8484 C C . ASN E 2 190 ? 133.414 223.228 169.297 1.00 246.78 224 ASN E C 1
ATOM 8485 O O . ASN E 2 190 ? 134.621 223.415 169.121 1.00 245.03 224 ASN E O 1
ATOM 8490 N N . ARG E 2 191 ? 132.611 224.130 169.865 1.00 251.36 225 ARG E N 1
ATOM 8491 C CA . ARG E 2 191 ? 132.787 225.565 169.671 1.00 256.03 225 ARG E CA 1
ATOM 8492 C C . ARG E 2 191 ? 133.472 226.228 170.865 1.00 259.97 225 ARG E C 1
ATOM 8493 O O . ARG E 2 191 ? 133.555 225.675 171.964 1.00 258.20 225 ARG E O 1
ATOM 8501 N N . SER E 2 192 ? 133.965 227.443 170.625 1.00 265.14 226 SER E N 1
ATOM 8502 C CA . SER E 2 192 ? 134.516 228.346 171.626 1.00 271.06 226 SER E CA 1
ATOM 8503 C C . SER E 2 192 ? 133.443 229.319 172.112 1.00 276.66 226 SER E C 1
ATOM 8504 O O . SER E 2 192 ? 132.248 229.157 171.849 1.00 275.44 226 SER E O 1
ATOM 8507 N N . ASP E 2 193 ? 133.889 230.346 172.828 1.00 281.21 227 ASP E N 1
ATOM 8508 C CA . ASP E 2 193 ? 132.970 231.348 173.357 1.00 285.86 227 ASP E CA 1
ATOM 8509 C C . ASP E 2 193 ? 132.927 232.564 172.435 1.00 289.32 227 ASP E C 1
ATOM 8510 O O . ASP E 2 193 ? 133.983 233.063 172.028 1.00 289.84 227 ASP E O 1
ATOM 8515 N N . PRO E 2 194 ? 131.742 233.061 172.076 1.00 291.24 228 PRO E N 1
ATOM 8516 C CA . PRO E 2 194 ? 131.662 234.254 171.217 1.00 293.82 228 PRO E CA 1
ATOM 8517 C C . PRO E 2 194 ? 132.374 235.447 171.845 1.00 296.61 228 PRO E C 1
ATOM 8518 O O . PRO E 2 194 ? 132.296 235.667 173.056 1.00 295.33 228 PRO E O 1
ATOM 8522 N N . VAL E 2 195 ? 133.068 236.221 171.006 1.00 300.40 229 VAL E N 1
ATOM 8523 C CA . VAL E 2 195 ? 133.794 237.408 171.443 1.00 305.14 229 VAL E CA 1
ATOM 8524 C C . VAL E 2 195 ? 133.250 238.630 170.714 1.00 310.22 229 VAL E C 1
ATOM 8525 O O . VAL E 2 195 ? 133.094 238.633 169.489 1.00 310.33 229 VAL E O 1
ATOM 8529 N N . THR E 2 196 ? 132.965 239.686 171.470 1.00 313.78 230 THR E N 1
ATOM 8530 C CA . THR E 2 196 ? 132.381 240.906 170.934 1.00 316.70 230 THR E CA 1
ATOM 8531 C C . THR E 2 196 ? 133.456 241.954 170.667 1.00 319.19 230 THR E C 1
ATOM 8532 O O . THR E 2 196 ? 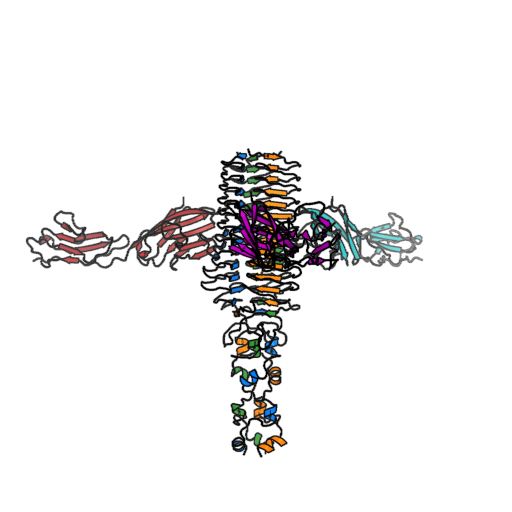134.596 241.844 171.126 1.00 318.86 230 THR E O 1
ATOM 8536 N N . LEU E 2 197 ? 133.072 242.978 169.908 1.00 321.87 231 LEU E N 1
ATOM 8537 C CA . LEU E 2 197 ? 133.903 244.151 169.670 1.00 325.08 231 LEU E CA 1
ATOM 8538 C C . LEU E 2 197 ? 133.454 245.270 170.599 1.00 327.36 231 LEU E C 1
ATOM 8539 O O . LEU E 2 197 ? 132.259 245.397 170.889 1.00 327.88 231 LEU E O 1
ATOM 8544 N N . ASN E 2 198 ? 134.405 246.076 171.060 1.00 329.52 232 ASN E N 1
ATOM 8545 C CA . ASN E 2 198 ? 134.112 247.210 171.927 1.00 330.41 232 ASN E CA 1
ATOM 8546 C C . ASN E 2 198 ? 134.327 248.505 171.152 1.00 332.01 232 ASN E C 1
ATOM 8547 O O . ASN E 2 198 ? 135.461 248.836 170.788 1.00 335.60 232 ASN E O 1
ATOM 8552 N N . VAL E 2 199 ? 133.238 249.232 170.905 1.00 331.48 233 VAL E N 1
ATOM 8553 C CA . VAL E 2 199 ? 133.275 250.554 170.289 1.00 329.65 233 VAL E CA 1
ATOM 8554 C C . VAL E 2 199 ? 132.294 251.446 171.040 1.00 327.26 233 VAL E C 1
ATOM 8555 O O . VAL E 2 199 ? 131.543 250.990 171.905 1.00 327.14 233 VAL E O 1
ATOM 8559 N N . THR E 2 200 ? 132.299 252.731 170.704 1.00 324.85 234 THR E N 1
ATOM 8560 C CA . THR E 2 200 ? 131.402 253.686 171.345 1.00 321.40 234 THR E CA 1
ATOM 8561 C C . THR E 2 200 ? 131.166 254.903 170.456 1.00 319.87 234 THR E C 1
ATOM 8562 O O . THR E 2 200 ? 130.038 255.173 170.043 1.00 318.06 234 THR E O 1
ATOM 8566 N N . GLN F 2 1 ? 194.489 161.495 144.658 1.00 129.86 35 GLN F N 1
ATOM 8567 C CA . GLN F 2 1 ? 194.840 160.221 145.274 1.00 134.44 35 GLN F CA 1
ATOM 8568 C C . GLN F 2 1 ? 195.294 160.386 146.727 1.00 127.80 35 GLN F C 1
ATOM 8569 O O . GLN F 2 1 ? 196.112 161.245 147.052 1.00 125.94 35 GLN F O 1
ATOM 8575 N N . LEU F 2 2 ? 194.730 159.564 147.607 1.00 120.41 36 LEU F N 1
ATOM 8576 C CA . LEU F 2 2 ? 195.041 159.668 149.025 1.00 111.46 36 LEU F CA 1
ATOM 8577 C C . LEU F 2 2 ? 196.249 158.808 149.372 1.00 116.53 36 LEU F C 1
ATOM 8578 O O . LEU F 2 2 ? 196.252 157.593 149.159 1.00 123.74 36 LEU F O 1
ATOM 8583 N N . THR F 2 3 ? 197.284 159.450 149.910 1.00 111.77 37 THR F N 1
ATOM 8584 C CA . THR F 2 3 ? 198.504 158.761 150.300 1.00 111.34 37 THR F CA 1
ATOM 8585 C C . THR F 2 3 ? 198.857 159.129 151.732 1.00 110.35 37 THR F C 1
ATOM 8586 O O . THR F 2 3 ? 198.660 160.267 152.165 1.00 111.92 37 THR F O 1
ATOM 8590 N N . THR F 2 4 ? 199.383 158.150 152.464 1.00 109.38 38 THR F N 1
ATOM 8591 C CA . THR F 2 4 ? 199.832 158.344 153.834 1.00 109.40 38 THR F CA 1
ATOM 8592 C C . THR F 2 4 ? 201.320 158.044 153.914 1.00 111.43 38 THR F C 1
ATOM 8593 O O . THR F 2 4 ? 201.830 157.192 153.181 1.00 114.67 38 THR F O 1
ATOM 8597 N N . GLU F 2 5 ? 202.012 158.747 154.805 1.00 109.67 39 GLU F N 1
ATOM 8598 C CA . GLU F 2 5 ? 203.457 158.626 154.941 1.00 111.96 39 GLU F CA 1
ATOM 8599 C C . GLU F 2 5 ? 203.826 158.601 156.415 1.00 113.50 39 GLU F C 1
ATOM 8600 O O . GLU F 2 5 ? 203.491 159.529 157.157 1.00 117.84 39 GLU F O 1
ATOM 8606 N N . SER F 2 6 ? 204.511 157.541 156.833 1.00 111.41 40 SER F N 1
ATOM 8607 C CA . SER F 2 6 ? 204.996 157.407 158.199 1.00 109.89 40 SER F CA 1
ATOM 8608 C C . SER F 2 6 ? 206.195 158.327 158.385 1.00 114.71 40 SER F C 1
ATOM 8609 O O . SER F 2 6 ? 206.976 158.532 157.450 1.00 118.77 40 SER F O 1
ATOM 8612 N N . MET F 2 7 ? 206.339 158.876 159.585 1.00 111.52 41 MET F N 1
ATOM 8613 C CA . MET F 2 7 ? 207.429 159.802 159.891 1.00 112.05 41 MET F CA 1
ATOM 8614 C C . MET F 2 7 ? 207.888 159.604 161.327 1.00 107.05 41 MET F C 1
ATOM 8615 O O . MET F 2 7 ? 207.210 160.073 162.261 1.00 105.15 41 MET F O 1
ATOM 8620 N N . PRO F 2 8 ? 209.016 158.925 161.566 1.00 105.31 42 PRO F N 1
ATOM 8621 C CA . PRO F 2 8 ? 209.891 158.268 160.591 1.00 108.33 42 PRO F CA 1
ATOM 8622 C C . PRO F 2 8 ? 209.394 156.875 160.221 1.00 112.58 42 PRO F C 1
ATOM 8623 O O . PRO F 2 8 ? 208.481 156.350 160.850 1.00 115.41 42 PRO F O 1
ATOM 8627 N N . PHE F 2 9 ? 209.978 156.256 159.192 1.00 114.98 43 PHE F N 1
ATOM 8628 C CA . PHE F 2 9 ? 209.556 154.915 158.800 1.00 113.50 43 PHE F CA 1
ATOM 8629 C C . PHE F 2 9 ? 209.957 153.881 159.844 1.00 114.60 43 PHE F C 1
ATOM 8630 O O . PHE F 2 9 ? 209.194 152.953 160.135 1.00 112.00 43 PHE F O 1
ATOM 8638 N N . ASN F 2 10 ? 211.149 154.020 160.414 1.00 117.22 44 ASN F N 1
ATOM 8639 C CA . ASN F 2 10 ? 211.643 153.118 161.444 1.00 115.21 44 ASN F CA 1
ATOM 8640 C C . ASN F 2 10 ? 211.739 153.863 162.767 1.00 117.39 44 ASN F C 1
ATOM 8641 O O . ASN F 2 10 ? 212.382 154.914 162.854 1.00 124.04 44 ASN F O 1
ATOM 8646 N N . VAL F 2 11 ? 211.099 153.315 163.796 1.00 110.34 45 VAL F N 1
ATOM 8647 C CA . VAL F 2 11 ? 210.994 153.971 165.093 1.00 109.91 45 VAL F CA 1
ATOM 8648 C C . VAL F 2 11 ? 211.606 153.074 166.157 1.00 119.41 45 VAL F C 1
ATOM 8649 O O . VAL F 2 11 ? 211.358 151.865 166.186 1.00 128.56 45 VAL F O 1
ATOM 8653 N N . ALA F 2 12 ? 212.417 153.670 167.025 1.00 123.31 46 ALA F N 1
ATOM 8654 C CA . ALA F 2 12 ? 212.909 152.971 168.200 1.00 140.33 46 ALA F CA 1
ATOM 8655 C C . ALA F 2 12 ? 211.767 152.734 169.180 1.00 144.31 46 ALA F C 1
ATOM 8656 O O . ALA F 2 12 ? 210.791 153.488 169.221 1.00 145.89 46 ALA F O 1
ATOM 8658 N N . GLU F 2 13 ? 211.891 151.668 169.966 1.00 139.68 47 GLU F N 1
ATOM 8659 C CA . GLU F 2 13 ? 210.843 151.323 170.917 1.00 133.67 47 GLU F CA 1
ATOM 8660 C C . GLU F 2 13 ? 210.669 152.427 171.954 1.00 139.91 47 GLU F C 1
ATOM 8661 O O . GLU F 2 13 ? 211.642 153.000 172.448 1.00 145.67 47 GLU F O 1
ATOM 8667 N N . GLY F 2 14 ? 209.413 152.724 172.280 1.00 135.56 48 GLY F N 1
ATOM 8668 C CA . GLY F 2 14 ? 209.086 153.741 173.251 1.00 133.84 48 GLY F CA 1
ATOM 8669 C C . GLY F 2 14 ? 209.063 155.156 172.713 1.00 131.51 48 GLY F C 1
ATOM 8670 O O . GLY F 2 14 ? 208.723 156.080 173.459 1.00 135.59 48 GLY F O 1
ATOM 8671 N N . LYS F 2 15 ? 209.413 155.354 171.447 1.00 127.51 49 LYS F N 1
ATOM 8672 C CA . LYS F 2 15 ? 209.337 156.665 170.823 1.00 126.36 49 LYS F CA 1
ATOM 8673 C C . LYS F 2 15 ? 207.953 156.842 170.201 1.00 126.71 49 LYS F C 1
ATOM 8674 O O . LYS F 2 15 ? 207.040 156.043 170.427 1.00 130.65 49 LYS F O 1
ATOM 8680 N N . GLU F 2 16 ? 207.779 157.894 169.408 1.00 120.23 50 GLU F N 1
ATOM 8681 C CA . GLU F 2 16 ? 206.506 158.176 168.766 1.00 117.60 50 GLU F CA 1
ATOM 8682 C C . GLU F 2 16 ? 206.670 158.192 167.254 1.00 113.45 50 GLU F C 1
ATOM 8683 O O . GLU F 2 16 ? 207.750 158.480 166.730 1.00 117.81 50 GLU F O 1
ATOM 8689 N N . VAL F 2 17 ? 205.584 157.868 166.558 1.00 108.92 51 VAL F N 1
ATOM 8690 C CA . VAL F 2 17 ? 205.535 157.890 165.103 1.00 106.31 51 VAL F CA 1
ATOM 8691 C C . VAL F 2 17 ? 204.312 158.692 164.680 1.00 105.03 51 VAL F C 1
ATOM 8692 O O . VAL F 2 17 ? 203.246 158.591 165.298 1.00 108.09 51 VAL F O 1
ATOM 8696 N N . LEU F 2 18 ? 204.473 159.509 163.644 1.00 100.73 52 LEU F N 1
ATOM 8697 C CA . LEU F 2 18 ? 203.405 160.360 163.140 1.00 101.69 52 LEU F CA 1
ATOM 8698 C C . LEU F 2 18 ? 203.135 160.020 161.682 1.00 107.04 52 LEU F C 1
ATOM 8699 O O . LEU F 2 18 ? 204.051 160.051 160.853 1.00 109.78 52 LEU F O 1
ATOM 8704 N N . LEU F 2 19 ? 201.882 159.701 161.374 1.00 104.27 53 LEU F N 1
ATOM 8705 C CA . LEU F 2 19 ? 201.465 159.361 160.021 1.00 105.90 53 LEU F CA 1
ATOM 8706 C C . LEU F 2 19 ? 200.851 160.593 159.369 1.00 110.63 53 LEU F C 1
ATOM 8707 O O . LEU F 2 19 ? 199.819 161.092 159.829 1.00 108.48 53 LEU F O 1
ATOM 8712 N N . LEU F 2 20 ? 201.478 161.073 158.302 1.00 110.89 54 LEU F N 1
ATOM 8713 C CA . LEU F 2 20 ? 201.000 162.235 157.570 1.00 102.28 54 LEU F CA 1
ATOM 8714 C C . LEU F 2 20 ? 200.011 161.813 156.490 1.00 103.98 54 LEU F C 1
ATOM 8715 O O . LEU F 2 20 ? 200.040 160.685 155.994 1.00 107.49 54 LEU F O 1
ATOM 8720 N N . VAL F 2 21 ? 199.127 162.740 156.133 1.00 101.72 55 VAL F N 1
ATOM 8721 C CA . VAL F 2 21 ? 198.124 162.521 155.100 1.00 103.09 55 VAL F CA 1
ATOM 8722 C C . VAL F 2 21 ? 198.271 163.612 154.050 1.00 109.62 55 VAL F C 1
ATOM 8723 O O . VAL F 2 21 ? 198.375 164.798 154.384 1.00 113.65 55 VAL F O 1
ATOM 8727 N N . HIS F 2 22 ? 198.278 163.213 152.780 1.00 111.43 56 HIS F N 1
ATOM 8728 C CA . HIS F 2 22 ? 198.450 164.138 151.672 1.00 113.04 56 HIS F CA 1
ATOM 8729 C C . HIS F 2 22 ? 197.269 164.034 150.720 1.00 116.85 56 HIS F C 1
ATOM 8730 O O . HIS F 2 22 ? 196.595 163.003 150.651 1.00 118.72 56 HIS F O 1
ATOM 8737 N N . ASN F 2 23 ? 197.031 165.122 149.983 1.00 115.27 57 ASN F N 1
ATOM 8738 C CA . ASN F 2 23 ? 195.973 165.186 148.974 1.00 117.47 57 ASN F CA 1
ATOM 8739 C C . ASN F 2 23 ? 194.609 164.859 149.575 1.00 113.45 57 ASN F C 1
ATOM 8740 O O . ASN F 2 23 ? 193.793 164.160 148.971 1.00 112.48 57 ASN F O 1
ATOM 8745 N N . LEU F 2 24 ? 194.365 165.362 150.776 1.00 109.73 58 LEU F N 1
ATOM 8746 C CA . LEU F 2 24 ? 193.094 165.119 151.444 1.00 109.54 58 LEU F CA 1
ATOM 8747 C C . LEU F 2 24 ? 191.969 165.807 150.676 1.00 118.35 58 LEU F C 1
ATOM 8748 O O . LEU F 2 24 ? 192.108 166.978 150.305 1.00 127.77 58 LEU F O 1
ATOM 8753 N N . PRO F 2 25 ? 190.856 165.113 150.400 1.00 115.48 59 PRO F N 1
ATOM 8754 C CA . PRO F 2 25 ? 189.760 165.730 149.636 1.00 116.28 59 PRO F CA 1
ATOM 8755 C C . PRO F 2 25 ? 189.236 167.012 150.266 1.00 123.13 59 PRO F C 1
ATOM 8756 O O . PRO F 2 25 ? 189.354 167.214 151.478 1.00 121.66 59 PRO F O 1
ATOM 8760 N N . GLN F 2 26 ? 188.664 167.892 149.440 1.00 125.93 60 GLN F N 1
ATOM 8761 C CA . GLN F 2 26 ? 188.228 169.196 149.930 1.00 131.15 60 GLN F CA 1
ATOM 8762 C C . GLN F 2 26 ? 187.036 169.077 150.872 1.00 129.77 60 GLN F C 1
ATOM 8763 O O . GLN F 2 26 ? 187.043 169.653 151.966 1.00 127.49 60 GLN F O 1
ATOM 8769 N N . GLN F 2 27 ? 186.009 168.335 150.472 1.00 128.81 61 GLN F N 1
ATOM 8770 C CA . GLN F 2 27 ? 184.780 168.205 151.243 1.00 123.34 61 GLN F CA 1
ATOM 8771 C C . GLN F 2 27 ? 184.789 166.876 151.983 1.00 118.56 61 GLN F C 1
ATOM 8772 O O . GLN F 2 27 ? 184.778 165.812 151.355 1.00 124.60 61 GLN F O 1
ATOM 8778 N N . LEU F 2 28 ? 184.803 166.938 153.312 1.00 107.48 62 LEU F N 1
ATOM 8779 C CA . LEU F 2 28 ? 184.958 165.752 154.139 1.00 105.67 62 LEU F CA 1
ATOM 8780 C C . LEU F 2 28 ? 183.862 165.686 155.191 1.00 103.80 62 LEU F C 1
ATOM 8781 O O . LEU F 2 28 ? 183.320 166.705 155.627 1.00 104.48 62 LEU F O 1
ATOM 8786 N N . PHE F 2 29 ? 183.549 164.460 155.597 1.00 103.55 63 PHE F N 1
ATOM 8787 C CA . PHE F 2 29 ? 182.621 164.193 156.685 1.00 101.47 63 PHE F CA 1
ATOM 8788 C C . PHE F 2 29 ? 183.295 163.644 157.932 1.00 100.87 63 PHE F C 1
ATOM 8789 O O . PHE F 2 29 ? 182.749 163.795 159.026 1.00 103.19 63 PHE F O 1
ATOM 8797 N N . GLY F 2 30 ? 184.461 163.024 157.800 1.00 98.51 64 GLY F N 1
ATOM 8798 C CA . GLY F 2 30 ? 185.162 162.489 158.952 1.00 97.33 64 GLY F CA 1
ATOM 8799 C C . GLY F 2 30 ? 186.213 161.496 158.510 1.00 94.33 64 GLY F C 1
ATOM 8800 O O . GLY F 2 30 ? 186.269 161.089 157.345 1.00 94.49 64 GLY F O 1
ATOM 8801 N N . TYR F 2 31 ? 187.052 161.108 159.468 1.00 93.11 65 TYR F N 1
ATOM 8802 C CA . TYR F 2 31 ? 188.132 160.165 159.230 1.00 91.72 65 TYR F CA 1
ATOM 8803 C C . TYR F 2 31 ? 188.005 158.975 160.170 1.00 92.98 65 TYR F C 1
ATOM 8804 O O . TYR F 2 31 ? 187.175 158.960 161.083 1.00 102.76 65 TYR F O 1
ATOM 8813 N N . SER F 2 32 ? 188.851 157.974 159.933 1.00 84.73 66 SER F N 1
ATOM 8814 C CA . SER F 2 32 ? 188.948 156.815 160.810 1.00 85.51 66 SER F CA 1
ATOM 8815 C C . SER F 2 32 ? 190.235 156.076 160.486 1.00 87.06 66 SER F C 1
ATOM 8816 O O . SER F 2 32 ? 190.593 155.942 159.312 1.00 90.63 66 SER F O 1
ATOM 8819 N N . TRP F 2 33 ? 190.922 155.599 161.518 1.00 83.40 67 TRP F N 1
ATOM 8820 C CA . TRP F 2 33 ? 192.156 154.843 161.363 1.00 81.95 67 TRP F CA 1
ATOM 8821 C C . TRP F 2 33 ? 191.937 153.422 161.861 1.00 90.42 67 TRP F C 1
ATOM 8822 O O . TRP F 2 33 ? 191.457 153.219 162.980 1.00 97.50 67 TRP F O 1
ATOM 8833 N N . TYR F 2 34 ? 192.291 152.446 161.031 1.00 91.15 68 TYR F N 1
ATOM 8834 C CA . TYR F 2 34 ? 192.104 151.038 161.342 1.00 92.98 68 TYR F CA 1
ATOM 8835 C C . TYR F 2 34 ? 193.450 150.330 161.350 1.00 97.34 68 TYR F C 1
ATOM 8836 O O . TYR F 2 34 ? 194.315 150.612 160.516 1.00 103.23 68 TYR F O 1
ATOM 8845 N N . LYS F 2 35 ? 193.621 149.410 162.295 1.00 92.13 69 LYS F N 1
ATOM 8846 C CA . LYS F 2 35 ? 194.827 148.596 162.355 1.00 95.63 69 LYS F CA 1
ATOM 8847 C C . LYS F 2 35 ? 194.705 147.452 161.356 1.00 105.91 69 LYS F C 1
ATOM 8848 O O . LYS F 2 35 ? 193.669 146.783 161.295 1.00 114.14 69 LYS F O 1
ATOM 8854 N N . GLY F 2 36 ? 195.754 147.229 160.579 1.00 105.59 70 GLY F N 1
ATOM 8855 C CA . GLY F 2 36 ? 195.761 146.206 159.555 1.00 107.25 70 GLY F CA 1
ATOM 8856 C C . GLY F 2 36 ? 195.328 146.751 158.204 1.00 105.13 70 GLY F C 1
ATOM 8857 O O . GLY F 2 36 ? 194.849 147.877 158.068 1.00 105.11 70 GLY F O 1
ATOM 8858 N N . GLU F 2 37 ? 195.509 145.907 157.188 1.00 108.11 71 GLU F N 1
ATOM 8859 C CA . GLU F 2 37 ? 195.193 146.279 155.815 1.00 111.82 71 GLU F CA 1
ATOM 8860 C C . GLU F 2 37 ? 193.698 146.366 155.547 1.00 111.21 71 GLU F C 1
ATOM 8861 O O . GLU F 2 37 ? 193.304 146.887 154.498 1.00 110.74 71 GLU F O 1
ATOM 8867 N N . ARG F 2 38 ? 192.865 145.876 156.457 1.00 113.08 72 ARG F N 1
ATOM 8868 C CA . ARG F 2 38 ? 191.426 145.817 156.261 1.00 118.33 72 ARG F CA 1
ATOM 8869 C C . ARG F 2 38 ? 190.751 146.987 156.961 1.00 114.04 72 ARG F C 1
ATOM 8870 O O . ARG F 2 38 ? 191.350 147.640 157.821 1.00 114.23 72 ARG F O 1
ATOM 8878 N N . VAL F 2 39 ? 189.502 147.246 156.586 1.00 116.80 73 VAL F N 1
ATOM 8879 C CA . VAL F 2 39 ? 188.677 148.233 157.272 1.00 112.83 73 VAL F CA 1
ATOM 8880 C C . VAL F 2 39 ? 187.568 147.475 157.995 1.00 119.75 73 VAL F C 1
ATOM 8881 O O . VAL F 2 39 ? 186.539 147.141 157.403 1.00 125.10 73 VAL F O 1
ATOM 8885 N N . ASP F 2 40 ? 187.790 147.179 159.272 1.00 119.60 74 ASP F N 1
ATOM 8886 C CA . ASP F 2 40 ? 186.850 146.412 160.071 1.00 121.21 74 ASP F CA 1
ATOM 8887 C C . ASP F 2 40 ? 186.509 147.199 161.326 1.00 120.83 74 ASP F C 1
ATOM 8888 O O . ASP F 2 40 ? 187.365 147.875 161.903 1.00 120.39 74 ASP F O 1
ATOM 8893 N N . GLY F 2 41 ? 185.248 147.099 161.748 1.00 121.49 75 GLY F N 1
ATOM 8894 C CA . GLY F 2 41 ? 184.806 147.866 162.902 1.00 118.16 75 GLY F CA 1
ATOM 8895 C C . GLY F 2 41 ? 185.509 147.458 164.182 1.00 119.10 75 GLY F C 1
ATOM 8896 O O . GLY F 2 41 ? 185.644 148.259 165.109 1.00 119.31 75 GLY F O 1
ATOM 8897 N N . ASN F 2 42 ? 185.969 146.208 164.249 1.00 120.44 76 ASN F N 1
ATOM 8898 C CA . ASN F 2 42 ? 186.692 145.745 165.427 1.00 120.54 76 ASN F CA 1
ATOM 8899 C C . ASN F 2 42 ? 188.116 146.280 165.475 1.00 115.87 76 ASN F C 1
ATOM 8900 O O . ASN F 2 42 ? 188.729 146.286 166.548 1.00 115.12 76 ASN F O 1
ATOM 8905 N N . ARG F 2 43 ? 188.655 146.726 164.343 1.00 113.71 77 ARG F N 1
ATOM 8906 C CA . ARG F 2 43 ? 190.023 147.219 164.268 1.00 111.23 77 ARG F CA 1
ATOM 8907 C C . ARG F 2 43 ? 190.121 148.738 164.298 1.00 108.58 77 ARG F C 1
ATOM 8908 O O . ARG F 2 43 ? 191.219 149.271 164.112 1.00 109.89 77 ARG F O 1
ATOM 8916 N N . GLN F 2 44 ? 189.016 149.447 164.515 1.00 105.25 78 GLN F N 1
ATOM 8917 C CA . GLN F 2 44 ? 189.069 150.902 164.509 1.00 99.87 78 GLN F CA 1
ATOM 8918 C C . GLN F 2 44 ? 189.875 151.411 165.694 1.00 101.93 78 GLN F C 1
ATOM 8919 O O . GLN F 2 44 ? 189.588 151.079 166.847 1.00 107.83 78 GLN F O 1
ATOM 8925 N N . ILE F 2 45 ? 190.883 152.225 165.405 1.00 94.71 79 ILE F N 1
ATOM 8926 C CA . ILE F 2 45 ? 191.728 152.823 166.429 1.00 90.97 79 ILE F CA 1
ATOM 8927 C C . ILE F 2 45 ? 191.122 154.110 166.961 1.00 95.10 79 ILE F C 1
ATOM 8928 O O . ILE F 2 45 ? 190.976 154.285 168.170 1.00 104.25 79 ILE F O 1
ATOM 8933 N N . VAL F 2 46 ? 190.758 155.024 166.063 1.00 94.36 80 VAL F N 1
ATOM 8934 C CA . VAL F 2 46 ? 190.199 156.312 166.450 1.00 96.35 80 VAL F CA 1
ATOM 8935 C C . VAL F 2 46 ? 189.432 156.859 165.257 1.00 95.74 80 VAL F C 1
ATOM 8936 O O . VAL F 2 46 ? 189.667 156.464 164.114 1.00 98.24 80 VAL F O 1
ATOM 8940 N N . GLY F 2 47 ? 188.504 157.765 165.523 1.00 91.93 81 GLY F N 1
ATOM 8941 C CA . GLY F 2 47 ? 187.716 158.371 164.468 1.00 89.13 81 GLY F CA 1
ATOM 8942 C C . GLY F 2 47 ? 187.431 159.823 164.780 1.00 91.71 81 GLY F C 1
ATOM 8943 O O . GLY F 2 47 ? 187.265 160.212 165.938 1.00 99.88 81 GLY F O 1
ATOM 8944 N N . TYR F 2 48 ? 187.378 160.627 163.723 1.00 89.40 82 TYR F N 1
ATOM 8945 C CA . TYR F 2 48 ? 187.104 162.050 163.843 1.00 93.30 82 TYR F CA 1
ATOM 8946 C C . TYR F 2 48 ? 185.849 162.377 163.053 1.00 96.73 82 TYR F C 1
ATOM 8947 O O . TYR F 2 48 ? 185.621 161.816 161.979 1.00 101.29 82 TYR F O 1
ATOM 8956 N N . ALA F 2 49 ? 185.035 163.280 163.593 1.00 99.21 83 ALA F N 1
ATOM 8957 C CA . ALA F 2 49 ? 183.804 163.727 162.950 1.00 100.64 83 ALA F CA 1
ATOM 8958 C C . ALA F 2 49 ? 183.875 165.240 162.806 1.00 103.00 83 ALA F C 1
ATOM 8959 O O . ALA F 2 49 ? 183.710 165.968 163.790 1.00 108.85 83 ALA F O 1
ATOM 8961 N N . ILE F 2 50 ? 184.121 165.709 161.581 1.00 100.02 84 ILE F N 1
ATOM 8962 C CA . ILE F 2 50 ? 184.340 167.135 161.348 1.00 101.20 84 ILE F CA 1
ATOM 8963 C C . ILE F 2 50 ? 183.107 167.944 161.733 1.00 106.73 84 ILE F C 1
ATOM 8964 O O . ILE F 2 50 ? 183.220 169.051 162.273 1.00 109.23 84 ILE F O 1
ATOM 8969 N N . GLY F 2 51 ? 181.915 167.405 161.464 1.00 110.79 85 GLY F N 1
ATOM 8970 C CA . GLY F 2 51 ? 180.693 168.139 161.756 1.00 114.18 85 GLY F CA 1
ATOM 8971 C C . GLY F 2 51 ? 180.604 168.606 163.197 1.00 111.82 85 GLY F C 1
ATOM 8972 O O . GLY F 2 51 ? 180.557 169.808 163.467 1.00 111.82 85 GLY F O 1
ATOM 8973 N N . THR F 2 52 ? 180.584 167.667 164.140 1.00 110.42 86 THR F N 1
ATOM 8974 C CA . THR F 2 52 ? 180.527 167.994 165.557 1.00 113.19 86 THR F CA 1
ATOM 8975 C C . THR F 2 52 ? 181.903 168.208 166.174 1.00 117.38 86 THR F C 1
ATOM 8976 O O . THR F 2 52 ? 181.985 168.605 167.341 1.00 119.80 86 THR F O 1
ATOM 8980 N N . GLN F 2 53 ? 182.978 167.955 165.425 1.00 116.55 87 GLN F N 1
ATOM 8981 C CA . GLN F 2 53 ? 184.351 168.168 165.884 1.00 111.40 87 GLN F CA 1
ATOM 8982 C C . GLN F 2 53 ? 184.643 167.348 167.143 1.00 110.28 87 GLN F C 1
ATOM 8983 O O . GLN F 2 53 ? 185.080 167.864 168.173 1.00 111.07 87 GLN F O 1
ATOM 8989 N N . GLN F 2 54 ? 184.392 166.045 167.035 1.00 108.12 88 GLN F N 1
ATOM 8990 C CA . GLN F 2 54 ? 184.613 165.106 168.125 1.00 108.43 88 GLN F CA 1
ATOM 8991 C C . GLN F 2 54 ? 185.583 164.022 167.683 1.00 106.92 88 GLN F C 1
ATOM 8992 O O . GLN F 2 54 ? 185.508 163.532 166.553 1.00 107.39 88 GLN F O 1
ATOM 8998 N N . ALA F 2 55 ? 186.492 163.653 168.580 1.00 106.61 89 ALA F N 1
ATOM 8999 C CA . ALA F 2 55 ? 187.466 162.592 168.344 1.00 103.60 89 ALA F CA 1
ATOM 9000 C C . ALA F 2 55 ? 187.155 161.456 169.313 1.00 103.50 89 ALA F C 1
ATOM 9001 O O . ALA F 2 55 ? 187.421 161.561 170.513 1.00 110.29 89 ALA F O 1
ATOM 9003 N N . THR F 2 56 ? 186.595 160.368 168.788 1.00 101.67 90 THR F N 1
ATOM 9004 C CA . THR F 2 56 ? 186.146 159.258 169.611 1.00 108.10 90 THR F CA 1
ATOM 9005 C C . THR F 2 56 ? 187.058 158.056 169.434 1.00 107.25 90 THR F C 1
ATOM 9006 O O . THR F 2 56 ? 187.232 157.578 168.305 1.00 107.41 90 THR F O 1
ATOM 9010 N N . PRO F 2 57 ? 187.655 157.549 170.509 1.00 107.89 91 PRO F N 1
ATOM 9011 C CA . PRO F 2 57 ? 188.479 156.343 170.395 1.00 106.35 91 PRO F CA 1
ATOM 9012 C C . PRO F 2 57 ? 187.647 155.133 170.004 1.00 103.58 91 PRO F C 1
ATOM 9013 O O . PRO F 2 57 ? 186.443 155.065 170.260 1.00 106.60 91 PRO F O 1
ATOM 9017 N N . GLY F 2 58 ? 188.310 154.170 169.371 1.00 101.33 92 GLY F N 1
ATOM 9018 C CA . GLY F 2 58 ? 187.656 152.965 168.923 1.00 103.04 92 GLY F CA 1
ATOM 9019 C C . GLY F 2 58 ? 187.990 151.771 169.794 1.00 108.89 92 GLY F C 1
ATOM 9020 O O . GLY F 2 58 ? 188.744 151.873 170.765 1.00 113.29 92 GLY F O 1
ATOM 9021 N N . PRO F 2 59 ? 187.416 150.612 169.465 1.00 108.04 93 PRO F N 1
ATOM 9022 C CA . PRO F 2 59 ? 187.698 149.404 170.258 1.00 107.37 93 PRO F CA 1
ATOM 9023 C C . PRO F 2 59 ? 189.166 149.019 170.284 1.00 106.70 93 PRO F C 1
ATOM 9024 O O . PRO F 2 59 ? 189.631 148.460 171.285 1.00 110.04 93 PRO F O 1
ATOM 9028 N N . ALA F 2 60 ? 189.911 149.297 169.217 1.00 104.50 94 ALA F N 1
ATOM 9029 C CA . ALA F 2 60 ? 191.326 148.961 169.151 1.00 103.79 94 ALA F CA 1
ATOM 9030 C C . ALA F 2 60 ? 192.216 150.002 169.816 1.00 107.01 94 ALA F C 1
ATOM 9031 O O . ALA F 2 60 ? 193.435 149.813 169.862 1.00 110.14 94 ALA F O 1
ATOM 9033 N N . ASN F 2 61 ? 191.642 151.091 170.323 1.00 109.07 95 ASN F N 1
ATOM 9034 C CA . ASN F 2 61 ? 192.437 152.124 170.970 1.00 114.14 95 ASN F CA 1
ATOM 9035 C C . ASN F 2 61 ? 193.069 151.595 172.251 1.00 115.30 95 ASN F C 1
ATOM 9036 O O . ASN F 2 61 ? 192.495 150.754 172.948 1.00 115.62 95 ASN F O 1
ATOM 9041 N N . SER F 2 62 ? 194.265 152.096 172.557 1.00 121.19 96 SER F N 1
ATOM 9042 C CA . SER F 2 62 ? 194.978 151.732 173.775 1.00 124.89 96 SER F CA 1
ATOM 9043 C C . SER F 2 62 ? 195.396 152.950 174.588 1.00 124.74 96 SER F C 1
ATOM 9044 O O . SER F 2 62 ? 196.205 152.817 175.514 1.00 122.02 96 SER F O 1
ATOM 9047 N N . GLY F 2 63 ? 194.871 154.132 174.267 1.00 123.61 97 GLY F N 1
ATOM 9048 C CA . GLY F 2 63 ? 195.222 155.347 174.968 1.00 121.64 97 GLY F CA 1
ATOM 9049 C C . GLY F 2 63 ? 196.469 156.040 174.470 1.00 122.93 97 GLY F C 1
ATOM 9050 O O . GLY F 2 63 ? 196.785 157.133 174.956 1.00 127.31 97 GLY F O 1
ATOM 9051 N N . ARG F 2 64 ? 197.189 155.448 173.521 1.00 122.76 98 ARG F N 1
ATOM 9052 C CA . ARG F 2 64 ? 198.420 156.019 172.995 1.00 122.04 98 ARG F CA 1
ATOM 9053 C C . ARG F 2 64 ? 198.236 156.701 171.647 1.00 116.82 98 ARG F C 1
ATOM 9054 O O . ARG F 2 64 ? 199.220 157.183 171.075 1.00 111.31 98 ARG F O 1
ATOM 9062 N N . GLU F 2 65 ? 197.015 156.756 171.125 1.00 118.06 99 GLU F N 1
ATOM 9063 C CA . GLU F 2 65 ? 196.760 157.228 169.772 1.00 116.52 99 GLU F CA 1
ATOM 9064 C C . GLU F 2 65 ? 195.880 158.469 169.810 1.00 120.15 99 GLU F C 1
ATOM 9065 O O . GLU F 2 65 ? 194.857 158.491 170.502 1.00 123.11 99 GLU F O 1
ATOM 9071 N N . THR F 2 66 ? 196.283 159.496 169.064 1.00 116.45 100 THR F N 1
ATOM 9072 C CA . THR F 2 66 ? 195.524 160.730 168.940 1.00 112.32 100 THR F CA 1
ATOM 9073 C C . THR F 2 66 ? 195.347 161.068 167.468 1.00 110.02 100 THR F C 1
ATOM 9074 O O . THR F 2 66 ? 196.252 160.863 166.655 1.00 108.68 100 THR F O 1
ATOM 9078 N N . ILE F 2 67 ? 194.172 161.591 167.131 1.00 109.15 101 ILE F N 1
ATOM 9079 C CA . ILE F 2 67 ? 193.835 161.975 165.765 1.00 105.80 101 ILE F CA 1
ATOM 9080 C C . ILE F 2 67 ? 193.823 163.496 165.694 1.00 107.03 101 ILE F C 1
ATOM 9081 O O . ILE F 2 67 ? 193.220 164.162 166.545 1.00 107.38 101 ILE F O 1
ATOM 9086 N N . TYR F 2 68 ? 194.496 164.040 164.703 1.00 107.53 102 TYR F N 1
ATOM 9087 C CA . TYR F 2 68 ? 194.564 165.481 164.549 1.00 107.69 102 TYR F CA 1
ATOM 9088 C C . TYR F 2 68 ? 193.500 165.956 163.569 1.00 109.46 102 TYR F C 1
ATOM 9089 O O . TYR F 2 68 ? 193.004 165.175 162.752 1.00 110.86 102 TYR F O 1
ATOM 9098 N N . PRO F 2 69 ? 193.112 167.234 163.631 1.00 110.28 103 PRO F N 1
ATOM 9099 C CA . PRO F 2 69 ? 192.085 167.733 162.699 1.00 108.61 103 PRO F CA 1
ATOM 9100 C C . PRO F 2 69 ? 192.452 167.559 161.234 1.00 109.41 103 PRO F C 1
ATOM 9101 O O . PRO F 2 69 ? 191.553 167.374 160.406 1.00 109.25 103 PRO F O 1
ATOM 9105 N N . ASN F 2 70 ? 193.739 167.600 160.893 1.00 109.68 104 ASN F N 1
ATOM 9106 C CA . ASN F 2 70 ? 194.228 167.318 159.551 1.00 107.07 104 ASN F CA 1
ATOM 9107 C C . ASN F 2 70 ? 194.555 165.841 159.336 1.00 108.47 104 ASN F C 1
ATOM 9108 O O . ASN F 2 70 ? 195.485 165.522 158.587 1.00 112.67 104 ASN F O 1
ATOM 9113 N N . ALA F 2 71 ? 193.825 164.945 160.003 1.00 106.19 105 ALA F N 1
ATOM 9114 C CA . ALA F 2 71 ? 193.752 163.507 159.753 1.00 97.26 105 ALA F CA 1
ATOM 9115 C C . ALA F 2 71 ? 195.022 162.751 160.114 1.00 96.68 105 ALA F C 1
ATOM 9116 O O . ALA F 2 71 ? 195.038 161.520 160.005 1.00 98.66 105 ALA F O 1
ATOM 9118 N N . SER F 2 72 ? 196.080 163.431 160.543 1.00 101.67 106 SER F N 1
ATOM 9119 C CA . SER F 2 72 ? 197.296 162.738 160.936 1.00 97.76 106 SER F CA 1
ATOM 9120 C C . SER F 2 72 ? 197.062 161.957 162.221 1.00 102.15 106 SER F C 1
ATOM 9121 O O . SER F 2 72 ? 196.307 162.392 163.096 1.00 107.17 106 SER F O 1
ATOM 9124 N N . LEU F 2 73 ? 197.707 160.800 162.331 1.00 102.78 107 LEU F N 1
ATOM 9125 C CA . LEU F 2 73 ? 197.611 159.953 163.510 1.00 98.56 107 LEU F CA 1
ATOM 9126 C C . LEU F 2 73 ? 198.949 159.944 164.231 1.00 102.07 107 LEU F C 1
ATOM 9127 O O . LEU F 2 73 ? 199.992 159.714 163.611 1.00 105.11 107 LEU F O 1
ATOM 9132 N N . LEU F 2 74 ? 198.917 160.191 165.534 1.00 100.14 108 LEU F N 1
ATOM 9133 C CA . LEU F 2 74 ? 200.111 160.178 166.363 1.00 100.34 108 LEU F CA 1
ATOM 9134 C C . LEU F 2 74 ? 200.020 159.018 167.340 1.00 107.78 108 LEU F C 1
ATOM 9135 O O . LEU F 2 74 ? 199.031 158.893 168.068 1.00 115.80 108 LEU F O 1
ATOM 9140 N N . ILE F 2 75 ? 201.052 158.181 167.357 1.00 107.41 109 ILE F N 1
ATOM 9141 C CA . ILE F 2 75 ? 201.124 157.030 168.249 1.00 104.03 109 ILE F CA 1
ATOM 9142 C C . ILE F 2 75 ? 202.343 157.220 169.139 1.00 112.43 109 ILE F C 1
ATOM 9143 O O . ILE F 2 75 ? 203.480 157.204 168.651 1.00 115.12 109 ILE F O 1
ATOM 9148 N N . GLN F 2 76 ? 202.110 157.400 170.436 1.00 115.05 110 GLN F N 1
ATOM 9149 C CA . GLN F 2 76 ? 203.185 157.579 171.400 1.00 118.89 110 GLN F CA 1
ATOM 9150 C C . GLN F 2 76 ? 203.497 156.260 172.091 1.00 126.74 110 GLN F C 1
ATOM 9151 O O . GLN F 2 76 ? 202.675 155.339 172.121 1.00 128.93 110 GLN F O 1
ATOM 9157 N N . ASN F 2 77 ? 204.707 156.181 172.635 1.00 130.75 111 ASN F N 1
ATOM 9158 C CA . ASN F 2 77 ? 205.156 155.017 173.392 1.00 132.14 111 ASN F CA 1
ATOM 9159 C C . ASN F 2 77 ? 205.006 153.739 172.565 1.00 130.71 111 ASN F C 1
ATOM 9160 O O . ASN F 2 77 ? 204.367 152.768 172.975 1.00 131.47 111 ASN F O 1
ATOM 9165 N N . VAL F 2 78 ? 205.589 153.762 171.364 1.00 128.29 112 VAL F N 1
ATOM 9166 C CA . VAL F 2 78 ? 205.412 152.651 170.441 1.00 125.63 112 VAL F CA 1
ATOM 9167 C C . VAL F 2 78 ? 206.132 151.407 170.960 1.00 129.83 112 VAL F C 1
ATOM 9168 O O . VAL F 2 78 ? 207.144 151.482 171.668 1.00 133.85 112 VAL F O 1
ATOM 9172 N N . THR F 2 79 ? 205.576 150.246 170.620 1.00 129.04 113 THR F N 1
ATOM 9173 C CA . THR F 2 79 ? 206.136 148.967 171.031 1.00 130.46 113 THR F CA 1
ATOM 9174 C C . THR F 2 79 ? 206.318 148.083 169.804 1.00 129.61 113 THR F C 1
ATOM 9175 O O . THR F 2 79 ? 205.797 148.365 168.721 1.00 130.18 113 THR F O 1
ATOM 9179 N N . GLN F 2 80 ? 207.074 146.997 169.983 1.00 128.82 114 GLN F N 1
ATOM 9180 C CA . GLN F 2 80 ? 207.372 146.112 168.861 1.00 127.44 114 GLN F CA 1
ATOM 9181 C C . GLN F 2 80 ? 206.119 145.408 168.356 1.00 127.38 114 GLN F C 1
ATOM 9182 O O . GLN F 2 80 ? 206.100 144.884 167.236 1.00 131.84 114 GLN F O 1
ATOM 9188 N N . ASN F 2 81 ? 205.060 145.386 169.165 1.00 125.40 115 ASN F N 1
ATOM 9189 C CA . ASN F 2 81 ? 203.814 144.770 168.727 1.00 128.29 115 ASN F CA 1
ATOM 9190 C C . ASN F 2 81 ? 203.063 145.637 167.724 1.00 128.55 115 ASN F C 1
ATOM 9191 O O . ASN F 2 81 ? 202.180 145.130 167.024 1.00 131.35 115 ASN F O 1
ATOM 9196 N N . ASP F 2 82 ? 203.394 146.925 167.634 1.00 123.97 116 ASP F N 1
ATOM 9197 C CA . ASP F 2 82 ? 202.687 147.841 166.747 1.00 116.92 116 ASP F CA 1
ATOM 9198 C C . ASP F 2 82 ? 203.111 147.720 165.289 1.00 112.94 116 ASP F C 1
ATOM 9199 O O . ASP F 2 82 ? 202.450 148.305 164.424 1.00 112.31 116 ASP F O 1
ATOM 9204 N N . THR F 2 83 ? 204.190 146.997 164.997 1.00 112.03 117 THR F N 1
ATOM 9205 C CA . THR F 2 83 ? 204.670 146.872 163.626 1.00 110.65 117 THR F CA 1
ATOM 9206 C C . THR F 2 83 ? 203.610 146.226 162.746 1.00 110.95 117 THR F C 1
ATOM 9207 O O . THR F 2 83 ? 203.228 145.072 162.964 1.00 120.78 117 THR F O 1
ATOM 9211 N N . GLY F 2 84 ? 203.136 146.968 161.754 1.00 103.99 118 GLY F N 1
ATOM 9212 C CA . GLY F 2 84 ? 202.125 146.448 160.859 1.00 107.68 118 GLY F CA 1
ATOM 9213 C C . GLY F 2 84 ? 201.601 147.538 159.947 1.00 107.86 118 GLY F C 1
ATOM 9214 O O . GLY F 2 84 ? 202.134 148.648 159.900 1.00 107.58 118 GLY F O 1
ATOM 9215 N N . PHE F 2 85 ? 200.543 147.191 159.223 1.00 105.08 119 PHE F N 1
ATOM 9216 C CA . PHE F 2 85 ? 199.897 148.109 158.300 1.00 99.98 119 PHE F CA 1
ATOM 9217 C C . PHE F 2 85 ? 198.762 148.852 158.991 1.00 98.73 119 PHE F C 1
ATOM 9218 O O . PHE F 2 85 ? 198.093 148.319 159.880 1.00 100.39 119 PHE F O 1
ATOM 9226 N N . TYR F 2 86 ? 198.558 150.100 158.579 1.00 98.43 120 TYR F N 1
ATOM 9227 C CA . TYR F 2 86 ? 197.454 150.917 159.060 1.00 93.36 120 TYR F CA 1
ATOM 9228 C C . TYR F 2 86 ? 196.724 151.518 157.871 1.00 93.64 120 TYR F C 1
ATOM 9229 O O . TYR F 2 86 ? 197.353 151.982 156.916 1.00 98.76 120 TYR F O 1
ATOM 9238 N N . THR F 2 87 ? 195.397 151.512 157.935 1.00 89.27 121 THR F N 1
ATOM 9239 C CA . THR F 2 87 ? 194.560 152.028 156.864 1.00 92.39 121 THR F CA 1
ATOM 9240 C C . THR F 2 87 ? 193.781 153.237 157.356 1.00 88.41 121 THR F C 1
ATOM 9241 O O . THR F 2 87 ? 193.276 153.248 158.482 1.00 91.23 121 THR F O 1
ATOM 9245 N N . LEU F 2 88 ? 193.688 154.252 156.504 1.00 84.71 122 LEU F N 1
ATOM 9246 C CA . LEU F 2 88 ? 192.946 155.468 156.799 1.00 83.14 122 LEU F CA 1
ATOM 9247 C C . LEU F 2 88 ? 191.674 155.489 155.966 1.00 86.14 122 LEU F C 1
ATOM 9248 O O . LEU F 2 88 ? 191.725 155.312 154.745 1.00 91.30 122 LEU F O 1
ATOM 9253 N N . GLN F 2 89 ? 190.542 155.699 156.627 1.00 85.21 123 GLN F N 1
ATOM 9254 C CA . GLN F 2 89 ? 189.251 155.815 155.966 1.00 87.46 123 GLN F CA 1
ATOM 9255 C C . GLN F 2 89 ? 188.845 157.280 155.955 1.00 90.69 123 GLN F C 1
ATOM 9256 O O . GLN F 2 89 ? 188.769 157.914 157.013 1.00 97.90 123 GLN F O 1
ATOM 9262 N N . VAL F 2 90 ? 188.585 157.812 154.766 1.00 86.54 124 VAL F N 1
ATOM 9263 C CA . VAL F 2 90 ? 188.140 159.188 154.596 1.00 85.35 124 VAL F CA 1
ATOM 9264 C C . VAL F 2 90 ? 186.747 159.164 153.991 1.00 93.43 124 VAL F C 1
ATOM 9265 O O . VAL F 2 90 ? 186.538 158.579 152.922 1.00 100.00 124 VAL F O 1
ATOM 9269 N N . ILE F 2 91 ? 185.799 159.794 154.674 1.00 91.21 125 ILE F N 1
ATOM 9270 C CA . ILE F 2 91 ? 184.418 159.870 154.219 1.00 92.03 125 ILE F CA 1
ATOM 9271 C C . ILE F 2 91 ? 184.163 161.278 153.706 1.00 93.69 125 ILE F C 1
ATOM 9272 O O . ILE F 2 91 ? 184.216 162.249 154.471 1.00 101.98 125 ILE F O 1
ATOM 9277 N N . LYS F 2 92 ? 183.886 161.387 152.412 1.00 91.77 126 LYS F N 1
ATOM 9278 C CA . LYS F 2 92 ? 183.666 162.672 151.773 1.00 99.32 126 LYS F CA 1
ATOM 9279 C C . LYS F 2 92 ? 182.280 163.210 152.124 1.00 104.53 126 LYS F C 1
ATOM 9280 O O . LYS F 2 92 ? 181.514 162.595 152.869 1.00 105.74 126 LYS F O 1
ATOM 9286 N N . SER F 2 93 ? 181.966 164.390 151.580 1.00 106.58 127 SER F N 1
ATOM 9287 C CA . SER F 2 93 ? 180.696 165.037 151.898 1.00 103.92 127 SER F CA 1
ATOM 9288 C C . SER F 2 93 ? 179.507 164.200 151.448 1.00 105.56 127 SER F C 1
ATOM 9289 O O . SER F 2 93 ? 178.522 164.076 152.184 1.00 102.10 127 SER F O 1
ATOM 9292 N N . ASP F 2 94 ? 179.577 163.618 150.254 1.00 103.96 128 ASP F N 1
ATOM 9293 C CA . ASP F 2 94 ? 178.541 162.724 149.759 1.00 101.24 128 ASP F CA 1
ATOM 9294 C C . ASP F 2 94 ? 178.578 161.356 150.427 1.00 101.49 128 ASP F C 1
ATOM 9295 O O . ASP F 2 94 ? 177.789 160.479 150.061 1.00 102.27 128 ASP F O 1
ATOM 9300 N N . LEU F 2 95 ? 179.491 161.158 151.378 1.00 101.58 129 LEU F N 1
ATOM 9301 C CA . LEU F 2 95 ? 179.625 159.957 152.195 1.00 100.10 129 LEU F CA 1
ATOM 9302 C C . LEU F 2 95 ? 180.116 158.753 151.403 1.00 101.50 129 LEU F C 1
ATOM 9303 O O . LEU F 2 95 ? 179.814 157.612 151.773 1.00 101.95 129 LEU F O 1
ATOM 9308 N N . VAL F 2 96 ? 180.866 158.973 150.328 1.00 100.78 130 VAL F N 1
ATOM 9309 C CA . VAL F 2 96 ? 181.534 157.885 149.623 1.00 101.58 130 VAL F CA 1
ATOM 9310 C C . VAL F 2 96 ? 182.914 157.687 150.233 1.00 103.63 130 VAL F C 1
ATOM 9311 O O . VAL F 2 96 ? 183.711 158.629 150.317 1.00 103.76 130 VAL F O 1
ATOM 9315 N N . ASN F 2 97 ? 183.197 156.463 150.663 1.00 103.78 131 ASN F N 1
ATOM 9316 C CA . ASN F 2 97 ? 184.412 156.178 151.411 1.00 99.12 131 ASN F CA 1
ATOM 9317 C C . ASN F 2 97 ? 185.635 156.198 150.504 1.00 100.43 131 ASN F C 1
ATOM 9318 O O . ASN F 2 97 ? 185.571 155.801 149.338 1.00 105.41 131 ASN F O 1
ATOM 9323 N N . GLU F 2 98 ? 186.756 156.666 151.051 1.00 97.56 132 GLU F N 1
ATOM 9324 C CA . GLU F 2 98 ? 188.042 156.649 150.368 1.00 97.15 132 GLU F CA 1
ATOM 9325 C C . GLU F 2 98 ? 189.084 156.068 151.310 1.00 100.10 132 GLU F C 1
ATOM 9326 O O . GLU F 2 98 ? 189.162 156.470 152.475 1.00 103.99 132 GLU F O 1
ATOM 9332 N N . GLU F 2 99 ? 189.882 155.130 150.807 1.00 99.18 133 GLU F N 1
ATOM 9333 C CA . GLU F 2 99 ? 190.805 154.370 151.632 1.00 99.74 133 GLU F CA 1
ATOM 9334 C C . GLU F 2 99 ? 192.245 154.623 151.206 1.00 104.40 133 GLU F C 1
ATOM 9335 O O . GLU F 2 99 ? 192.537 154.884 150.036 1.00 110.77 133 GLU F O 1
ATOM 9341 N N . ALA F 2 100 ? 193.145 154.538 152.183 1.00 101.19 134 ALA F N 1
ATOM 9342 C CA . ALA F 2 100 ? 194.578 154.634 151.947 1.00 99.48 134 ALA F CA 1
ATOM 9343 C C . ALA F 2 100 ? 195.288 153.861 153.047 1.00 96.93 134 ALA F C 1
ATOM 9344 O O . ALA F 2 100 ? 194.720 153.591 154.107 1.00 99.23 134 ALA F O 1
ATOM 9346 N N . THR F 2 101 ? 196.547 153.511 152.791 1.00 96.98 135 THR F N 1
ATOM 9347 C CA . THR F 2 101 ? 197.283 152.636 153.689 1.00 97.46 135 THR F CA 1
ATOM 9348 C C . THR F 2 101 ? 198.643 153.237 154.015 1.00 97.34 135 THR F C 1
ATOM 9349 O O . THR F 2 101 ? 199.149 154.112 153.309 1.00 102.69 135 THR F O 1
ATOM 9353 N N . GLY F 2 102 ? 199.222 152.750 155.109 1.00 93.70 136 GLY F N 1
ATOM 9354 C CA . GLY F 2 102 ? 200.547 153.161 155.532 1.00 94.49 136 GLY F CA 1
ATOM 9355 C C . GLY F 2 102 ? 201.076 152.193 156.562 1.00 97.68 136 GLY F C 1
ATOM 9356 O O . GLY F 2 102 ? 200.313 151.480 157.222 1.00 102.70 136 GLY F O 1
ATOM 9357 N N . GLN F 2 103 ? 202.400 152.173 156.700 1.00 96.29 137 GLN F N 1
ATOM 9358 C CA . GLN F 2 103 ? 203.039 151.197 157.568 1.00 101.81 137 GLN F CA 1
ATOM 9359 C C . GLN F 2 103 ? 204.332 151.769 158.126 1.00 107.28 137 GLN F C 1
ATOM 9360 O O . GLN F 2 103 ? 204.897 152.727 157.591 1.00 109.05 137 GLN F O 1
ATOM 9366 N N . PHE F 2 104 ? 204.794 151.161 159.216 1.00 106.74 138 PHE F N 1
ATOM 9367 C CA . PHE F 2 104 ? 206.081 151.494 159.806 1.00 108.95 138 PHE F CA 1
ATOM 9368 C C . PHE F 2 104 ? 206.591 150.278 160.563 1.00 110.32 138 PHE F C 1
ATOM 9369 O O . PHE F 2 104 ? 205.821 149.392 160.940 1.00 113.81 138 PHE F O 1
ATOM 9377 N N . HIS F 2 105 ? 207.902 150.248 160.779 1.00 111.80 139 HIS F N 1
ATOM 9378 C CA . HIS F 2 105 ? 208.560 149.153 161.474 1.00 114.79 139 HIS F CA 1
ATOM 9379 C C . HIS F 2 105 ? 209.120 149.644 162.801 1.00 119.07 139 HIS F C 1
ATOM 9380 O O . HIS F 2 105 ? 209.692 150.735 162.880 1.00 124.54 139 HIS F O 1
ATOM 9387 N N . VAL F 2 106 ? 208.952 148.832 163.841 1.00 114.63 140 VAL F N 1
ATOM 9388 C CA . VAL F 2 106 ? 209.462 149.127 165.174 1.00 115.02 140 VAL F CA 1
ATOM 9389 C C . VAL F 2 106 ? 210.654 148.219 165.433 1.00 118.64 140 VAL F C 1
ATOM 9390 O O . VAL F 2 106 ? 210.576 147.004 165.212 1.00 124.89 140 VAL F O 1
ATOM 9394 N N . TYR F 2 107 ? 211.752 148.804 165.898 1.00 122.19 141 TYR F N 1
ATOM 9395 C CA . TYR F 2 107 ? 212.981 148.066 166.125 1.00 131.38 141 TYR F CA 1
ATOM 9396 C C . TYR F 2 107 ? 213.506 148.351 167.524 1.00 139.89 141 TYR F C 1
ATOM 9397 O O . TYR F 2 107 ? 213.275 149.435 168.070 1.00 138.83 141 TYR F O 1
ATOM 9406 N N . PRO F 2 108 ? 214.210 147.398 168.129 1.00 144.59 142 PRO F N 1
ATOM 9407 C CA . PRO F 2 108 ? 214.718 147.610 169.485 1.00 150.93 142 PRO F CA 1
ATOM 9408 C C . PRO F 2 108 ? 216.061 148.323 169.482 1.00 162.56 142 PRO F C 1
ATOM 9409 O O . PRO F 2 108 ? 216.824 148.282 168.514 1.00 167.85 142 PRO F O 1
ATOM 9413 N N . GLU F 2 109 ? 216.342 148.987 170.600 1.00 168.36 143 GLU F N 1
ATOM 9414 C CA . GLU F 2 109 ? 217.595 149.717 170.783 1.00 181.61 143 GLU F CA 1
ATOM 9415 C C . GLU F 2 109 ? 218.667 148.728 171.223 1.00 193.74 143 GLU F C 1
ATOM 9416 O O . GLU F 2 109 ? 218.676 148.269 172.368 1.00 200.53 143 GLU F O 1
ATOM 9422 N N . LEU F 2 110 ? 219.575 148.402 170.309 1.00 199.37 144 LEU F N 1
ATOM 9423 C CA . LEU F 2 110 ? 220.576 147.383 170.568 1.00 209.46 144 LEU F CA 1
ATOM 9424 C C . LEU F 2 110 ? 221.702 147.934 171.446 1.00 226.35 144 LEU F C 1
ATOM 9425 O O . LEU F 2 110 ? 222.119 149.084 171.287 1.00 232.07 144 LEU F O 1
ATOM 9430 N N . PRO F 2 111 ? 222.210 147.131 172.376 1.00 230.44 145 PRO F N 1
ATOM 9431 C CA . PRO F 2 111 ? 223.212 147.605 173.336 1.00 239.61 145 PRO F CA 1
ATOM 9432 C C . PRO F 2 111 ? 224.643 147.526 172.809 1.00 245.34 145 PRO F C 1
ATOM 9433 O O . PRO F 2 111 ? 224.889 147.279 171.627 1.00 244.77 145 PRO F O 1
ATOM 9437 N N . LYS F 2 112 ? 225.590 147.758 173.723 1.00 248.66 146 LYS F N 1
ATOM 9438 C CA . LYS F 2 112 ? 226.956 147.300 173.495 1.00 251.87 146 LYS F CA 1
ATOM 9439 C C . LYS F 2 112 ? 226.939 145.811 173.178 1.00 251.93 146 LYS F C 1
ATOM 9440 O O . LYS F 2 112 ? 226.349 145.027 173.935 1.00 247.04 146 LYS F O 1
ATOM 9446 N N . PRO F 2 113 ? 227.558 145.381 172.086 1.00 258.18 147 PRO F N 1
ATOM 9447 C CA . PRO F 2 113 ? 227.803 143.949 171.907 1.00 261.99 147 PRO F CA 1
ATOM 9448 C C . PRO F 2 113 ? 229.066 143.524 172.634 1.00 266.24 147 PRO F C 1
ATOM 9449 O O . PRO F 2 113 ? 229.693 144.336 173.322 1.00 267.04 147 PRO F O 1
ATOM 9453 N N . SER F 2 114 ? 229.440 142.256 172.505 1.00 270.40 148 SER F N 1
ATOM 9454 C CA . SER F 2 114 ? 230.670 141.754 173.094 1.00 279.44 148 SER F CA 1
ATOM 9455 C C . SER F 2 114 ? 231.220 140.655 172.199 1.00 285.93 148 SER F C 1
ATOM 9456 O O . SER F 2 114 ? 230.493 140.045 171.412 1.00 285.83 148 SER F O 1
ATOM 9459 N N . ILE F 2 115 ? 232.521 140.411 172.328 1.00 290.58 149 ILE F N 1
ATOM 9460 C CA . ILE F 2 115 ? 233.261 139.551 171.414 1.00 295.50 149 ILE F CA 1
ATOM 9461 C C . ILE F 2 115 ? 233.873 138.405 172.204 1.00 300.57 149 ILE F C 1
ATOM 9462 O O . ILE F 2 115 ? 234.209 138.558 173.383 1.00 300.36 149 ILE F O 1
ATOM 9467 N N . SER F 2 116 ? 234.014 137.255 171.548 1.00 304.63 150 SER F N 1
ATOM 9468 C CA . SER F 2 116 ? 234.598 136.069 172.152 1.00 309.13 150 SER F CA 1
ATOM 9469 C C . SER F 2 116 ? 235.551 135.407 171.168 1.00 314.61 150 SER F C 1
ATOM 9470 O O . SER F 2 116 ? 235.383 135.507 169.949 1.00 313.46 150 SER F O 1
ATOM 9473 N N . SER F 2 117 ? 236.558 134.733 171.714 1.00 320.24 151 SER F N 1
ATOM 9474 C CA . SER F 2 117 ? 237.549 133.998 170.942 1.00 326.88 151 SER F CA 1
ATOM 9475 C C . SER F 2 117 ? 237.711 132.609 171.539 1.00 333.28 151 SER F C 1
ATOM 9476 O O . SER F 2 117 ? 237.697 132.452 172.764 1.00 332.94 151 SER F O 1
ATOM 9479 N N . ASN F 2 118 ? 237.865 131.592 170.686 1.00 336.95 152 ASN F N 1
ATOM 9480 C CA . ASN F 2 118 ? 238.032 130.260 171.251 1.00 338.74 152 ASN F CA 1
ATOM 9481 C C . ASN F 2 118 ? 239.460 130.001 171.716 1.00 341.25 152 ASN F C 1
ATOM 9482 O O . ASN F 2 118 ? 239.691 129.037 172.452 1.00 341.25 152 ASN F O 1
ATOM 9487 N N . ASN F 2 119 ? 240.413 130.834 171.300 1.00 343.71 153 ASN F N 1
ATOM 9488 C CA . ASN F 2 119 ? 241.823 130.645 171.609 1.00 346.74 153 ASN F CA 1
ATOM 9489 C C . ASN F 2 119 ? 242.382 131.947 172.156 1.00 347.74 153 ASN F C 1
ATOM 9490 O O . ASN F 2 119 ? 242.462 132.944 171.432 1.00 346.79 153 ASN F O 1
ATOM 9495 N N . SER F 2 120 ? 242.767 131.933 173.431 1.00 350.12 154 SER F N 1
ATOM 9496 C CA . SER F 2 120 ? 243.303 133.115 174.092 1.00 349.92 154 SER F CA 1
ATOM 9497 C C . SER F 2 120 ? 244.727 133.452 173.673 1.00 349.96 154 SER F C 1
ATOM 9498 O O . SER F 2 120 ? 245.106 134.627 173.721 1.00 346.18 154 SER F O 1
ATOM 9501 N N . ASN F 2 121 ? 245.519 132.462 173.265 1.00 351.70 155 ASN F N 1
ATOM 9502 C CA . ASN F 2 121 ? 246.920 132.661 172.895 1.00 350.54 155 ASN F CA 1
ATOM 9503 C C . ASN F 2 121 ? 247.144 132.112 171.493 1.00 352.13 155 ASN F C 1
ATOM 9504 O O . ASN F 2 121 ? 247.532 130.948 171.324 1.00 354.02 155 ASN F O 1
ATOM 9509 N N . PRO F 2 122 ? 246.886 132.917 170.461 1.00 351.46 156 PRO F N 1
ATOM 9510 C CA . PRO F 2 122 ? 247.157 132.467 169.091 1.00 353.11 156 PRO F CA 1
ATOM 9511 C C . PRO F 2 122 ? 248.618 132.079 168.912 1.00 354.43 156 PRO F C 1
ATOM 9512 O O . PRO F 2 122 ? 249.522 132.719 169.453 1.00 352.09 156 PRO F O 1
ATOM 9516 N N . VAL F 2 123 ? 248.842 131.019 168.142 1.00 356.17 157 VAL F N 1
ATOM 9517 C CA . VAL F 2 123 ? 250.196 130.583 167.825 1.00 355.51 157 VAL F CA 1
ATOM 9518 C C . VAL F 2 123 ? 250.782 131.538 166.794 1.00 356.18 157 VAL F C 1
ATOM 9519 O O . VAL F 2 123 ? 250.145 131.841 165.777 1.00 358.35 157 VAL F O 1
ATOM 9523 N N . GLU F 2 124 ? 251.998 132.021 167.059 1.00 352.76 158 GLU F N 1
ATOM 9524 C CA . GLU F 2 124 ? 252.550 133.127 166.281 1.00 350.46 158 GLU F CA 1
ATOM 9525 C C . GLU F 2 124 ? 252.753 132.750 164.817 1.00 356.88 158 GLU F C 1
ATOM 9526 O O . GLU F 2 124 ? 252.445 133.544 163.920 1.00 356.84 158 GLU F O 1
ATOM 9532 N N . ASP F 2 125 ? 253.277 131.551 164.552 1.00 359.21 159 ASP F N 1
ATOM 9533 C CA . ASP F 2 125 ? 253.566 131.174 163.171 1.00 361.49 159 ASP F CA 1
ATOM 9534 C C . ASP F 2 125 ? 252.287 131.018 162.351 1.00 362.78 159 ASP F C 1
ATOM 9535 O O . ASP F 2 125 ? 252.224 131.472 161.203 1.00 363.40 159 ASP F O 1
ATOM 9540 N N . LYS F 2 126 ? 251.259 130.396 162.926 1.00 362.95 160 LYS F N 1
ATOM 9541 C CA . LYS F 2 126 ? 249.987 130.192 162.246 1.00 363.42 160 LYS F CA 1
ATOM 9542 C C . LYS F 2 126 ? 248.964 129.694 163.256 1.00 362.80 160 LYS F C 1
ATOM 9543 O O . LYS F 2 126 ? 249.305 128.970 164.195 1.00 361.61 160 LYS F O 1
ATOM 9549 N N . ASP F 2 127 ? 247.712 130.092 163.051 1.00 364.29 161 ASP F N 1
ATOM 9550 C CA . ASP F 2 127 ? 246.597 129.626 163.866 1.00 363.42 161 ASP F CA 1
ATOM 9551 C C . ASP F 2 127 ? 245.310 129.942 163.116 1.00 363.99 161 ASP F C 1
ATOM 9552 O O . ASP F 2 127 ? 245.293 130.761 162.195 1.00 365.59 161 ASP F O 1
ATOM 9557 N N . ALA F 2 128 ? 244.228 129.289 163.530 1.00 362.49 162 ALA F N 1
ATOM 9558 C CA . ALA F 2 128 ? 242.923 129.446 162.902 1.00 360.82 162 ALA F CA 1
ATOM 9559 C C . ALA F 2 128 ? 241.900 129.989 163.894 1.00 358.70 162 ALA F C 1
ATOM 9560 O O . ALA F 2 128 ? 240.758 129.531 163.952 1.00 356.72 162 ALA F O 1
ATOM 9562 N N . VAL F 2 129 ? 242.308 130.985 164.685 1.00 358.58 163 VAL F N 1
ATOM 9563 C CA . VAL F 2 129 ? 241.443 131.512 165.731 1.00 353.70 163 VAL F CA 1
ATOM 9564 C C . VAL F 2 129 ? 240.199 132.155 165.115 1.00 351.16 163 VAL F C 1
ATOM 9565 O O . VAL F 2 129 ? 240.240 132.724 164.016 1.00 351.98 163 VAL F O 1
ATOM 9569 N N . ALA F 2 130 ? 239.077 132.046 165.826 1.00 346.32 164 ALA F N 1
ATOM 9570 C CA . ALA F 2 130 ? 237.797 132.554 165.357 1.00 339.60 164 ALA F CA 1
ATOM 9571 C C . ALA F 2 130 ? 237.239 133.566 166.347 1.00 331.00 164 ALA F C 1
ATOM 9572 O O . ALA F 2 130 ? 237.266 133.343 167.561 1.00 329.96 164 ALA F O 1
ATOM 9574 N N . PHE F 2 131 ? 236.732 134.678 165.818 1.00 326.01 165 PHE F N 1
ATOM 9575 C CA . PHE F 2 131 ? 236.076 135.710 166.604 1.00 318.87 165 PHE F CA 1
ATOM 9576 C C . PHE F 2 131 ? 234.576 135.667 166.352 1.00 313.99 165 PHE F C 1
ATOM 9577 O O . PHE F 2 131 ? 234.128 135.411 165.231 1.00 314.36 165 PHE F O 1
ATOM 9585 N N . THR F 2 132 ? 233.800 135.920 167.403 1.00 309.00 166 THR F N 1
ATOM 9586 C CA . THR F 2 132 ? 232.349 135.895 167.299 1.00 303.66 166 THR F CA 1
ATOM 9587 C C . THR F 2 132 ? 231.759 136.918 168.257 1.00 300.65 166 THR F C 1
ATOM 9588 O O . THR F 2 132 ? 232.207 137.038 169.399 1.00 301.14 166 THR F O 1
ATOM 9592 N N . CYS F 2 133 ? 230.758 137.657 167.780 1.00 298.29 167 CYS F N 1
ATOM 9593 C CA . CYS F 2 133 ? 230.003 138.584 168.615 1.00 293.54 167 CYS F CA 1
ATOM 9594 C C . CYS F 2 133 ? 228.808 137.834 169.194 1.00 288.36 167 CYS F C 1
ATOM 9595 O O . CYS F 2 133 ? 227.821 137.594 168.494 1.00 285.04 167 CYS F O 1
ATOM 9598 N N . GLU F 2 134 ? 228.898 137.467 170.473 1.00 288.44 168 GLU F N 1
ATOM 9599 C CA . GLU F 2 134 ? 227.928 136.604 171.145 1.00 284.83 168 GLU F CA 1
ATOM 9600 C C . GLU F 2 134 ? 226.489 137.126 171.209 1.00 277.43 168 GLU F C 1
ATOM 9601 O O . GLU F 2 134 ? 225.564 136.342 170.960 1.00 273.63 168 GLU F O 1
ATOM 9607 N N . PRO F 2 135 ? 226.224 138.418 171.534 1.00 274.76 169 PRO F N 1
ATOM 9608 C CA . PRO F 2 135 ? 224.837 138.797 171.851 1.00 269.43 169 PRO F CA 1
ATOM 9609 C C . PRO F 2 135 ? 223.925 138.781 170.635 1.00 266.79 169 PRO F C 1
ATOM 9610 O O . PRO F 2 135 ? 223.680 139.816 170.006 1.00 265.03 169 PRO F O 1
ATOM 9614 N N . GLU F 2 136 ? 223.425 137.592 170.301 1.00 265.88 170 GLU F N 1
ATOM 9615 C CA . GLU F 2 136 ? 222.620 137.414 169.100 1.00 262.83 170 GLU F CA 1
ATOM 9616 C C . GLU F 2 136 ? 221.313 138.192 169.183 1.00 259.29 170 GLU F C 1
ATOM 9617 O O . GLU F 2 136 ? 220.617 138.169 170.202 1.00 258.91 170 GLU F O 1
ATOM 9623 N N . THR F 2 137 ? 220.980 138.878 168.090 1.00 255.18 171 THR F N 1
ATOM 9624 C CA . THR F 2 137 ? 219.733 139.617 167.961 1.00 249.22 171 THR F CA 1
ATOM 9625 C C . THR F 2 137 ? 219.210 139.463 166.541 1.00 243.02 171 THR F C 1
ATOM 9626 O O . THR F 2 137 ? 219.970 139.184 165.610 1.00 243.28 171 THR F O 1
ATOM 9630 N N . GLN F 2 138 ? 217.902 139.645 166.383 1.00 237.41 172 GLN F N 1
ATOM 9631 C CA . GLN F 2 138 ? 217.269 139.481 165.085 1.00 230.51 172 GLN F CA 1
ATOM 9632 C C . GLN F 2 138 ? 217.430 140.739 164.234 1.00 222.60 172 GLN F C 1
ATOM 9633 O O . GLN F 2 138 ? 217.832 141.800 164.718 1.00 220.92 172 GLN F O 1
ATOM 9639 N N . ASP F 2 139 ? 217.142 140.581 162.936 1.00 219.40 173 ASP F N 1
ATOM 9640 C CA . ASP F 2 139 ? 217.074 141.616 161.899 1.00 215.03 173 ASP F CA 1
ATOM 9641 C C . ASP F 2 139 ? 218.065 142.755 162.112 1.00 214.22 173 ASP F C 1
ATOM 9642 O O . ASP F 2 139 ? 217.668 143.921 162.197 1.00 210.20 173 ASP F O 1
ATOM 9647 N N . THR F 2 140 ? 219.351 142.431 162.199 1.00 216.15 174 THR F N 1
ATOM 9648 C CA . THR F 2 140 ? 220.402 143.419 162.386 1.00 220.17 174 THR F CA 1
ATOM 9649 C C . THR F 2 140 ? 221.593 143.116 161.484 1.00 224.57 174 THR F C 1
ATOM 9650 O O . THR F 2 140 ? 221.727 142.011 160.951 1.00 224.68 174 THR F O 1
ATOM 9654 N N . THR F 2 141 ? 222.461 144.113 161.323 1.00 226.48 175 THR F N 1
ATOM 9655 C CA . THR F 2 141 ? 223.605 144.038 160.423 1.00 232.01 175 THR F CA 1
ATOM 9656 C C . THR F 2 141 ? 224.897 144.056 161.230 1.00 237.67 175 THR F C 1
ATOM 9657 O O . THR F 2 141 ? 225.039 144.845 162.170 1.00 237.55 175 THR F O 1
ATOM 9661 N N . TYR F 2 142 ? 225.828 143.181 160.859 1.00 245.62 176 TYR F N 1
ATOM 9662 C CA . TYR F 2 142 ? 227.050 142.929 161.614 1.00 252.29 176 TYR F CA 1
ATOM 9663 C C . TYR F 2 142 ? 228.250 143.485 160.858 1.00 258.48 176 TYR F C 1
ATOM 9664 O O . TYR F 2 142 ? 228.396 143.244 159.655 1.00 263.10 176 TYR F O 1
ATOM 9673 N N . LEU F 2 143 ? 229.105 144.223 161.563 1.00 261.31 177 LEU F N 1
ATOM 9674 C CA . LEU F 2 143 ? 230.237 144.913 160.960 1.00 266.74 177 LEU F CA 1
ATOM 9675 C C . LEU F 2 143 ? 231.461 144.761 161.854 1.00 272.47 177 LEU F C 1
ATOM 9676 O O . LEU F 2 143 ? 231.371 144.948 163.072 1.00 272.32 177 LEU F O 1
ATOM 9681 N N . TRP F 2 144 ? 232.598 144.426 161.247 1.00 277.74 178 TRP F N 1
ATOM 9682 C CA . TRP F 2 144 ? 233.846 144.199 161.967 1.00 282.03 178 TRP F CA 1
ATOM 9683 C C . TRP F 2 144 ? 234.813 145.349 161.715 1.00 283.44 178 TRP F C 1
ATOM 9684 O O . TRP F 2 144 ? 234.718 146.033 160.691 1.00 283.61 178 TRP F O 1
ATOM 9695 N N . TRP F 2 145 ? 235.744 145.552 162.645 1.00 284.75 179 TRP F N 1
ATOM 9696 C CA . TRP F 2 145 ? 236.653 146.689 162.614 1.00 288.15 179 TRP F CA 1
ATOM 9697 C C . TRP F 2 145 ? 238.017 146.248 163.130 1.00 294.08 179 TRP F C 1
ATOM 9698 O O . TRP F 2 145 ? 238.124 145.738 164.251 1.00 296.73 179 TRP F O 1
ATOM 9709 N N . ILE F 2 146 ? 239.054 146.450 162.319 1.00 298.19 180 ILE F N 1
ATOM 9710 C CA . ILE F 2 146 ? 240.419 146.053 162.651 1.00 303.16 180 ILE F CA 1
ATOM 9711 C C . ILE F 2 146 ? 241.308 147.283 162.538 1.00 307.01 180 ILE F C 1
ATOM 9712 O O . ILE F 2 146 ? 241.109 148.110 161.643 1.00 307.63 180 ILE F O 1
ATOM 9717 N N . ASN F 2 147 ? 242.243 147.425 163.489 1.00 309.71 181 ASN F N 1
ATOM 9718 C CA . ASN F 2 147 ? 243.140 148.570 163.680 1.00 311.79 181 ASN F CA 1
ATOM 9719 C C . ASN F 2 147 ? 242.435 149.865 163.285 1.00 310.77 181 ASN F C 1
ATOM 9720 O O . ASN F 2 147 ? 242.999 150.729 162.606 1.00 312.65 181 ASN F O 1
ATOM 9725 N N . ASN F 2 148 ? 241.198 149.992 163.768 1.00 307.31 182 ASN F N 1
ATOM 9726 C CA . ASN F 2 148 ? 240.258 151.059 163.437 1.00 304.85 182 ASN F CA 1
ATOM 9727 C C . ASN F 2 148 ? 240.273 151.383 161.940 1.00 304.81 182 ASN F C 1
ATOM 9728 O O . ASN F 2 148 ? 240.520 152.523 161.537 1.00 303.72 182 ASN F O 1
ATOM 9733 N N . GLN F 2 149 ? 240.049 150.366 161.109 1.00 304.60 183 GLN F N 1
ATOM 9734 C CA . GLN F 2 149 ? 239.778 150.547 159.690 1.00 303.56 183 GLN F CA 1
ATOM 9735 C C . GLN F 2 149 ? 239.018 149.317 159.213 1.00 302.90 183 GLN F C 1
ATOM 9736 O O . GLN F 2 149 ? 239.224 148.208 159.711 1.00 302.86 183 GLN F O 1
ATOM 9742 N N . SER F 2 150 ? 238.116 149.530 158.256 1.00 301.93 184 SER F N 1
ATOM 9743 C CA . SER F 2 150 ? 237.196 148.474 157.853 1.00 303.29 184 SER F CA 1
ATOM 9744 C C . SER F 2 150 ? 237.961 147.263 157.332 1.00 309.79 184 SER F C 1
ATOM 9745 O O . SER F 2 150 ? 238.985 147.390 156.658 1.00 312.60 184 SER F O 1
ATOM 9748 N N . LEU F 2 151 ? 237.446 146.079 157.652 1.00 310.42 185 LEU F N 1
ATOM 9749 C CA . LEU F 2 151 ? 238.183 144.850 157.392 1.00 313.99 185 LEU F CA 1
ATOM 9750 C C . LEU F 2 151 ? 238.477 144.713 155.900 1.00 318.63 185 LEU F C 1
ATOM 9751 O O . LEU F 2 151 ? 237.569 144.877 155.073 1.00 319.38 185 LEU F O 1
ATOM 9756 N N . PRO F 2 152 ? 239.728 144.456 155.516 1.00 321.46 186 PRO F N 1
ATOM 9757 C CA . PRO F 2 152 ? 240.072 144.319 154.094 1.00 324.41 186 PRO F CA 1
ATOM 9758 C C . PRO F 2 152 ? 239.596 142.980 153.556 1.00 327.82 186 PRO F C 1
ATOM 9759 O O . PRO F 2 152 ? 240.012 141.918 154.030 1.00 328.24 186 PRO F O 1
ATOM 9763 N N . VAL F 2 153 ? 238.713 143.029 152.555 1.00 330.37 187 VAL F N 1
ATOM 9764 C CA . VAL F 2 153 ? 238.096 141.814 152.036 1.00 332.17 187 VAL F CA 1
ATOM 9765 C C . VAL F 2 153 ? 239.165 140.889 151.477 1.00 335.00 187 VAL F C 1
ATOM 9766 O O . VAL F 2 153 ? 240.008 141.296 150.667 1.00 335.21 187 VAL F O 1
ATOM 9770 N N . SER F 2 154 ? 239.131 139.631 151.912 1.00 336.77 188 SER F N 1
ATOM 9771 C CA . SER F 2 154 ? 240.109 138.630 151.514 1.00 340.33 188 SER F CA 1
ATOM 9772 C C . SER F 2 154 ? 239.561 137.262 151.881 1.00 344.28 188 SER F C 1
ATOM 9773 O O . SER F 2 154 ? 238.806 137.146 152.853 1.00 344.29 188 SER F O 1
ATOM 9776 N N . PRO F 2 155 ? 239.908 136.213 151.129 1.00 346.10 189 PRO F N 1
ATOM 9777 C CA . PRO F 2 155 ? 239.523 134.857 151.556 1.00 346.55 189 PRO F CA 1
ATOM 9778 C C . PRO F 2 155 ? 240.122 134.483 152.896 1.00 346.35 189 PRO F C 1
ATOM 9779 O O . PRO F 2 155 ? 239.616 133.578 153.572 1.00 345.25 189 PRO F O 1
ATOM 9783 N N . ARG F 2 156 ? 241.203 135.160 153.286 1.00 347.05 190 ARG F N 1
ATOM 9784 C CA . ARG F 2 156 ? 241.780 135.022 154.615 1.00 346.86 190 ARG F CA 1
ATOM 9785 C C . ARG F 2 156 ? 240.750 135.295 155.707 1.00 347.04 190 ARG F C 1
ATOM 9786 O O . ARG F 2 156 ? 240.742 134.599 156.728 1.00 348.41 190 ARG F O 1
ATOM 9794 N N . LEU F 2 157 ? 239.862 136.269 155.505 1.00 345.12 191 LEU F N 1
ATOM 9795 C CA . LEU F 2 157 ? 238.866 136.633 156.513 1.00 342.98 191 LEU F CA 1
ATOM 9796 C C . LEU F 2 157 ? 237.602 135.815 156.268 1.00 341.38 191 LEU F C 1
ATOM 9797 O O . LEU F 2 157 ? 236.696 136.210 155.534 1.00 338.31 191 LEU F O 1
ATOM 9802 N N . GLN F 2 158 ? 237.552 134.650 156.906 1.00 341.89 192 GLN F N 1
ATOM 9803 C CA . GLN F 2 158 ? 236.390 133.780 156.817 1.00 338.58 192 GLN F CA 1
ATOM 9804 C C . GLN F 2 158 ? 235.265 134.304 157.702 1.00 334.07 192 GLN F C 1
ATOM 9805 O O . GLN F 2 158 ? 235.500 134.884 158.767 1.00 333.86 192 GLN F O 1
ATOM 9811 N N . LEU F 2 159 ? 234.031 134.095 157.249 1.00 329.93 193 LEU F N 1
ATOM 9812 C CA . LEU F 2 159 ? 232.845 134.497 157.989 1.00 323.17 193 LEU F CA 1
ATOM 9813 C C . LEU F 2 159 ? 231.887 133.317 158.099 1.00 322.10 193 LEU F C 1
ATOM 9814 O O . LEU F 2 159 ? 231.671 132.581 157.133 1.00 323.97 193 LEU F O 1
ATOM 9819 N N . SER F 2 160 ? 231.312 133.147 159.289 1.00 317.81 194 SER F N 1
ATOM 9820 C CA . SER F 2 160 ? 230.435 132.018 159.571 1.00 314.96 194 SER F CA 1
ATOM 9821 C C . SER F 2 160 ? 229.221 132.515 160.345 1.00 308.58 194 SER F C 1
ATOM 9822 O O . SER F 2 160 ? 229.242 133.593 160.945 1.00 306.02 194 SER F O 1
ATOM 9825 N N . ASN F 2 161 ? 228.158 131.709 160.326 1.00 306.23 195 ASN F N 1
ATOM 9826 C CA . ASN F 2 161 ? 226.856 132.085 160.881 1.00 302.92 195 ASN F CA 1
ATOM 9827 C C . ASN F 2 161 ? 226.426 133.423 160.280 1.00 301.13 195 ASN F C 1
ATOM 9828 O O . ASN F 2 161 ? 226.276 134.437 160.965 1.00 297.48 195 ASN F O 1
ATOM 9833 N N . GLY F 2 162 ? 226.265 133.410 158.960 1.00 302.50 196 GLY F N 1
ATOM 9834 C CA . GLY F 2 162 ? 226.204 134.656 158.229 1.00 301.80 196 GLY F CA 1
ATOM 9835 C C . GLY F 2 162 ? 227.575 135.293 158.304 1.00 303.08 196 GLY F C 1
ATOM 9836 O O . GLY F 2 162 ? 228.539 134.746 157.766 1.00 306.29 196 GLY F O 1
ATOM 9837 N N . ASN F 2 163 ? 227.688 136.434 158.971 1.00 300.34 197 ASN F N 1
ATOM 9838 C CA . ASN F 2 163 ? 228.987 137.009 159.296 1.00 301.20 197 ASN F CA 1
ATOM 9839 C C . ASN F 2 163 ? 229.000 137.608 160.697 1.00 296.13 197 ASN F C 1
ATOM 9840 O O . ASN F 2 163 ? 229.358 138.775 160.883 1.00 292.06 197 ASN F O 1
ATOM 9845 N N . ARG F 2 164 ? 228.576 136.807 161.684 1.00 295.63 198 ARG F N 1
ATOM 9846 C CA . ARG F 2 164 ? 228.810 137.103 163.092 1.00 294.35 198 ARG F CA 1
ATOM 9847 C C . ARG F 2 164 ? 230.037 136.388 163.635 1.00 301.23 198 ARG F C 1
ATOM 9848 O O . ARG F 2 164 ? 230.537 136.766 164.700 1.00 301.30 198 ARG F O 1
ATOM 9856 N N . THR F 2 165 ? 230.508 135.353 162.950 1.00 304.29 199 THR F N 1
ATOM 9857 C CA . THR F 2 165 ? 231.695 134.612 163.352 1.00 308.25 199 THR F CA 1
ATOM 9858 C C . THR F 2 165 ? 232.815 134.901 162.364 1.00 313.89 199 THR F C 1
ATOM 9859 O O . THR F 2 165 ? 232.704 134.569 161.179 1.00 316.52 199 THR F O 1
ATOM 9863 N N . LEU F 2 166 ? 233.892 135.512 162.850 1.00 316.14 200 LEU F N 1
ATOM 9864 C CA . LEU F 2 166 ? 235.038 135.861 162.020 1.00 320.73 200 LEU F CA 1
ATOM 9865 C C . LEU F 2 166 ? 236.178 134.914 162.361 1.00 328.98 200 LEU F C 1
ATOM 9866 O O . LEU F 2 166 ? 236.665 134.909 163.496 1.00 329.04 200 LEU F O 1
ATOM 9871 N N . THR F 2 167 ? 236.594 134.112 161.385 1.00 335.87 201 THR F N 1
ATOM 9872 C CA . THR F 2 167 ? 237.644 133.118 161.571 1.00 341.70 201 THR F CA 1
ATOM 9873 C C . THR F 2 167 ? 238.887 133.575 160.823 1.00 346.79 201 THR F C 1
ATOM 9874 O O . THR F 2 167 ? 238.822 133.865 159.624 1.00 346.89 201 THR F O 1
ATOM 9878 N N . LEU F 2 168 ? 240.012 133.634 161.530 1.00 351.43 202 LEU F N 1
ATOM 9879 C CA . LEU F 2 168 ? 241.276 134.084 160.958 1.00 354.72 202 LEU F CA 1
ATOM 9880 C C . LEU F 2 168 ? 242.078 132.843 160.576 1.00 357.90 202 LEU F C 1
ATOM 9881 O O . LEU F 2 168 ? 242.579 132.131 161.450 1.00 360.79 202 LEU F O 1
ATOM 9886 N N . LEU F 2 169 ? 242.210 132.590 159.269 1.00 357.70 203 LEU F N 1
ATOM 9887 C CA . LEU F 2 169 ? 242.657 131.277 158.804 1.00 358.29 203 LEU F CA 1
ATOM 9888 C C . LEU F 2 169 ? 244.087 130.961 159.234 1.00 361.51 203 LEU F C 1
ATOM 9889 O O . LEU F 2 169 ? 244.356 129.866 159.743 1.00 362.32 203 LEU F O 1
ATOM 9894 N N . SER F 2 170 ? 245.021 131.891 159.037 1.00 362.34 204 SER F N 1
ATOM 9895 C CA . SER F 2 170 ? 246.431 131.632 159.329 1.00 363.35 204 SER F CA 1
ATOM 9896 C C . SER F 2 170 ? 247.048 132.885 159.934 1.00 363.91 204 SER F C 1
ATOM 9897 O O . SER F 2 170 ? 247.659 133.683 159.216 1.00 363.35 204 SER F O 1
ATOM 9900 N N . VAL F 2 171 ? 246.945 133.027 161.254 1.00 364.65 205 VAL F N 1
ATOM 9901 C CA . VAL F 2 171 ? 247.305 134.275 161.918 1.00 362.59 205 VAL F CA 1
ATOM 9902 C C . VAL F 2 171 ? 248.810 134.496 161.852 1.00 361.34 205 VAL F C 1
ATOM 9903 O O . VAL F 2 171 ? 249.603 133.555 161.729 1.00 362.01 205 VAL F O 1
ATOM 9907 N N . THR F 2 172 ? 249.201 135.767 161.923 1.00 358.83 206 THR F N 1
ATOM 9908 C CA . THR F 2 172 ? 250.597 136.174 161.961 1.00 356.03 206 THR F CA 1
ATOM 9909 C C . THR F 2 172 ? 250.771 137.215 163.056 1.00 353.33 206 THR F C 1
ATOM 9910 O O . THR F 2 172 ? 249.803 137.842 163.495 1.00 352.90 206 THR F O 1
ATOM 9914 N N . ARG F 2 173 ? 252.019 137.394 163.497 1.00 350.74 207 ARG F N 1
ATOM 9915 C CA . ARG F 2 173 ? 252.294 138.383 164.535 1.00 346.93 207 ARG F CA 1
ATOM 9916 C C . ARG F 2 173 ? 252.030 139.801 164.045 1.00 348.49 207 ARG F C 1
ATOM 9917 O O . ARG F 2 173 ? 251.808 140.706 164.857 1.00 347.74 207 ARG F O 1
ATOM 9925 N N . ASN F 2 174 ? 252.048 140.014 162.727 1.00 349.35 208 ASN F N 1
ATOM 9926 C CA . ASN F 2 174 ? 251.753 141.327 162.167 1.00 348.52 208 ASN F CA 1
ATOM 9927 C C . ASN F 2 174 ? 250.267 141.661 162.190 1.00 348.71 208 ASN F C 1
ATOM 9928 O O . ASN F 2 174 ? 249.905 142.808 161.909 1.00 348.00 208 ASN F O 1
ATOM 9933 N N . ASP F 2 175 ? 249.406 140.697 162.512 1.00 349.50 209 ASP F N 1
ATOM 9934 C CA . ASP F 2 175 ? 247.968 140.929 162.568 1.00 348.00 209 ASP F CA 1
ATOM 9935 C C . ASP F 2 175 ? 247.512 141.513 163.898 1.00 344.49 209 ASP F C 1
ATOM 9936 O O . ASP F 2 175 ? 246.312 141.756 164.067 1.00 340.26 209 ASP F O 1
ATOM 9941 N N . THR F 2 176 ? 248.428 141.734 164.838 1.00 344.67 210 THR F N 1
ATOM 9942 C CA . THR F 2 176 ? 248.058 142.245 166.151 1.00 340.18 210 THR F CA 1
ATOM 9943 C C . THR F 2 176 ? 247.450 143.638 166.040 1.00 337.44 210 THR F C 1
ATOM 9944 O O . THR F 2 176 ? 247.972 144.505 165.332 1.00 339.86 210 THR F O 1
ATOM 9948 N N . GLY F 2 177 ? 246.340 143.847 166.744 1.00 331.63 211 GLY F N 1
ATOM 9949 C CA . GLY F 2 177 ? 245.674 145.126 166.763 1.00 326.93 211 GLY F CA 1
ATOM 9950 C C . GLY F 2 177 ? 244.393 145.082 167.571 1.00 322.16 211 GLY F C 1
ATOM 9951 O O . GLY F 2 177 ? 244.096 144.099 168.255 1.00 321.61 211 GLY F O 1
ATOM 9952 N N . PRO F 2 178 ? 243.612 146.162 167.517 1.00 319.64 212 PRO F N 1
ATOM 9953 C CA . PRO F 2 178 ? 242.302 146.162 168.181 1.00 316.88 212 PRO F CA 1
ATOM 9954 C C . PRO F 2 178 ? 241.232 145.562 167.278 1.00 313.58 212 PRO F C 1
ATOM 9955 O O . PRO F 2 178 ? 241.103 145.934 166.109 1.00 311.40 212 PRO F O 1
ATOM 9959 N N . TYR F 2 179 ? 240.467 144.626 167.830 1.00 311.40 213 TYR F N 1
ATOM 9960 C CA . TYR F 2 179 ? 239.361 143.978 167.135 1.00 306.87 213 TYR F CA 1
ATOM 9961 C C . TYR F 2 179 ? 238.061 144.381 167.814 1.00 301.92 213 TYR F C 1
ATOM 9962 O O . TYR F 2 179 ? 237.924 144.249 169.035 1.00 301.55 213 TYR F O 1
ATOM 9971 N N . GLU F 2 180 ? 237.112 144.865 167.018 1.00 295.43 214 GLU F N 1
ATOM 9972 C CA . GLU F 2 180 ? 235.938 145.548 167.533 1.00 288.85 214 GLU F CA 1
ATOM 9973 C C . GLU F 2 180 ? 234.743 145.211 166.654 1.00 282.68 214 GLU F C 1
ATOM 9974 O O . GLU F 2 180 ? 234.852 145.160 165.426 1.00 281.28 214 GLU F O 1
ATOM 9980 N N . CYS F 2 181 ? 233.598 144.981 167.294 1.00 279.49 215 CYS F N 1
ATOM 9981 C CA . CYS F 2 181 ? 232.411 144.469 166.625 1.00 276.67 215 CYS F CA 1
ATOM 9982 C C . CYS F 2 181 ? 231.286 145.493 166.697 1.00 269.70 215 CYS F C 1
ATOM 9983 O O . CYS F 2 181 ? 231.095 146.151 167.724 1.00 268.04 215 CYS F O 1
ATOM 9986 N N . GLU F 2 182 ? 230.545 145.621 165.597 1.00 266.14 216 GLU F N 1
ATOM 9987 C CA . GLU F 2 182 ? 229.474 146.597 165.471 1.00 260.82 216 GLU F CA 1
ATOM 9988 C C . GLU F 2 182 ? 228.169 145.897 165.119 1.00 254.24 216 GLU F C 1
ATOM 9989 O O . GLU F 2 182 ? 228.077 145.190 164.112 1.00 254.74 216 GLU F O 1
ATOM 9995 N N . ILE F 2 183 ? 227.160 146.103 165.961 1.00 247.03 217 ILE F N 1
ATOM 9996 C CA . ILE F 2 183 ? 225.812 145.592 165.736 1.00 238.01 217 ILE F CA 1
ATOM 9997 C C . ILE F 2 183 ? 224.913 146.785 165.443 1.00 232.64 217 ILE F C 1
ATOM 9998 O O . ILE F 2 183 ? 224.749 147.669 166.293 1.00 232.28 217 ILE F O 1
ATOM 10003 N N . GLN F 2 184 ? 224.354 146.824 164.235 1.00 225.90 218 GLN F N 1
ATOM 10004 C CA . GLN F 2 184 ? 223.574 147.972 163.793 1.00 215.23 218 GLN F CA 1
ATOM 10005 C C . GLN F 2 184 ? 222.232 147.513 163.245 1.00 206.45 218 GLN F C 1
ATOM 10006 O O . GLN F 2 184 ? 222.132 146.436 162.648 1.00 210.54 218 GLN F O 1
ATOM 10012 N N . ASN F 2 185 ? 221.209 148.321 163.471 1.00 193.44 219 ASN F N 1
ATOM 10013 C CA . ASN F 2 185 ? 219.875 148.140 162.932 1.00 182.46 219 ASN F CA 1
ATOM 10014 C C . ASN F 2 185 ? 219.417 149.423 162.243 1.00 172.15 219 ASN F C 1
ATOM 10015 O O . ASN F 2 185 ? 220.093 150.455 162.316 1.00 175.11 219 ASN F O 1
ATOM 10020 N N . PRO F 2 186 ? 218.278 149.392 161.542 1.00 165.94 220 PRO F N 1
ATOM 10021 C CA . PRO F 2 186 ? 217.790 150.617 160.887 1.00 165.17 220 PRO F CA 1
ATOM 10022 C C . PRO F 2 186 ? 217.616 151.818 161.810 1.00 163.15 220 PRO F C 1
ATOM 10023 O O . PRO F 2 186 ? 217.529 152.943 161.301 1.00 161.98 220 PRO F O 1
ATOM 10027 N N . VAL F 2 187 ? 217.559 151.637 163.130 1.00 164.94 221 VAL F N 1
ATOM 10028 C CA . VAL F 2 187 ? 217.204 152.749 164.007 1.00 164.58 221 VAL F CA 1
ATOM 10029 C C . VAL F 2 187 ? 218.373 153.192 164.883 1.00 171.63 221 VAL F C 1
ATOM 10030 O O . VAL F 2 187 ? 218.432 154.354 165.302 1.00 173.96 221 VAL F O 1
ATOM 10034 N N . SER F 2 188 ? 219.316 152.295 165.163 1.00 176.49 222 SER F N 1
ATOM 10035 C CA . SER F 2 188 ? 220.382 152.642 166.095 1.00 188.96 222 SER F CA 1
ATOM 10036 C C . SER F 2 188 ? 221.606 151.777 165.839 1.00 194.49 222 SER F C 1
ATOM 10037 O O . SER F 2 188 ? 221.542 150.765 165.137 1.00 192.72 222 SER F O 1
ATOM 10040 N N . ALA F 2 189 ? 222.727 152.197 166.425 1.00 206.41 223 ALA F N 1
ATOM 10041 C CA . ALA F 2 189 ? 223.982 151.464 166.329 1.00 218.86 223 ALA F CA 1
ATOM 10042 C C . ALA F 2 189 ? 224.971 152.031 167.335 1.00 231.85 223 ALA F C 1
ATOM 10043 O O . ALA F 2 189 ? 225.171 153.247 167.390 1.00 233.50 223 ALA F O 1
ATOM 10045 N N . ASN F 2 190 ? 225.586 151.150 168.122 1.00 238.58 224 ASN F N 1
ATOM 10046 C CA . ASN F 2 190 ? 226.730 151.532 168.941 1.00 245.51 224 ASN F CA 1
ATOM 10047 C C . ASN F 2 190 ? 227.569 150.293 169.224 1.00 247.63 224 ASN F C 1
ATOM 10048 O O . ASN F 2 190 ? 227.104 149.158 169.102 1.00 243.41 224 ASN F O 1
ATOM 10053 N N . ARG F 2 191 ? 228.823 150.536 169.601 1.00 252.90 225 ARG F N 1
ATOM 10054 C CA . ARG F 2 191 ? 229.920 149.597 169.407 1.00 258.44 225 ARG F CA 1
ATOM 10055 C C . ARG F 2 191 ? 230.270 148.865 170.702 1.00 261.96 225 ARG F C 1
ATOM 10056 O O . ARG F 2 191 ? 229.753 149.159 171.784 1.00 259.79 225 ARG F O 1
ATOM 10064 N N . SER F 2 192 ? 231.170 147.892 170.569 1.00 267.95 226 SER F N 1
ATOM 10065 C CA . SER F 2 192 ? 231.665 147.054 171.652 1.00 274.96 226 SER F CA 1
ATOM 10066 C C . SER F 2 192 ? 233.045 147.529 172.104 1.00 282.39 226 SER F C 1
ATOM 10067 O O . SER F 2 192 ? 233.551 148.567 171.669 1.00 283.49 226 SER F O 1
ATOM 10070 N N . ASP F 2 193 ? 233.653 146.746 172.990 1.00 287.10 227 ASP F N 1
ATOM 10071 C CA . ASP F 2 193 ? 234.979 147.077 173.504 1.00 292.64 227 ASP F CA 1
ATOM 10072 C C . ASP F 2 193 ? 236.056 146.418 172.646 1.00 295.63 227 ASP F C 1
ATOM 10073 O O . ASP F 2 193 ? 235.966 145.218 172.363 1.00 295.63 227 ASP F O 1
ATOM 10078 N N . PRO F 2 194 ? 237.071 147.162 172.203 1.00 298.03 228 PRO F N 1
ATOM 10079 C CA . PRO F 2 194 ? 238.112 146.572 171.344 1.00 300.06 228 PRO F CA 1
ATOM 10080 C C . PRO F 2 194 ? 238.813 145.400 172.021 1.00 302.63 228 PRO F C 1
ATOM 10081 O O . PRO F 2 194 ? 239.087 145.430 173.223 1.00 301.41 228 PRO F O 1
ATOM 10085 N N . VAL F 2 195 ? 239.101 144.363 171.231 1.00 305.86 229 VAL F N 1
ATOM 10086 C CA . VAL F 2 195 ? 239.810 143.173 171.691 1.00 308.98 229 VAL F CA 1
ATOM 10087 C C . VAL F 2 195 ? 241.134 143.074 170.944 1.00 314.00 229 VAL F C 1
ATOM 10088 O O . VAL F 2 195 ? 241.239 143.455 169.775 1.00 313.99 229 VAL F O 1
ATOM 10092 N N . THR F 2 196 ? 242.160 142.566 171.623 1.00 318.41 230 THR F N 1
ATOM 10093 C CA . THR F 2 196 ? 243.496 142.444 171.060 1.00 321.77 230 THR F CA 1
ATOM 10094 C C . THR F 2 196 ? 243.961 140.992 171.072 1.00 323.30 230 THR F C 1
ATOM 10095 O O . THR F 2 196 ? 243.368 140.128 171.724 1.00 322.82 230 THR F O 1
ATOM 10099 N N . LEU F 2 197 ? 245.038 140.734 170.332 1.00 325.24 231 LEU F N 1
ATOM 10100 C CA . LEU F 2 197 ? 245.686 139.428 170.289 1.00 327.36 231 LEU F CA 1
ATOM 10101 C C . LEU F 2 197 ? 246.894 139.424 171.213 1.00 330.46 231 LEU F C 1
ATOM 10102 O O . LEU F 2 197 ? 247.466 140.480 171.502 1.00 331.52 231 LEU F O 1
ATOM 10107 N N . ASN F 2 198 ? 247.277 138.235 171.669 1.00 332.29 232 ASN F N 1
ATOM 10108 C CA . ASN F 2 198 ? 248.456 138.053 172.505 1.00 331.99 232 ASN F CA 1
ATOM 10109 C C . ASN F 2 198 ? 249.496 137.265 171.717 1.00 331.50 232 ASN F C 1
ATOM 10110 O O . ASN F 2 198 ? 249.293 136.082 171.422 1.00 334.33 232 ASN F O 1
ATOM 10115 N N . VAL F 2 199 ? 250.603 137.923 171.376 1.00 330.47 233 VAL F N 1
ATOM 10116 C CA . VAL F 2 199 ? 251.728 137.299 170.689 1.00 329.03 233 VAL F CA 1
ATOM 10117 C C . VAL F 2 199 ? 253.011 137.764 171.368 1.00 328.10 233 VAL F C 1
ATOM 10118 O O . VAL F 2 199 ? 253.026 138.751 172.106 1.00 327.57 233 VAL F O 1
ATOM 10122 N N . THR F 2 200 ? 254.098 137.043 171.114 1.00 327.14 234 THR F N 1
ATOM 10123 C CA . THR F 2 200 ? 255.387 137.380 171.708 1.00 323.98 234 THR F CA 1
ATOM 10124 C C . THR F 2 200 ? 256.539 136.939 170.812 1.00 322.19 234 THR F C 1
ATOM 10125 O O . THR F 2 200 ? 257.317 137.764 170.332 1.00 320.88 234 THR F O 1
#

Sequence (1347 aa):
APVIKAGTATDSTEAGVDNVANGVKSSAFGYDNKAIEKESSAFGTGNRATGEFSSAFGFHNIASKIHSSAFGSNNAADGVNSSAFGFKNTVSGFNSSAFGSQYQVTGNFSGAFGMGEFNGQYQYKNEGNNSYMIGNKNKIASGSDDNFILGNNVHIGGGINNSVALGNNSTVSASNTVSVGSSTLKRKIVNVGDGAISANSSDAVTGRQLYSGNGIDTAAWQNKLNVTRKNDYKDANDIDVNKWKAKLGAPVIKAGTATDSTEAGVDNVANGVKSSAFGYDNKAIEKESSAFGTGNRATGEFSSAFGFHNIASKIHSSAFGSNNAADGVNSSAFGFKNTVSGFNSSAFGSQYQVTGNFSGAFGMGEFNGQYQYKNEGNNSYMIGNKNKIASGSDDNFILGNNVHIGGGINNSVALGNNSTVSASNTVSVGSSTLKRKIVNVGDGAISANSSDAVTGRQLYSGNGIDTAAWQNKLNVTRKNDYKDANDIDVNKWKAKLGAPVIKAGTATDSTEAGVDNVANGVKSSAFGYDNKAIEKESSAFGTGNRATGEFSSAFGFHNIASKIHSSAFGSNNAADGVNSSAFGFKNTVSGFNSSAFGSQYQVTGNFSGAFGMGEFNGQYQYKNEGNNSYMIGNKNKIASGSDDNFILGNNVHIGGGINNSVALGNNSTVSASNTVSVGSSTLKRKIVNVGDGAISANSSDAVTGRQLYSGNGIDTAAWQNKLNVTRKNDYKDANDIDVNKWKAKLGQLTTESMPFNVAEGKEVLLLVHNLPQQLFGYSWYKGERVDGNRQIVGYAIGTQQATPGPANSGRETIYPNASLLIQNVTQNDTGFYTLQVIKSDLVNEEATGQFHVYPELPKPSISSNNSNPVEDKDAVAFTCEPETQDTTYLWWINNQSLPVSPRLQLSNGNRTLTLLSVTRNDTGPYECEIQNPVSANRSDPVTLNVTQLTTESMPFNVAEGKEVLLLVHNLPQQLFGYSWYKGERVDGNRQIVGYAIGTQQATPGPANSGRETIYPNASLLIQNVTQNDTGFYTLQVIKSDLVNEEATGQFHVYPELPKPSISSNNSNPVEDKDAVAFTCEPETQDTTYLWWINNQSLPVSPRLQLSNGNRTLTLLSVTRNDTGPYECEIQNPVSANRSDPVTLNVTQLTTESMPFNVAEGKEVLLLVHNLPQQLFGYSWYKGERVDGNRQIVGYAIGTQQATPGPANSGRETIYPNASLLIQNVTQNDTGFYTLQVIKSDLVNEEATGQFHVYPELPKPSISSNNSNPVEDKDAVAFTCEPETQDTTYLWWINNQSLPVSPRLQLSNGNRTLTLLSVTRNDTGPYECEIQNPVSANRSDPVTLNVT

Organism: Fusobacterium nucleatum subsp. nucleatum (strain ATCC 25586 / DSM 15643 / BCRC 10681 / CIP 101130 / JCM 8532 / KCTC 2640 / LMG 13131 / VPI 4355) (NCBI:txid190304)

B-factor: mean 149.53, std 85.17, range [65.23, 370.39]

InterPro domains:
  IPR005594 Trimeric autotransporter adhesin YadA-like, C-terminal membrane anchor domain [PF03895] (370-428)
  IPR008635 Trimeric autotransporter adhesin YadA-like, stalk domain [PF05662] (213-257)
  IPR008640 Trimeric autotransporter adhesin YadA-like, head domain [PF05658] (63-84)
  IPR008640 Trimeric autotransporter adhesin YadA-like, head domain [PF05658] (88-112)
  IPR008640 Trimeric autotransporter adhesin YadA-like, head domain [PF05658] (187-208)
  IPR011049 Serralysin-like metalloprotease, C-terminal [G3DSA:2.150.10.10] (22-146)
  IPR011049 Serralysin-like metalloprotease, C-terminal [G3DSA:2.150.10.10] (147-243)
  IPR011049 Serralysin-like metalloprotease, C-terminal [SSF101967] (42-237)
  IPR045584 Pilin-like [SSF54523] (336-428)

Nearest PDB structures (foldseek):
  7o23-assembly1_A  TM=4.525E-01  e=2.981E-09  Burkholderia pseudomallei 1026b
  3wp8-assembly1_A-3  TM=5.304E-01  e=3.753E-07  Acinetobacter sp. Tol 5
  3s6l-assembly2_D  TM=6.748E-01  e=2.634E-05  Burkholderia pseudomallei 1710b
  1p9h-assembly1_A  TM=6.165E-01  e=2.326E-04  Yersinia enterocolitica
  3ult-assembly2_B  TM=4.108E-01  e=3.820E-02  Lolium perenne

Secondary structure (DSSP, 8-state):
--EEEE-SSTT-EEEEES-EE-STT-EEEEES-EE-STT-EEEEES-EE-STT-EEEEES-EE-STTEEEEEES-EE-STTEEEEEEEEEE-SSS-EEEEEEEEE-STT-EEEEE--BSSSBSSEE-STT-EEEEES-EE-TT--SEEEESSS-EE-SS--SEEEESTT----SSSEEE-S-SS--BEEESBPP---SSS------HHHHHH-TT--TTTHHHHTT---HHHHHHT-S--STTHHHHT-/--EEEE-SSTT-EEEEES-EE-STT-EEEEES-EE-STT-EEEEES-EE-STT-EEEEES-EE-STTEEEEEES-EE-STTEEEEEEEEEE-SSS-EEEEEEEEE-STT-EEEEE--BSSSBSSEE-STT-EEEEES-EE-TT--SEEEESSS-EE-SS--SEEEESTT----SSSEEESB-SS-BBEEESBPP---SSS------HHHHHH-TT--TTTHHHHTT---HHHHHHT-S--HHHHHHHT-/--EEEE-SSTT-EEEEES-EE-STT-EEEEES-EE-STT-EEEEES-EE-STT-EEEEES-EE-STTEEEEEES-EE-STTEEEEEEEEEE-SSS-EEEEEEEEE-STT-EEEEE--BSSSBSSEE-STT-EEEEES-EE-TT--SEEEESSS-EE-SS--SEEEESTT----SSSEEESB-SS-BBEEESBPP---SSS------HHHHHH-TT--TTTHHHHS----HHHHTTT-S--STTHHHH--/--EEEEESSEEETTS-EEEEEES--SSEEEEEEEESSS--GGGEEEEEETTTTEEEE-TT--SSEEE-TT--EEE-S--GGG-EEEEEEEEETT--EEEEEEEEEEE-------EEES-SS--SS----EEEE----SS-EEEEEETTEEPPP-TTEEEETTTTEEEESS--GGG---BEEEEE-SS-B-----B-----/--EEEEESSEEETTS-EEEEEES--SSEEEEEEEESSS--GGGEEEEEETTTTEEEE-TT--SSEEE-TTS-EEE-S--GGG-EEEEEEEEETT--EEEEEEEEEEE-------EEES-SS--SS----EEEE----TT-EEEEEETTEEPPP-TTEEEETTTTEEEESS--GGG-S-EEEEEE-SS-EEE---B-----/--EEEEESSEEETTS-EEEEEES--SSEEEEEEEESSS--GGGEEEEEETTTTEEEE-TT--S-EEE-TTS-EEE-S--GGG-EEEEEEEEETT--EEEEEEEEEEE-------EEES-SS--SS----EEEE----SS-EEEEEETTEEPPP-TTEEEETTTTEEEESS--GGG-S-EEEEEE-SS-EEE---B-----

Foldseek 3Di:
DWDWDAACEDCEIETGPCEHEAAHVEYEHEECEYHRYHCEYEYEYCEYEQEDCEYEYYENEAEHYPYEYHHEYCEYEQEDCEYEEYENEYENEHVEYEYEYLEYENEYCEYEYYEADCPPHRPAYHQEYQEYEYEYHEHEDHQEYCEYEAEYPEYHDHPEYCEYEHYYAWYDDHHVYYTDHHPVDHDDDPPADAFDQDDDGDGDHDPVCVVVVPNHPPVVVCVVPVDDDVVCVVVVPPDDDVCVVVVVD/DWDWDAACEDCEIETGPCEHEAEHVEYEHEECEYHRYHCEYEHEYNEYEQEDCEYEYYENEYHHYPYEYHHEYCEYEQEDCEYEEYENEYENEHVEYEYEYLEYENEHCEYEYYEADCPPHRPAYHQEYCEYEYEYHEHEDHQEYCEYEAEYPEYHDHPEYCEYEHYYAWYDDHHVYYTDHHPVDHDDDPPADAFDQDDDGDGDHDPVCVVVVPNHDPVVVCVVPVDDDVVCVVVVPDDDDVPCVVVVD/DWDWDAACEDCEIETGPCEHEAAHVEYEHEECEYHRYHCEYEYEYCEYEQEDCEYEYYENEYHHYPYEYHHEYCEYEQEDCEYEEYENEYEQEHVEYEYEYLEYENEHCEYEYYYADCPPHRPAYHQEYQEYEYEYHEHEDHQEYCEYEAEYPEYHDHPEYCEYEHYYAWYDDHHVYYTDHHPVDHDDDPPADAFDQDDDGDGDHDPVCVVVVPPHDPVVVCVVVVDDDPVCVVVVPDDDDVVCVVVVD/DKEKEKVVQEDEAQAKIKIAIPPADDAFQKKWKFFAPDDDQCRTQWIAGPVVGDIGGGNNHDPQWDADPNGMIMGGNDHQVSFHKMKMWTQGPVRDIDIYMDGHGYDYDDDAWEKDWPDQAADAFWDWIKMATPPDDPDWDKFKAWQNHGDDDDPQFDAPPHRRMTIGGTDHPVRWTWIWMWIGDPPDIDTYGTDTHDDD/DKEKEKVVQEDEAQAKIKIAIPPADDAFAKKWKFFAPDDDQCRTAWMAGPVVGDIDGGNNHDPQWDADPNRMIMGGRDHQVSFHKMKMWTQGPVRDIDIYMDGHGYDYDDDAWEKDKPDQAADAFWDWIKMATPPDDPPKDKFKAWLNHGDDDDPQFDAPPHRRMTIRGTDHPVRWTWIWMKIDDPPDIDTYGTDTHDDD/DKEKEKVVQEAEAQAKIKIAIPPADDAFQKKWKFFAPDDDQCRTAWIAGPVVGDIGGGNNHDPQWDADPNGMIMGGRHHQVSFHKMKMWIQGPVRDIDIYMDGHGYDYADDAWEKDWPDQAADAFWDWIKMAGPPDDPQKDKFKAWLRDGDDDDPQFDAPPNRRMTIRGTDHPVRWTWIWMWIGHPPDIDIYGTDTHDDD

Radius of gyration: 47.72 Å; Cα contacts (8 Å, |Δi|>4): 4472; chains: 6; bounding box: 168×167×121 Å